Protein 8E83 (pdb70)

CATH classification: 1.10.630.10

Structure (mmCIF, N/CA/C/O backbone):
data_8E83
#
_entry.id   8E83
#
_cell.length_a   50.119
_cell.length_b   73.787
_cell.length_c   148.671
_cell.angle_alpha   90.000
_cell.angle_beta   93.476
_cell.angle_gamma   90.000
#
_symmetry.space_group_name_H-M   'P 1 21 1'
#
loop_
_entity.id
_entity.type
_entity.pdbx_description
1 polymer 'Isoflavone synthase 1'
2 non-polymer 'PROTOPORPHYRIN IX CONTAINING FE'
3 non-polymer 'SULFATE ION'
4 water water
#
loop_
_atom_site.group_PDB
_atom_site.id
_atom_site.type_symbol
_atom_site.label_atom_id
_atom_site.label_alt_id
_atom_site.label_comp_id
_atom_site.label_asym_id
_atom_site.label_entity_id
_atom_site.label_seq_id
_atom_site.pdbx_PDB_ins_code
_atom_site.Cartn_x
_atom_site.Cartn_y
_atom_site.Cartn_z
_atom_site.occupancy
_atom_site.B_iso_or_equiv
_atom_site.auth_seq_id
_atom_site.auth_comp_id
_atom_site.auth_asym_id
_atom_site.auth_atom_id
_atom_site.pdbx_PDB_model_num
ATOM 1 N N . SER A 1 7 ? -4.71600 20.87300 49.42000 1.000 71.04235 30 SER A N 1
ATOM 2 C CA . SER A 1 7 ? -4.60300 20.42600 48.03600 1.000 73.31230 30 SER A CA 1
ATOM 3 C C . SER A 1 7 ? -4.05900 21.53600 47.14400 1.000 74.46099 30 SER A C 1
ATOM 4 O O . SER A 1 7 ? -4.81800 22.34500 46.61000 1.000 77.44560 30 SER A O 1
ATOM 7 N N . LYS A 1 8 ? -2.73500 21.56500 46.98600 1.000 70.11476 31 LYS A N 1
ATOM 8 C CA . LYS A 1 8 ? -2.08300 22.58500 46.17500 1.000 69.90637 31 LYS A CA 1
ATOM 9 C C . LYS A 1 8 ? -2.11500 22.27500 44.68400 1.000 65.87012 31 LYS A C 1
ATOM 10 O O . LYS A 1 8 ? -1.78500 23.15500 43.88100 1.000 71.90821 31 LYS A O 1
ATOM 16 N N . GLY A 1 9 ? -2.50000 21.06100 44.29600 1.000 53.50173 32 GLY A N 1
ATOM 17 C CA . GLY A 1 9 ? -2.59100 20.72000 42.88900 1.000 45.73212 32 GLY A CA 1
ATOM 18 C C . GLY A 1 9 ? -1.27800 20.75000 42.14600 1.000 45.48332 32 GLY A C 1
ATOM 19 O O . GLY A 1 9 ? -1.27200 20.88000 40.91900 1.000 50.75851 32 GLY A O 1
ATOM 20 N N . LYS A 1 10 ? -0.15700 20.63600 42.85300 1.000 36.88329 33 LYS A N 1
ATOM 21 C CA . LYS A 1 10 ? 1.15500 20.68800 42.23000 1.000 32.69913 33 LYS A CA 1
ATOM 22 C C . LYS A 1 10 ? 2.06300 19.64900 42.87000 1.000 36.85311 33 LYS A C 1
ATOM 23 O O . LYS A 1 10 ? 1.82700 19.18600 43.98900 1.000 30.67519 33 LYS A O 1
ATOM 29 N N . LEU A 1 11 ? 3.11100 19.29000 42.13500 1.000 32.03103 34 LEU A N 1
ATOM 30 C CA . LEU A 1 11 ? 4.13200 18.40100 42.65000 1.000 30.56394 34 LEU A CA 1
ATOM 31 C C . LEU A 1 11 ? 4.88700 19.07400 43.79200 1.000 34.45044 34 LEU A C 1
ATOM 32 O O . LEU A 1 11 ? 4.82700 20.29400 43.95600 1.000 32.04765 34 LEU A O 1
ATOM 37 N N . PRO A 1 12 ? 5.58900 18.29300 44.61000 1.000 26.99273 35 PRO A N 1
ATOM 38 C CA . PRO A 1 12 ? 6.50400 18.89300 45.57600 1.000 30.60302 35 PRO A CA 1
ATOM 39 C C . PRO A 1 12 ? 7.53300 19.74500 44.86800 1.000 35.75137 35 PRO A C 1
ATOM 40 O O . PRO A 1 12 ? 7.83700 19.52200 43.68000 1.000 31.74651 35 PRO A O 1
ATOM 44 N N . PRO A 1 13 ? 8.10200 20.74200 45.55400 1.000 34.81528 36 PRO A N 1
ATOM 45 C CA . PRO A 1 13 ? 9.01500 21.67600 44.88200 1.000 37.28544 36 PRO A CA 1
ATOM 46 C C . PRO A 1 13 ? 10.21400 20.95700 44.28300 1.000 33.17258 36 PRO A C 1
ATOM 47 O O . PRO A 1 13 ? 10.65900 19.92400 44.78200 1.000 28.35829 36 PRO A O 1
ATOM 51 N N . SER A 1 14 ? 10.73800 21.52100 43.20200 1.000 29.94789 37 SER A N 1
ATOM 52 C CA . SER A 1 14 ? 11.83800 20.91700 42.47000 1.000 30.37387 37 SER A CA 1
ATOM 53 C C . SER A 1 14 ? 12.97300 21.91400 42.30200 1.000 37.35548 37 SER A C 1
ATOM 54 O O . SER A 1 14 ? 12.74400 23.12800 42.28900 1.000 33.86561 37 SER A O 1
ATOM 57 N N . PRO A 1 15 ? 14.20800 21.43200 42.18400 1.000 38.65654 38 PRO A N 1
ATOM 58 C CA . PRO A 1 15 ? 15.32900 22.33500 41.90800 1.000 40.41693 38 PRO A CA 1
ATOM 59 C C . PRO A 1 15 ? 15.29700 22.83700 40.47300 1.000 42.61523 38 PRO A C 1
ATOM 60 O O . PRO A 1 15 ? 14.49700 22.40900 39.63800 1.000 39.94959 38 PRO A O 1
ATOM 64 N N . LYS A 1 16 ? 16.20000 23.77300 40.19800 1.000 51.55533 39 LYS A N 1
ATOM 65 C CA . LYS A 1 16 ? 16.45100 24.30400 38.87200 1.000 52.91112 39 LYS A CA 1
ATOM 66 C C . LYS A 1 16 ? 17.89700 24.02700 38.47600 1.000 58.93959 39 LYS A C 1
ATOM 67 O O . LYS A 1 16 ? 18.79100 24.05300 39.32800 1.000 62.39510 39 LYS A O 1
ATOM 73 N N . PRO A 1 17 ? 18.16200 23.75500 37.18900 1.000 51.36500 40 PRO A N 1
ATOM 74 C CA . PRO A 1 17 ? 17.15700 23.68400 36.12800 1.000 48.69789 40 PRO A CA 1
ATOM 75 C C . PRO A 1 17 ? 16.70600 22.26000 35.82700 1.000 39.69866 40 PRO A C 1
ATOM 76 O O . PRO A 1 17 ? 17.44600 21.31100 36.08300 1.000 38.66446 40 PRO A O 1
ATOM 80 N N . ARG A 1 18 ? 15.50200 22.11800 35.28500 1.000 39.71398 41 ARG A N 1
ATOM 81 C CA . ARG A 1 18 ? 15.05100 20.84700 34.73600 1.000 37.23921 41 ARG A CA 1
ATOM 82 C C . ARG A 1 18 ? 15.39700 20.82100 33.25100 1.000 39.46931 41 ARG A C 1
ATOM 83 O O . ARG A 1 18 ? 15.01800 21.73000 32.50500 1.000 37.71995 41 ARG A O 1
ATOM 91 N N . LEU A 1 19 ? 16.13300 19.78600 32.82700 1.000 33.62023 42 LEU A N 1
ATOM 92 C CA . LEU A 1 19 ? 16.59800 19.72900 31.45000 1.000 33.10575 42 LEU A CA 1
ATOM 93 C C . LEU A 1 19 ? 15.75900 18.74800 30.63700 1.000 32.20567 42 LEU A C 1
ATOM 94 O O . LEU A 1 19 ? 15.25400 17.76000 31.17900 1.000 27.98193 42 LEU A O 1
ATOM 99 N N . PRO A 1 20 ? 15.60600 19.01000 29.32400 1.000 39.79830 43 PRO A N 1
ATOM 100 C CA . PRO A 1 20 ? 14.66900 18.22900 28.50000 1.000 39.40284 43 PRO A CA 1
ATOM 101 C C . PRO A 1 20 ? 14.73900 16.71700 28.66700 1.000 47.24471 43 PRO A C 1
ATOM 102 O O . PRO A 1 20 ? 13.75400 16.09900 29.08300 1.000 70.78213 43 PRO A O 1
ATOM 106 N N . PHE A 1 21 ? 15.87900 16.10400 28.35900 1.000 31.88713 44 PHE A N 1
ATOM 107 C CA . PHE A 1 21 ? 15.92700 14.64400 28.33600 1.000 25.94115 44 PHE A CA 1
ATOM 108 C C . PHE A 1 21 ? 16.36700 14.04000 29.66200 1.000 28.69162 44 PHE A C 1
ATOM 109 O O . PHE A 1 21 ? 15.87300 12.97600 30.05100 1.000 34.73912 44 PHE A O 1
ATOM 117 N N . ILE A 1 22 ? 17.29600 14.68900 30.36200 1.000 29.95751 45 ILE A N 1
ATOM 118 C CA . ILE A 1 22 ? 17.88000 14.10800 31.56500 1.000 31.96973 45 ILE A CA 1
ATOM 119 C C . ILE A 1 22 ? 17.22400 14.61100 32.84300 1.000 32.47959 45 ILE A C 1
ATOM 120 O O . ILE A 1 22 ? 17.54900 14.10500 33.93000 1.000 32.59207 45 ILE A O 1
ATOM 125 N N . GLY A 1 23 ? 16.30900 15.57300 32.75300 1.000 29.56257 46 GLY A N 1
ATOM 126 C CA . GLY A 1 23 ? 15.64700 16.09800 33.93000 1.000 35.24733 46 GLY A CA 1
ATOM 127 C C . GLY A 1 23 ? 16.61100 16.75600 34.89400 1.000 26.27154 46 GLY A C 1
ATOM 128 O O . GLY A 1 23 ? 17.21200 17.78600 34.57400 1.000 29.40646 46 GLY A O 1
ATOM 129 N N . HIS A 1 24 ? 16.77100 16.16600 36.07900 1.000 26.97140 47 HIS A N 1
ATOM 130 C CA . HIS A 1 24 ? 17.68600 16.67800 37.09100 1.000 23.63079 47 HIS A CA 1
ATOM 131 C C . HIS A 1 24 ? 18.91800 15.80000 37.26700 1.000 30.65624 47 HIS A C 1
ATOM 132 O O . HIS A 1 24 ? 19.68800 16.01800 38.20900 1.000 30.39121 47 HIS A O 1
ATOM 139 N N . LEU A 1 25 ? 19.12600 14.81900 36.38200 1.000 31.13527 48 LEU A N 1
ATOM 140 C CA . LEU A 1 25 ? 20.19400 13.84300 36.58800 1.000 36.06326 48 LEU A CA 1
ATOM 141 C C . LEU A 1 25 ? 21.57100 14.49200 36.59000 1.000 37.75392 48 LEU A C 1
ATOM 142 O O . LEU A 1 25 ? 22.50700 13.95500 37.19500 1.000 32.47115 48 LEU A O 1
ATOM 147 N N . HIS A 1 26 ? 21.71900 15.64100 35.92700 1.000 31.48647 49 HIS A N 1
ATOM 148 C CA . HIS A 1 26 ? 22.99000 16.35500 35.94600 1.000 33.53536 49 HIS A CA 1
ATOM 149 C C . HIS A 1 26 ? 23.34100 16.87700 37.33400 1.000 35.26536 49 HIS A C 1
ATOM 150 O O . HIS A 1 26 ? 24.51000 17.19200 37.58600 1.000 37.34225 49 HIS A O 1
ATOM 157 N N . LEU A 1 27 ? 22.36000 16.97900 38.23700 1.000 33.54837 50 LEU A N 1
ATOM 158 C CA . LEU A 1 27 ? 22.62100 17.45300 39.59200 1.000 38.92921 50 LEU A CA 1
ATOM 159 C C . LEU A 1 27 ? 23.15800 16.36100 40.50500 1.000 34.19813 50 LEU A C 1
ATOM 160 O O . LEU A 1 27 ? 23.69100 16.67400 41.57500 1.000 37.24364 50 LEU A O 1
ATOM 165 N N . LEU A 1 28 ? 23.02000 15.09200 40.11900 1.000 34.04215 51 LEU A N 1
ATOM 166 C CA . LEU A 1 28 ? 23.45200 13.97600 40.96000 1.000 32.48153 51 LEU A CA 1
ATOM 167 C C . LEU A 1 28 ? 24.93700 13.73400 40.70700 1.000 33.96775 51 LEU A C 1
ATOM 168 O O . LEU A 1 28 ? 25.34200 12.83000 39.97500 1.000 34.48318 51 LEU A O 1
ATOM 173 N N . ASP A 1 29 ? 25.76400 14.56900 41.33700 1.000 30.85707 52 ASP A N 1
ATOM 174 C CA . ASP A 1 29 ? 27.20500 14.55400 41.12400 1.000 40.10835 52 ASP A CA 1
ATOM 175 C C . ASP A 1 29 ? 27.95300 13.76900 42.19700 1.000 38.73305 52 ASP A C 1
ATOM 176 O O . ASP A 1 29 ? 29.16600 13.94300 42.34900 1.000 40.73173 52 ASP A O 1
ATOM 181 N N . ASN A 1 30 ? 27.26000 12.91100 42.94100 1.000 29.29577 53 ASN A N 1
ATOM 182 C CA . ASN A 1 30 ? 27.91100 12.15600 44.00400 1.000 33.37316 53 ASN A CA 1
ATOM 183 C C . ASN A 1 30 ? 27.43700 10.70900 43.97900 1.000 32.20095 53 ASN A C 1
ATOM 184 O O . ASN A 1 30 ? 26.23700 10.44300 44.13000 1.000 31.68859 53 ASN A O 1
ATOM 189 N N . PRO A 1 31 ? 28.34600 9.75100 43.78600 1.000 33.29965 54 PRO A N 1
ATOM 190 C CA . PRO A 1 31 ? 27.94700 8.33400 43.82700 1.000 33.86624 54 PRO A CA 1
ATOM 191 C C . PRO A 1 31 ? 27.21800 7.94800 45.10300 1.000 30.21790 54 PRO A C 1
ATOM 192 O O . PRO A 1 31 ? 26.35800 7.05900 45.07200 1.000 26.40741 54 PRO A O 1
ATOM 196 N N . LEU A 1 32 ? 27.53800 8.59000 46.22600 1.000 29.23129 55 LEU A N 1
ATOM 197 C CA . LEU A 1 32 ? 26.79000 8.42300 47.47200 1.000 30.91881 55 LEU A CA 1
ATOM 198 C C . LEU A 1 32 ? 25.59400 9.36200 47.40500 1.000 28.63938 55 LEU A C 1
ATOM 199 O O . LEU A 1 32 ? 25.64000 10.50100 47.87400 1.000 25.37834 55 LEU A O 1
ATOM 204 N N . LEU A 1 33 ? 24.50800 8.86700 46.80200 1.000 27.62249 56 LEU A N 1
ATOM 205 C CA . LEU A 1 33 ? 23.36900 9.71800 46.46800 1.000 28.95840 56 LEU A CA 1
ATOM 206 C C . LEU A 1 33 ? 22.77700 10.38900 47.70000 1.000 21.84744 56 LEU A C 1
ATOM 207 O O . LEU A 1 33 ? 22.35300 11.54900 47.63700 1.000 26.76104 56 LEU A O 1
ATOM 212 N N . HIS A 1 34 ? 22.73900 9.67600 48.83200 1.000 24.58109 57 HIS A N 1
ATOM 213 C CA . HIS A 1 34 ? 22.07500 10.20600 50.01900 1.000 26.02998 57 HIS A CA 1
ATOM 214 C C . HIS A 1 34 ? 22.73200 11.48500 50.52700 1.000 21.62463 57 HIS A C 1
ATOM 215 O O . HIS A 1 34 ? 22.07400 12.29300 51.19100 1.000 24.08541 57 HIS A O 1
ATOM 222 N N . HIS A 1 35 ? 24.01800 11.69200 50.23300 1.000 24.95767 58 HIS A N 1
ATOM 223 C CA . HIS A 1 35 ? 24.64900 12.96200 50.58000 1.000 23.10342 58 HIS A CA 1
ATOM 224 C C . HIS A 1 35 ? 24.10400 14.10200 49.72500 1.000 24.99508 58 HIS A C 1
ATOM 225 O O . HIS A 1 35 ? 23.85900 15.20600 50.22900 1.000 28.64752 58 HIS A O 1
ATOM 232 N N . THR A 1 36 ? 23.90600 13.85500 48.42900 1.000 20.63570 59 THR A N 1
ATOM 233 C CA . THR A 1 36 ? 23.33400 14.88500 47.56700 1.000 24.09644 59 THR A CA 1
ATOM 234 C C . THR A 1 36 ? 21.88400 15.16600 47.93900 1.000 21.23676 59 THR A C 1
ATOM 235 O O . THR A 1 36 ? 21.44400 16.32100 47.91500 1.000 29.50523 59 THR A O 1
ATOM 239 N N . LEU A 1 37 ? 21.12500 14.12300 48.28500 1.000 21.09759 60 LEU A N 1
ATOM 240 C CA . LEU A 1 37 ? 19.72500 14.32200 48.63900 1.000 19.58039 60 LEU A CA 1
ATOM 241 C C . LEU A 1 37 ? 19.58100 15.14900 49.91100 1.000 27.00142 60 LEU A C 1
ATOM 242 O O . LEU A 1 37 ? 18.59500 15.87900 50.06400 1.000 28.49023 60 LEU A O 1
ATOM 247 N N . ILE A 1 38 ? 20.55200 15.06500 50.82300 1.000 28.29501 61 ILE A N 1
ATOM 248 C CA . ILE A 1 38 ? 20.51200 15.89600 52.02400 1.000 27.73291 61 ILE A CA 1
ATOM 249 C C . ILE A 1 38 ? 20.72200 17.36100 51.66600 1.000 28.70940 61 ILE A C 1
ATOM 250 O O . ILE A 1 38 ? 19.96900 18.23700 52.11100 1.000 38.88504 61 ILE A O 1
ATOM 255 N N . LYS A 1 39 ? 21.75100 17.65000 50.86200 1.000 30.03161 62 LYS A N 1
ATOM 256 C CA . LYS A 1 39 ? 22.01700 19.02900 50.45900 1.000 37.47125 62 LYS A CA 1
ATOM 257 C C . LYS A 1 39 ? 20.81000 19.64300 49.76400 1.000 37.33681 62 LYS A C 1
ATOM 258 O O . LYS A 1 39 ? 20.44600 20.79200 50.03800 1.000 32.45930 62 LYS A O 1
ATOM 264 N N . LEU A 1 40 ? 20.17600 18.89100 48.86200 1.000 34.93764 63 LEU A N 1
ATOM 265 C CA . LEU A 1 40 ? 18.98200 19.39200 48.19300 1.000 32.76433 63 LEU A CA 1
ATOM 266 C C . LEU A 1 40 ?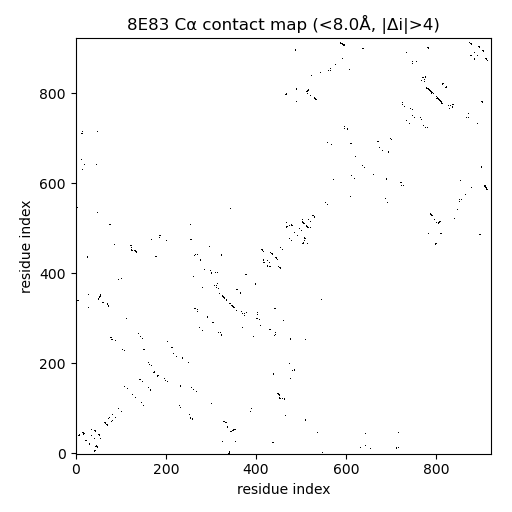 17.83200 19.56800 49.17800 1.000 29.88226 63 LEU A C 1
ATOM 267 O O . LEU A 1 40 ? 17.06800 20.53600 49.08300 1.000 37.46186 63 LEU A O 1
ATOM 272 N N . GLY A 1 41 ? 17.69700 18.64800 50.13300 1.000 28.66251 64 GLY A N 1
ATOM 273 C CA . GLY A 1 41 ? 16.63700 18.76800 51.11900 1.000 36.91977 64 GLY A CA 1
ATOM 274 C C . GLY A 1 41 ? 16.76700 20.00500 51.98700 1.000 43.42816 64 GLY A C 1
ATOM 275 O O . GLY A 1 41 ? 15.75900 20.56700 52.42300 1.000 41.42182 64 GLY A O 1
ATOM 276 N N . LYS A 1 42 ? 18.00100 20.44800 52.24500 1.000 46.42494 65 LYS A N 1
ATOM 277 C CA . LYS A 1 42 ? 18.20300 21.64300 53.05900 1.000 53.26619 65 LYS A CA 1
ATOM 278 C C . LYS A 1 42 ? 17.60100 22.87900 52.40600 1.000 47.37350 65 LYS A C 1
ATOM 279 O O . LYS A 1 42 ? 17.11900 23.77700 53.10400 1.000 44.84462 65 LYS A O 1
ATOM 285 N N . ARG A 1 43 ? 17.61600 22.94700 51.07500 1.000 43.73278 66 ARG A N 1
ATOM 286 C CA . ARG A 1 43 ? 17.07600 24.11000 50.38500 1.000 39.15551 66 ARG A CA 1
ATOM 287 C C . ARG A 1 43 ? 15.59700 23.96200 50.05100 1.000 36.87474 66 ARG A C 1
ATOM 288 O O . ARG A 1 43 ? 14.83000 24.91600 50.21400 1.000 43.23178 66 ARG A O 1
ATOM 296 N N . TYR A 1 44 ? 15.17400 22.78500 49.59400 1.000 36.32428 67 TYR A N 1
ATOM 297 C CA . TYR A 1 44 ? 13.82300 22.60500 49.08100 1.000 32.57404 67 TYR A CA 1
ATOM 298 C C . TYR A 1 44 ? 12.88000 21.93500 50.07100 1.000 36.45643 67 TYR A C 1
ATOM 299 O O . TYR A 1 44 ? 11.69500 21.77600 49.76500 1.000 47.99237 67 TYR A O 1
ATOM 308 N N . GLY A 1 45 ? 13.36400 21.55000 51.24900 1.000 34.81786 68 GLY A N 1
ATOM 309 C CA . GLY A 1 45 ? 12.49700 21.06100 52.29400 1.000 32.98701 68 GLY A CA 1
ATOM 310 C C . GLY A 1 45 ? 12.46900 19.55000 52.39700 1.000 35.41068 68 GLY A C 1
ATOM 311 O O . GLY A 1 45 ? 13.20200 18.83900 51.70200 1.000 34.21021 68 GLY A O 1
ATOM 312 N N . PRO A 1 46 ? 11.60300 19.03000 53.27300 1.000 30.37091 69 PRO A N 1
ATOM 313 C CA . PRO A 1 46 ? 11.58400 17.58300 53.53400 1.000 26.20876 69 PRO A CA 1
ATOM 314 C C . PRO A 1 46 ? 10.92600 16.75600 52.44200 1.000 26.18541 69 PRO A C 1
ATOM 315 O O . PRO A 1 46 ? 11.03900 15.52200 52.47600 1.000 23.31330 69 PRO A O 1
ATOM 319 N N . LEU A 1 47 ? 10.24400 17.38100 51.48400 1.000 28.21895 70 LEU A N 1
ATOM 320 C CA . LEU A 1 47 ? 9.60500 16.66000 50.38700 1.000 30.35234 70 LEU A CA 1
ATOM 321 C C . LEU A 1 47 ? 9.80500 17.47400 49.11900 1.000 30.94045 70 LEU A C 1
ATOM 322 O O . LEU A 1 47 ? 9.29200 18.59200 49.01200 1.000 29.78471 70 LEU A O 1
ATOM 327 N N . TYR A 1 48 ? 10.54900 16.92500 48.16400 1.000 21.71431 71 TYR A N 1
ATOM 328 C CA . TYR A 1 48 ? 10.82300 17.63600 46.92800 1.000 26.86120 71 TYR A CA 1
ATOM 329 C C . TYR A 1 48 ? 10.86300 16.64600 45.77200 1.000 24.68382 71 TYR A C 1
ATOM 330 O O . TYR A 1 48 ? 10.92000 15.42900 45.96500 1.000 24.73826 71 TYR A O 1
ATOM 339 N N . THR A 1 49 ? 10.81700 17.18700 44.55900 1.000 25.90697 72 THR A N 1
ATOM 340 C CA . THR A 1 49 ? 10.71400 16.39700 43.34000 1.000 26.10506 72 THR A CA 1
ATOM 341 C C . THR A 1 49 ? 11.98900 16.53000 42.52100 1.000 24.97250 72 THR A C 1
ATOM 342 O O . THR A 1 49 ? 12.48600 17.64200 42.31100 1.000 27.84259 72 THR A O 1
ATOM 346 N N . LEU A 1 50 ? 12.51600 15.39700 42.07000 1.000 22.45346 73 LEU A N 1
ATOM 347 C CA . LEU A 1 50 ? 13.55900 15.35400 41.05800 1.000 21.10164 73 LEU A CA 1
ATOM 348 C C . LEU A 1 50 ? 13.05900 14.53800 39.87400 1.000 30.04694 73 LEU A C 1
ATOM 349 O O . LEU A 1 50 ? 12.27000 13.60100 40.03500 1.000 26.70656 73 LEU A O 1
ATOM 354 N N . TYR A 1 51 ? 13.52100 14.89500 38.68100 1.000 25.42903 74 TYR A N 1
ATOM 355 C CA . TYR A 1 51 ? 13.20900 14.14000 37.47300 1.000 22.12748 74 TYR A CA 1
ATOM 356 C C . TYR A 1 51 ? 14.41300 13.28100 37.11300 1.000 25.56461 74 TYR A C 1
ATOM 357 O O . TYR A 1 51 ? 15.46900 13.80400 36.74000 1.000 24.81412 74 TYR A O 1
ATOM 366 N N . PHE A 1 52 ? 14.26000 11.96500 37.25900 1.000 22.26021 75 PHE A N 1
ATOM 367 C CA . PHE A 1 52 ? 15.25600 11.00800 36.78500 1.000 23.19748 75 PHE A CA 1
ATOM 368 C C . PHE A 1 52 ? 14.93400 10.77100 35.31600 1.000 25.61529 75 PHE A C 1
ATOM 369 O O . PHE A 1 52 ? 14.12600 9.91000 34.96400 1.000 24.04451 75 PHE A O 1
ATOM 377 N N . GLY A 1 53 ? 15.56500 11.55500 34.44800 1.000 28.02503 76 GLY A N 1
ATOM 378 C CA . GLY A 1 53 ? 15.14200 11.60300 33.06400 1.000 30.05271 76 GLY A CA 1
ATOM 379 C C . GLY A 1 53 ? 13.75900 12.21200 32.96900 1.000 29.87168 76 GLY A C 1
ATOM 380 O O . GLY A 1 53 ? 13.55400 13.36200 33.36900 1.000 28.89578 76 GLY A O 1
ATOM 381 N N . SER A 1 54 ? 12.79500 11.44700 32.46400 1.000 24.32499 77 SER A N 1
ATOM 382 C CA . SER A 1 54 ? 11.41100 11.89200 32.42500 1.000 20.72274 77 SER A CA 1
ATOM 383 C C . SER A 1 54 ? 10.59000 11.38500 33.60400 1.000 23.72847 77 SER A C 1
ATOM 384 O O . SER A 1 54 ? 9.40200 11.71500 33.69700 1.000 29.14522 77 SER A O 1
ATOM 387 N N . MET A 1 55 ? 11.18600 10.60400 34.50800 1.000 31.05428 78 MET A N 1
ATOM 388 C CA . MET A 1 55 ? 10.43700 10.00300 35.60500 1.000 23.69461 78 MET A CA 1
ATOM 389 C C . MET A 1 55 ? 10.42900 10.92800 36.81400 1.000 22.21686 78 MET A C 1
ATOM 390 O O . MET A 1 55 ? 11.50300 11.23500 37.35200 1.000 27.64820 78 MET A O 1
ATOM 395 N N . PRO A 1 56 ? 9.26700 11.36800 37.28800 1.000 20.56689 79 PRO A N 1
ATOM 396 C CA . PRO A 1 56 ? 9.24000 12.17300 38.51100 1.000 21.07689 79 PRO A CA 1
ATOM 397 C C . PRO A 1 56 ? 9.59000 11.31000 39.70900 1.000 26.83681 79 PRO A C 1
ATOM 398 O O . PRO A 1 56 ? 9.10700 10.18400 39.85100 1.000 25.60257 79 PRO A O 1
ATOM 402 N N . THR A 1 57 ? 10.47300 11.83300 40.55400 1.000 21.33413 80 THR A N 1
ATOM 403 C CA . THR A 1 57 ? 10.93800 11.12200 41.73700 1.000 25.06671 80 THR A CA 1
ATOM 404 C C . THR A 1 57 ? 10.80200 12.05500 42.92700 1.000 25.56848 80 THR A C 1
ATOM 405 O O . THR A 1 57 ? 11.36300 13.15600 42.92200 1.000 28.62740 80 THR A O 1
ATOM 409 N N . VAL A 1 58 ? 10.04600 11.62800 43.93300 1.000 26.26089 81 VAL A N 1
ATOM 410 C CA . VAL A 1 58 ? 9.78800 12.43800 45.11500 1.000 25.60575 81 VAL A CA 1
ATOM 411 C C . VAL A 1 58 ? 10.65600 11.91800 46.25300 1.000 25.73004 81 VAL A C 1
ATOM 412 O O . VAL A 1 58 ? 10.71200 10.70600 46.50300 1.000 24.79097 81 VAL A O 1
ATOM 416 N N . VAL A 1 59 ? 11.34700 12.83400 46.92900 1.000 24.21446 82 VAL A N 1
ATOM 417 C CA . VAL A 1 59 ? 12.31100 12.50400 47.97300 1.000 25.24404 82 VAL A CA 1
ATOM 418 C C . VAL A 1 59 ? 11.75800 13.00400 49.30100 1.000 21.46740 82 VAL A C 1
ATOM 419 O O . VAL A 1 59 ? 11.52100 14.20600 49.46900 1.000 23.94421 82 VAL A O 1
ATOM 423 N N . ALA A 1 60 ? 11.56400 12.08600 50.24700 1.000 21.00567 83 ALA A N 1
ATOM 424 C CA . ALA A 1 60 ? 11.03700 12.40900 51.56400 1.000 24.09289 83 ALA A CA 1
ATOM 425 C C . ALA A 1 60 ? 12.09200 12.13000 52.62800 1.000 25.36914 83 ALA A C 1
ATOM 426 O O . ALA A 1 60 ? 12.90700 11.21400 52.48900 1.000 22.65924 83 ALA A O 1
ATOM 428 N N . SER A 1 61 ? 12.08000 12.93000 53.69900 1.000 26.80270 84 SER A N 1
ATOM 429 C CA . SER A 1 61 ? 13.12000 12.79800 54.71400 1.000 27.14617 84 SER A CA 1
ATOM 430 C C . SER A 1 61 ? 12.58500 13.13000 56.10700 1.000 25.23528 84 SER A C 1
ATOM 431 O O . SER A 1 61 ? 13.29200 13.71700 56.93100 1.000 24.67302 84 SER A O 1
ATOM 434 N N . THR A 1 62 ? 11.33700 12.76200 56.38600 1.000 28.30324 85 THR A N 1
ATOM 435 C CA . THR A 1 62 ? 10.84700 12.74100 57.75800 1.000 26.48896 85 THR A CA 1
ATOM 436 C C . THR A 1 62 ? 10.09800 11.44000 58.00100 1.000 25.73918 85 THR A C 1
ATOM 437 O O . THR A 1 62 ? 9.54600 10.85300 57.06300 1.000 26.66801 85 THR A O 1
ATOM 441 N N . PRO A 1 63 ? 10.07600 10.95700 59.24900 1.000 26.19505 86 PRO A N 1
ATOM 442 C CA . PRO A 1 63 ? 9.27300 9.75800 59.54700 1.000 27.61518 86 PRO A CA 1
ATOM 443 C C . PRO A 1 63 ? 7.79600 9.93600 59.24500 1.000 25.08532 86 PRO A C 1
ATOM 444 O O . PRO A 1 63 ? 7.14400 8.98600 58.79500 1.000 32.17930 86 PRO A O 1
ATOM 448 N N . ASP A 1 64 ? 7.24700 11.13100 59.48100 1.000 24.65604 87 ASP A N 1
ATOM 449 C CA . ASP A 1 64 ? 5.83400 11.36500 59.19300 1.000 28.02659 87 ASP A CA 1
ATOM 450 C C . ASP A 1 64 ? 5.54200 11.23900 57.70200 1.000 31.95215 87 ASP A C 1
ATOM 451 O O . ASP A 1 64 ? 4.48400 10.73500 57.31200 1.000 28.05644 87 ASP A O 1
ATOM 456 N N . LEU A 1 65 ? 6.46300 11.70100 56.85300 1.000 29.22643 88 LEU A N 1
ATOM 457 C CA . LEU A 1 65 ? 6.27300 11.54900 55.41400 1.000 23.56555 88 LEU A CA 1
ATOM 458 C C . LEU A 1 65 ? 6.32000 10.08300 55.00800 1.000 22.00721 88 LEU A C 1
ATOM 459 O O . LEU A 1 65 ? 5.54900 9.64900 54.14300 1.000 31.98987 88 LEU A O 1
ATOM 464 N N . PHE A 1 66 ? 7.21100 9.30400 55.62600 1.000 27.31360 89 PHE A N 1
ATOM 465 C CA . PHE A 1 66 ? 7.26800 7.87300 55.34100 1.000 28.90518 89 PHE A CA 1
ATOM 466 C C . PHE A 1 66 ? 5.92800 7.20800 55.63400 1.000 32.29613 89 PHE A C 1
ATOM 467 O O . PHE A 1 66 ? 5.42700 6.40800 54.83500 1.000 30.93552 89 PHE A O 1
ATOM 475 N N . LYS A 1 67 ? 5.32800 7.53900 56.78100 1.000 31.76926 90 LYS A N 1
ATOM 476 C CA . LYS A 1 67 ? 4.05400 6.93500 57.16200 1.000 31.37186 90 LYS A CA 1
ATOM 477 C C . LYS A 1 67 ? 2.94000 7.32300 56.19700 1.000 31.61996 90 LYS A C 1
ATOM 478 O O . LYS A 1 67 ? 2.06100 6.50800 55.89400 1.000 28.14822 90 LYS A O 1
ATOM 484 N N . LEU A 1 68 ? 2.95200 8.56800 55.71300 1.000 27.59649 91 LEU A N 1
ATOM 485 C CA . LEU A 1 68 ? 1.91800 9.00100 54.77800 1.000 27.20313 91 LEU A CA 1
ATOM 486 C C . LEU A 1 68 ? 1.96800 8.19300 53.48700 1.000 30.02565 91 LEU A C 1
ATOM 487 O O . LEU A 1 68 ? 0.92500 7.88100 52.90000 1.000 30.08101 91 LEU A O 1
ATOM 492 N N . PHE A 1 69 ? 3.17200 7.83400 53.03500 1.000 24.70805 92 PHE A N 1
ATOM 493 C CA . PHE A 1 69 ? 3.31400 7.04300 51.82100 1.000 27.86407 92 PHE A CA 1
ATOM 494 C C . PHE A 1 69 ? 2.90900 5.58700 52.00600 1.000 26.39068 92 PHE A C 1
ATOM 495 O O . PHE A 1 69 ? 2.74000 4.88100 51.00600 1.000 28.37613 92 PHE A O 1
ATOM 503 N N . LEU A 1 70 ? 2.74500 5.12100 53.24200 1.000 26.33451 93 LEU A N 1
ATOM 504 C CA . LEU A 1 70 ? 2.38900 3.73400 53.50800 1.000 33.89202 93 LEU A CA 1
ATOM 505 C C . LEU A 1 70 ? 0.90400 3.53600 53.78000 1.000 46.75084 93 LEU A C 1
ATOM 506 O O . LEU A 1 70 ? 0.49400 2.41800 54.10600 1.000 51.89817 93 LEU A O 1
ATOM 511 N N . GLN A 1 71 ? 0.09000 4.57800 53.64700 1.000 47.95535 94 GLN A N 1
ATOM 512 C CA . GLN A 1 71 ? -1.32500 4.48600 53.96500 1.000 55.45841 94 GLN A CA 1
ATOM 513 C C . GLN A 1 71 ? -2.13300 4.00800 52.75900 1.000 64.75418 94 GLN A C 1
ATOM 514 O O . GLN A 1 71 ? -1.64700 3.94700 51.62700 1.000 54.70929 94 GLN A O 1
ATOM 520 N N . THR A 1 72 ? -3.39300 3.67100 53.02200 1.000 73.50089 95 THR A N 1
ATOM 521 C CA . THR A 1 72 ? -4.29200 3.12200 52.01800 1.000 70.39158 95 THR A CA 1
ATOM 522 C C . THR A 1 72 ? -5.12900 4.22800 51.38500 1.000 66.10227 95 THR A C 1
ATOM 523 O O . THR A 1 72 ? -5.49700 5.20700 52.03900 1.000 60.09165 95 THR A O 1
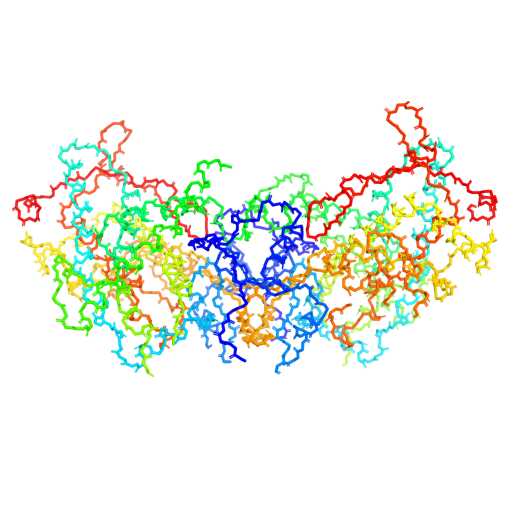ATOM 527 N N . HIS A 1 73 ? -5.42300 4.06300 50.09800 1.000 75.23699 96 HIS A N 1
ATOM 528 C CA . HIS A 1 73 ? -6.28300 5.00100 49.38300 1.000 83.17806 96 HIS A CA 1
ATOM 529 C C . HIS A 1 73 ? -7.66700 4.40200 49.15000 1.000 90.39693 96 HIS A C 1
ATOM 530 O O . HIS A 1 73 ? -7.93100 3.26100 49.52800 1.000 93.32225 96 HIS A O 1
ATOM 532 N N . SER A 1 85 ? -6.32500 0.05600 48.51200 1.000 98.94764 108 SER A N 1
ATOM 533 C CA . SER A 1 85 ? -5.01200 -0.10900 47.90000 1.000 98.33500 108 SER A CA 1
ATOM 534 C C . SER A 1 85 ? -4.02400 0.92700 48.42700 1.000 89.79195 108 SER A C 1
ATOM 535 O O . SER A 1 85 ? -4.33700 2.11600 48.49400 1.000 91.17264 108 SER A O 1
ATOM 538 N N . ALA A 1 86 ? -2.83300 0.46800 48.80300 1.000 76.80966 109 ALA A N 1
ATOM 539 C CA . ALA A 1 86 ? -1.79500 1.37500 49.27200 1.000 61.25829 109 ALA A CA 1
ATOM 540 C C . ALA A 1 86 ? -1.27900 2.23100 48.12200 1.000 49.23745 109 ALA A C 1
ATOM 541 O O . ALA A 1 86 ? -1.17900 1.77300 46.98100 1.000 55.42827 109 ALA A O 1
ATOM 543 N N . ILE A 1 87 ? -0.95100 3.49000 48.43000 1.000 36.82987 110 ILE A N 1
ATOM 544 C CA . ILE A 1 87 ? -0.50900 4.42100 47.39400 1.000 34.41060 110 ILE A CA 1
ATOM 545 C C . ILE A 1 87 ? 0.93600 4.20500 46.97900 1.000 29.64410 110 ILE A C 1
ATOM 546 O O . ILE A 1 87 ? 1.37700 4.80200 45.99000 1.000 31.13231 110 ILE A O 1
ATOM 551 N N . SER A 1 88 ? 1.69000 3.38300 47.70600 1.000 28.53953 111 SER A N 1
ATOM 552 C CA . SER A 1 88 ? 3.05300 3.05000 47.31800 1.000 29.39733 111 SER A CA 1
ATOM 553 C C . SER A 1 88 ? 3.28500 1.56300 47.53700 1.000 29.13068 111 SER A C 1
ATOM 554 O O . SER A 1 88 ? 2.63700 0.93400 48.37800 1.000 33.29820 111 SER A O 1
ATOM 557 N N . ARG A 1 89 ? 4.21700 1.00800 46.76500 1.000 24.00949 112 ARG A N 1
ATOM 558 C CA . ARG A 1 89 ? 4.53200 -0.41100 46.81500 1.000 21.64405 112 ARG A CA 1
ATOM 559 C C . ARG A 1 89 ? 6.04300 -0.59000 46.82500 1.000 25.80416 112 ARG A C 1
ATOM 560 O O . ARG A 1 89 ? 6.79700 0.30200 46.43000 1.000 23.42056 112 ARG A O 1
ATOM 568 N N . LEU A 1 90 ? 6.47500 -1.76200 47.28600 1.000 24.18395 113 LEU A N 1
ATOM 569 C CA . LEU A 1 90 ? 7.86500 -2.16300 47.13100 1.000 26.52523 113 LEU A CA 1
ATOM 570 C C . LEU A 1 90 ? 8.23400 -2.22200 45.65400 1.000 21.03495 113 LEU A C 1
ATOM 571 O O . LEU A 1 90 ? 7.39000 -2.48300 44.79300 1.000 22.80503 113 LEU A O 1
ATOM 576 N N . THR A 1 91 ? 9.50800 -1.98200 45.36200 1.000 20.10592 114 THR A N 1
ATOM 577 C CA . THR A 1 91 ? 10.00600 -2.20600 44.01500 1.000 18.03893 114 THR A CA 1
ATOM 578 C C . THR A 1 91 ? 10.58300 -3.61300 43.90000 1.000 23.88272 114 THR A C 1
ATOM 579 O O . THR A 1 91 ? 10.77700 -4.32100 44.89100 1.000 21.64549 114 THR A O 1
ATOM 583 N N . TYR A 1 92 ? 10.86400 -4.01500 42.66100 1.000 21.00163 115 TYR A N 1
ATOM 584 C CA . TYR A 1 92 ? 11.46800 -5.31100 42.38400 1.000 20.48170 115 TYR A CA 1
ATOM 585 C C . TYR A 1 92 ? 12.99100 -5.26600 42.40000 1.000 20.93359 115 TYR A C 1
ATOM 586 O O . TYR A 1 92 ? 13.63600 -6.05800 41.70200 1.000 22.11658 115 TYR A O 1
ATOM 595 N N . ASP A 1 93 ? 13.58700 -4.36400 43.18600 1.000 22.88449 116 ASP A N 1
ATOM 596 C CA . ASP A 1 93 ? 15.03400 -4.38600 43.37200 1.000 21.80929 116 ASP A CA 1
ATOM 597 C C . ASP A 1 93 ? 15.50000 -5.66300 44.05400 1.000 24.20055 116 ASP A C 1
ATOM 598 O O . ASP A 1 93 ? 16.67700 -6.02100 43.93800 1.000 24.29151 116 ASP A O 1
ATOM 603 N N . ASN A 1 94 ? 14.61200 -6.34400 44.77300 1.000 19.58190 117 ASN A N 1
ATOM 604 C CA . ASN A 1 94 ? 14.90700 -7.65700 45.32500 1.000 24.77142 117 ASN A CA 1
ATOM 605 C C . ASN A 1 94 ? 13.60200 -8.44000 45.41100 1.000 18.54171 117 ASN A C 1
ATOM 606 O O . ASN A 1 94 ? 12.53100 -7.93800 45.06000 1.000 21.84437 117 ASN A O 1
ATOM 611 N N . SER A 1 95 ? 13.69200 -9.66800 45.91500 1.000 19.67845 118 SER A N 1
ATOM 612 C CA . SER A 1 95 ? 12.57700 -10.60500 45.84100 1.000 25.94517 118 SER A CA 1
ATOM 613 C C . SER A 1 95 ? 11.52700 -10.39700 46.92600 1.000 25.12267 118 SER A C 1
ATOM 614 O O . SER A 1 95 ? 10.54000 -11.13800 46.94600 1.000 19.55813 118 SER A O 1
ATOM 617 N N . VAL A 1 96 ? 11.70100 -9.42300 47.82400 1.000 21.18917 119 VAL A N 1
ATOM 618 C CA . VAL A 1 96 ? 10.69400 -9.20000 48.85900 1.000 22.51208 119 VAL A CA 1
ATOM 619 C C . VAL A 1 96 ? 9.37000 -8.77700 48.23600 1.000 21.45177 119 VAL A C 1
ATOM 620 O O . VAL A 1 96 ? 8.29600 -9.10900 48.75300 1.000 19.30807 119 VAL A O 1
ATOM 624 N N . ALA A 1 97 ? 9.42100 -8.06300 47.10800 1.000 21.18602 120 ALA A N 1
ATOM 625 C CA . ALA A 1 97 ? 8.20500 -7.68200 46.39800 1.000 22.55147 120 ALA A CA 1
ATOM 626 C C . ALA A 1 97 ? 7.39400 -8.88700 45.93100 1.000 25.03793 120 ALA A C 1
ATOM 627 O O . ALA A 1 97 ? 6.20000 -8.74200 45.65000 1.000 20.88418 120 ALA A O 1
ATOM 629 N N . MET A 1 98 ? 8.00900 -10.06900 45.83800 1.000 26.15227 121 MET A N 1
ATOM 630 C CA . MET A 1 98 ? 7.25500 -11.25300 45.43800 1.000 23.60240 121 MET A CA 1
ATOM 631 C C . MET A 1 98 ? 6.20000 -11.62100 46.47000 1.000 23.72522 121 MET A C 1
ATOM 632 O O . MET A 1 98 ? 5.19100 -12.24600 46.12600 1.000 26.59952 121 MET A O 1
ATOM 637 N N . VAL A 1 99 ? 6.40600 -11.23700 47.73400 1.000 24.43080 122 VAL A N 1
ATOM 638 C CA . VAL A 1 99 ? 5.47200 -11.63200 48.79000 1.000 27.92726 122 VAL A CA 1
ATOM 639 C C . VAL A 1 99 ? 4.06200 -11.10700 48.53700 1.000 23.92110 122 VAL A C 1
ATOM 640 O O . VAL A 1 99 ? 3.11600 -11.91100 48.55600 1.000 27.15956 122 VAL A O 1
ATOM 644 N N . PRO A 1 100 ? 3.84000 -9.80900 48.29200 1.000 22.59313 123 PRO A N 1
ATOM 645 C CA . PRO A 1 100 ? 2.46900 -9.36800 48.00200 1.000 24.58004 123 PRO A CA 1
ATOM 646 C C . PRO A 1 100 ? 2.02300 -9.61000 46.56900 1.000 25.53816 123 PRO A C 1
ATOM 647 O O . PRO A 1 100 ? 0.81000 -9.64500 46.32500 1.000 31.24998 123 PRO A O 1
ATOM 651 N N . PHE A 1 101 ? 2.94100 -9.80300 45.62000 1.000 23.62624 124 PHE A N 1
ATOM 652 C CA . PHE A 1 101 ? 2.58600 -9.72800 44.20500 1.000 27.84675 124 PHE A CA 1
ATOM 653 C C . PHE A 1 101 ? 2.72500 -11.03100 43.43000 1.000 30.45613 124 PHE A C 1
ATOM 654 O O . PHE A 1 101 ? 2.02600 -11.20300 42.43100 1.000 30.87915 124 PHE A O 1
ATOM 662 N N . ALA A 1 102 ? 3.60000 -11.94700 43.83900 1.000 31.43636 125 ALA A N 1
ATOM 663 C CA . ALA A 1 102 ? 3.80000 -13.15900 43.04300 1.000 27.05388 125 ALA A CA 1
ATOM 664 C C . ALA A 1 102 ? 2.66900 -14.14900 43.29500 1.000 28.76324 125 ALA A C 1
ATOM 665 O O . ALA A 1 102 ? 2.33200 -14.41500 44.45400 1.000 27.29638 125 ALA A O 1
ATOM 667 N N . PRO A 1 103 ? 2.07200 -14.72300 42.24500 1.000 31.73485 126 PRO A N 1
ATOM 668 C CA . PRO A 1 103 ? 0.93900 -15.63400 42.46200 1.000 35.21281 126 PRO A CA 1
ATOM 669 C C . PRO A 1 103 ? 1.31300 -16.92200 43.17200 1.000 34.56194 126 PRO A C 1
ATOM 670 O O . PRO A 1 103 ? 0.49400 -17.44100 43.93900 1.000 28.24266 126 PRO A O 1
ATOM 674 N N . TYR A 1 104 ? 2.51100 -17.46700 42.94800 1.000 23.75031 127 TYR A N 1
ATOM 675 C CA . TYR A 1 104 ? 2.85000 -18.71500 43.62000 1.000 30.43642 127 TYR A CA 1
ATOM 676 C C . TYR A 1 104 ? 3.17800 -18.51500 45.09400 1.000 31.26810 127 TYR A C 1
ATOM 677 O O . TYR A 1 104 ? 3.29000 -19.50300 45.82600 1.000 32.53762 127 TYR A O 1
ATOM 686 N N . TRP A 1 105 ? 3.32300 -17.27000 45.54800 1.000 27.48127 128 TRP A N 1
ATOM 687 C CA . TRP A 1 105 ? 3.42700 -17.01100 46.97700 1.000 26.43307 128 TRP A CA 1
ATOM 688 C C . TRP A 1 105 ? 2.08700 -17.13400 47.69200 1.000 33.87237 128 TRP A C 1
ATOM 689 O O . TRP A 1 105 ? 2.06100 -17.09900 48.92700 1.000 35.20230 128 TRP A O 1
ATOM 700 N N . LYS A 1 106 ? 0.98100 -17.27400 46.95400 1.000 30.48887 129 LYS A N 1
ATOM 701 C CA . LYS A 1 106 ? -0.29400 -17.57400 47.59700 1.000 27.81840 129 LYS A CA 1
ATOM 702 C C . LYS A 1 106 ? -0.24000 -18.90200 48.34000 1.000 26.94437 129 LYS A C 1
ATOM 703 O O . LYS A 1 106 ? -0.96100 -19.09300 49.32600 1.000 28.42224 129 LYS A O 1
ATOM 709 N N . PHE A 1 107 ? 0.60000 -19.83000 47.87500 1.000 25.10144 130 PHE A N 1
ATOM 710 C CA . PHE A 1 107 ? 0.80500 -21.08400 48.59300 1.000 23.79033 130 PHE A CA 1
ATOM 711 C C . PHE A 1 107 ? 1.39000 -20.83400 49.97800 1.000 31.05986 130 PHE A C 1
ATOM 712 O O . PHE A 1 107 ? 0.94300 -21.42900 50.96700 1.000 29.67473 130 PHE A O 1
ATOM 720 N N . ILE A 1 108 ? 2.38900 -19.95200 50.06700 1.000 29.01876 131 ILE A N 1
ATOM 721 C CA . ILE A 1 108 ? 2.98000 -19.60900 51.35800 1.000 31.79483 131 ILE A CA 1
ATOM 722 C C . ILE A 1 108 ? 1.93300 -18.99400 52.27700 1.000 27.61468 131 ILE A C 1
ATOM 723 O O . ILE A 1 108 ? 1.87600 -19.30100 53.47300 1.000 25.63149 131 ILE A O 1
ATOM 728 N N . ARG A 1 109 ? 1.08500 -18.12000 51.73200 1.000 30.37777 132 ARG A N 1
ATOM 729 C CA . ARG A 1 109 ? 0.09600 -17.44100 52.56200 1.000 41.48131 132 ARG A CA 1
ATOM 730 C C . ARG A 1 109 ? -0.91800 -18.42500 53.13300 1.000 38.42685 132 ARG A C 1
ATOM 731 O O . ARG A 1 109 ? -1.36600 -18.26800 54.27500 1.000 37.59531 132 ARG A O 1
ATOM 739 N N . LYS A 1 110 ? -1.28500 -19.45100 52.35800 1.000 33.32037 133 LYS A N 1
ATOM 740 C CA . LYS A 1 110 ? -2.21800 -20.45800 52.85600 1.000 34.13835 133 LYS A CA 1
ATOM 741 C C . LYS A 1 110 ? -1.60000 -21.28400 53.97600 1.000 37.18032 133 LYS A C 1
ATOM 742 O O . LYS A 1 110 ? -2.29000 -21.65000 54.93600 1.000 37.46763 133 LYS A O 1
ATOM 748 N N . LEU A 1 111 ? -0.30600 -21.59900 53.86900 1.000 29.80234 134 LEU A N 1
ATOM 749 C CA . LEU A 1 111 ? 0.36400 -22.31900 54.94700 1.000 30.13450 134 LEU A CA 1
ATOM 750 C C . LEU A 1 111 ? 0.40800 -21.48400 56.21900 1.000 30.90684 134 LEU A C 1
ATOM 751 O O . LEU A 1 111 ? 0.30300 -22.02000 57.32800 1.000 37.51218 134 LEU A O 1
ATOM 756 N N . ILE A 1 112 ? 0.56700 -20.16700 56.07800 1.000 34.30685 135 ILE A N 1
ATOM 757 C CA . ILE A 1 112 ? 0.61200 -19.29000 57.24300 1.000 34.28147 135 ILE A CA 1
ATOM 758 C C . ILE A 1 112 ? -0.76000 -19.21000 57.90400 1.000 40.26748 135 ILE A C 1
ATOM 759 O O . ILE A 1 112 ? -0.88800 -19.36100 59.12500 1.000 32.44422 135 ILE A O 1
ATOM 764 N N . MET A 1 113 ? -1.80800 -18.99000 57.10500 1.000 37.96414 136 MET A N 1
ATOM 765 C CA . MET A 1 113 ? -3.15000 -18.85100 57.66300 1.000 45.42967 136 MET A CA 1
ATOM 766 C C . MET A 1 113 ? -3.64200 -20.14600 58.29600 1.000 41.34353 136 MET A C 1
ATOM 767 O O . MET A 1 113 ? -4.50400 -20.11100 59.18200 1.000 44.34395 136 MET A O 1
ATOM 772 N N . ASN A 1 114 ? -3.11600 -21.29000 57.86500 1.000 39.84879 137 ASN A N 1
ATOM 773 C CA . ASN A 1 114 ? -3.49200 -22.57800 58.42800 1.000 41.06421 137 ASN A CA 1
ATOM 774 C C . ASN A 1 114 ? -2.55800 -23.03300 59.54300 1.000 41.66675 137 ASN A C 1
ATOM 775 O O . ASN A 1 114 ? -2.60400 -24.20500 59.93200 1.000 36.76969 137 ASN A O 1
ATOM 780 N N . ASP A 1 115 ? -1.70900 -22.14000 60.05400 1.000 38.11978 138 ASP A N 1
ATOM 781 C CA . ASP A 1 115 ? -0.78900 -22.43000 61.15400 1.000 42.74944 138 ASP A CA 1
ATOM 782 C C . ASP A 1 115 ? 0.16500 -23.57800 60.83000 1.000 48.38793 138 ASP A C 1
ATOM 783 O O . ASP A 1 115 ? 0.69500 -24.22400 61.73900 1.000 45.68849 138 ASP A O 1
ATOM 788 N N . LEU A 1 116 ? 0.38700 -23.85300 59.54400 1.000 40.53292 139 LEU A N 1
ATOM 789 C CA . LEU A 1 116 ? 1.36000 -24.85500 59.12900 1.000 34.47682 139 LEU A CA 1
ATOM 790 C C . LEU A 1 116 ? 2.75800 -24.27900 58.98200 1.000 36.57120 139 LEU A C 1
ATOM 791 O O . LEU A 1 116 ? 3.73800 -25.03300 59.00700 1.000 34.62140 139 LEU A O 1
ATOM 796 N N . LEU A 1 117 ? 2.86500 -22.96300 58.82200 1.000 35.88852 140 LEU A N 1
ATOM 797 C CA . LEU A 1 117 ? 4.13400 -22.25000 58.78600 1.000 36.12462 140 LEU A CA 1
ATOM 798 C C . LEU A 1 117 ? 4.01600 -21.07200 59.73900 1.000 38.14950 140 LEU A C 1
ATOM 799 O O . LEU A 1 117 ? 3.17900 -20.18800 59.53200 1.000 36.29604 140 LEU A O 1
ATOM 804 N N . ASN A 1 118 ? 4.83600 -21.06700 60.78600 1.000 35.71485 141 ASN A N 1
ATOM 805 C CA . ASN A 1 118 ? 4.69500 -20.09100 61.85600 1.000 27.05198 141 ASN A CA 1
ATOM 806 C C . ASN A 1 118 ? 6.06900 -19.79200 62.44400 1.000 30.87776 141 ASN A C 1
ATOM 807 O O . ASN A 1 118 ? 7.09600 -20.26500 61.94900 1.000 28.33266 141 ASN A O 1
ATOM 812 N N . ALA A 1 119 ? 6.08000 -18.99700 63.51700 1.000 27.44561 142 ALA A N 1
ATOM 813 C CA . ALA A 1 119 ? 7.34100 -18.61900 64.14500 1.000 29.43275 142 ALA A CA 1
ATOM 814 C C . ALA A 1 119 ? 8.08400 -19.83000 64.69400 1.000 27.21448 142 ALA A C 1
ATOM 815 O O . ALA A 1 119 ? 9.31900 -19.82700 64.75100 1.000 30.82843 142 ALA A O 1
ATOM 817 N N . THR A 1 120 ? 7.35400 -20.87100 65.10000 1.000 28.52470 143 THR A N 1
ATOM 818 C CA . THR A 1 120 ? 8.00400 -22.09000 65.57100 1.000 32.98999 143 THR A CA 1
ATOM 819 C C . THR A 1 120 ? 8.87000 -22.71200 64.48100 1.000 34.01709 143 THR A C 1
ATOM 820 O O . THR A 1 120 ? 9.92700 -23.28300 64.77300 1.000 31.75203 143 THR A O 1
ATOM 824 N N . THR A 1 121 ? 8.44100 -22.60600 63.21800 1.000 29.19883 144 THR A N 1
ATOM 825 C CA . THR A 1 121 ? 9.25800 -23.10800 62.11600 1.000 29.16424 144 THR A CA 1
ATOM 826 C C . THR A 1 121 ? 10.63900 -22.46400 62.11600 1.000 24.39810 144 THR A C 1
ATOM 827 O O . THR A 1 121 ? 11.65400 -23.14900 61.93800 1.000 31.49904 144 THR A O 1
ATOM 831 N N . VAL A 1 122 ? 10.69800 -21.14700 62.32100 1.000 25.41261 145 VAL A N 1
ATOM 832 C CA . VAL A 1 122 ? 11.98000 -20.45000 62.32900 1.000 28.20611 145 VAL A CA 1
ATOM 833 C C . VAL A 1 122 ? 12.74900 -20.76000 63.60600 1.000 29.13430 145 VAL A C 1
ATOM 834 O O . VAL A 1 122 ? 13.98100 -20.87300 63.59400 1.000 25.70468 145 VAL A O 1
ATOM 838 N N . ASN A 1 123 ? 12.03900 -20.90800 64.72600 1.000 30.32654 146 ASN A N 1
ATOM 839 C CA . ASN A 1 123 ? 12.70800 -21.18300 65.99400 1.000 31.93873 146 ASN A CA 1
ATOM 840 C C . ASN A 1 123 ? 13.38600 -22.54800 65.98000 1.000 30.93245 146 ASN A C 1
ATOM 841 O O . ASN A 1 123 ? 14.46900 -22.71400 66.55100 1.000 27.61435 146 ASN A O 1
ATOM 846 N N . LYS A 1 124 ? 12.77100 -23.53800 65.32600 1.000 28.28847 147 LYS A N 1
ATOM 847 C CA . LYS A 1 124 ? 13.36300 -24.87100 65.28000 1.000 34.46644 147 LYS A CA 1
ATOM 848 C C . LYS A 1 124 ? 14.62800 -24.93100 64.43500 1.000 30.97123 147 LYS A C 1
ATOM 849 O O . LYS A 1 124 ? 15.34500 -25.93300 64.50600 1.000 25.66130 147 LYS A O 1
ATOM 855 N N . LEU A 1 125 ? 14.91900 -23.89700 63.64600 1.000 29.01153 148 LEU A N 1
ATOM 856 C CA . LEU A 1 125 ? 16.16000 -23.82900 62.88400 1.000 24.91166 148 LEU A CA 1
ATOM 857 C C . LEU A 1 125 ? 17.32200 -23.27300 63.69700 1.000 30.07097 148 LEU A C 1
ATOM 858 O O . LEU A 1 125 ? 18.42600 -23.14400 63.15800 1.000 36.65690 148 LEU A O 1
ATOM 863 N N . ARG A 1 126 ? 17.09900 -22.94500 64.97000 1.000 19.21168 149 ARG A N 1
ATOM 864 C CA . ARG A 1 126 ? 18.15000 -22.32900 65.77700 1.000 28.19293 149 ARG A CA 1
ATOM 865 C C . ARG A 1 126 ? 19.41900 -23.16900 65.89400 1.000 31.35779 149 ARG A C 1
ATOM 866 O O . ARG A 1 126 ? 20.51400 -22.58100 65.83000 1.000 30.30672 149 ARG A O 1
ATOM 874 N N . PRO A 1 127 ? 19.36900 -24.49700 66.08200 1.000 31.73790 150 PRO A N 1
ATOM 875 C CA . PRO A 1 127 ? 20.63000 -25.26300 66.11400 1.000 31.31910 150 PRO A CA 1
ATOM 876 C C . PRO A 1 127 ? 21.46600 -25.11000 64.85500 1.000 34.20544 150 PRO A C 1
ATOM 877 O O . PRO A 1 127 ? 22.69900 -25.05900 64.94000 1.000 30.70255 150 PRO A O 1
ATOM 881 N N . LEU A 1 128 ? 20.82900 -25.04400 63.68300 1.000 31.59675 151 LEU A N 1
ATOM 882 C CA . LEU A 1 128 ? 21.57100 -24.78600 62.45300 1.000 36.35573 151 LEU A CA 1
ATOM 883 C C . LEU A 1 128 ? 22.25600 -23.42600 62.50900 1.000 34.86177 151 LEU A C 1
ATOM 884 O O . LEU A 1 128 ? 23.42900 -23.29100 62.14200 1.000 31.29427 151 LEU A O 1
ATOM 889 N N . ARG A 1 129 ? 21.53100 -22.40200 62.96900 1.000 25.92997 152 ARG A N 1
ATOM 890 C CA . ARG A 1 129 ? 22.11700 -21.07100 63.08600 1.000 23.93316 152 ARG A CA 1
ATOM 891 C C . ARG A 1 129 ? 23.26800 -21.05700 64.08400 1.000 26.56507 152 ARG A C 1
ATOM 892 O O . ARG A 1 129 ? 24.26800 -20.35800 63.87700 1.000 25.88869 152 ARG A O 1
ATOM 900 N N . SER A 1 130 ? 23.14300 -21.82000 65.17500 1.000 21.92984 153 SER A N 1
ATOM 901 C CA . SER A 1 130 ? 24.20300 -21.85400 66.17800 1.000 23.59095 153 SER A CA 1
ATOM 902 C C . SER A 1 130 ? 25.48000 -22.45700 65.61000 1.000 22.85891 153 SER A C 1
ATOM 903 O O . SER A 1 130 ? 26.58100 -21.95900 65.87700 1.000 28.59568 153 SER A O 1
ATOM 906 N N . ARG A 1 131 ? 25.35400 -23.52900 64.82300 1.000 22.75197 154 ARG A N 1
ATOM 907 C CA . ARG A 1 131 ? 26.53800 -24.16400 64.25300 1.000 32.27467 154 ARG A CA 1
ATOM 908 C C . ARG A 1 131 ? 27.23400 -23.26300 63.24100 1.000 23.99583 154 ARG A C 1
ATOM 909 O O . ARG A 1 131 ? 28.46500 -23.29400 63.13600 1.000 25.10441 154 ARG A O 1
ATOM 917 N N . GLU A 1 132 ? 26.47500 -22.45800 62.49300 1.000 24.24610 155 GLU A N 1
ATOM 918 C CA . GLU A 1 132 ? 27.10200 -21.51000 61.57800 1.000 23.45555 155 GLU A CA 1
ATOM 919 C C . GLU A 1 132 ? 27.83600 -20.41200 62.34100 1.000 21.54152 155 GLU A C 1
ATOM 920 O O . GLU A 1 132 ? 28.90800 -19.96500 61.91800 1.000 21.73998 155 GLU A O 1
ATOM 926 N N . ILE A 1 133 ? 27.27600 -19.96900 63.46800 1.000 21.68206 156 ILE A N 1
ATOM 927 C CA . ILE A 1 133 ? 27.97300 -19.00300 64.31500 1.000 22.37699 156 ILE A CA 1
ATOM 928 C C . ILE A 1 133 ? 29.27100 -19.60000 64.84100 1.000 24.66875 156 ILE A C 1
ATOM 929 O O . ILE A 1 133 ? 30.32500 -18.95000 64.83200 1.000 21.99335 156 ILE A O 1
ATOM 934 N N . LEU A 1 134 ? 29.21500 -20.85500 65.30000 1.000 23.81853 157 LEU A N 1
ATOM 935 C CA . LEU A 1 134 ? 30.40100 -21.50100 65.85200 1.000 21.12065 157 LEU A CA 1
ATOM 936 C C . LEU A 1 134 ? 31.50900 -21.61400 64.81300 1.000 26.28501 157 LEU A C 1
ATOM 937 O O . LEU A 1 134 ? 32.69100 -21.45100 65.13600 1.000 24.25518 157 LEU A O 1
ATOM 942 N N . LYS A 1 135 ? 31.14500 -21.89400 63.55700 1.000 22.27609 158 LYS A N 1
ATOM 943 C CA . LYS A 1 135 ? 32.14400 -21.97400 62.49600 1.000 25.82686 158 LYS A CA 1
ATOM 944 C C . LYS A 1 135 ? 32.93500 -20.67600 62.37800 1.000 25.65551 158 LYS A C 1
ATOM 945 O O . LYS A 1 135 ? 34.15800 -20.70100 62.20200 1.000 27.60301 158 LYS A O 1
ATOM 951 N N . VAL A 1 136 ? 32.25500 -19.53300 62.47600 1.000 21.69273 159 VAL A N 1
ATOM 952 C CA . VAL A 1 136 ? 32.93900 -18.24500 62.38800 1.000 21.34221 159 VAL A CA 1
ATOM 953 C C . VAL A 1 136 ? 33.86100 -18.04600 63.58700 1.000 23.74608 159 VAL A C 1
ATOM 954 O O . VAL A 1 136 ? 35.00800 -17.60200 63.44600 1.000 23.90788 159 VAL A O 1
ATOM 958 N N . LEU A 1 137 ? 33.36900 -18.36200 64.78900 1.000 20.15644 160 LEU A N 1
ATOM 959 C CA . LEU A 1 137 ? 34.19200 -18.21100 65.98600 1.000 25.36475 160 LEU A CA 1
ATOM 960 C C . LEU A 1 137 ? 35.44200 -19.07900 65.91200 1.000 25.41761 160 LEU A C 1
ATOM 961 O O . LEU A 1 137 ? 36.51100 -18.68000 66.38900 1.000 22.19930 160 LEU A O 1
ATOM 966 N N . LYS A 1 138 ? 35.33100 -20.26800 65.30800 1.000 22.15232 161 LYS A N 1
ATOM 967 C CA . LYS A 1 138 ? 36.49300 -21.14400 65.18400 1.000 22.03659 161 LYS A CA 1
ATOM 968 C C . LYS A 1 138 ? 37.49200 -20.60800 64.16600 1.000 23.22375 161 LYS A C 1
ATOM 969 O O . LYS A 1 138 ? 38.70600 -20.76900 64.33800 1.000 22.02216 161 LYS A O 1
ATOM 975 N N . VAL A 1 139 ? 37.00500 -19.98000 63.09200 1.000 25.10244 162 VAL A N 1
ATOM 976 C CA . VAL A 1 139 ? 37.90600 -19.30200 62.16400 1.000 26.30884 162 VAL A CA 1
ATOM 977 C C . VAL A 1 139 ? 38.65600 -18.18700 62.88300 1.000 22.86192 162 VAL A C 1
ATOM 978 O O . VAL A 1 139 ? 39.87800 -18.04900 62.75300 1.000 24.55183 162 VAL A O 1
ATOM 982 N N . MET A 1 140 ? 37.93300 -17.37600 63.65800 1.000 21.65294 163 MET A N 1
ATOM 983 C CA . MET A 1 140 ? 38.57900 -16.31500 64.42400 1.000 23.23746 163 MET A CA 1
ATOM 984 C C . MET A 1 140 ? 39.56300 -16.88700 65.43800 1.000 26.62718 163 MET A C 1
ATOM 985 O O . MET A 1 140 ? 40.65700 -16.34200 65.62800 1.000 23.76243 163 MET A O 1
ATOM 990 N N . ALA A 1 141 ? 39.19400 -17.99100 66.09400 1.000 24.14671 164 ALA A N 1
ATOM 991 C CA . ALA A 1 141 ? 40.10400 -18.63000 67.03800 1.000 21.98702 164 ALA A CA 1
ATOM 992 C C . ALA A 1 141 ? 41.40700 -19.03600 66.36100 1.000 24.41105 164 ALA A C 1
ATOM 993 O O . ALA A 1 141 ? 42.49000 -18.88900 66.94100 1.000 23.71804 164 ALA A O 1
ATOM 995 N N . ASN A 1 142 ? 41.32400 -19.54400 65.12900 1.000 23.50794 165 ASN A N 1
ATOM 996 C CA . ASN A 1 142 ? 42.53600 -19.90600 64.40100 1.000 25.39723 165 ASN A CA 1
ATOM 997 C C . ASN A 1 142 ? 43.38800 -18.67900 64.10200 1.000 27.13837 165 ASN A C 1
ATOM 998 O O . ASN A 1 142 ? 44.61600 -18.71800 64.24300 1.000 26.67661 165 ASN A O 1
ATOM 1003 N N . SER A 1 143 ? 42.75400 -17.58200 63.67700 1.000 25.62016 166 SER A N 1
ATOM 1004 C CA . SER A 1 143 ? 43.49700 -16.35400 63.41500 1.000 25.14066 166 SER A CA 1
ATOM 1005 C C . SER A 1 143 ? 44.08600 -15.77500 64.69400 1.000 29.81877 166 SER A C 1
ATOM 1006 O O . SER A 1 143 ? 45.15600 -15.15700 64.65700 1.000 28.36055 166 SER A O 1
ATOM 1009 N N . ALA A 1 144 ? 43.40800 -15.96000 65.82700 1.000 23.24404 167 ALA A N 1
ATOM 1010 C CA . ALA A 1 144 ? 43.98900 -15.55500 67.10400 1.000 25.32464 167 ALA A CA 1
ATOM 1011 C C . ALA A 1 144 ? 45.26500 -16.33300 67.39800 1.000 27.48459 167 ALA A C 1
ATOM 1012 O O . ALA A 1 144 ? 46.24800 -15.76600 67.89000 1.000 28.27043 167 ALA A O 1
ATOM 1014 N N . GLU A 1 145 ? 45.27200 -17.63500 67.09500 1.000 33.87063 168 GLU A N 1
ATOM 1015 C CA . GLU A 1 145 ? 46.44200 -18.46000 67.38100 1.000 32.67357 168 GLU A CA 1
ATOM 1016 C C . GLU A 1 145 ? 47.62000 -18.09200 66.48700 1.000 35.14511 168 GLU A C 1
ATOM 1017 O O . GLU A 1 145 ? 48.77100 -18.07500 66.94100 1.000 33.57446 168 GLU A O 1
ATOM 1023 N N . THR A 1 146 ? 47.36000 -17.81300 65.21100 1.000 28.16105 169 THR A N 1
ATOM 1024 C CA . THR A 1 146 ? 48.41900 -17.38600 64.30600 1.000 32.84732 169 THR A CA 1
ATOM 1025 C C . THR A 1 146 ? 48.74200 -15.90400 64.44100 1.000 35.69185 169 THR A C 1
ATOM 1026 O O . THR A 1 146 ? 49.79600 -15.47400 63.95900 1.000 30.91170 169 THR A O 1
ATOM 1030 N N . GLN A 1 147 ? 47.87100 -15.12800 65.09000 1.000 28.97311 170 GLN A N 1
ATOM 1031 C CA . GLN A 1 147 ? 47.98600 -13.67000 65.14300 1.000 31.04118 170 GLN A CA 1
ATOM 1032 C C . GLN A 1 147 ? 48.15900 -13.08700 63.74000 1.000 30.05479 170 GLN A C 1
ATOM 1033 O O . GLN A 1 147 ? 49.02100 -12.24400 63.48500 1.000 32.32601 170 GLN A O 1
ATOM 1039 N N . GLN A 1 148 ? 47.32300 -13.56200 62.81900 1.000 30.57090 171 GLN A N 1
ATOM 1040 C CA . GLN A 1 148 ? 47.30500 -13.09100 61.44600 1.000 25.83753 171 GLN A CA 1
ATOM 1041 C C . GLN A 1 148 ? 46.03300 -12.29500 61.17800 1.000 24.71054 171 GLN A C 1
ATOM 1042 O O . GLN A 1 148 ? 44.97700 -12.59000 61.74700 1.000 28.17448 171 GLN A O 1
ATOM 1048 N N . PRO A 1 149 ? 46.10600 -11.27100 60.32900 1.000 28.56052 172 PRO A N 1
ATOM 1049 C CA . PRO A 1 149 ? 44.90200 -10.49700 60.01000 1.000 24.51936 172 PRO A CA 1
ATOM 1050 C C . PRO A 1 149 ? 43.83900 -11.37700 59.37100 1.000 27.50382 172 PRO A C 1
ATOM 1051 O O . PRO A 1 149 ? 44.13500 -12.23900 58.54100 1.000 27.18852 172 PRO A O 1
ATOM 1055 N N . LEU A 1 150 ? 42.59400 -11.16000 59.77800 1.000 23.42927 173 LEU A N 1
ATOM 1056 C CA . LEU A 1 150 ? 41.44900 -11.86700 59.22600 1.000 27.61755 173 LEU A CA 1
ATOM 1057 C C . LEU A 1 150 ? 40.56900 -10.87700 58.47500 1.000 28.88446 173 LEU A C 1
ATOM 1058 O O . LEU A 1 150 ? 40.29000 -9.78300 58.97600 1.000 26.28330 173 LEU A O 1
ATOM 1063 N N . ASP A 1 151 ? 40.14700 -11.25600 57.27100 1.000 28.19081 174 ASP A N 1
ATOM 1064 C CA . ASP A 1 151 ? 39.20600 -10.44900 56.49800 1.000 21.61721 174 ASP A CA 1
ATOM 1065 C C . ASP A 1 151 ? 37.81200 -10.75400 57.03100 1.000 21.03768 174 ASP A C 1
ATOM 1066 O O . ASP A 1 151 ? 37.15800 -11.71300 56.61900 1.000 21.33769 174 ASP A O 1
ATOM 1071 N N . VAL A 1 152 ? 37.35700 -9.92300 57.97200 1.000 25.41711 175 VAL A N 1
ATOM 1072 C CA . VAL A 1 152 ? 36.05600 -10.14400 58.59400 1.000 24.22451 175 VAL A CA 1
ATOM 1073 C C . VAL A 1 152 ? 34.93000 -9.89400 57.59900 1.000 22.94944 175 VAL A C 1
ATOM 1074 O O . VAL A 1 152 ? 33.88100 -10.54700 57.66500 1.000 24.23178 175 VAL A O 1
ATOM 1078 N N . THR A 1 153 ? 35.11800 -8.95500 56.66900 1.000 19.90803 176 THR A N 1
ATOM 1079 C CA . THR A 1 153 ? 34.13800 -8.75200 55.60500 1.000 22.27685 176 THR A CA 1
ATOM 1080 C C . THR A 1 153 ? 33.86700 -10.05200 54.85200 1.000 20.36326 176 THR A C 1
ATOM 1081 O O . THR A 1 153 ? 32.71100 -10.45500 54.67200 1.000 18.76935 176 THR A O 1
ATOM 1085 N N . GLU A 1 154 ? 34.93100 -10.72900 54.41500 1.000 22.49353 177 GLU A N 1
ATOM 1086 C CA . GLU A 1 154 ? 34.76700 -11.98700 53.69100 1.000 26.40474 177 GLU A CA 1
ATOM 1087 C C . GLU A 1 154 ? 34.11300 -13.05500 54.56300 1.000 21.54221 177 GLU A C 1
ATOM 1088 O O . GLU A 1 154 ? 33.27600 -13.83100 54.08300 1.000 20.61535 177 GLU A O 1
ATOM 1094 N N . GLU A 1 155 ? 34.47900 -13.11400 55.84700 1.000 18.58666 178 GLU A N 1
ATOM 1095 C CA . GLU A 1 155 ? 33.89100 -14.12600 56.72100 1.000 19.60629 178 GLU A CA 1
ATOM 1096 C C . GLU A 1 155 ? 32.41500 -13.85500 56.98500 1.000 20.57597 178 GLU A C 1
ATOM 1097 O O . GLU A 1 155 ? 31.62600 -14.79900 57.10000 1.000 20.87128 178 GLU A O 1
ATOM 1103 N N . LEU A 1 156 ? 32.02200 -12.58300 57.08300 1.000 19.77046 179 LEU A N 1
ATOM 1104 C CA . LEU A 1 156 ? 30.61100 -12.27200 57.29600 1.000 17.02345 179 LEU A CA 1
ATOM 1105 C C . LEU A 1 156 ? 29.77800 -12.55300 56.05000 1.000 22.18288 179 LEU A C 1
ATOM 1106 O O . LEU A 1 156 ? 28.60500 -12.93000 56.16300 1.000 20.88609 179 LEU A O 1
ATOM 1111 N N . LEU A 1 157 ? 30.35300 -12.36200 54.86000 1.000 23.82379 180 LEU A N 1
ATOM 1112 C CA . LEU A 1 157 ? 29.64000 -12.70800 53.63400 1.000 26.65328 180 LEU A CA 1
ATOM 1113 C C . LEU A 1 157 ? 29.42400 -14.21300 53.53500 1.000 26.70236 180 LEU A C 1
ATOM 1114 O O . LEU A 1 157 ? 28.32700 -14.66800 53.18700 1.000 27.17792 180 LEU A O 1
ATOM 1119 N N . LYS A 1 158 ? 30.45700 -15.00100 53.84500 1.000 22.45834 181 LYS A N 1
ATOM 1120 C CA . LYS A 1 158 ? 30.30700 -16.45200 53.84000 1.000 24.31872 181 LYS A CA 1
ATOM 1121 C C . LYS A 1 158 ? 29.35300 -16.91100 54.93500 1.000 27.04385 181 LYS A C 1
ATOM 1122 O O . LYS A 1 158 ? 28.59500 -17.86800 54.74000 1.000 22.55714 181 LYS A O 1
ATOM 1128 N N . TRP A 1 159 ? 29.37900 -16.24400 56.09300 1.000 22.53844 182 TRP A N 1
ATOM 1129 C CA . TRP A 1 159 ? 28.49500 -16.62600 57.19200 1.000 24.61279 182 TRP A CA 1
ATOM 1130 C C . TRP A 1 159 ? 27.03000 -16.45900 56.80800 1.000 24.13705 182 TRP A C 1
ATOM 1131 O O . TRP A 1 159 ? 26.23200 -17.39400 56.94700 1.000 20.15324 182 TRP A O 1
ATOM 1142 N N . THR A 1 160 ? 26.65400 -15.27100 56.32400 1.000 17.77534 183 THR A N 1
ATOM 1143 C CA . THR A 1 160 ? 25.25700 -15.04000 55.96800 1.000 21.53995 183 THR A CA 1
ATOM 1144 C C . THR A 1 160 ? 24.83200 -15.92500 54.80200 1.000 16.17557 183 THR A C 1
ATOM 1145 O O . THR A 1 160 ? 23.72800 -16.48000 54.81200 1.000 20.73027 183 THR A O 1
ATOM 1149 N N . ASN A 1 161 ? 25.70200 -16.08500 53.80200 1.000 18.06986 184 ASN A N 1
ATOM 1150 C CA . ASN A 1 161 ? 25.35900 -16.91400 52.64800 1.000 22.97706 184 ASN A CA 1
ATOM 1151 C C . ASN A 1 161 ? 25.16500 -18.37100 53.04900 1.000 26.51023 184 ASN A C 1
ATOM 1152 O O . ASN A 1 161 ? 24.22900 -19.03200 52.58200 1.000 22.97324 184 ASN A O 1
ATOM 1157 N N . SER A 1 162 ? 26.03600 -18.89000 53.91600 1.000 24.67547 185 SER A N 1
ATOM 1158 C CA . SER A 1 162 ? 25.91700 -20.28400 54.33300 1.000 27.28297 185 SER A CA 1
ATOM 1159 C C . SER A 1 162 ? 24.71800 -20.49100 55.24900 1.000 24.16561 185 SER A C 1
ATOM 1160 O O . SER A 1 162 ? 24.01000 -21.49700 55.13000 1.000 24.40737 185 SER A O 1
ATOM 1163 N N . THR A 1 163 ? 24.47500 -19.55400 56.17000 1.000 18.64899 186 THR A N 1
ATOM 1164 C CA . THR A 1 163 ? 23.36100 -19.70200 57.10200 1.000 26.30502 186 THR A CA 1
ATOM 1165 C C . THR A 1 163 ? 22.02700 -19.70800 56.36700 1.000 25.06541 186 THR A C 1
ATOM 1166 O O . THR A 1 163 ? 21.13900 -20.50900 56.68300 1.000 25.22036 186 THR A O 1
ATOM 1170 N N . ILE A 1 164 ? 21.86900 -18.81700 55.38600 1.000 20.87615 187 ILE A N 1
ATOM 1171 C CA . ILE A 1 164 ? 20.66300 -18.81400 54.56200 1.000 19.53429 187 ILE A CA 1
ATOM 1172 C C . ILE A 1 164 ? 20.50900 -20.14700 53.83800 1.000 24.90412 187 ILE A C 1
ATOM 1173 O O . ILE A 1 164 ? 19.44100 -20.77000 53.86400 1.000 21.52378 187 ILE A O 1
ATOM 1178 N N . SER A 1 165 ? 21.57800 -20.61000 53.18700 1.000 17.82381 188 SER A N 1
ATOM 1179 C CA . SER A 1 165 ? 21.46900 -21.83400 52.40100 1.000 20.73208 188 SER A CA 1
ATOM 1180 C C . SER A 1 165 ? 21.28300 -23.06500 53.28500 1.000 24.75564 188 SER A C 1
ATOM 1181 O O . SER A 1 165 ? 20.56600 -23.99500 52.89900 1.000 29.56374 188 SER A O 1
ATOM 1184 N N . THR A 1 166 ? 21.88700 -23.09000 54.47700 1.000 24.60060 189 THR A N 1
ATOM 1185 C CA . THR A 1 166 ? 21.73200 -24.26200 55.33600 1.000 28.27826 189 THR A CA 1
ATOM 1186 C C . THR A 1 166 ? 20.36300 -24.29400 56.00700 1.000 20.95071 189 THR A C 1
ATOM 1187 O O . THR A 1 166 ? 19.77200 -25.36900 56.15700 1.000 27.71510 189 THR A O 1
ATOM 1191 N N . MET A 1 167 ? 19.84200 -23.13400 56.41800 1.000 22.88283 190 MET A N 1
ATOM 1192 C CA . MET A 1 167 ? 18.48500 -23.09000 56.95700 1.000 24.09756 190 MET A CA 1
ATOM 1193 C C . MET A 1 167 ? 17.46800 -23.52900 55.91500 1.000 25.30463 190 MET A C 1
ATOM 1194 O O . MET A 1 167 ? 16.49700 -24.22600 56.23200 1.000 27.45102 190 MET A O 1
ATOM 1199 N N . MET A 1 168 ? 17.67600 -23.12300 54.66500 1.000 23.10717 191 MET A N 1
ATOM 1200 C CA . MET A 1 168 ? 16.72400 -23.41700 53.60400 1.000 21.67655 191 MET A CA 1
ATOM 1201 C C . MET A 1 168 ? 16.80700 -24.87100 53.15200 1.000 31.02414 191 MET A C 1
ATOM 1202 O O . MET A 1 168 ? 15.77500 -25.52600 52.97200 1.000 30.79025 191 MET A O 1
ATOM 1207 N N . LEU A 1 169 ? 18.02300 -25.39500 52.97300 1.000 29.01248 192 LEU A N 1
ATOM 1208 C CA . LEU A 1 169 ? 18.22200 -26.65100 52.26600 1.000 31.74243 192 LEU A CA 1
ATOM 1209 C C . LEU A 1 169 ? 18.91400 -27.74500 53.07000 1.000 35.66397 192 LEU A C 1
ATOM 1210 O O . LEU A 1 169 ? 18.78600 -28.91700 52.70300 1.000 41.87624 192 LEU A O 1
ATOM 1215 N N . GLY A 1 170 ? 19.64600 -27.41300 54.12600 1.000 35.69061 193 GLY A N 1
ATOM 1216 C CA . GLY A 1 170 ? 20.23900 -28.41300 54.99100 1.000 33.70955 193 GLY A CA 1
ATOM 1217 C C . GLY A 1 170 ? 21.75700 -28.41900 54.91900 1.000 37.10398 193 GLY A C 1
ATOM 1218 O O . GLY A 1 170 ? 22.38800 -27.61400 54.23100 1.000 32.89017 193 GLY A O 1
ATOM 1219 N N . GLU A 1 171 ? 22.33200 -29.37400 55.65000 1.000 42.77115 194 GLU A N 1
ATOM 1220 C CA . GLU A 1 171 ? 23.77300 -29.49400 55.82800 1.000 48.55746 194 GLU A CA 1
ATOM 1221 C C . GLU A 1 171 ? 24.42800 -30.42800 54.81600 1.000 50.53712 194 GLU A C 1
ATOM 1222 O O . GLU A 1 171 ? 25.62400 -30.71100 54.94200 1.000 50.51473 194 GLU A O 1
ATOM 1228 N N . ALA A 1 172 ? 23.68000 -30.91800 53.82900 1.000 49.81596 195 ALA A N 1
ATOM 1229 C CA . ALA A 1 172 ? 24.25200 -31.82200 52.84100 1.000 49.35309 195 ALA A CA 1
ATOM 1230 C C . ALA A 1 172 ? 25.36700 -31.13200 52.06300 1.000 52.90588 195 ALA A C 1
ATOM 1231 O O . ALA A 1 172 ? 25.40700 -29.90500 51.94500 1.000 51.03878 195 ALA A O 1
ATOM 1233 N N . GLU A 1 173 ? 26.28700 -31.94000 51.53100 1.000 55.24379 196 GLU A N 1
ATOM 1234 C CA . GLU A 1 173 ? 27.40400 -31.37500 50.78200 1.000 59.57030 196 GLU A CA 1
ATOM 1235 C C . GLU A 1 173 ? 26.93900 -30.75200 49.47300 1.000 53.36341 196 GLU A C 1
ATOM 1236 O O . GLU A 1 173 ? 27.57800 -29.82100 48.97000 1.000 47.54991 196 GLU A O 1
ATOM 1242 N N . GLU A 1 174 ? 25.83200 -31.24500 48.91300 1.000 43.42353 197 GLU A N 1
ATOM 1243 C CA . GLU A 1 174 ? 25.25600 -30.61900 47.72900 1.000 49.03571 197 GLU A CA 1
ATOM 1244 C C . GLU A 1 174 ? 24.77200 -29.20500 48.02600 1.000 43.40316 197 GLU A C 1
ATOM 1245 O O . GLU A 1 174 ? 24.72400 -28.36100 47.12300 1.000 37.74682 197 GLU A O 1
ATOM 1251 N N . VAL A 1 175 ? 24.41200 -28.92700 49.28000 1.000 38.22913 198 VAL A N 1
ATOM 1252 C CA . VAL A 1 175 ? 24.02800 -27.57300 49.66200 1.000 33.07410 198 VAL A CA 1
ATOM 1253 C C . VAL A 1 175 ? 25.26200 -26.69500 49.83600 1.000 38.59580 198 VAL A C 1
ATOM 1254 O O . VAL A 1 175 ? 25.23700 -25.50000 49.51900 1.000 36.99225 198 VAL A O 1
ATOM 1258 N N . ARG A 1 176 ? 26.35600 -27.26900 50.34400 1.000 34.04968 199 ARG A N 1
ATOM 1259 C CA . ARG A 1 176 ? 27.62700 -26.55300 50.35400 1.000 33.49073 199 ARG A CA 1
ATOM 1260 C C . ARG A 1 176 ? 28.02800 -26.13700 48.94400 1.000 33.40382 199 ARG A C 1
ATOM 1261 O O . ARG A 1 176 ? 28.55600 -25.03700 48.73900 1.000 34.27583 199 ARG A O 1
ATOM 1269 N N . ASP A 1 177 ? 27.77100 -27.00000 47.95700 1.000 31.64784 200 ASP A N 1
ATOM 1270 C CA . ASP A 1 177 ? 28.08800 -26.66500 46.57100 1.000 38.41512 200 ASP A CA 1
ATOM 1271 C C . ASP A 1 177 ? 27.19100 -25.55300 46.04400 1.000 33.30647 200 ASP A C 1
ATOM 1272 O O . ASP A 1 177 ? 27.65900 -24.65800 45.33000 1.000 29.89898 200 ASP A O 1
ATOM 1277 N N . ILE A 1 178 ? 25.89700 -25.59000 46.37400 1.000 32.33338 201 ILE A N 1
ATOM 1278 C CA . ILE A 1 178 ? 25.00900 -24.54400 45.88000 1.000 33.30968 201 ILE A CA 1
ATOM 1279 C C . ILE A 1 178 ? 25.30100 -23.22300 46.57800 1.000 26.39231 201 ILE A C 1
ATOM 1280 O O . ILE A 1 178 ? 25.13300 -22.15100 45.98500 1.000 25.77461 201 ILE A O 1
ATOM 1285 N N . ALA A 1 179 ? 25.76800 -23.27000 47.82900 1.000 28.24825 202 ALA A N 1
ATOM 1286 C CA . ALA A 1 179 ? 26.10900 -22.04100 48.53700 1.000 27.32003 202 ALA A CA 1
ATOM 1287 C C . ALA A 1 179 ? 27.30400 -21.35400 47.89300 1.000 28.65396 202 ALA A C 1
ATOM 1288 O O . ALA A 1 179 ? 27.30900 -20.12800 47.73300 1.000 30.31280 202 ALA A O 1
ATOM 1290 N N . ARG A 1 180 ? 28.32300 -22.12900 47.51100 1.000 27.12239 203 ARG A N 1
ATOM 1291 C CA . ARG A 1 180 ? 29.47200 -21.54800 46.82600 1.000 36.27175 203 ARG A CA 1
ATOM 1292 C C . ARG A 1 180 ? 29.08100 -21.00200 45.45900 1.000 32.60462 203 ARG A C 1
ATOM 1293 O O . ARG A 1 180 ? 29.61700 -19.97800 45.01800 1.000 36.10286 203 ARG A O 1
ATOM 1301 N N . ASP A 1 181 ? 28.14800 -21.66800 44.77400 1.000 30.48005 204 ASP A N 1
ATOM 1302 C CA . ASP A 1 181 ? 27.70000 -21.18600 43.47100 1.000 30.91581 204 ASP A CA 1
ATOM 1303 C C . ASP A 1 181 ? 26.86800 -19.91500 43.60600 1.000 29.65481 204 ASP A C 1
ATOM 1304 O O . ASP A 1 181 ? 27.04400 -18.96700 42.83100 1.000 28.93138 204 ASP A O 1
ATOM 1309 N N . VAL A 1 182 ? 25.95800 -19.87600 44.58300 1.000 30.16579 205 VAL A N 1
ATOM 1310 C CA . VAL A 1 182 ? 25.14000 -18.68400 44.80100 1.000 25.62840 205 VAL A CA 1
ATOM 1311 C C . VAL A 1 182 ? 26.01900 -17.48600 45.14000 1.000 29.16794 205 VAL A C 1
ATOM 1312 O O . VAL A 1 182 ? 25.77100 -16.36300 44.68000 1.000 27.39774 205 VAL A O 1
ATOM 1316 N N . LEU A 1 183 ? 27.06300 -17.70300 45.94200 1.000 30.37241 206 LEU A N 1
ATOM 1317 C CA . LEU A 1 183 ? 27.96800 -16.60900 46.27800 1.000 34.79017 206 LEU A CA 1
ATOM 1318 C C . LEU A 1 183 ? 28.70400 -16.10600 45.04100 1.000 31.76583 206 LEU A C 1
ATOM 1319 O O . LEU A 1 183 ? 28.94700 -14.90200 44.90200 1.000 30.84144 206 LEU A O 1
ATOM 1324 N N . LYS A 1 184 ? 29.06100 -17.01600 44.12900 1.000 29.93031 207 LYS A N 1
ATOM 1325 C CA . LYS A 1 184 ? 29.69200 -16.60300 42.87900 1.000 28.69218 207 LYS A CA 1
ATOM 1326 C C . LYS A 1 184 ? 28.71700 -15.83900 41.99100 1.000 33.31729 207 LYS A C 1
ATOM 1327 O O . LYS A 1 184 ? 29.09600 -14.84900 41.35500 1.000 36.42976 207 LYS A O 1
ATOM 1333 N N . ILE A 1 185 ? 27.46100 -16.28800 41.92500 1.000 32.28889 208 ILE A N 1
ATOM 1334 C CA . ILE A 1 185 ? 26.44700 -15.54400 41.18200 1.000 31.77014 208 ILE A CA 1
ATOM 1335 C C . ILE A 1 185 ? 26.26500 -14.15700 41.78400 1.000 31.19635 208 ILE A C 1
ATOM 1336 O O . ILE A 1 185 ? 26.18500 -13.15500 41.06100 1.000 32.62619 208 ILE A O 1
ATOM 1341 N N . PHE A 1 186 ? 26.20700 -14.07500 43.11700 1.000 28.32322 209 PHE A N 1
ATOM 1342 C CA . PHE A 1 186 ? 26.13300 -12.77700 43.78200 1.000 27.62260 209 PHE A CA 1
ATOM 1343 C C . PHE A 1 186 ? 27.32600 -11.90200 43.41700 1.000 33.99176 209 PHE A C 1
ATOM 1344 O O . PHE A 1 186 ? 27.18800 -10.68100 43.27600 1.000 32.60742 209 PHE A O 1
ATOM 1352 N N . GLY A 1 187 ? 28.50400 -12.50900 43.25700 1.000 33.72998 210 GLY A N 1
ATOM 1353 C CA . GLY A 1 187 ? 29.66600 -11.74600 42.83200 1.000 33.25496 210 GLY A CA 1
ATOM 1354 C C . GLY A 1 187 ? 29.49700 -11.14200 41.45000 1.000 35.32495 210 GLY A C 1
ATOM 1355 O O . GLY A 1 187 ? 29.85100 -9.98300 41.22200 1.000 38.24350 210 GLY A O 1
ATOM 1356 N N . GLU A 1 188 ? 28.95000 -11.91900 40.51000 1.000 36.03586 211 GLU A N 1
ATOM 1357 C CA . GLU A 1 188 ? 28.69000 -11.39600 39.17300 1.000 39.09023 211 GLU A CA 1
ATOM 1358 C C . GLU A 1 188 ? 27.54100 -10.39700 39.17800 1.000 43.37001 211 GLU A C 1
ATOM 1359 O O . GLU A 1 188 ? 27.47400 -9.52400 38.30600 1.000 48.88565 211 GLU A O 1
ATOM 1365 N N . TYR A 1 189 ? 26.62700 -10.51500 40.14300 1.000 37.54012 212 TYR A N 1
ATOM 1366 C CA . TYR A 1 189 ? 25.52700 -9.56500 40.25700 1.000 33.58707 212 TYR A CA 1
ATOM 1367 C C . TYR A 1 189 ? 26.00100 -8.22400 40.80000 1.000 42.35130 212 TYR A C 1
ATOM 1368 O O . TYR A 1 189 ? 25.40800 -7.18500 40.48800 1.000 40.74387 212 TYR A O 1
ATOM 1377 N N . SER A 1 190 ? 27.06700 -8.22500 41.60200 1.000 46.98647 213 SER A N 1
ATOM 1378 C CA . SER A 1 190 ? 27.57000 -6.99500 42.19800 1.000 53.19937 213 SER A CA 1
ATOM 1379 C C . SER A 1 190 ? 28.49100 -6.21600 41.26800 1.000 57.61576 213 SER A C 1
ATOM 1380 O O . SER A 1 190 ? 28.66400 -5.00800 41.46300 1.000 60.75342 213 SER A O 1
ATOM 1383 N N . VAL A 1 191 ? 29.08600 -6.86900 40.26600 1.000 55.92472 214 VAL A N 1
ATOM 1384 C CA . VAL A 1 191 ? 29.94900 -6.15000 39.33300 1.000 63.12068 214 VAL A CA 1
ATOM 1385 C C . VAL A 1 191 ? 29.15000 -5.41300 38.26600 1.000 69.41067 214 VAL A C 1
ATOM 1386 O O . VAL A 1 191 ? 29.64800 -4.43300 37.69900 1.000 66.90217 214 VAL A O 1
ATOM 1390 N N . THR A 1 192 ? 27.92100 -5.85200 37.97700 1.000 74.63178 215 THR A N 1
ATOM 1391 C CA . THR A 1 192 ? 27.02900 -5.08800 37.11300 1.000 80.53500 215 THR A CA 1
ATOM 1392 C C . THR A 1 192 ? 26.46600 -3.85500 37.80300 1.000 85.57672 215 THR A C 1
ATOM 1393 O O . THR A 1 192 ? 25.75800 -3.07000 37.16100 1.000 84.26842 215 THR A O 1
ATOM 1395 N N . ASN A 1 193 ? 26.76200 -3.67300 39.08700 1.000 87.13581 216 ASN A N 1
ATOM 1396 C CA . ASN A 1 193 ? 26.28400 -2.52400 39.83800 1.000 88.15212 216 ASN A CA 1
ATOM 1397 C C . ASN A 1 193 ? 27.18400 -1.32000 39.59300 1.000 95.99277 216 ASN A C 1
ATOM 1398 O O . ASN A 1 193 ? 28.41200 -1.43900 39.55400 1.000 100.72983 216 ASN A O 1
ATOM 1403 N N . PHE A 1 194 ? 26.56200 -0.15800 39.41200 1.000 95.00890 217 PHE A N 1
ATOM 1404 C CA . PHE A 1 194 ? 27.28500 1.09800 39.40900 1.000 93.20703 217 PHE A CA 1
ATOM 1405 C C . PHE A 1 194 ? 27.05100 1.80400 40.72600 1.000 92.09801 217 PHE A C 1
ATOM 1406 O O . PHE A 1 194 ? 27.92300 1.82300 41.60200 1.000 90.52307 217 PHE A O 1
ATOM 1407 N N . ILE A 1 195 ? 25.86600 2.38600 40.87200 1.000 89.70042 218 ILE A N 1
ATOM 1408 C CA . ILE A 1 195 ? 25.32300 2.77000 42.16700 1.000 85.52295 218 ILE A CA 1
ATOM 1409 C C . ILE A 1 195 ? 24.18000 1.84900 42.56900 1.000 80.30228 218 ILE A C 1
ATOM 1410 O O . ILE A 1 195 ? 24.15900 1.31600 43.67500 1.000 85.64301 218 ILE A O 1
ATOM 1415 N N . TRP A 1 196 ? 23.23600 1.63800 41.67800 1.000 70.15725 219 TRP A N 1
ATOM 1416 C CA . TRP A 1 196 ? 22.19300 0.67400 41.96000 1.000 63.91043 219 TRP A CA 1
ATOM 1417 C C . TRP A 1 196 ? 22.37900 -0.56200 41.08500 1.000 71.60361 219 TRP A C 1
ATOM 1418 O O . TRP A 1 196 ? 22.91700 -0.46400 39.97700 1.000 64.45399 219 TRP A O 1
ATOM 1429 N N . PRO A 1 197 ? 21.96600 -1.73900 41.55500 1.000 78.68045 220 PRO A N 1
ATOM 1430 C CA . PRO A 1 197 ? 22.25900 -2.96700 40.80900 1.000 74.76261 220 PRO A CA 1
ATOM 1431 C C . PRO A 1 197 ? 21.55200 -2.99600 39.46500 1.000 63.99513 220 PRO A C 1
ATOM 1432 O O . PRO A 1 197 ? 20.47700 -2.41900 39.28400 1.000 53.50110 220 PRO A O 1
ATOM 1436 N N . LEU A 1 198 ? 22.18500 -3.68000 38.51400 1.000 67.13347 221 LEU A N 1
ATOM 1437 C CA . LEU A 1 198 ? 21.67600 -3.81100 37.15300 1.000 68.63380 221 LEU A CA 1
ATOM 1438 C C . LEU A 1 198 ? 21.41100 -2.43300 36.54700 1.000 80.42550 221 LEU A C 1
ATOM 1439 O O . LEU A 1 198 ? 20.30100 -2.10400 36.12500 1.000 86.33387 221 LEU A O 1
ATOM 1444 N N . ASN A 1 199 ? 22.45800 -1.61200 36.54600 1.000 80.39564 222 ASN A N 1
ATOM 1445 C CA . ASN A 1 199 ? 22.44800 -0.31400 35.88500 1.000 79.84622 222 ASN A CA 1
ATOM 1446 C C . ASN A 1 199 ? 23.49300 -0.19300 34.79000 1.000 84.71863 222 ASN A C 1
ATOM 1447 O O . ASN A 1 199 ? 23.24000 0.47800 33.78700 1.000 88.42211 222 ASN A O 1
ATOM 1452 N N . LYS A 1 200 ? 24.65700 -0.82000 34.95500 1.000 85.29076 223 LYS A N 1
ATOM 1453 C CA . LYS A 1 200 ? 25.66200 -0.91200 33.90700 1.000 89.20876 223 LYS A CA 1
ATOM 1454 C C . LYS A 1 200 ? 25.60700 -2.25000 33.17900 1.000 91.32852 223 LYS A C 1
ATOM 1455 O O . LYS A 1 200 ? 26.55700 -2.60600 32.47300 1.000 94.63049 223 LYS A O 1
ATOM 1457 N N . PHE A 1 201 ? 24.51700 -2.99600 33.34100 1.000 86.25305 224 PHE A N 1
ATOM 1458 C CA . PHE A 1 201 ? 24.39400 -4.29900 32.70300 1.000 79.58623 224 PHE A CA 1
ATOM 1459 C C . PHE A 1 201 ? 24.34300 -4.15500 31.18800 1.000 76.94724 224 PHE A C 1
ATOM 1460 O O . PHE A 1 201 ? 23.68100 -3.26200 30.65200 1.000 69.06897 224 PHE A O 1
ATOM 1468 N N . LYS A 1 202 ? 25.04700 -5.03900 30.50600 1.000 75.51711 225 LYS A N 1
ATOM 1469 C CA . LYS A 1 202 ? 25.02900 -5.07200 29.05300 1.000 72.20145 225 LYS A CA 1
ATOM 1470 C C . LYS A 1 202 ? 24.79800 -6.48100 28.55600 1.000 71.29533 225 LYS A C 1
ATOM 1471 O O . LYS A 1 202 ? 25.30600 -7.44500 29.12900 1.000 70.73997 225 LYS A O 1
ATOM 1472 N N . PHE A 1 203 ? 24.01400 -6.59200 27.48600 1.000 74.40283 226 PHE A N 1
ATOM 1473 C CA . PHE A 1 203 ? 23.72200 -7.89200 26.89700 1.000 74.47930 226 PHE A CA 1
ATOM 1474 C C . PHE A 1 203 ? 24.96400 -8.44800 26.20900 1.000 77.82438 226 PHE A C 1
ATOM 1475 O O . PHE A 1 203 ? 25.22700 -8.13800 25.04300 1.000 79.55760 226 PHE A O 1
ATOM 1483 N N . GLY A 1 204 ? 25.73500 -9.26300 26.92600 1.000 86.62033 227 GLY A N 1
ATOM 1484 C CA . GLY A 1 204 ? 26.98500 -9.78200 26.40500 1.000 93.20355 227 GLY A CA 1
ATOM 1485 C C . GLY A 1 204 ? 27.07400 -11.29400 26.40800 1.000 98.23544 227 GLY A C 1
ATOM 1486 O O . GLY A 1 204 ? 26.06200 -11.98100 26.57200 1.000 96.71695 227 GLY A O 1
ATOM 1487 N N . ASN A 1 205 ? 28.28300 -11.82500 26.23500 1.000 104.05705 228 ASN A N 1
ATOM 1488 C CA . ASN A 1 205 ? 28.46800 -13.25800 26.12200 1.000 108.11851 228 ASN A CA 1
ATOM 1489 C C . ASN A 1 205 ? 29.16200 -13.90300 27.30500 1.000 108.50088 228 ASN A C 1
ATOM 1490 O O . ASN A 1 205 ? 29.26800 -15.13200 27.36700 1.000 113.72629 228 ASN A O 1
ATOM 1491 N N . TYR A 1 206 ? 29.63800 -13.08800 28.24000 1.000 102.33092 229 TYR A N 1
ATOM 1492 C CA . TYR A 1 206 ? 30.32500 -13.55600 29.45900 1.000 95.23946 229 TYR A CA 1
ATOM 1493 C C . TYR A 1 206 ? 31.56000 -14.35100 29.01800 1.000 89.41450 229 TYR A C 1
ATOM 1494 O O . TYR A 1 206 ? 32.21900 -13.97300 28.03800 1.000 94.36345 229 TYR A O 1
ATOM 1503 N N . ASP A 1 207 ? 31.90000 -15.43700 29.70800 1.000 80.49894 230 ASP A N 1
ATOM 1504 C CA . ASP A 1 207 ? 33.01600 -16.28900 29.32200 1.000 78.98980 230 ASP A CA 1
ATOM 1505 C C . ASP A 1 207 ? 32.76100 -17.69100 29.86300 1.000 73.04978 230 ASP A C 1
ATOM 1506 O O . ASP A 1 207 ? 31.76700 -17.94100 30.55000 1.000 70.23225 230 ASP A O 1
ATOM 1511 N N . LYS A 1 208 ? 33.67700 -18.61100 29.54900 1.000 73.00993 231 LYS A N 1
ATOM 1512 C CA . LYS A 1 208 ? 33.52800 -19.98800 30.00900 1.000 75.69563 231 LYS A CA 1
ATOM 1513 C C . LYS A 1 208 ? 33.58100 -20.08400 31.52700 1.000 78.23960 231 LYS A C 1
ATOM 1514 O O . LYS A 1 208 ? 32.98900 -20.99900 32.11200 1.000 81.31600 231 LYS A O 1
ATOM 1516 N N . ARG A 1 209 ? 34.28200 -19.15700 32.18200 1.000 76.68592 232 ARG A N 1
ATOM 1517 C CA . ARG A 1 209 ? 34.31700 -19.16700 33.63600 1.000 74.48802 232 ARG A CA 1
ATOM 1518 C C . ARG A 1 209 ? 32.97700 -18.80100 34.24600 1.000 69.50657 232 ARG A C 1
ATOM 1519 O O . ARG A 1 209 ? 32.46900 -19.50300 35.12600 1.000 68.29968 232 ARG A O 1
ATOM 1520 N N . THR A 1 210 ? 32.38300 -17.69900 33.78200 1.000 65.12687 233 THR A N 1
ATOM 1521 C CA . THR A 1 210 ? 31.08500 -17.28300 34.30200 1.000 64.53353 233 THR A CA 1
ATOM 1522 C C . THR A 1 210 ? 29.96600 -18.18900 33.80300 1.000 57.81511 233 THR A C 1
ATOM 1523 O O . THR A 1 210 ? 28.95900 -18.36900 34.49800 1.000 57.37241 233 THR A O 1
ATOM 1527 N N . GLU A 1 211 ? 30.12500 -18.76600 32.61000 1.000 48.61508 234 GLU A N 1
ATOM 1528 C CA . GLU A 1 211 ? 29.11200 -19.67600 32.08500 1.000 46.24545 234 GLU A CA 1
ATOM 1529 C C . GLU A 1 211 ? 28.94100 -20.88900 32.99100 1.000 47.07193 234 GLU A C 1
ATOM 1530 O O . GLU A 1 211 ? 27.81200 -21.29000 33.29700 1.000 49.25273 234 GLU A O 1
ATOM 1536 N N . GLU A 1 212 ? 30.05300 -21.48300 33.43500 1.000 43.03222 235 GLU A N 1
ATOM 1537 C CA . GLU A 1 212 ? 29.97300 -22.65200 34.30500 1.000 56.93792 235 GLU A CA 1
ATOM 1538 C C . GLU A 1 212 ? 29.33200 -22.31200 35.64400 1.000 53.85095 235 GLU A C 1
ATOM 1539 O O . GLU A 1 212 ? 28.65100 -23.15700 36.23600 1.000 52.25773 235 GLU A O 1
ATOM 1545 N N . ILE A 1 213 ? 29.53400 -21.08700 36.13300 1.000 49.04507 236 ILE A N 1
ATOM 1546 C CA . ILE A 1 213 ? 28.86500 -20.65300 37.35500 1.000 48.14502 236 ILE A CA 1
ATOM 1547 C C . ILE A 1 213 ? 27.35300 -20.69200 37.17500 1.000 49.46937 236 ILE A C 1
ATOM 1548 O O . ILE A 1 213 ? 26.61900 -21.17000 38.04800 1.000 45.93862 236 ILE A O 1
ATOM 1553 N N . PHE A 1 214 ? 26.86600 -20.20300 36.03300 1.000 45.62769 237 PHE A N 1
ATOM 1554 C CA . PHE A 1 214 ? 25.42500 -20.13000 35.81300 1.000 45.30083 237 PHE A CA 1
ATOM 1555 C C . PHE A 1 214 ? 24.82300 -21.51100 35.58200 1.000 42.05837 237 PHE A C 1
ATOM 1556 O O . PHE A 1 214 ? 23.75100 -21.82100 36.11300 1.000 43.48842 237 PHE A O 1
ATOM 1564 N N . ASN A 1 215 ? 25.49400 -22.35300 34.79300 1.000 38.94729 238 ASN A N 1
ATOM 1565 C CA . ASN A 1 215 ? 24.94800 -23.66200 34.45500 1.000 39.21827 238 ASN A CA 1
ATOM 1566 C C . ASN A 1 215 ? 24.97000 -24.64100 35.62100 1.000 42.14682 238 ASN A C 1
ATOM 1567 O O . ASN A 1 215 ? 24.30100 -25.67600 35.54400 1.000 36.86809 238 ASN A O 1
ATOM 1572 N N . LYS A 1 216 ? 25.71300 -24.34900 36.68900 1.000 45.58442 239 LYS A N 1
ATOM 1573 C CA . LYS A 1 216 ? 25.77800 -25.26200 37.82300 1.000 47.97139 239 LYS A CA 1
ATOM 1574 C C . LYS A 1 216 ? 24.55300 -25.18400 38.72300 1.000 38.33948 239 LYS A C 1
ATOM 1575 O O . LYS A 1 216 ? 24.26800 -26.15000 39.43800 1.000 40.90164 239 LYS A O 1
ATOM 1581 N N . TYR A 1 217 ? 23.81600 -24.07200 38.69700 1.000 36.88312 240 TYR A N 1
ATOM 1582 C CA . TYR A 1 217 ? 22.77400 -23.85200 39.69500 1.000 35.21509 240 TYR A CA 1
ATOM 1583 C C . TYR A 1 217 ? 21.61200 -24.82400 39.52000 1.000 35.09992 240 TYR A C 1
ATOM 1584 O O . TYR A 1 217 ? 21.27100 -25.57500 40.44200 1.000 33.99057 240 TYR A O 1
ATOM 1593 N N . ASP A 1 218 ? 20.98800 -24.82100 38.34100 1.000 35.80705 241 ASP A N 1
ATOM 1594 C CA . ASP A 1 218 ? 19.75700 -25.58800 38.15200 1.000 36.69275 241 ASP A CA 1
ATOM 1595 C C . ASP A 1 218 ? 19.92300 -27.08200 38.40900 1.000 37.06284 241 ASP A C 1
ATOM 1596 O O . ASP A 1 218 ? 19.05800 -27.66200 39.08700 1.000 39.54949 241 ASP A O 1
ATOM 1601 N N . PRO A 1 219 ? 20.95900 -27.76800 37.90900 1.000 41.08450 242 PRO A N 1
ATOM 1602 C CA . PRO A 1 219 ? 21.07900 -29.20000 38.22900 1.000 41.73438 242 PRO A CA 1
ATOM 160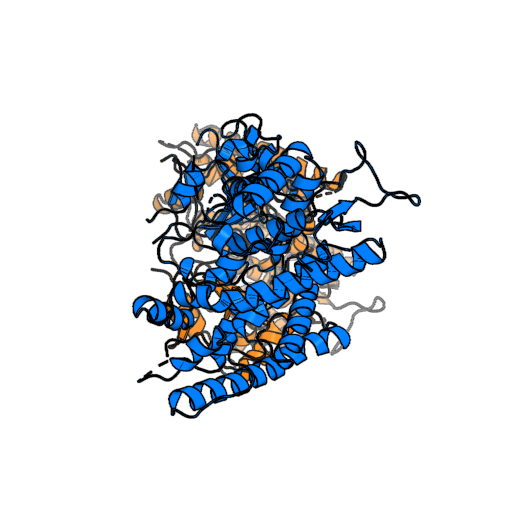3 C C . PRO A 1 219 ? 21.34100 -29.47200 39.70200 1.000 39.97485 242 PRO A C 1
ATOM 1604 O O . PRO A 1 219 ? 20.91000 -30.51400 40.21200 1.000 36.79150 242 PRO A O 1
ATOM 1608 N N . ILE A 1 220 ? 22.02100 -28.56700 40.40800 1.000 35.69566 243 ILE A N 1
ATOM 1609 C CA . ILE A 1 220 ? 22.30100 -28.79600 41.82200 1.000 39.03001 243 ILE A CA 1
ATOM 1610 C C . ILE A 1 220 ? 21.03200 -28.64000 42.65000 1.000 37.29813 243 ILE A C 1
ATOM 1611 O O . ILE A 1 220 ? 20.73600 -29.46700 43.52000 1.000 34.65354 243 ILE A O 1
ATOM 1616 N N . ILE A 1 221 ? 20.26000 -27.58100 42.39400 1.000 37.40977 244 ILE A N 1
ATOM 1617 C CA . ILE A 1 221 ? 19.04400 -27.37400 43.17400 1.000 37.92932 244 ILE A CA 1
ATOM 1618 C C . ILE A 1 221 ? 18.03100 -28.47600 42.89100 1.000 32.39790 244 ILE A C 1
ATOM 1619 O O . ILE A 1 221 ? 17.28900 -28.89200 43.79000 1.000 32.97749 244 ILE A O 1
ATOM 1624 N N . GLU A 1 222 ? 17.99600 -28.98900 41.65900 1.000 30.24650 245 GLU A N 1
ATOM 1625 C CA . GLU A 1 222 ? 17.07300 -30.07400 41.34300 1.000 32.98067 245 GLU A CA 1
ATOM 1626 C C . GLU A 1 222 ? 17.41600 -31.33400 42.12900 1.000 36.20270 245 GLU A C 1
ATOM 1627 O O . GLU A 1 222 ? 16.52000 -32.04300 42.60300 1.000 38.22912 245 GLU A O 1
ATOM 1633 N N . LYS A 1 223 ? 18.70900 -31.62200 42.29400 1.000 31.16283 246 LYS A N 1
ATOM 1634 C CA . LYS A 1 223 ? 19.10600 -32.78400 43.08000 1.000 35.75495 246 LYS A CA 1
ATOM 1635 C C . LYS A 1 223 ? 18.80900 -32.58100 44.56200 1.000 33.53071 246 LYS A C 1
ATOM 1636 O O . LYS A 1 223 ? 18.39200 -33.52100 45.24900 1.000 32.81829 246 LYS A O 1
ATOM 1642 N N . VAL A 1 224 ? 19.01400 -31.36300 45.07200 1.000 31.22324 247 VAL A N 1
ATOM 1643 C CA . VAL A 1 224 ? 18.72200 -31.08600 46.47700 1.000 36.85912 247 VAL A CA 1
ATOM 1644 C C . VAL A 1 224 ? 17.23500 -31.26200 46.75700 1.000 33.59054 247 VAL A C 1
ATOM 1645 O O . VAL A 1 224 ? 16.84600 -31.86300 47.76600 1.000 39.71353 247 VAL A O 1
ATOM 1649 N N . ILE A 1 225 ? 16.38100 -30.74300 45.87100 1.000 29.42681 248 ILE A N 1
ATOM 1650 C CA . ILE A 1 225 ? 14.93800 -30.88900 46.05100 1.000 36.88660 248 ILE A CA 1
ATOM 1651 C C . ILE A 1 225 ? 14.54100 -32.35900 45.99500 1.000 42.38889 248 ILE A C 1
ATOM 1652 O O . ILE A 1 225 ? 13.66700 -32.81100 46.74500 1.000 43.60914 248 ILE A O 1
ATOM 1657 N N . LYS A 1 226 ? 15.17800 -33.12900 45.10900 1.000 38.67184 249 LYS A N 1
ATOM 1658 C CA . LYS A 1 226 ? 14.89700 -34.56000 45.03500 1.000 38.59100 249 LYS A CA 1
ATOM 1659 C C . LYS A 1 226 ? 15.28500 -35.26100 46.32900 1.000 42.22590 249 LYS A C 1
ATOM 1660 O O . LYS A 1 226 ? 14.52600 -36.08000 46.85800 1.000 44.79073 249 LYS A O 1
ATOM 1666 N N . LYS A 1 227 ? 16.47100 -34.94600 46.85600 1.000 42.60491 250 LYS A N 1
ATOM 1667 C CA . LYS A 1 227 ? 16.92700 -35.58600 48.08500 1.000 40.92894 250 LYS A CA 1
ATOM 1668 C C . LYS A 1 227 ? 16.08000 -35.17200 49.28200 1.000 45.14952 250 LYS A C 1
ATOM 1669 O O . LYS A 1 227 ? 15.91000 -35.95600 50.22200 1.000 46.00644 250 LYS A O 1
ATOM 1675 N N . ARG A 1 228 ? 15.53800 -33.95400 49.26600 1.000 36.74057 251 ARG A N 1
ATOM 1676 C CA . ARG A 1 228 ? 14.66500 -33.52600 50.35100 1.000 30.91172 251 ARG A CA 1
ATOM 1677 C C . ARG A 1 228 ? 13.24800 -34.06300 50.18900 1.000 37.64511 251 ARG A C 1
ATOM 1678 O O . ARG A 1 228 ? 12.56700 -34.31100 51.19100 1.000 38.76053 251 ARG A O 1
ATOM 1686 N N . GLN A 1 229 ? 12.79500 -34.26600 48.94900 1.000 30.93234 252 GLN A N 1
ATOM 1687 C CA . GLN A 1 229 ? 11.45200 -34.79600 48.73300 1.000 39.96800 252 GLN A CA 1
ATOM 1688 C C . GLN A 1 229 ? 11.33600 -36.23600 49.21900 1.000 44.64930 252 GLN A C 1
ATOM 1689 O O . GLN A 1 229 ? 10.29100 -36.63500 49.74600 1.000 40.53596 252 GLN A O 1
ATOM 1695 N N . GLU A 1 230 ? 12.39400 -37.03300 49.04800 1.000 47.49575 253 GLU A N 1
ATOM 1696 C CA . GLU A 1 230 ? 12.34400 -38.41300 49.52000 1.000 55.74643 253 GLU A CA 1
ATOM 1697 C C . GLU A 1 230 ? 12.39700 -38.48400 51.04100 1.000 49.84688 253 GLU A C 1
ATOM 1698 O O . GLU A 1 230 ? 11.78800 -39.37800 51.63900 1.000 58.63465 253 GLU A O 1
ATOM 1704 N N . ILE A 1 231 ? 13.11000 -37.55400 51.68000 1.000 42.97748 254 ILE A N 1
ATOM 1705 C CA . ILE A 1 231 ? 13.09000 -37.47400 53.13800 1.000 42.52936 254 ILE A CA 1
ATOM 1706 C C . ILE A 1 231 ? 11.68500 -37.14900 53.62800 1.000 49.45186 254 ILE A C 1
ATOM 1707 O O . ILE A 1 231 ? 11.19500 -37.74200 54.59800 1.000 50.32176 254 ILE A O 1
ATOM 1712 N N . VAL A 1 232 ? 11.01000 -36.21400 52.95500 1.000 50.53762 255 VAL A N 1
ATOM 1713 C CA . VAL A 1 232 ? 9.64300 -35.85800 53.32700 1.000 49.16647 255 VAL A CA 1
ATOM 1714 C C . VAL A 1 232 ? 8.70600 -37.04100 53.12000 1.000 50.50337 255 VAL A C 1
ATOM 1715 O O . VAL A 1 232 ? 7.84800 -37.32700 53.96500 1.000 50.95568 255 VAL A O 1
ATOM 1719 N N . ASN A 1 233 ? 8.85400 -37.74900 51.99700 1.000 46.82430 256 ASN A N 1
ATOM 1720 C CA . ASN A 1 233 ? 7.99800 -38.90100 51.73100 1.000 56.40154 256 ASN A CA 1
ATOM 1721 C C . ASN A 1 233 ? 8.23300 -40.01300 52.74500 1.000 60.21063 256 ASN A C 1
ATOM 1722 O O . ASN A 1 233 ? 7.27800 -40.62700 53.23700 1.000 67.26222 256 ASN A O 1
ATOM 1727 N N . LYS A 1 234 ? 9.49800 -40.28800 53.06900 1.000 54.17555 257 LYS A N 1
ATOM 1728 C CA . LYS A 1 234 ? 9.79700 -41.33000 54.04600 1.000 56.20493 257 LYS A CA 1
ATOM 1729 C C . LYS A 1 234 ? 9.28400 -40.96200 55.43300 1.000 62.33118 257 LYS A C 1
ATOM 1730 O O . LYS A 1 234 ? 8.89000 -41.84800 56.20000 1.000 62.06530 257 LYS A O 1
ATOM 1736 N N . ARG A 1 235 ? 9.26900 -39.67100 55.76900 1.000 63.47142 258 ARG A N 1
ATOM 1737 C CA . ARG A 1 235 ? 8.68900 -39.24800 57.03900 1.000 66.76489 258 ARG A CA 1
ATOM 1738 C C . ARG A 1 235 ? 7.16700 -39.31500 56.99800 1.000 72.84872 258 ARG A C 1
ATOM 1739 O O . ARG A 1 235 ? 6.52700 -39.63900 58.00600 1.000 75.78645 258 ARG A O 1
ATOM 1747 N N . LYS A 1 236 ? 6.56900 -39.01300 55.84300 1.000 75.25741 259 LYS A N 1
ATOM 1748 C CA . LYS A 1 236 ? 5.11400 -39.04000 55.72800 1.000 84.29509 259 LYS A CA 1
ATOM 1749 C C . LYS A 1 236 ? 4.57900 -40.46400 55.80900 1.000 94.67243 259 LYS A C 1
ATOM 1750 O O . LYS A 1 236 ? 3.60600 -40.73300 56.52300 1.000 95.67764 259 LYS A O 1
ATOM 1756 N N . ASN A 1 237 ? 5.20400 -41.39200 55.08300 1.000 100.08670 260 ASN A N 1
ATOM 1757 C CA . ASN A 1 237 ? 4.76900 -42.78400 55.08800 1.000 102.30198 260 ASN A CA 1
ATOM 1758 C C . ASN A 1 237 ? 5.08600 -43.50300 56.39200 1.000 102.49534 260 ASN A C 1
ATOM 1759 O O . ASN A 1 237 ? 4.83400 -44.70900 56.48600 1.000 106.75830 260 ASN A O 1
ATOM 1761 N N . GLY A 1 238 ? 5.62700 -42.80700 57.39200 1.000 95.66863 261 GLY A N 1
ATOM 1762 C CA . GLY A 1 238 ? 5.95000 -43.40800 58.66500 1.000 90.02325 261 GLY A CA 1
ATOM 1763 C C . GLY A 1 238 ? 7.29900 -44.08700 58.73200 1.000 84.28235 261 GLY A C 1
ATOM 1764 O O . GLY A 1 238 ? 7.69500 -44.53400 59.81600 1.000 91.12028 261 GLY A O 1
ATOM 1765 N N . GLU A 1 239 ? 8.01600 -44.18000 57.61500 1.000 74.91681 262 GLU A N 1
ATOM 1766 C CA . GLU A 1 239 ? 9.31300 -44.82600 57.62900 1.000 75.34318 262 GLU A CA 1
ATOM 1767 C C . GLU A 1 239 ? 10.33600 -44.03700 58.42400 1.000 74.37274 262 GLU A C 1
ATOM 1768 O O . GLU A 1 239 ? 10.32700 -42.80700 58.45700 1.000 68.54258 262 GLU A O 1
ATOM 1769 N N . ILE A 1 240 ? 11.23200 -44.76800 59.08200 1.000 86.73652 263 ILE A N 1
ATOM 1770 C CA . ILE A 1 240 ? 12.28200 -44.12900 59.84800 1.000 96.23207 263 ILE A CA 1
ATOM 1771 C C . ILE A 1 240 ? 13.36700 -43.55100 58.95800 1.000 101.35325 263 ILE A C 1
ATOM 1772 O O . ILE A 1 240 ? 13.69500 -44.08800 57.90000 1.000 107.37603 263 ILE A O 1
ATOM 1773 N N . VAL A 1 241 ? 13.92700 -42.42800 59.40100 1.000 95.22668 264 VAL A N 1
ATOM 1774 C CA . VAL A 1 241 ? 14.99500 -41.73900 58.68700 1.000 89.89024 264 VAL A CA 1
ATOM 1775 C C . VAL A 1 241 ? 16.18000 -41.57700 59.62800 1.000 87.37825 264 VAL A C 1
ATOM 1776 O O . VAL A 1 241 ? 16.01100 -41.21700 60.79800 1.000 83.13251 264 VAL A O 1
ATOM 1780 N N . GLU A 1 242 ? 17.37200 -41.84600 59.11600 1.000 91.17251 265 GLU A N 1
ATOM 1781 C CA . GLU A 1 242 ? 18.58100 -41.72800 59.90900 1.000 93.06623 265 GLU A CA 1
ATOM 1782 C C . GLU A 1 242 ? 19.67800 -41.04500 59.12200 1.000 90.83024 265 GLU A C 1
ATOM 1783 O O . GLU A 1 242 ? 19.76100 -41.16400 57.89700 1.000 92.00623 265 GLU A O 1
ATOM 1784 N N . GLY A 1 243 ? 20.52700 -40.32200 59.84700 1.000 89.07674 266 GLY A N 1
ATOM 1785 C CA . GLY A 1 243 ? 21.63000 -39.60800 59.23600 1.000 90.66903 266 GLY A CA 1
ATOM 1786 C C . GLY A 1 243 ? 21.63000 -38.13100 59.56500 1.000 96.46844 266 GLY A C 1
ATOM 1787 O O . GLY A 1 243 ? 22.44800 -37.66300 60.36400 1.000 98.55083 266 GLY A O 1
ATOM 1788 N N . GLU A 1 244 ? 20.71300 -37.38400 58.95400 1.000 97.29972 267 GLU A N 1
ATOM 1789 C CA . GLU A 1 244 ? 20.57300 -35.94700 59.17900 1.000 99.59307 267 GLU A CA 1
ATOM 1790 C C . GLU A 1 244 ? 19.16700 -35.69000 59.71300 1.000 97.49686 267 GLU A C 1
ATOM 1791 O O . GLU A 1 244 ? 18.21000 -35.57200 58.94000 1.000 97.84567 267 GLU A O 1
ATOM 1797 N N . GLN A 1 245 ? 19.04100 -35.60900 61.03600 1.000 94.58872 268 GLN A N 1
ATOM 1798 C CA . GLN A 1 245 ? 17.76700 -35.36400 61.67600 1.000 88.33948 268 GLN A CA 1
ATOM 1799 C C . GLN A 1 245 ? 17.27900 -33.93600 61.63900 1.000 80.03848 268 GLN A C 1
ATOM 1800 O O . GLN A 1 245 ? 16.16000 -33.66300 62.08400 1.000 76.74241 268 GLN A O 1
ATOM 1801 N N . ASN A 1 246 ? 18.08100 -33.01000 61.12100 1.000 75.72423 269 ASN A N 1
ATOM 1802 C CA . ASN A 1 246 ? 17.67100 -31.61400 61.06100 1.000 73.67300 269 ASN A CA 1
ATOM 1803 C C . ASN A 1 246 ? 16.62100 -31.41500 59.97600 1.000 58.97466 269 ASN A C 1
ATOM 1804 O O . ASN A 1 246 ? 16.81300 -31.82500 58.82600 1.000 56.29762 269 ASN A O 1
ATOM 1809 N N . VAL A 1 247 ? 15.50700 -30.79300 60.34700 1.000 50.54822 270 VAL A N 1
ATOM 1810 C CA . VAL A 1 247 ? 14.44000 -30.47400 59.40700 1.000 57.63224 270 VAL A CA 1
ATOM 1811 C C . VAL A 1 247 ? 14.71000 -29.09600 58.81600 1.000 54.61307 270 VAL A C 1
ATOM 1812 O O . VAL A 1 247 ? 14.91300 -28.12000 59.54900 1.000 61.15341 270 VAL A O 1
ATOM 1816 N N . VAL A 1 248 ? 14.71300 -29.01700 57.49200 1.000 38.56075 271 VAL A N 1
ATOM 1817 C CA . VAL A 1 248 ? 15.04500 -27.79600 56.78500 1.000 38.93332 271 VAL A CA 1
ATOM 1818 C C . VAL A 1 248 ? 13.75700 -27.09300 56.38100 1.000 24.44357 271 VAL A C 1
ATOM 1819 O O . VAL A 1 248 ? 12.67000 -27.67700 56.38500 1.000 30.18623 271 VAL A O 1
ATOM 1823 N N . PHE A 1 249 ? 13.87600 -25.81000 56.03100 1.000 27.72262 272 PHE A N 1
ATOM 1824 C CA . PHE A 1 249 ? 12.68600 -25.03300 55.69900 1.000 28.84482 272 PHE A CA 1
ATOM 1825 C C . PHE A 1 249 ? 11.97000 -25.61000 54.48500 1.000 29.83589 272 PHE A C 1
ATOM 1826 O O . PHE A 1 249 ? 10.73500 -25.67200 54.45700 1.000 30.04646 272 PHE A O 1
ATOM 1834 N N . LEU A 1 250 ? 12.72900 -26.04600 53.47600 1.000 31.62987 273 LEU A N 1
ATOM 1835 C CA . LEU A 1 250 ? 12.11900 -26.58400 52.26500 1.000 28.69294 273 LEU A CA 1
ATOM 1836 C C . LEU A 1 250 ? 11.25800 -27.80700 52.56000 1.000 30.75250 273 LEU A C 1
ATOM 1837 O O . LEU A 1 250 ? 10.26700 -28.04700 51.86100 1.000 35.01171 273 LEU A O 1
ATOM 1842 N N . ASP A 1 251 ? 11.61400 -28.58500 53.58900 1.000 34.99899 274 ASP A N 1
ATOM 1843 C CA . ASP A 1 251 ? 10.82800 -29.76700 53.93600 1.000 31.30724 274 ASP A CA 1
ATOM 1844 C C . ASP A 1 251 ? 9.39700 -29.39700 54.30000 1.000 36.29032 274 ASP A C 1
ATOM 1845 O O . ASP A 1 251 ? 8.45800 -30.13300 53.97600 1.000 39.31222 274 ASP A O 1
ATOM 1850 N N . THR A 1 252 ? 9.21100 -28.26700 54.98500 1.000 36.40499 275 THR A N 1
ATOM 1851 C CA . THR A 1 252 ? 7.86300 -27.83000 55.32600 1.000 38.36583 275 THR A CA 1
ATOM 1852 C C . THR A 1 252 ? 7.07000 -27.47800 54.07500 1.000 37.33877 275 THR A C 1
ATOM 1853 O O . THR A 1 252 ? 5.87300 -27.77700 53.98500 1.000 45.72944 275 THR A O 1
ATOM 1857 N N . LEU A 1 253 ? 7.72300 -26.85400 53.09100 1.000 33.26576 276 LEU A N 1
ATOM 1858 C CA . LEU A 1 253 ? 7.04200 -26.53700 51.83900 1.000 35.55418 276 LEU A CA 1
ATOM 1859 C C . LEU A 1 253 ? 6.69900 -27.80300 51.06400 1.000 38.57069 276 LEU A C 1
ATOM 1860 O O . LEU A 1 253 ? 5.58700 -27.93500 50.54100 1.000 46.50719 276 LEU A O 1
ATOM 1865 N N . LEU A 1 254 ? 7.64100 -28.74500 50.98200 1.000 34.56308 277 LEU A N 1
ATOM 1866 C CA . LEU A 1 254 ? 7.39600 -29.97000 50.22800 1.000 37.24517 277 LEU A CA 1
ATOM 1867 C C . LEU A 1 254 ? 6.36600 -30.86100 50.91200 1.000 38.21528 277 LEU A C 1
ATOM 1868 O O . LEU A 1 254 ? 5.65900 -31.61600 50.23600 1.000 40.36683 277 LEU A O 1
ATOM 1873 N N . GLU A 1 255 ? 6.25900 -30.78100 52.24200 1.000 37.37707 278 GLU A N 1
ATOM 1874 C CA . GLU A 1 255 ? 5.32200 -31.63300 52.96900 1.000 40.93286 278 GLU A CA 1
ATOM 1875 C C . GLU A 1 255 ? 3.87400 -31.31900 52.61400 1.000 50.65882 278 GLU A C 1
ATOM 1876 O O . GLU A 1 255 ? 3.01800 -32.20900 52.66600 1.000 50.76307 278 GLU A O 1
ATOM 1882 N N . PHE A 1 256 ? 3.57900 -30.07500 52.24300 1.000 55.25072 279 PHE A N 1
ATOM 1883 C CA . PHE A 1 256 ? 2.22600 -29.67000 51.88400 1.000 50.29167 279 PHE A CA 1
ATOM 1884 C C . PHE A 1 256 ? 2.10900 -29.26500 50.42000 1.000 47.34159 279 PHE A C 1
ATOM 1885 O O . PHE A 1 256 ? 1.07500 -28.72400 50.01600 1.000 50.11193 279 PHE A O 1
ATOM 1893 N N . ALA A 1 257 ? 3.14200 -29.52400 49.61600 1.000 49.97618 280 ALA A N 1
ATOM 1894 C CA . ALA A 1 257 ? 3.11500 -29.12400 48.21400 1.000 52.67500 280 ALA A CA 1
ATOM 1895 C C . ALA A 1 257 ? 2.08100 -29.90700 47.41600 1.000 60.92824 280 ALA A C 1
ATOM 1896 O O . ALA A 1 257 ? 1.54400 -29.39200 46.42900 1.000 62.43043 280 ALA A O 1
ATOM 1898 N N . GLN A 1 258 ? 1.79000 -31.14200 47.81900 1.000 66.20904 281 GLN A N 1
ATOM 1899 C CA . GLN A 1 258 ? 0.86100 -31.97100 47.07700 1.000 77.51325 281 GLN A CA 1
ATOM 1900 C C . GLN A 1 258 ? -0.31100 -32.46600 47.89800 1.000 89.65907 281 GLN A C 1
ATOM 1901 O O . GLN A 1 258 ? -0.77400 -33.59500 47.71000 1.000 100.40442 281 GLN A O 1
ATOM 1902 N N . ASP A 1 259 ? -0.80200 -31.63100 48.81000 1.000 90.92568 282 ASP A N 1
ATOM 1903 C CA . ASP A 1 259 ? -1.93800 -32.00900 49.63500 1.000 96.87390 282 ASP A CA 1
ATOM 1904 C C . ASP A 1 259 ? -3.22300 -32.01600 48.80700 1.000 102.32333 282 ASP A C 1
ATOM 1905 O O . ASP A 1 259 ? -3.28300 -31.49900 47.68800 1.000 106.06360 282 ASP A O 1
ATOM 1910 N N . GLU A 1 260 ? -4.26100 -32.61800 49.37700 1.000 101.68418 283 GLU A N 1
ATOM 1911 C CA . GLU A 1 260 ? -5.55000 -32.70300 48.71700 1.000 101.42164 283 GLU A CA 1
ATOM 1912 C C . GLU A 1 260 ? -6.65000 -31.97600 49.46500 1.000 100.54536 283 GLU A C 1
ATOM 1913 O O . GLU A 1 260 ? -7.54200 -31.38600 48.85600 1.000 102.40512 283 GLU A O 1
ATOM 1914 N N . ILE A 1 266 ? 1.22700 -26.81300 44.17500 1.000 61.73267 289 ILE A N 1
ATOM 1915 C CA . ILE A 1 266 ? 2.35700 -26.04800 43.66600 1.000 51.59976 289 ILE A CA 1
ATOM 1916 C C . ILE A 1 266 ? 3.29900 -26.98000 42.90100 1.000 44.27304 289 ILE A C 1
ATOM 1917 O O . ILE A 1 266 ? 3.52400 -28.12300 43.30400 1.000 37.83802 289 ILE A O 1
ATOM 1922 N N . THR A 1 267 ? 3.83500 -26.49000 41.78700 1.000 40.37231 290 THR A N 1
ATOM 1923 C CA . THR A 1 267 ? 4.65400 -27.29900 40.89800 1.000 43.10618 290 THR A CA 1
ATOM 1924 C C . THR A 1 267 ? 6.12500 -27.24900 41.30800 1.000 43.91978 290 THR A C 1
ATOM 1925 O O . THR A 1 267 ? 6.54900 -26.41400 42.11100 1.000 34.18088 290 THR A O 1
ATOM 1929 N N . LYS A 1 268 ? 6.90800 -28.16900 40.73400 1.000 36.77779 291 LYS A N 1
ATOM 1930 C CA . LYS A 1 268 ? 8.34800 -28.17200 40.97300 1.000 43.66882 291 LYS A CA 1
ATOM 1931 C C . LYS A 1 268 ? 8.98200 -26.86800 40.50900 1.000 40.47311 291 LYS A C 1
ATOM 1932 O O . LYS A 1 268 ? 9.88000 -26.33600 41.17100 1.000 37.26855 291 LYS A O 1
ATOM 1938 N N . GLU A 1 269 ? 8.52900 -26.34300 39.36800 1.000 37.15676 292 GLU A N 1
ATOM 1939 C CA . GLU A 1 269 ? 9.07200 -25.08900 38.85900 1.000 38.43487 292 GLU A CA 1
ATOM 1940 C C . GLU A 1 269 ? 8.79600 -23.94200 39.82200 1.000 33.60317 292 GLU A C 1
ATOM 1941 O O . GLU A 1 269 ? 9.65800 -23.08300 40.04200 1.000 30.44752 292 GLU A O 1
ATOM 1947 N N . GLN A 1 270 ? 7.59900 -23.91500 40.41100 1.000 27.12572 293 GLN A N 1
ATOM 1948 C CA . GLN A 1 270 ? 7.26000 -22.85000 41.34600 1.000 29.30831 293 GLN A CA 1
ATOM 1949 C C . GLN A 1 270 ? 8.01200 -23.00200 42.66300 1.000 26.26921 293 GLN A C 1
ATOM 1950 O O . GLN A 1 270 ? 8.34000 -21.99700 43.30500 1.000 23.47859 293 GLN A O 1
ATOM 1956 N N . ILE A 1 271 ? 8.29800 -24.24000 43.07500 1.000 24.94267 294 ILE A N 1
ATOM 1957 C CA . ILE A 1 271 ? 9.17000 -24.46000 44.22700 1.000 30.32807 294 ILE A CA 1
ATOM 1958 C C . ILE A 1 271 ? 10.54700 -23.86800 43.95900 1.000 28.56337 294 ILE A C 1
ATOM 1959 O O . ILE A 1 271 ? 11.10400 -23.14200 44.79000 1.000 22.03252 294 ILE A O 1
ATOM 1964 N N . LYS A 1 272 ? 11.11500 -24.17200 42.78800 1.000 32.43591 295 LYS A N 1
ATOM 1965 C CA . LYS A 1 272 ? 12.39500 -23.58600 42.40800 1.000 31.96605 295 LYS A CA 1
ATOM 1966 C C . LYS A 1 272 ? 12.32400 -22.06500 42.37500 1.000 25.48240 295 LYS A C 1
ATOM 1967 O O . LYS A 1 272 ? 13.30900 -21.39300 42.69800 1.000 24.63191 295 LYS A O 1
ATOM 1973 N N . GLY A 1 273 ? 11.17000 -21.50800 41.99800 1.000 25.67669 296 GLY A N 1
ATOM 1974 C CA . GLY A 1 273 ? 11.01000 -20.06200 42.03400 1.000 24.79370 296 GLY A CA 1
ATOM 1975 C C . GLY A 1 273 ? 11.02900 -19.50600 43.44700 1.000 26.32662 296 GLY A C 1
ATOM 1976 O O . GLY A 1 273 ? 11.61100 -18.44700 43.69800 1.000 20.50997 296 GLY A O 1
ATOM 1977 N N . LEU A 1 274 ? 10.38600 -20.20600 44.38700 1.000 23.84828 297 LEU A N 1
ATOM 1978 C CA . LEU A 1 274 ? 10.47000 -19.81400 45.79100 1.000 26.55570 297 LEU A CA 1
ATOM 1979 C C . LEU A 1 274 ? 11.91100 -19.83500 46.27900 1.000 23.28035 297 LEU A C 1
ATOM 1980 O O . LEU A 1 274 ? 12.34700 -18.92300 46.99200 1.000 25.16664 297 LEU A O 1
ATOM 1985 N N . VAL A 1 275 ? 12.66900 -20.86600 45.89800 1.000 23.58117 298 VAL A N 1
ATOM 1986 C CA . VAL A 1 275 ? 14.07100 -20.95300 46.29600 1.000 23.80696 298 VAL A CA 1
ATOM 1987 C C . VAL A 1 275 ? 14.85900 -19.77000 45.74500 1.000 26.40574 298 VAL A C 1
ATOM 1988 O O . VAL A 1 275 ? 15.68800 -19.17800 46.44800 1.000 21.84244 298 VAL A O 1
ATOM 1992 N N . VAL A 1 276 ? 14.60700 -19.39400 44.48900 1.000 24.03423 299 VAL A N 1
ATOM 1993 C CA . VAL A 1 276 ? 15.25500 -18.20800 43.93100 1.000 24.48494 299 VAL A CA 1
ATOM 1994 C C . VAL A 1 276 ? 14.92800 -16.98000 44.77200 1.000 21.43587 299 VAL A C 1
ATOM 1995 O O . VAL A 1 276 ? 15.80900 -16.17500 45.10000 1.000 17.36470 299 VAL A O 1
ATOM 1999 N N . ASP A 1 277 ? 13.65200 -16.81800 45.13100 1.000 19.17780 300 ASP A N 1
ATOM 2000 C CA . ASP A 1 277 ? 13.25200 -15.67400 45.94300 1.000 18.19822 300 ASP A CA 1
ATOM 2001 C C . ASP A 1 277 ? 13.92700 -15.70300 47.31000 1.000 16.90805 300 ASP A C 1
ATOM 2002 O O . ASP A 1 277 ? 14.29600 -14.65300 47.85200 1.000 20.25734 300 ASP A O 1
ATOM 2007 N N . PHE A 1 278 ? 14.09800 -16.89800 47.88300 1.000 20.60630 301 PHE A N 1
ATOM 2008 C CA . PHE A 1 278 ? 14.71400 -17.01000 49.20300 1.000 19.51499 301 PHE A CA 1
ATOM 2009 C C . PHE A 1 278 ? 16.18200 -16.59400 49.18500 1.000 22.27795 301 PHE A C 1
ATOM 2010 O O . PHE A 1 278 ? 16.69500 -16.10300 50.19800 1.000 22.37240 301 PHE A O 1
ATOM 2018 N N . PHE A 1 279 ? 16.87400 -16.78800 48.06000 1.000 16.91387 302 PHE A N 1
ATOM 2019 C CA . PHE A 1 279 ? 18.28100 -16.41800 47.94800 1.000 17.17403 302 PHE A CA 1
ATOM 2020 C C . PHE A 1 279 ? 18.50700 -14.95200 47.59000 1.000 20.17348 302 PHE A C 1
ATOM 2021 O O . PHE A 1 279 ? 19.64300 -14.47800 47.69900 1.000 20.68623 302 PHE A O 1
ATOM 2029 N N . SER A 1 280 ? 17.48200 -14.22600 47.15000 1.000 19.22250 303 SER A N 1
ATOM 2030 C CA . SER A 1 280 ? 17.70200 -12.91500 46.54400 1.000 20.18301 303 SER A CA 1
ATOM 2031 C C . SER A 1 280 ? 16.88300 -11.82400 47.22400 1.000 17.05222 303 SER A C 1
ATOM 2032 O O . SER A 1 280 ? 16.46300 -10.86000 46.57700 1.000 25.24760 303 SER A O 1
ATOM 2035 N N . ALA A 1 281 ? 16.67200 -11.94000 48.53400 1.000 16.91500 304 ALA A N 1
ATOM 2036 C CA . ALA A 1 281 ? 15.91000 -10.95500 49.28700 1.000 23.97687 304 ALA A CA 1
ATOM 2037 C C . ALA A 1 281 ? 16.79500 -9.97000 50.04300 1.000 26.93995 304 ALA A C 1
ATOM 2038 O O . ALA A 1 281 ? 16.27700 -9.15200 50.80700 1.000 27.35386 304 ALA A O 1
ATOM 2040 N N . GLY A 1 282 ? 18.11100 -10.02200 49.84300 1.000 21.78520 305 GLY A N 1
ATOM 2041 C CA . GLY A 1 282 ? 19.00500 -9.08400 50.49600 1.000 21.76442 305 GLY A CA 1
ATOM 2042 C C . GLY A 1 282 ? 19.77800 -9.68200 51.65400 1.000 26.10079 305 GLY A C 1
ATOM 2043 O O . GLY A 1 282 ? 19.92900 -9.04900 52.70500 1.000 21.93129 305 GLY A O 1
ATOM 2044 N N . THR A 1 283 ? 20.27200 -10.90800 51.46500 1.000 22.75484 306 THR A N 1
ATOM 2045 C CA . THR A 1 283 ? 21.07800 -11.56500 52.49000 1.000 26.63444 306 THR A CA 1
ATOM 2046 C C . THR A 1 283 ? 22.27200 -10.71000 52.89500 1.000 27.08470 306 THR A C 1
ATOM 2047 O O . THR A 1 283 ? 22.64500 -10.66500 54.07400 1.000 26.37064 306 THR A O 1
ATOM 2051 N N . ASP A 1 284 ? 22.87400 -10.00800 51.93000 1.000 23.83152 307 ASP A N 1
ATOM 2052 C CA . ASP A 1 284 ? 24.08100 -9.23700 52.20000 1.000 22.79073 307 ASP A CA 1
ATOM 2053 C C . ASP A 1 284 ? 23.83600 -8.07100 53.15100 1.000 25.03178 307 ASP A C 1
ATOM 2054 O O . ASP A 1 284 ? 24.79700 -7.57000 53.74300 1.000 24.77814 307 ASP A O 1
ATOM 2059 N N . SER A 1 285 ? 22.58400 -7.63100 53.31300 1.000 19.23059 308 SER A N 1
ATOM 2060 C CA . SER A 1 285 ? 22.29600 -6.54200 54.24300 1.000 20.83749 308 SER A CA 1
ATOM 2061 C C . SER A 1 285 ? 22.72700 -6.89500 55.66000 1.000 24.04442 308 SER A C 1
ATOM 2062 O O . SER A 1 285 ? 23.22900 -6.03800 56.39600 1.000 21.48413 308 SER A O 1
ATOM 2065 N N . THR A 1 286 ? 22.54200 -8.15400 56.06000 1.000 21.53300 309 THR A N 1
ATOM 2066 C CA . THR A 1 286 ? 22.93200 -8.56200 57.40600 1.000 18.16941 309 THR A CA 1
ATOM 2067 C C . THR A 1 286 ? 24.44800 -8.58900 57.56000 1.000 19.06202 309 THR A C 1
ATOM 2068 O O . THR A 1 286 ? 24.97700 -8.18600 58.60300 1.000 21.59087 309 THR A O 1
ATOM 2072 N N . ALA A 1 287 ? 25.16500 -9.05100 56.53300 1.000 15.32623 310 ALA A N 1
ATOM 2073 C CA . ALA A 1 287 ? 26.62400 -9.00100 56.57300 1.000 17.59273 310 ALA A CA 1
ATOM 2074 C C . ALA A 1 287 ? 27.12300 -7.56300 56.63800 1.000 25.65902 310 ALA A C 1
ATOM 2075 O O . ALA A 1 287 ? 28.09800 -7.26600 57.33900 1.000 19.59929 310 ALA A O 1
ATOM 2077 N N . VAL A 1 288 ? 26.45900 -6.65500 55.92000 1.000 23.26008 311 VAL A N 1
ATOM 2078 C CA . VAL A 1 288 ? 26.87400 -5.25600 55.90700 1.000 16.10567 311 VAL A CA 1
ATOM 2079 C C . VAL A 1 288 ? 26.61500 -4.60600 57.26200 1.000 16.62733 311 VAL A C 1
ATOM 2080 O O . VAL A 1 288 ? 27.48100 -3.91300 57.80900 1.000 18.77260 311 VAL A O 1
ATOM 2084 N N . SER A 1 289 ? 25.41700 -4.81400 57.81800 1.000 17.18558 312 SER A N 1
ATOM 2085 C CA . SER A 1 289 ? 25.07800 -4.21000 59.10500 1.000 22.28302 312 SER A CA 1
ATOM 2086 C C . SER A 1 289 ? 25.93400 -4.77200 60.23200 1.000 22.00455 312 SER A C 1
ATOM 2087 O O . SER A 1 289 ? 26.29100 -4.04500 61.16600 1.000 21.98566 312 SER A O 1
ATOM 2090 N N . THR A 1 290 ? 26.25700 -6.06800 60.17500 1.000 18.74467 313 THR A N 1
ATOM 2091 C CA . THR A 1 290 ? 27.13000 -6.65300 61.18800 1.000 19.90857 313 THR A CA 1
ATOM 2092 C C . THR A 1 290 ? 28.50600 -5.99900 61.16800 1.000 22.12232 313 THR A C 1
ATOM 2093 O O . THR A 1 290 ? 29.08200 -5.70600 62.22400 1.000 18.17341 313 THR A O 1
ATOM 2097 N N . GLU A 1 291 ? 29.03600 -5.74100 59.97200 1.000 16.39073 314 GLU A N 1
ATOM 2098 C CA . GLU A 1 291 ? 30.33900 -5.09600 59.86600 1.000 20.70013 314 GLU A CA 1
ATOM 2099 C C . GLU A 1 291 ? 30.28800 -3.64900 60.34700 1.000 21.77292 314 GLU A C 1
ATOM 2100 O O . GLU A 1 291 ? 31.20500 -3.19000 61.03900 1.000 19.96346 314 GLU A O 1
ATOM 2106 N N . TRP A 1 292 ? 29.23700 -2.90600 59.98000 1.000 21.07662 315 TRP A N 1
ATOM 2107 C CA . TRP A 1 292 ? 29.08900 -1.54800 60.50000 1.000 21.57351 315 TRP A CA 1
ATOM 2108 C C . TRP A 1 292 ? 29.04200 -1.54900 62.02500 1.000 22.99116 315 TRP A C 1
ATOM 2109 O O . TRP A 1 292 ? 29.63100 -0.67500 62.67300 1.000 17.60036 315 TRP A O 1
ATOM 2120 N N . THR A 1 293 ? 28.35600 -2.53000 62.61800 1.000 21.07152 316 THR A N 1
ATOM 2121 C CA . THR A 1 293 ? 28.22800 -2.57100 64.07400 1.000 23.02521 316 THR A CA 1
ATOM 2122 C C . THR A 1 293 ? 29.56300 -2.88700 64.73700 1.000 20.63481 316 THR A C 1
ATOM 2123 O O . THR A 1 293 ? 29.95900 -2.22400 65.70300 1.000 20.89103 316 THR A O 1
ATOM 2127 N N . LEU A 1 294 ? 30.26400 -3.91000 64.24100 1.000 20.28175 317 LEU A N 1
ATOM 2128 C CA . LEU A 1 294 ? 31.58400 -4.23300 64.77300 1.000 19.87269 317 LEU A CA 1
ATOM 2129 C C . LEU A 1 294 ? 32.54100 -3.05800 64.62000 1.000 21.98792 317 LEU A C 1
ATOM 2130 O O . LEU A 1 294 ? 33.36000 -2.79400 65.50800 1.000 21.51349 317 LEU A O 1
ATOM 2135 N N . SER A 1 295 ? 32.45200 -2.34100 63.49700 1.000 20.19302 318 SER A N 1
ATOM 2136 C CA . SER A 1 295 ? 33.33700 -1.20300 63.27600 1.000 21.25613 318 SER A CA 1
ATOM 2137 C C . SER A 1 295 ? 33.04700 -0.07800 64.26200 1.000 19.82157 318 SER A C 1
ATOM 2138 O O . SER A 1 295 ? 33.97600 0.56300 64.76800 1.000 22.88262 318 SER A O 1
ATOM 2141 N N . GLU A 1 296 ? 31.76800 0.17500 64.55200 1.000 21.13211 319 GLU A N 1
ATOM 2142 C CA . GLU A 1 296 ? 31.43000 1.18600 65.54800 1.000 25.11923 319 GLU A CA 1
ATOM 2143 C C . GLU A 1 296 ? 31.91300 0.77700 66.93300 1.000 25.61696 319 GLU A C 1
ATOM 2144 O O . GLU A 1 296 ? 32.36700 1.62200 67.71300 1.000 19.34676 319 GLU A O 1
ATOM 2150 N N . LEU A 1 297 ? 31.82800 -0.51600 67.25800 1.000 19.90032 320 LEU A N 1
ATOM 2151 C CA . LEU A 1 297 ? 32.30800 -0.98200 68.55600 1.000 22.91503 320 LEU A CA 1
ATOM 2152 C C . LEU A 1 297 ? 33.81800 -0.81800 68.68000 1.000 21.91751 320 LEU A C 1
ATOM 2153 O O . LEU A 1 297 ? 34.31800 -0.39400 69.73100 1.000 23.32349 320 LEU A O 1
ATOM 2158 N N . ILE A 1 298 ? 34.55900 -1.15100 67.62200 1.000 18.10498 321 ILE A N 1
ATOM 2159 C CA . ILE A 1 298 ? 36.00500 -0.94100 67.62500 1.000 24.26925 321 ILE A CA 1
ATOM 2160 C C . ILE A 1 298 ? 36.33100 0.53100 67.83900 1.000 28.40255 321 ILE A C 1
ATOM 2161 O O . ILE A 1 298 ? 37.24100 0.87800 68.60400 1.000 23.71198 321 ILE A O 1
ATOM 2166 N N . ASN A 1 299 ? 35.58700 1.42100 67.17900 1.000 23.49633 322 ASN A N 1
ATOM 2167 C CA . ASN A 1 299 ? 35.85100 2.85400 67.25100 1.000 24.38717 322 ASN A CA 1
ATOM 2168 C C . ASN A 1 299 ? 35.32600 3.51200 68.52200 1.000 28.44811 322 ASN A C 1
ATOM 2169 O O . ASN A 1 299 ? 35.60200 4.69700 68.73700 1.000 25.53103 322 ASN A O 1
ATOM 2174 N N . ASN A 1 300 ? 34.57500 2.79300 69.35700 1.000 23.07238 323 ASN A N 1
ATOM 2175 C CA . ASN A 1 300 ? 33.97000 3.35200 70.56700 1.000 23.10751 323 ASN A CA 1
ATOM 2176 C C . ASN A 1 300 ? 34.24300 2.42100 71.74400 1.000 22.23356 323 ASN A C 1
ATOM 2177 O O . ASN A 1 300 ? 33.35100 1.69400 72.19600 1.000 19.86703 323 ASN A O 1
ATOM 2182 N N . PRO A 1 301 ? 35.47100 2.43400 72.27300 1.000 21.24661 324 PRO A N 1
ATOM 2183 C CA . PRO A 1 301 ? 35.81900 1.51500 73.37400 1.000 33.97198 324 PRO A CA 1
ATOM 2184 C C . PRO A 1 301 ? 34.90200 1.59800 74.58500 1.000 29.21642 324 PRO A C 1
ATOM 2185 O O . PRO A 1 301 ? 34.72400 0.58600 75.27500 1.000 23.37848 324 PRO A O 1
ATOM 2189 N N . ARG A 1 302 ? 34.32500 2.76600 74.87700 1.000 27.73653 325 ARG A N 1
ATOM 2190 C CA . ARG A 1 302 ? 33.40800 2.87200 76.01000 1.000 28.78720 325 ARG A CA 1
ATOM 2191 C C . ARG A 1 302 ? 32.20900 1.95000 75.82900 1.000 27.85494 325 ARG A C 1
ATOM 2192 O O . ARG A 1 302 ? 31.81600 1.22900 76.75400 1.000 26.02100 325 ARG A O 1
ATOM 2200 N N . VAL A 1 303 ? 31.61700 1.96200 74.63400 1.000 22.45355 326 VAL A N 1
ATOM 2201 C CA . VAL A 1 303 ? 30.44200 1.14100 74.36600 1.000 25.57278 326 VAL A CA 1
ATOM 2202 C C . VAL A 1 303 ? 30.80900 -0.33800 74.36000 1.000 22.45073 326 VAL A C 1
ATOM 2203 O O . VAL A 1 303 ? 30.06300 -1.17800 74.87700 1.000 22.13191 326 VAL A O 1
ATOM 2207 N N . LEU A 1 304 ? 31.96000 -0.67800 73.77400 1.000 22.57967 327 LEU A N 1
ATOM 2208 C CA . LEU A 1 304 ? 32.38300 -2.07300 73.71300 1.000 22.07381 327 LEU A CA 1
ATOM 2209 C C . LEU A 1 304 ? 32.63300 -2.63500 75.10700 1.000 25.25781 327 LEU A C 1
ATOM 2210 O O . LEU A 1 304 ? 32.23700 -3.76700 75.40800 1.000 21.95303 327 LEU A O 1
ATOM 2215 N N . LYS A 1 305 ? 33.29200 -1.85900 75.97000 1.000 23.37802 328 LYS A N 1
ATOM 2216 C CA . LYS A 1 305 ? 33.50200 -2.29900 77.34700 1.000 24.13615 328 LYS A CA 1
ATOM 2217 C C . LYS A 1 305 ? 32.17100 -2.55700 78.03900 1.000 25.85610 328 LYS A C 1
ATOM 2218 O O . LYS A 1 305 ? 31.98100 -3.59400 78.68400 1.000 27.60865 328 LYS A O 1
ATOM 2224 N N . LYS A 1 306 ? 31.22500 -1.62600 77.89400 1.000 27.54491 329 LYS A N 1
ATOM 2225 C CA . LYS A 1 306 ? 29.91300 -1.79300 78.50800 1.000 26.71799 329 LYS A CA 1
ATOM 2226 C C . LYS A 1 306 ? 29.17300 -2.99600 77.93700 1.000 22.65061 329 LYS A C 1
ATOM 2227 O O . LYS A 1 306 ? 28.43400 -3.67100 78.66400 1.000 25.31910 329 LYS A O 1
ATOM 2233 N N . ALA A 1 307 ? 29.35700 -3.28100 76.64400 1.000 18.37271 330 ALA A N 1
ATOM 2234 C CA . ALA A 1 307 ? 28.70200 -4.43900 76.04200 1.000 20.44454 330 ALA A CA 1
ATOM 2235 C C . ALA A 1 307 ? 29.23700 -5.74100 76.62300 1.000 20.51678 330 ALA A C 1
ATOM 2236 O O . ALA A 1 307 ? 28.46100 -6.65300 76.93300 1.000 22.11971 330 ALA A O 1
ATOM 2238 N N . ARG A 1 308 ? 30.56100 -5.84800 76.77100 1.000 21.79339 331 ARG A N 1
ATOM 2239 C CA . ARG A 1 308 ? 31.14600 -7.04200 77.36900 1.000 27.25490 331 ARG A CA 1
ATOM 2240 C C . ARG A 1 308 ? 30.73400 -7.19900 78.82700 1.000 27.82668 331 ARG A C 1
ATOM 2241 O O . ARG A 1 308 ? 30.60000 -8.32800 79.31500 1.000 24.05233 331 ARG A O 1
ATOM 2249 N N . GLU A 1 309 ? 30.53300 -6.08500 79.53600 1.000 26.43413 332 GLU A N 1
ATOM 2250 C CA . GLU A 1 309 ? 30.08500 -6.16600 80.92300 1.000 27.29006 332 GLU A CA 1
ATOM 2251 C C . GLU A 1 309 ? 28.67100 -6.72300 81.01400 1.000 26.64587 332 GLU A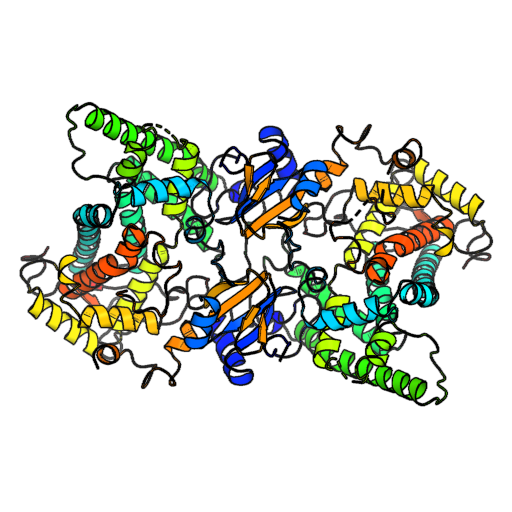 C 1
ATOM 2252 O O . GLU A 1 309 ? 28.36500 -7.50300 81.92300 1.000 26.61897 332 GLU A O 1
ATOM 2258 N N . GLU A 1 310 ? 27.79600 -6.34100 80.08200 1.000 23.67260 333 GLU A N 1
ATOM 2259 C CA . GLU A 1 310 ? 26.45200 -6.91000 80.06400 1.000 29.66806 333 GLU A CA 1
ATOM 2260 C C . GLU A 1 310 ? 26.49400 -8.40700 79.78100 1.000 27.62428 333 GLU A C 1
ATOM 2261 O O . GLU A 1 310 ? 25.81600 -9.19600 80.45000 1.000 26.79779 333 GLU A O 1
ATOM 2267 N N . ILE A 1 311 ? 27.27900 -8.81400 78.78100 1.000 27.00749 334 ILE A N 1
ATOM 2268 C CA . ILE A 1 311 ? 27.37500 -10.23100 78.43200 1.000 24.00141 334 ILE A CA 1
ATOM 2269 C C . ILE A 1 311 ? 27.94800 -11.02900 79.59800 1.000 26.07229 334 ILE A C 1
ATOM 2270 O O . ILE A 1 311 ? 27.41300 -12.07700 79.98000 1.000 25.48603 334 ILE A O 1
ATOM 2275 N N . ASP A 1 312 ? 29.05000 -10.54600 80.17900 1.000 25.52095 335 ASP A N 1
ATOM 2276 C CA . ASP A 1 312 ? 29.63000 -11.21900 81.33700 1.000 27.79734 335 ASP A CA 1
ATOM 2277 C C . ASP A 1 312 ? 28.63700 -11.31500 82.48900 1.000 27.35260 335 ASP A C 1
ATOM 2278 O O . ASP A 1 312 ? 28.67300 -12.27900 83.26000 1.000 38.89110 335 ASP A O 1
ATOM 2283 N N . SER A 1 313 ? 27.73400 -10.34300 82.61000 1.000 32.18990 336 SER A N 1
ATOM 2284 C CA . SER A 1 313 ? 26.77900 -10.34800 83.71100 1.000 41.84845 336 SER A CA 1
ATOM 2285 C C . SER A 1 313 ? 25.56500 -11.21800 83.40100 1.000 39.06081 336 SER A C 1
ATOM 2286 O O . SER A 1 313 ? 25.10800 -11.98200 84.25900 1.000 37.43056 336 SER A O 1
ATOM 2289 N N . VAL A 1 314 ? 25.04000 -11.12400 82.18000 1.000 28.15002 337 VAL A N 1
ATOM 2290 C CA . VAL A 1 314 ? 23.80000 -11.81300 81.83700 1.000 30.68903 337 VAL A CA 1
ATOM 2291 C C . VAL A 1 314 ? 24.06500 -13.26200 81.45100 1.000 28.43322 337 VAL A C 1
ATOM 2292 O O . VAL A 1 314 ? 23.34100 -14.17000 81.87300 1.000 29.92100 337 VAL A O 1
ATOM 2296 N N . VAL A 1 315 ? 25.09400 -13.50300 80.64700 1.000 27.23909 338 VAL A N 1
ATOM 2297 C CA . VAL A 1 315 ? 25.40600 -14.83900 80.15300 1.000 24.98579 338 VAL A CA 1
ATOM 2298 C C . VAL A 1 315 ? 26.51200 -15.49000 80.97000 1.000 29.02666 338 VAL A C 1
ATOM 2299 O O . VAL A 1 315 ? 26.40900 -16.65700 81.34700 1.000 28.31935 338 VAL A O 1
ATOM 2303 N N . GLY A 1 316 ? 27.57200 -14.74700 81.25400 1.000 23.91050 339 GLY A N 1
ATOM 2304 C CA . GLY A 1 316 ? 28.70900 -15.27600 81.97800 1.000 26.53753 339 GLY A CA 1
ATOM 2305 C C . GLY A 1 316 ? 29.86400 -15.59900 81.05400 1.000 23.54475 339 GLY A C 1
ATOM 2306 O O . GLY A 1 316 ? 29.87900 -15.26500 79.86600 1.000 29.69732 339 GLY A O 1
ATOM 2307 N N . LYS A 1 317 ? 30.85500 -16.27400 81.62900 1.000 22.98489 340 LYS A N 1
ATOM 2308 C CA . LYS A 1 317 ? 32.05400 -16.66900 80.90500 1.000 29.50314 340 LYS A CA 1
ATOM 2309 C C . LYS A 1 317 ? 32.16300 -18.18000 80.74500 1.000 32.11421 340 LYS A C 1
ATOM 2310 O O . LYS A 1 317 ? 33.20200 -18.67500 80.29400 1.000 33.43813 340 LYS A O 1
ATOM 2316 N N . ASP A 1 318 ? 31.11300 -18.92300 81.09500 1.000 25.77562 341 ASP A N 1
ATOM 2317 C CA . ASP A 1 318 ? 31.17100 -20.37900 81.10300 1.000 27.73562 341 ASP A CA 1
ATOM 2318 C C . ASP A 1 318 ? 30.46300 -21.02600 79.92000 1.000 24.42023 341 ASP A C 1
ATOM 2319 O O . ASP A 1 318 ? 30.68000 -22.21600 79.66900 1.000 31.10015 341 ASP A O 1
ATOM 2324 N N . ARG A 1 319 ? 29.62500 -20.28700 79.19500 1.000 26.00782 342 ARG A N 1
ATOM 2325 C CA . ARG A 1 319 ? 29.01200 -20.80200 77.97900 1.000 20.65231 342 ARG A CA 1
ATOM 2326 C C . ARG A 1 319 ? 28.88900 -19.67600 76.96500 1.000 23.74820 342 ARG A C 1
ATOM 2327 O O . ARG A 1 319 ? 28.88000 -18.49300 77.31500 1.000 22.73375 342 ARG A O 1
ATOM 2335 N N . LEU A 1 320 ? 28.80600 -20.06100 75.69600 1.000 25.70112 343 LEU A N 1
ATOM 2336 C CA . LEU A 1 320 ? 28.64200 -19.08800 74.62900 1.000 22.56678 343 LEU A CA 1
ATOM 2337 C C . LEU A 1 320 ? 27.26400 -18.44300 74.69300 1.000 24.88720 343 LEU A C 1
ATOM 2338 O O . LEU A 1 320 ? 26.28600 -19.05200 75.13600 1.000 23.32659 343 LEU A O 1
ATOM 2343 N N . VAL A 1 321 ? 27.20000 -17.18500 74.24900 1.000 21.38945 344 VAL A N 1
ATOM 2344 C CA . VAL A 1 321 ? 25.92000 -16.52100 74.04300 1.000 23.38002 344 VAL A CA 1
ATOM 2345 C C . VAL A 1 321 ? 25.03700 -17.37800 73.14400 1.000 25.27322 344 VAL A C 1
ATOM 2346 O O . VAL A 1 321 ? 25.50400 -17.98100 72.17300 1.000 23.58249 344 VAL A O 1
ATOM 2350 N N . ASP A 1 322 ? 23.75400 -17.44800 73.48500 1.000 26.83544 345 ASP A N 1
ATOM 2351 C CA . ASP A 1 322 ? 22.75700 -18.14800 72.69300 1.000 28.77853 345 ASP A CA 1
ATOM 2352 C C . ASP A 1 322 ? 21.73100 -17.14200 72.18700 1.000 22.37307 345 ASP A C 1
ATOM 2353 O O . ASP A 1 322 ? 21.53500 -16.07900 72.78400 1.000 22.76688 345 ASP A O 1
ATOM 2358 N N . GLU A 1 323 ? 21.07900 -17.48200 71.07100 1.000 19.83927 346 GLU A N 1
ATOM 2359 C CA . GLU A 1 323 ? 20.06300 -16.59700 70.51000 1.000 22.35388 346 GLU A CA 1
ATOM 2360 C C . GLU A 1 323 ? 18.96000 -16.29300 71.51700 1.000 20.38294 346 GLU A C 1
ATOM 2361 O O . GLU A 1 323 ? 18.34200 -15.22400 71.45900 1.000 21.82015 346 GLU A O 1
ATOM 2367 N N . SER A 1 324 ? 18.71000 -17.20700 72.45900 1.000 20.61810 347 SER A N 1
ATOM 2368 C CA . SER A 1 324 ? 17.69500 -16.96100 73.47600 1.000 23.37927 347 SER A CA 1
ATOM 2369 C C . SER A 1 324 ? 18.13200 -15.91700 74.49900 1.000 24.08634 347 SER A C 1
ATOM 2370 O O . SER A 1 324 ? 17.28400 -15.40100 75.23600 1.000 23.53791 347 SER A O 1
ATOM 2373 N N . ASP A 1 325 ? 19.42600 -15.59000 74.56200 1.000 24.46312 348 ASP A N 1
ATOM 2374 C CA . ASP A 1 325 ? 19.90800 -14.55500 75.47400 1.000 22.98287 348 ASP A CA 1
ATOM 2375 C C . ASP A 1 325 ? 19.64200 -13.14200 74.96800 1.000 25.06641 348 ASP A C 1
ATOM 2376 O O . ASP A 1 325 ? 19.65800 -12.20200 75.77000 1.000 24.29078 348 ASP A O 1
ATOM 2381 N N . VAL A 1 326 ? 19.42300 -12.97200 73.66100 1.000 25.26823 349 VAL A N 1
ATOM 2382 C CA . VAL A 1 326 ? 19.31200 -11.63300 73.08200 1.000 21.57029 349 VAL A CA 1
ATOM 2383 C C . VAL A 1 326 ? 18.19400 -10.84500 73.75200 1.000 23.09726 349 VAL A C 1
ATOM 2384 O O . VAL A 1 326 ? 18.34400 -9.65200 74.04300 1.000 24.14956 349 VAL A O 1
ATOM 2388 N N . GLN A 1 327 ? 17.06100 -11.50200 74.01500 1.000 26.44970 350 GLN A N 1
ATOM 2389 C CA . GLN A 1 327 ? 15.95600 -10.85600 74.71500 1.000 27.04022 350 GLN A CA 1
ATOM 2390 C C . GLN A 1 327 ? 16.37000 -10.30600 76.07400 1.000 31.33064 350 GLN A C 1
ATOM 2391 O O . GLN A 1 327 ? 15.71900 -9.38500 76.57900 1.000 32.72962 350 GLN A O 1
ATOM 2397 N N . ASN A 1 328 ? 17.42800 -10.84700 76.67800 1.000 27.20316 351 ASN A N 1
ATOM 2398 C CA . ASN A 1 328 ? 17.91900 -10.38600 77.97000 1.000 26.56962 351 ASN A CA 1
ATOM 2399 C C . ASN A 1 328 ? 19.18000 -9.53700 77.85500 1.000 28.63543 351 ASN A C 1
ATOM 2400 O O . ASN A 1 328 ? 19.83800 -9.28500 78.87000 1.000 26.56796 351 ASN A O 1
ATOM 2405 N N . LEU A 1 329 ? 19.53100 -9.08800 76.64900 1.000 22.21731 352 LEU A N 1
ATOM 2406 C CA . LEU A 1 329 ? 20.70500 -8.24800 76.41900 1.000 21.12319 352 LEU A CA 1
ATOM 2407 C C . LEU A 1 329 ? 20.25400 -6.91600 75.82700 1.000 25.77480 352 LEU A C 1
ATOM 2408 O O . LEU A 1 329 ? 20.47300 -6.64700 74.63700 1.000 23.58684 352 LEU A O 1
ATOM 2413 N N . PRO A 1 330 ? 19.62500 -6.05400 76.63300 1.000 33.78926 353 PRO A N 1
ATOM 2414 C CA . PRO A 1 330 ? 19.10600 -4.79300 76.07900 1.000 29.79697 353 PRO A CA 1
ATOM 2415 C C . PRO A 1 330 ? 20.18200 -3.88000 75.52200 1.000 22.04208 353 PRO A C 1
ATOM 2416 O O . PRO A 1 330 ? 19.92100 -3.15700 74.55300 1.000 25.59819 353 PRO A O 1
ATOM 2420 N N . TYR A 1 331 ? 21.38500 -3.88000 76.10000 1.000 25.88383 354 TYR A N 1
ATOM 2421 C CA . TYR A 1 331 ? 22.43000 -3.00700 75.57900 1.000 29.96400 354 TYR A CA 1
ATOM 2422 C C . TYR A 1 331 ? 22.93900 -3.50500 74.23100 1.000 23.98273 354 TYR A C 1
ATOM 2423 O O . TYR A 1 331 ? 23.20400 -2.70100 73.33000 1.000 22.06202 354 TYR A O 1
ATOM 2432 N N . ILE A 1 332 ? 23.07500 -4.82400 74.07200 1.000 24.28870 355 ILE A N 1
ATOM 2433 C CA . ILE A 1 332 ? 23.43500 -5.38000 72.76900 1.000 20.19563 355 ILE A CA 1
ATOM 2434 C C . ILE A 1 332 ? 22.38200 -5.01500 71.73000 1.000 21.66176 355 ILE A C 1
ATOM 2435 O O . ILE A 1 332 ? 22.71000 -4.63400 70.59900 1.000 24.86925 355 ILE A O 1
ATOM 2440 N N . LYS A 1 333 ? 21.10100 -5.12200 72.09600 1.000 22.77891 356 LYS A N 1
ATOM 2441 C CA . LYS A 1 333 ? 20.03800 -4.75400 71.16500 1.000 25.29615 356 LYS A CA 1
ATOM 2442 C C . LYS A 1 333 ? 20.08000 -3.26600 70.84400 1.000 29.45927 356 LYS A C 1
ATOM 2443 O O . LYS A 1 333 ? 19.83500 -2.86500 69.69900 1.000 25.18986 356 LYS A O 1
ATOM 2449 N N . ALA A 1 334 ? 20.38400 -2.43300 71.84300 1.000 16.56301 357 ALA A N 1
ATOM 2450 C CA . ALA A 1 334 ? 20.51500 -1.00100 71.59600 1.000 17.20346 357 ALA A CA 1
ATOM 2451 C C . ALA A 1 334 ? 21.69300 -0.70900 70.67800 1.000 19.79022 357 ALA A C 1
ATOM 2452 O O . ALA A 1 334 ? 21.64100 0.22300 69.86700 1.000 24.10219 357 ALA A O 1
ATOM 2454 N N . ILE A 1 335 ? 22.76500 -1.49700 70.79300 1.000 20.05339 358 ILE A N 1
ATOM 2455 C CA . ILE A 1 335 ? 23.92200 -1.32300 69.91800 1.000 20.75345 358 ILE A CA 1
ATOM 2456 C C . ILE A 1 335 ? 23.54100 -1.59400 68.46600 1.000 22.23465 358 ILE A C 1
ATOM 2457 O O . ILE A 1 335 ? 23.93800 -0.85500 67.55500 1.000 24.14731 358 ILE A O 1
ATOM 2462 N N . VAL A 1 336 ? 22.75100 -2.64400 68.22800 1.000 21.30719 359 VAL A N 1
ATOM 2463 C CA . VAL A 1 336 ? 22.31000 -2.94900 66.86600 1.000 23.11576 359 VAL A CA 1
ATOM 2464 C C . VAL A 1 336 ? 21.41700 -1.83500 66.33100 1.000 19.02709 359 VAL A C 1
ATOM 2465 O O . VAL A 1 336 ? 21.54900 -1.41700 65.17200 1.000 22.75973 359 VAL A O 1
ATOM 2469 N N . LYS A 1 337 ? 20.49200 -1.34100 67.16100 1.000 24.57873 360 LYS A N 1
ATOM 2470 C CA . LYS A 1 337 ? 19.64900 -0.22000 66.75200 1.000 30.92488 360 LYS A CA 1
ATOM 2471 C C . LYS A 1 337 ? 20.48500 1.00700 66.41700 1.000 27.90061 360 LYS A C 1
ATOM 2472 O O . LYS A 1 337 ? 20.18800 1.73100 65.45700 1.000 22.85146 360 LYS A O 1
ATOM 2478 N N . GLU A 1 338 ? 21.53600 1.25800 67.20200 1.000 21.61248 361 GLU A N 1
ATOM 2479 C CA . GLU A 1 338 ? 22.32400 2.47200 67.02100 1.000 24.00554 361 GLU A CA 1
ATOM 2480 C C . GLU A 1 338 ? 23.17600 2.39900 65.75900 1.000 30.68337 361 GLU A C 1
ATOM 2481 O O . GLU A 1 338 ? 23.37800 3.41400 65.08000 1.000 28.54300 361 GLU A O 1
ATOM 2487 N N . ALA A 1 339 ? 23.67800 1.21000 65.42300 1.000 24.11572 362 ALA A N 1
ATOM 2488 C CA . ALA A 1 339 ? 24.39000 1.04900 64.16100 1.000 28.00032 362 ALA A CA 1
ATOM 2489 C C . ALA A 1 339 ? 23.44000 1.12800 62.97300 1.000 23.75585 362 ALA A C 1
ATOM 2490 O O . ALA A 1 339 ? 23.83600 1.57500 61.89200 1.000 25.29877 362 ALA A O 1
ATOM 2492 N N . PHE A 1 340 ? 22.18600 0.70700 63.15700 1.000 21.99163 363 PHE A N 1
ATOM 2493 C CA . PHE A 1 340 ? 21.20100 0.81500 62.08600 1.000 23.20155 363 PHE A CA 1
ATOM 2494 C C . PHE A 1 340 ? 20.78600 2.26600 61.86300 1.000 23.84059 363 PHE A C 1
ATOM 2495 O O . PHE A 1 340 ? 20.52200 2.67600 60.72500 1.000 17.99614 363 PHE A O 1
ATOM 2503 N N . ARG A 1 341 ? 20.72100 3.05500 62.93900 1.000 22.15089 364 ARG A N 1
ATOM 2504 C CA . ARG A 1 341 ? 20.39800 4.47300 62.80900 1.000 24.08980 364 ARG A CA 1
ATOM 2505 C C . ARG A 1 341 ? 21.46000 5.20300 61.99700 1.000 22.13334 364 ARG A C 1
ATOM 2506 O O . ARG A 1 341 ? 21.14300 5.96300 61.07400 1.000 23.93287 364 ARG A O 1
ATOM 2514 N N . LEU A 1 342 ? 22.73200 4.97300 62.32400 1.000 17.31541 365 LEU A N 1
ATOM 2515 C CA . LEU A 1 342 ? 23.82500 5.68600 61.67300 1.000 22.42824 365 LEU A CA 1
ATOM 2516 C C . LEU A 1 342 ? 24.18900 5.10000 60.31700 1.000 21.78507 365 LEU A C 1
ATOM 2517 O O . LEU A 1 342 ? 24.59500 5.84300 59.41700 1.000 26.02414 365 LEU A O 1
ATOM 2522 N N . HIS A 1 343 ? 24.07500 3.78600 60.15100 1.000 20.81638 366 HIS A N 1
ATOM 2523 C CA . HIS A 1 343 ? 24.51100 3.11100 58.93000 1.000 24.22442 366 HIS A CA 1
ATOM 2524 C C . HIS A 1 343 ? 23.44700 2.13000 58.46300 1.000 25.47304 366 HIS A C 1
ATOM 2525 O O . HIS A 1 343 ? 23.66500 0.91500 58.46400 1.000 26.50331 366 HIS A O 1
ATOM 2532 N N . PRO A 1 344 ? 22.27800 2.62000 58.05300 1.000 24.11741 367 PRO A N 1
ATOM 2533 C CA . PRO A 1 344 ? 21.29500 1.73100 57.43700 1.000 25.47330 367 PRO A CA 1
ATOM 2534 C C . PRO A 1 344 ? 21.90300 1.05600 56.22300 1.000 24.94647 367 PRO A C 1
ATOM 2535 O O . PRO A 1 344 ? 22.59100 1.71400 55.42700 1.000 24.04621 367 PRO A O 1
ATOM 2539 N N . PRO A 1 345 ? 21.72200 -0.26000 56.07300 1.000 19.54509 368 PRO A N 1
ATOM 2540 C CA . PRO A 1 345 ? 22.30500 -0.93900 54.90300 1.000 25.81482 368 PRO A CA 1
ATOM 2541 C C . PRO A 1 345 ? 21.84600 -0.33600 53.58900 1.000 20.27605 368 PRO A C 1
ATOM 2542 O O . PRO A 1 345 ? 22.64500 -0.21200 52.65100 1.000 23.34219 368 PRO A O 1
ATOM 2546 N N . LEU A 1 346 ? 20.57600 0.06000 53.50200 1.000 17.19307 369 LEU A N 1
ATOM 2547 C CA . LEU A 1 346 ? 20.06600 0.82800 52.36900 1.000 21.72021 369 LEU A CA 1
ATOM 2548 C C . LEU A 1 346 ? 19.83800 2.26900 52.81300 1.000 17.65681 369 LEU A C 1
ATOM 2549 O O . LEU A 1 346 ? 18.77800 2.58100 53.37700 1.000 18.65724 369 LEU A O 1
ATOM 2554 N N . PRO A 1 347 ? 20.79500 3.17700 52.60200 1.000 18.55497 370 PRO A N 1
ATOM 2555 C CA . PRO A 1 347 ? 20.58700 4.57100 53.03300 1.000 23.46308 370 PRO A CA 1
ATOM 2556 C C . PRO A 1 347 ? 19.39200 5.22800 52.37100 1.000 27.53435 370 PRO A C 1
ATOM 2557 O O . PRO A 1 347 ? 18.76000 6.10800 52.97100 1.000 21.80531 370 PRO A O 1
ATOM 2561 N N . VAL A 1 348 ? 19.07000 4.83400 51.14500 1.000 21.20807 371 VAL A N 1
ATOM 2562 C CA . VAL A 1 348 ? 17.90900 5.34000 50.42600 1.000 19.94739 371 VAL A CA 1
ATOM 2563 C C . VAL A 1 348 ? 17.01900 4.14900 50.11200 1.000 22.79510 371 VAL A C 1
ATOM 2564 O O . VAL A 1 348 ? 17.44400 3.21700 49.42000 1.000 20.42572 371 VAL A O 1
ATOM 2568 N N . VAL A 1 349 ? 15.79600 4.17000 50.63300 1.000 18.77157 372 VAL A N 1
ATOM 2569 C CA . VAL A 1 349 ? 14.82500 3.10800 50.39900 1.000 21.79410 372 VAL A CA 1
ATOM 2570 C C . VAL A 1 349 ? 13.90300 3.54200 49.26800 1.000 25.92559 372 VAL A C 1
ATOM 2571 O O . VAL A 1 349 ? 13.38800 4.66800 49.27300 1.000 25.20928 372 VAL A O 1
ATOM 2575 N N . LYS A 1 350 ? 13.70200 2.65600 48.29900 1.000 21.83998 373 LYS A N 1
ATOM 2576 C CA . LYS A 1 350 ? 12.94800 2.96100 47.09300 1.000 24.01937 373 LYS A CA 1
ATOM 2577 C C . LYS A 1 350 ? 11.55200 2.35600 47.15900 1.000 25.03044 373 LYS A C 1
ATOM 2578 O O . LYS A 1 350 ? 11.37500 1.21800 47.60600 1.000 20.36149 373 LYS A O 1
ATOM 2584 N N . ARG A 1 351 ? 10.56500 3.13300 46.72000 1.000 15.83632 374 ARG A N 1
ATOM 2585 C CA . ARG A 1 351 ? 9.20200 2.65900 46.53400 1.000 20.69147 374 ARG A CA 1
ATOM 2586 C C . ARG A 1 351 ? 8.65400 3.26100 45.24700 1.000 23.99714 374 ARG A C 1
ATOM 2587 O O . ARG A 1 351 ? 9.23500 4.18500 44.67100 1.000 21.68194 374 ARG A O 1
ATOM 2595 N N . LYS A 1 352 ? 7.52800 2.72300 44.78600 1.000 23.43067 375 LYS A N 1
ATOM 2596 C CA . LYS A 1 352 ? 6.85700 3.21500 43.59000 1.000 21.80440 375 LYS A CA 1
ATOM 2597 C C . LYS A 1 352 ? 5.43900 3.64100 43.93700 1.000 23.08397 375 LYS A C 1
ATOM 2598 O O . LYS A 1 352 ? 4.72100 2.92900 44.64500 1.000 21.12477 375 LYS A O 1
ATOM 2604 N N . CYS A 1 353 ? 5.03800 4.80100 43.42900 1.000 22.82358 376 CYS A N 1
ATOM 2605 C CA . CYS A 1 353 ? 3.67100 5.26400 43.60900 1.000 25.85812 376 CYS A CA 1
ATOM 2606 C C . CYS A 1 353 ? 2.72400 4.44600 42.73600 1.000 25.11963 376 CYS A C 1
ATOM 2607 O O . CYS A 1 353 ? 2.95400 4.29100 41.53400 1.000 25.59885 376 CYS A O 1
ATOM 2610 N N . THR A 1 354 ? 1.65600 3.92300 43.34000 1.000 24.27292 377 THR A N 1
ATOM 2611 C CA . THR A 1 354 ? 0.74500 3.02700 42.63800 1.000 28.40031 377 THR A CA 1
ATOM 2612 C C . THR A 1 354 ? -0.43400 3.74600 42.00000 1.000 27.89426 377 THR A C 1
ATOM 2613 O O . THR A 1 354 ? -1.05700 3.19700 41.08500 1.000 26.81106 377 THR A O 1
ATOM 2617 N N . GLN A 1 355 ? -0.75600 4.94700 42.46700 1.000 23.84068 378 GLN A N 1
ATOM 2618 C CA . GLN A 1 355 ? -1.87400 5.71800 41.94600 1.000 32.08489 378 GLN A CA 1
ATOM 2619 C C . GLN A 1 355 ? -1.69100 7.16100 42.38400 1.000 37.74396 378 GLN A C 1
ATOM 2620 O O . GLN A 1 355 ? -1.03700 7.43100 43.39300 1.000 32.99169 378 GLN A O 1
ATOM 2626 N N . GLU A 1 356 ? -2.26800 8.08200 41.61400 1.000 35.85922 379 GLU A N 1
ATOM 2627 C CA . GLU A 1 356 ? -2.21000 9.49000 41.98200 1.000 35.47326 379 GLU A CA 1
ATOM 2628 C C . GLU A 1 356 ? -2.70800 9.68000 43.40800 1.000 35.15420 379 GLU A C 1
ATOM 2629 O O . GLU A 1 356 ? -3.76600 9.16900 43.78400 1.000 34.69923 379 GLU A O 1
ATOM 2635 N N . CYS A 1 357 ? -1.92800 10.40300 44.20600 1.000 29.78798 380 CYS A N 1
ATOM 2636 C CA . CYS A 1 357 ? -2.26200 10.60900 45.60500 1.000 33.03631 380 CYS A CA 1
ATOM 2637 C C . CYS A 1 357 ? -1.81200 12.00000 46.02100 1.000 34.31629 380 CYS A C 1
ATOM 2638 O O . CYS A 1 357 ? -1.15300 12.71900 45.26500 1.000 31.24704 380 CYS A O 1
ATOM 2641 N N . GLU A 1 358 ? -2.18100 12.37500 47.24200 1.000 32.90530 381 GLU A N 1
ATOM 2642 C CA . GLU A 1 358 ? -1.84400 13.67500 47.80300 1.000 36.89014 381 GLU A CA 1
ATOM 2643 C C . GLU A 1 358 ? -1.07100 13.46100 49.09500 1.000 36.97121 381 GLU A C 1
ATOM 2644 O O . GLU A 1 358 ? -1.56100 12.78900 50.00900 1.000 36.01944 381 GLU A O 1
ATOM 2650 N N . ILE A 1 359 ? 0.12900 14.03000 49.16700 1.000 34.32789 382 ILE A N 1
ATOM 2651 C CA . ILE A 1 359 ? 1.01500 13.89300 50.31900 1.000 28.40807 382 ILE A CA 1
ATOM 2652 C C . ILE A 1 359 ? 1.33100 15.29200 50.82400 1.000 34.88604 382 ILE A C 1
ATOM 2653 O O . ILE A 1 359 ? 1.99300 16.07500 50.12800 1.000 33.30233 382 ILE A O 1
ATOM 2658 N N . ASP A 1 360 ? 0.86200 15.60600 52.03300 1.000 36.99652 383 ASP A N 1
ATOM 2659 C CA . ASP A 1 360 ? 1.10400 16.90400 52.66300 1.000 39.11698 383 ASP A CA 1
ATOM 2660 C C . ASP A 1 360 ? 0.72700 18.05000 51.72600 1.000 38.59407 383 ASP A C 1
ATOM 2661 O O . ASP A 1 360 ? 1.44600 19.04400 51.59800 1.000 37.24617 383 ASP A O 1
ATOM 2666 N N . GLY A 1 361 ? -0.41300 17.90200 51.05100 1.000 32.93757 384 GLY A N 1
ATOM 2667 C CA . GLY A 1 361 ? -0.91900 18.91300 50.15200 1.000 37.74147 384 GLY A CA 1
ATOM 2668 C C . GLY A 1 361 ? -0.41500 18.82400 48.72600 1.000 41.02565 384 GLY A C 1
ATOM 2669 O O . GLY A 1 361 ? -1.03200 19.41000 47.83000 1.000 45.33158 384 GLY A O 1
ATOM 2670 N N . TYR A 1 362 ? 0.68300 18.11200 48.48700 1.000 32.63609 385 TYR A N 1
ATOM 2671 C CA . TYR A 1 362 ? 1.26100 18.01200 47.15500 1.000 29.41337 385 TYR A CA 1
ATOM 2672 C C . TYR A 1 362 ? 0.72700 16.78900 46.42100 1.000 30.97523 385 TYR A C 1
ATOM 2673 O O . TYR A 1 362 ? 0.35900 15.78300 47.03100 1.000 33.05328 385 TYR A O 1
ATOM 2682 N N . VAL A 1 363 ? 0.69500 16.88100 45.09700 1.000 33.18050 386 VAL A N 1
ATOM 2683 C CA . VAL A 1 363 ? 0.27200 15.76900 44.25400 1.000 31.18598 386 VAL A CA 1
ATOM 2684 C C . VAL A 1 363 ? 1.48300 14.90300 43.94000 1.000 30.20664 386 VAL A C 1
ATOM 2685 O O . VAL A 1 363 ? 2.53000 15.41000 43.52000 1.000 31.17190 386 VAL A O 1
ATOM 2689 N N . VAL A 1 364 ? 1.34600 13.60000 44.15100 1.000 24.13670 387 VAL A N 1
ATOM 2690 C CA . VAL A 1 364 ? 2.34000 12.61300 43.74300 1.000 24.97543 387 VAL A CA 1
ATOM 2691 C C . VAL A 1 364 ? 1.74300 11.81300 42.59100 1.000 26.85386 387 VAL A C 1
ATOM 2692 O O . VAL A 1 364 ? 0.65700 11.23800 42.74500 1.000 31.69395 387 VAL A O 1
ATOM 2696 N N . PRO A 1 365 ? 2.39800 11.75000 41.43500 1.000 30.70509 388 PRO A N 1
ATOM 2697 C CA . PRO A 1 365 ? 1.78700 11.10100 40.27300 1.000 29.17855 388 PRO A CA 1
ATOM 2698 C C . PRO A 1 365 ? 1.97000 9.59200 40.27900 1.000 27.32979 388 PRO A C 1
ATOM 2699 O O . PRO A 1 365 ? 2.94900 9.05600 40.80500 1.000 26.81848 388 PRO A O 1
ATOM 2703 N N . GLU A 1 366 ? 0.99800 8.90900 39.67600 1.000 30.31939 389 GLU A N 1
ATOM 2704 C CA . GLU A 1 366 ? 1.09900 7.47000 39.47900 1.000 30.28761 389 GLU A CA 1
ATOM 2705 C C . GLU A 1 366 ? 2.40400 7.12600 38.77300 1.000 33.36656 389 GLU A C 1
ATOM 2706 O O . GLU A 1 366 ? 2.81300 7.79900 37.82400 1.000 26.38706 389 GLU A O 1
ATOM 2712 N N . GLY A 1 367 ? 3.07200 6.08200 39.26100 1.000 25.63557 390 GLY A N 1
ATOM 2713 C CA . GLY A 1 367 ? 4.31600 5.62600 38.68000 1.000 28.35499 390 GLY A CA 1
ATOM 2714 C C . GLY A 1 367 ? 5.56400 6.30600 39.20000 1.000 20.11796 390 GLY A C 1
ATOM 2715 O O . GLY A 1 367 ? 6.67300 5.85300 38.88400 1.000 23.89760 390 GLY A O 1
ATOM 2716 N N . ALA A 1 368 ? 5.42600 7.37100 39.98600 1.000 21.49325 391 ALA A N 1
ATOM 2717 C CA . ALA A 1 368 ? 6.59500 8.09000 40.47100 1.000 26.28605 391 ALA A CA 1
ATOM 2718 C C . ALA A 1 368 ? 7.46100 7.19100 41.34600 1.000 24.63297 391 ALA A C 1
ATOM 2719 O O . ALA A 1 368 ? 6.95800 6.40000 42.14600 1.000 20.27836 391 ALA A O 1
ATOM 2721 N N . LEU A 1 369 ? 8.77300 7.30300 41.16800 1.000 23.71615 392 LEU A N 1
ATOM 2722 C CA . LEU A 1 369 ? 9.70600 6.69400 42.10300 1.000 21.58968 392 LEU A CA 1
ATOM 2723 C C . LEU A 1 369 ? 9.71400 7.50000 43.39600 1.000 24.92887 392 LEU A C 1
ATOM 2724 O O . LEU A 1 369 ? 9.76200 8.73200 43.36800 1.000 24.89078 392 LEU A O 1
ATOM 2729 N N . ILE A 1 370 ? 9.64200 6.81000 44.53000 1.000 19.78904 393 ILE A N 1
ATOM 2730 C CA . ILE A 1 370 ? 9.64500 7.44600 45.84300 1.000 21.88297 393 ILE A CA 1
ATOM 2731 C C . ILE A 1 370 ? 10.91500 7.03100 46.56800 1.000 19.17577 393 ILE A C 1
ATOM 2732 O O . ILE A 1 370 ? 11.23400 5.83900 46.63800 1.000 24.78544 393 ILE A O 1
ATOM 2737 N N . LEU A 1 371 ? 11.63500 8.01100 47.10700 1.000 24.20337 394 LEU A N 1
ATOM 2738 C CA . LEU A 1 371 ? 12.89400 7.76800 47.79800 1.000 21.37398 394 LEU A CA 1
ATOM 2739 C C . LEU A 1 371 ? 12.75400 8.19700 49.24900 1.000 23.95131 394 LEU A C 1
ATOM 2740 O O . LEU A 1 371 ? 12.52000 9.37700 49.53200 1.000 21.57290 394 LEU A O 1
ATOM 2745 N N . PHE A 1 372 ? 12.88100 7.23600 50.16100 1.000 19.57561 395 PHE A N 1
ATOM 2746 C CA . PHE A 1 372 ? 12.98300 7.51800 51.58600 1.000 22.58689 395 PHE A CA 1
ATOM 2747 C C . PHE A 1 372 ? 14.45600 7.68600 51.93300 1.000 23.87816 395 PHE A C 1
ATOM 2748 O O . PHE A 1 372 ? 15.23700 6.73900 51.80100 1.000 26.19934 395 PHE A O 1
ATOM 2756 N N . ASN A 1 373 ? 14.84100 8.88300 52.37700 1.000 23.25569 396 ASN A N 1
ATOM 2757 C CA . ASN A 1 373 ? 16.21900 9.11100 52.81100 1.000 25.26135 396 ASN A CA 1
ATOM 2758 C C . ASN A 1 373 ? 16.31200 8.75200 54.29300 1.000 25.45730 396 ASN A C 1
ATOM 2759 O O . ASN A 1 373 ? 16.34500 9.60800 55.17900 1.000 20.68129 396 ASN A O 1
ATOM 2764 N N . VAL A 1 374 ? 16.35000 7.44400 54.56000 1.000 20.35183 397 VAL A N 1
ATOM 2765 C CA . VAL A 1 374 ? 16.41400 6.98300 55.94300 1.000 24.23482 397 VAL A CA 1
ATOM 2766 C C . VAL A 1 374 ? 17.75900 7.33400 56.56600 1.000 18.60522 397 VAL A C 1
ATOM 2767 O O . VAL A 1 374 ? 17.85300 7.53800 57.78200 1.000 21.94310 397 VAL A O 1
ATOM 2771 N N . TRP A 1 375 ? 18.81400 7.41900 55.75200 1.000 22.17643 398 TRP A N 1
ATOM 2772 C CA . TRP A 1 375 ? 20.11800 7.83300 56.25800 1.000 20.54905 398 TRP A CA 1
ATOM 2773 C C . TRP A 1 375 ? 20.06700 9.25600 56.80200 1.000 24.41495 398 TRP A C 1
ATOM 2774 O O . TRP A 1 375 ? 20.65800 9.55400 57.84700 1.000 23.56391 398 TRP A O 1
ATOM 2785 N N . ALA A 1 376 ? 19.35300 10.14700 56.10600 1.000 20.45807 399 ALA A N 1
ATOM 2786 C CA . ALA A 1 376 ? 19.21300 11.52000 56.57800 1.000 20.46295 399 ALA A CA 1
ATOM 2787 C C . ALA A 1 376 ? 18.43200 11.58200 57.88300 1.000 23.38051 399 ALA A C 1
ATOM 2788 O O . ALA A 1 376 ? 18.78700 12.34200 58.79000 1.000 20.80486 399 ALA A O 1
ATOM 2790 N N . VAL A 1 377 ? 17.35300 10.80300 57.98800 1.000 23.67907 400 VAL A N 1
ATOM 2791 C CA . VAL A 1 377 ? 16.56100 10.79800 59.21600 1.000 30.79070 400 VAL A CA 1
ATOM 2792 C C . VAL A 1 377 ? 17.40200 10.30800 60.38800 1.000 27.45943 400 VAL A C 1
ATOM 2793 O O . VAL A 1 377 ? 17.31200 10.83900 61.50300 1.000 24.19394 400 VAL A O 1
ATOM 2797 N N . GLY A 1 378 ? 18.24600 9.30100 60.15000 1.000 24.06957 401 GLY A N 1
ATOM 2798 C CA . GLY A 1 378 ? 19.10700 8.78500 61.20000 1.000 24.13921 401 GLY A CA 1
ATOM 2799 C C . GLY A 1 378 ? 20.09700 9.79400 61.74600 1.000 30.02928 401 GLY A C 1
ATOM 2800 O O . GLY A 1 378 ? 20.55700 9.64200 62.88300 1.000 31.80383 401 GLY A O 1
ATOM 2801 N N . ARG A 1 379 ? 20.42900 10.82700 60.97200 1.000 22.86630 402 ARG A N 1
ATOM 2802 C CA . ARG A 1 379 ? 21.41900 11.81800 61.37500 1.000 33.64331 402 ARG A CA 1
ATOM 2803 C C . ARG A 1 379 ? 20.80600 13.18300 61.65400 1.000 23.73101 402 ARG A C 1
ATOM 2804 O O . ARG A 1 379 ? 21.54100 14.15500 61.84900 1.000 30.09977 402 ARG A O 1
ATOM 2812 N N . ASP A 1 380 ? 19.48600 13.27500 61.68200 1.000 26.47756 403 ASP A N 1
ATOM 2813 C CA . ASP A 1 380 ? 18.81500 14.56000 61.80800 1.000 26.02402 403 ASP A CA 1
ATOM 2814 C C . ASP A 1 380 ? 18.76800 14.98400 63.27200 1.000 20.69578 403 ASP A C 1
ATOM 2815 O O . ASP A 1 380 ? 18.17700 14.27200 64.09100 1.000 23.68082 403 ASP A O 1
ATOM 2820 N N . PRO A 1 381 ? 19.35100 16.12900 63.64100 1.000 22.53019 404 PRO A N 1
ATOM 2821 C CA . PRO A 1 381 ? 19.28100 16.57100 65.04500 1.000 23.33604 404 PRO A CA 1
ATOM 2822 C C . PRO A 1 381 ? 17.86800 16.89000 65.51700 1.000 23.58326 404 PRO A C 1
ATOM 2823 O O . PRO A 1 381 ? 17.66400 17.06300 66.72400 1.000 25.12938 404 PRO A O 1
ATOM 2827 N N . LYS A 1 382 ? 16.89100 16.97400 64.61200 1.000 22.79551 405 LYS A N 1
ATOM 2828 C CA . LYS A 1 382 ? 15.50900 17.17200 65.03000 1.000 29.18099 405 LYS A CA 1
ATOM 2829 C C . LYS A 1 382 ? 14.93500 15.94400 65.72500 1.000 27.09410 405 LYS A C 1
ATOM 2830 O O . LYS A 1 382 ? 14.00900 16.07900 66.53100 1.000 29.66575 405 LYS A O 1
ATOM 2836 N N . TYR A 1 383 ? 15.46700 14.75300 65.44400 1.000 21.45831 406 TYR A N 1
ATOM 2837 C CA . TYR A 1 383 ? 14.98300 13.53400 66.07400 1.000 21.02736 406 TYR A CA 1
ATOM 2838 C C . TYR A 1 383 ? 15.96200 12.92600 67.06400 1.000 29.03851 406 TYR A C 1
ATOM 2839 O O . TYR A 1 383 ? 15.53600 12.14900 67.92400 1.000 26.93135 406 TYR A O 1
ATOM 2848 N N . TRP A 1 384 ? 17.24600 13.26700 66.98000 1.000 24.64595 407 TRP A N 1
ATOM 2849 C CA . TRP A 1 384 ? 18.27900 12.62500 67.77900 1.000 26.30515 407 TRP A CA 1
ATOM 2850 C C . TRP A 1 384 ? 19.14200 13.67300 68.46500 1.000 24.39994 407 TRP A C 1
ATOM 2851 O O . TRP A 1 384 ? 19.59600 14.62500 67.82300 1.000 29.99498 407 TRP A O 1
ATOM 2862 N N . VAL A 1 385 ? 19.36800 13.49300 69.76300 1.000 28.92475 408 VAL A N 1
ATOM 2863 C CA . VAL A 1 385 ? 20.28000 14.35100 70.51200 1.000 33.13411 408 VAL A CA 1
ATOM 2864 C C . VAL A 1 385 ? 21.70800 13.96300 70.14900 1.000 37.95783 408 VAL A C 1
ATOM 2865 O O . VAL A 1 385 ? 22.10800 12.80900 70.33500 1.000 32.14279 408 VAL A O 1
ATOM 2869 N N . LYS A 1 386 ? 22.47700 14.93000 69.63400 1.000 22.37185 409 LYS A N 1
ATOM 2870 C CA . LYS A 1 386 ? 23.84200 14.70800 69.16200 1.000 28.49070 409 LYS A CA 1
ATOM 2871 C C . LYS A 1 386 ? 23.88600 13.48900 68.24400 1.000 30.67684 409 LYS A C 1
ATOM 2872 O O . LYS A 1 386 ? 24.41000 12.43300 68.62500 1.000 27.72499 409 LYS A O 1
ATOM 2878 N N . PRO A 1 387 ? 23.35100 13.60200 67.02500 1.000 29.40451 410 PRO A N 1
ATOM 2879 C CA . PRO A 1 387 ? 23.15900 12.40500 66.19000 1.000 24.04067 410 PRO A CA 1
ATOM 2880 C C . PRO A 1 387 ? 24.44700 11.76200 65.70400 1.000 22.74525 410 PRO A C 1
ATOM 2881 O O . PRO A 1 387 ? 24.41300 10.59100 65.31100 1.000 27.31742 410 PRO A O 1
ATOM 2885 N N . LEU A 1 388 ? 25.57300 12.47200 65.70900 1.000 22.63100 411 LEU A N 1
ATOM 2886 C CA . LEU A 1 388 ? 26.81200 11.87700 65.22400 1.000 27.26610 411 LEU A CA 1
ATOM 2887 C C . LEU A 1 388 ? 27.48600 10.97400 66.25300 1.000 32.92114 411 LEU A C 1
ATOM 2888 O O . LEU A 1 388 ? 28.45500 10.28700 65.91100 1.000 29.40770 411 LEU A O 1
ATOM 2893 N N . GLU A 1 389 ? 27.00200 10.94800 67.49100 1.000 31.88973 412 GLU A N 1
ATOM 2894 C CA . GLU A 1 389 ? 27.57900 10.09900 68.52400 1.000 28.35060 412 GLU A CA 1
ATOM 2895 C C . GLU A 1 389 ? 26.98000 8.70100 68.45000 1.000 26.42078 412 GLU A C 1
ATOM 2896 O O . GLU A 1 389 ? 25.75700 8.54400 68.38900 1.000 24.17870 412 GLU A O 1
ATOM 2902 N N . PHE A 1 390 ? 27.84500 7.69100 68.46200 1.000 28.81853 413 PHE A N 1
ATOM 2903 C CA . PHE A 1 390 ? 27.40300 6.30900 68.62800 1.000 31.67589 413 PHE A CA 1
ATOM 2904 C C . PHE A 1 390 ? 27.10300 6.11300 70.10800 1.000 27.54591 413 PHE A C 1
ATOM 2905 O O . PHE A 1 390 ? 28.00500 5.88000 70.91700 1.000 24.95323 413 PHE A O 1
ATOM 2913 N N . ARG A 1 391 ? 25.84200 6.22100 70.48400 1.000 25.74872 414 ARG A N 1
ATOM 2914 C CA . ARG A 1 391 ? 25.41400 6.27300 71.88200 1.000 27.16738 414 ARG A CA 1
ATOM 2915 C C . ARG A 1 391 ? 24.20200 5.37600 72.06100 1.000 24.43888 414 ARG A C 1
ATOM 2916 O O . ARG A 1 391 ? 23.05800 5.84400 72.05800 1.000 22.54681 414 ARG A O 1
ATOM 2924 N N . PRO A 1 392 ? 24.40400 4.07600 72.21900 1.000 23.59203 415 PRO A N 1
ATOM 2925 C CA . PRO A 1 392 ? 23.26300 3.15400 72.36300 1.000 22.56835 415 PRO A CA 1
ATOM 2926 C C . PRO A 1 392 ? 22.34000 3.49900 73.51700 1.000 25.20152 415 PRO A C 1
ATOM 2927 O O . PRO A 1 392 ? 21.17200 3.08800 73.49700 1.000 22.00909 415 PRO A O 1
ATOM 2931 N N . GLU A 1 393 ? 22.82100 4.25200 74.51100 1.000 28.22409 416 GLU A N 1
ATOM 2932 C CA . GLU A 1 393 ? 21.98300 4.65600 75.63400 1.000 29.60234 416 GLU A CA 1
ATOM 2933 C C . GLU A 1 393 ? 20.75500 5.44500 75.19900 1.000 26.53659 416 GLU A C 1
ATOM 2934 O O . GLU A 1 393 ? 19.77400 5.49900 75.94900 1.000 32.33437 416 GLU A O 1
ATOM 2940 N N . ARG A 1 394 ? 20.78200 6.06300 74.01400 1.000 32.09140 417 ARG A N 1
ATOM 2941 C CA . ARG A 1 394 ? 19.61900 6.81200 73.55300 1.000 29.27437 417 ARG A CA 1
ATOM 2942 C C . ARG A 1 394 ? 18.40200 5.91700 73.36500 1.000 31.10557 417 ARG A C 1
ATOM 2943 O O . ARG A 1 394 ? 17.27100 6.41300 73.39700 1.000 38.26712 417 ARG A O 1
ATOM 2951 N N . PHE A 1 395 ? 18.60400 4.61400 73.17900 1.000 29.73965 418 PHE A N 1
ATOM 2952 C CA . PHE A 1 395 ? 17.51200 3.65400 73.08700 1.000 28.66499 418 PHE A CA 1
ATOM 2953 C C . PHE A 1 395 ? 17.21400 2.97800 74.41800 1.000 41.06368 418 PHE A C 1
ATOM 2954 O O . PHE A 1 395 ? 16.41500 2.03500 74.46000 1.000 49.26365 418 PHE A O 1
ATOM 2962 N N . ILE A 1 396 ? 17.83700 3.43700 75.50500 1.000 32.87609 419 ILE A N 1
ATOM 2963 C CA . ILE A 1 396 ? 17.65000 2.86800 76.83400 1.000 48.13864 419 ILE A CA 1
ATOM 2964 C C . ILE A 1 396 ? 17.20300 3.92600 77.83500 1.000 64.51677 419 ILE A C 1
ATOM 2965 O O . ILE A 1 396 ? 16.24900 3.71700 78.59300 1.000 70.35422 419 ILE A O 1
ATOM 2970 N N . GLU A 1 397 ? 17.89600 5.07500 77.85900 1.000 74.94683 420 GLU A N 1
ATOM 2971 C CA . GLU A 1 397 ? 17.59700 6.10700 78.84700 1.000 86.59577 420 GLU A CA 1
ATOM 2972 C C . GLU A 1 397 ? 16.18800 6.66100 78.68300 1.000 100.30480 420 GLU A C 1
ATOM 2973 O O . GLU A 1 397 ? 15.59500 7.13900 79.65700 1.000 102.76916 420 GLU A O 1
ATOM 2979 N N . ASN A 1 398 ? 15.62800 6.60800 77.46800 1.000 107.71430 421 ASN A N 1
ATOM 2980 C CA . ASN A 1 398 ? 14.27500 7.09300 77.22000 1.000 112.47382 421 ASN A CA 1
ATOM 2981 C C . ASN A 1 398 ? 13.23900 6.08100 77.69900 1.000 114.74664 421 ASN A C 1
ATOM 2982 O O . ASN A 1 398 ? 12.36500 5.66600 76.93900 1.000 115.13987 421 ASN A O 1
ATOM 2984 N N . ASP A 1 408 ? 11.99400 -6.96600 65.83700 1.000 99.31721 431 ASP A N 1
ATOM 2985 C CA . ASP A 1 408 ? 12.50000 -5.74200 65.22800 1.000 100.70010 431 ASP A CA 1
ATOM 2986 C C . ASP A 1 408 ? 13.46900 -5.02700 66.16600 1.000 98.17748 431 ASP A C 1
ATOM 2987 O O . ASP A 1 408 ? 13.20700 -3.90300 66.59600 1.000 95.45094 431 ASP A O 1
ATOM 2992 N N . LEU A 1 409 ? 14.58800 -5.67800 66.48600 1.000 95.88004 432 LEU A N 1
ATOM 2993 C CA . LEU A 1 409 ? 15.63800 -5.03600 67.26600 1.000 93.18289 432 LEU A CA 1
ATOM 2994 C C . LEU A 1 409 ? 16.55100 -4.16000 66.41400 1.000 97.55693 432 LEU A C 1
ATOM 2995 O O . LEU A 1 409 ? 17.66800 -3.84400 66.84100 1.000 102.52469 432 LEU A O 1
ATOM 3000 N N . ARG A 1 410 ? 16.10000 -3.77300 65.22000 1.000 93.41143 433 ARG A N 1
ATOM 3001 C CA . ARG A 1 410 ? 16.80200 -2.80400 64.39200 1.000 88.68326 433 ARG A CA 1
ATOM 3002 C C . ARG A 1 410 ? 16.24500 -1.39400 64.52600 1.000 92.63214 433 ARG A C 1
ATOM 3003 O O . ARG A 1 410 ? 16.97300 -0.43000 64.26700 1.000 93.29112 433 ARG A O 1
ATOM 3011 N N . GLY A 1 411 ? 14.98300 -1.25200 64.91900 1.000 97.07517 434 GLY A N 1
ATOM 3012 C CA . GLY A 1 411 ? 14.37600 0.05400 65.10200 1.000 102.34692 434 GLY A CA 1
ATOM 3013 C C . GLY A 1 411 ? 14.23300 0.85500 63.82200 1.000 103.56463 434 GLY A C 1
ATOM 3014 O O . GLY A 1 411 ? 13.69800 0.36800 62.82700 1.000 104.32277 434 GLY A O 1
ATOM 3015 N N . THR A 1 415 ? 10.31300 -1.29300 59.71300 1.000 62.57613 438 THR A N 1
ATOM 3016 C CA . THR A 1 415 ? 9.80400 -2.02300 58.55700 1.000 62.22499 438 THR A CA 1
ATOM 3017 C C . THR A 1 415 ? 8.64900 -1.27300 57.90600 1.000 50.84554 438 THR A C 1
ATOM 3018 O O . THR A 1 415 ? 7.90800 -0.55400 58.57600 1.000 48.27330 438 THR A O 1
ATOM 3022 N N . LEU A 1 416 ? 8.50000 -1.44900 56.59200 1.000 47.50411 439 LEU A N 1
ATOM 3023 C CA . LEU A 1 416 ? 7.45200 -0.78000 55.83600 1.000 53.16255 439 LEU A CA 1
ATOM 3024 C C . LEU A 1 416 ? 6.30600 -1.70300 55.44400 1.000 56.06587 439 LEU A C 1
ATOM 3025 O O . LEU A 1 416 ? 5.24300 -1.20900 55.05500 1.000 59.59763 439 LEU A O 1
ATOM 3027 N N . LEU A 1 417 ? 6.49000 -3.02100 55.53700 1.000 58.41310 440 LEU A N 1
ATOM 3028 C CA . LEU A 1 417 ? 5.43800 -3.94600 55.14900 1.000 54.85913 440 LEU A CA 1
ATOM 3029 C C . LEU A 1 417 ? 4.37600 -4.04900 56.24300 1.000 44.97293 440 LEU A C 1
ATOM 3030 O O . LEU A 1 417 ? 4.69100 -3.98500 57.43400 1.000 43.89346 440 LEU A O 1
ATOM 3035 N N . PRO A 1 418 ? 3.11200 -4.20300 55.85900 1.000 43.60335 441 PRO A N 1
ATOM 3036 C CA . PRO A 1 418 ? 2.03300 -4.22100 56.85200 1.000 41.38704 441 PRO A CA 1
ATOM 3037 C C . PRO A 1 418 ? 2.13900 -5.42100 57.77900 1.000 38.71556 441 PRO A C 1
ATOM 3038 O O . PRO A 1 418 ? 2.78300 -6.42700 57.47400 1.000 33.24243 441 PRO A O 1
ATOM 3042 N N . PHE A 1 419 ? 1.49300 -5.29100 58.93600 1.000 36.68209 442 PHE A N 1
ATOM 3043 C CA . PHE A 1 419 ? 1.34600 -6.42100 59.84000 1.000 35.69029 442 PHE A CA 1
ATOM 3044 C C . PHE A 1 419 ? 0.71500 -7.59200 59.10000 1.000 34.71485 442 PHE A C 1
ATOM 3045 O O . PHE A 1 419 ? -0.19200 -7.41400 58.28200 1.000 34.41407 442 PHE A O 1
ATOM 3053 N N . GLY A 1 420 ? 1.21400 -8.79100 59.37800 1.000 28.40663 443 GLY A N 1
ATOM 3054 C CA . GLY A 1 420 ? 0.71500 -9.98500 58.73400 1.000 28.47995 443 GLY A CA 1
ATOM 3055 C C . GLY A 1 420 ? 1.33500 -10.31000 57.39500 1.000 37.23495 443 GLY A C 1
ATOM 3056 O O . GLY A 1 420 ? 0.80600 -11.17000 56.68200 1.000 43.48567 443 GLY A O 1
ATOM 3057 N N . SER A 1 421 ? 2.43900 -9.65500 57.02700 1.000 33.60985 444 SER A N 1
ATOM 3058 C CA . SER A 1 421 ? 3.09300 -9.94400 55.75800 1.000 38.35363 444 SER A CA 1
ATOM 3059 C C . SER A 1 421 ? 3.95000 -11.20200 55.81100 1.000 35.49826 444 SER A C 1
ATOM 3060 O O . SER A 1 421 ? 4.32000 -11.72500 54.75500 1.000 31.24233 444 SER A O 1
ATOM 3063 N N . GLY A 1 422 ? 4.27100 -11.69300 57.00400 1.000 33.21568 445 GLY A N 1
ATOM 3064 C CA . GLY A 1 422 ? 5.03100 -12.91300 57.16200 1.000 30.46240 445 GLY A CA 1
ATOM 3065 C C . GLY A 1 422 ? 6.41500 -12.75800 57.75800 1.000 27.41809 445 GLY A C 1
ATOM 3066 O O . GLY A 1 422 ? 7.21200 -13.70000 57.67000 1.000 29.85270 445 GLY A O 1
ATOM 3067 N N . ARG A 1 423 ? 6.72400 -11.60800 58.36500 1.000 21.51998 446 ARG A N 1
ATOM 3068 C CA . ARG A 1 423 ? 8.04500 -11.39300 58.94700 1.000 27.75793 446 ARG A CA 1
ATOM 3069 C C . ARG A 1 423 ? 8.37800 -12.45000 59.99400 1.000 21.33411 446 ARG A C 1
ATOM 3070 O O . ARG A 1 423 ? 9.52300 -12.91000 60.07800 1.000 21.39444 446 ARG A O 1
ATOM 3078 N N . ARG A 1 424 ? 7.38800 -12.84800 60.79800 1.000 23.74622 447 ARG A N 1
ATOM 3079 C CA . ARG A 1 424 ? 7.60800 -13.80600 61.87700 1.000 26.05158 447 ARG A CA 1
ATOM 3080 C C . ARG A 1 424 ? 7.95300 -15.20300 61.37700 1.000 30.93194 447 ARG A C 1
ATOM 3081 O O . ARG A 1 424 ? 8.47600 -16.01000 62.15300 1.000 25.16180 447 ARG A O 1
ATOM 3089 N N . MET A 1 425 ? 7.65100 -15.51900 60.11800 1.000 18.43014 448 MET A N 1
ATOM 3090 C CA . MET A 1 425 ? 7.89700 -16.84200 59.56100 1.000 22.03659 448 MET A CA 1
ATOM 3091 C C . MET A 1 425 ? 9.12700 -16.87500 58.66900 1.000 23.26256 448 MET A C 1
ATOM 3092 O O . MET A 1 425 ? 9.40000 -17.90100 58.03900 1.000 26.41655 448 MET A O 1
ATOM 3097 N N . CYS A 1 426 ? 9.88000 -15.78300 58.61100 1.000 17.90258 449 CYS A N 1
ATOM 3098 C CA . CYS A 1 426 ? 10.94800 -15.65700 57.63800 1.000 20.37929 449 CYS A CA 1
ATOM 3099 C C . CYS A 1 426 ? 12.29500 -15.89200 58.29900 1.000 25.04490 449 CYS A C 1
ATOM 3100 O O . CYS A 1 426 ? 12.67900 -15.11700 59.19000 1.000 25.69762 449 CYS A O 1
ATOM 3103 N N . PRO A 1 427 ? 13.04600 -16.92100 57.89500 1.000 25.47779 450 PRO A N 1
ATOM 3104 C CA . PRO A 1 427 ? 14.38900 -17.11400 58.46700 1.000 22.79884 450 PRO A CA 1
ATOM 3105 C C . PRO A 1 427 ? 15.33900 -15.97100 58.16400 1.000 24.98674 450 PRO A C 1
ATOM 3106 O O . PRO A 1 427 ? 16.28100 -15.74400 58.93300 1.000 21.55618 450 PRO A O 1
ATOM 3110 N N . GLY A 1 428 ? 15.12100 -15.24300 57.06700 1.000 23.06347 451 GLY A N 1
ATOM 3111 C CA . GLY A 1 428 ? 15.99100 -14.12200 56.74600 1.000 21.32202 451 GLY A CA 1
ATOM 3112 C C . GLY A 1 428 ? 15.81300 -12.94700 57.68900 1.000 22.58566 451 GLY A C 1
ATOM 3113 O O . GLY A 1 428 ? 16.79100 -12.31600 58.09800 1.000 24.67532 451 GLY A O 1
ATOM 3114 N N . VAL A 1 429 ? 14.56400 -12.63200 58.04300 1.000 21.17919 452 VAL A N 1
ATOM 3115 C CA . VAL A 1 429 ? 14.31200 -11.59300 59.04100 1.000 18.95214 452 VAL A CA 1
ATOM 3116 C C . VAL A 1 429 ? 14.90000 -11.99200 60.39100 1.000 24.17618 452 VAL A C 1
ATOM 3117 O O . VAL A 1 429 ? 15.42300 -11.15000 61.13300 1.000 21.56876 452 VAL A O 1
ATOM 3121 N N . ASN A 1 430 ? 14.82700 -13.28000 60.73300 1.000 18.95646 453 ASN A N 1
ATOM 3122 C CA . ASN A 1 430 ? 15.42700 -13.73600 61.98300 1.000 19.24861 453 ASN A CA 1
ATOM 3123 C C . ASN A 1 430 ? 16.93700 -13.53100 61.97200 1.000 22.86675 453 ASN A C 1
ATOM 3124 O O . ASN A 1 430 ? 17.51300 -13.00800 62.93400 1.000 24.02612 453 ASN A O 1
ATOM 3129 N N . LEU A 1 431 ? 17.59800 -13.94500 60.88800 1.000 21.91953 454 LEU A N 1
ATOM 3130 C CA . LEU A 1 431 ? 19.04100 -13.75000 60.78000 1.000 22.04890 454 LEU A CA 1
ATOM 3131 C C . LEU A 1 431 ? 19.40900 -12.27400 60.85600 1.000 27.00390 454 LEU A C 1
ATOM 3132 O O . LEU A 1 431 ? 20.42300 -11.90900 61.46200 1.000 24.67649 454 LEU A O 1
ATOM 3137 N N . ALA A 1 432 ? 18.59200 -11.40700 60.25200 1.000 22.35955 455 ALA A N 1
ATOM 3138 C CA . ALA A 1 432 ? 18.88600 -9.97900 60.24100 1.000 20.51659 455 ALA A CA 1
ATOM 3139 C C . ALA A 1 432 ? 18.65200 -9.30900 61.58800 1.000 20.41850 455 ALA A C 1
ATOM 3140 O O . ALA A 1 432 ? 19.02000 -8.14000 61.74600 1.000 27.25854 455 ALA A O 1
ATOM 3142 N N . THR A 1 433 ? 18.05400 -10.00400 62.55400 1.000 20.71768 456 THR A N 1
ATOM 3143 C CA . THR A 1 433 ? 17.73800 -9.38600 63.83300 1.000 24.02812 456 THR A CA 1
ATOM 3144 C C . THR A 1 433 ? 18.38100 -10.15700 64.98000 1.000 19.55429 456 THR A C 1
ATOM 3145 O O . THR A 1 433 ? 19.47600 -9.80200 65.42800 1.000 23.64887 456 THR A O 1
ATOM 3149 N N . ALA A 1 434 ? 17.71600 -11.21300 65.45700 1.000 20.57307 457 ALA A N 1
ATOM 3150 C CA . ALA A 1 434 ? 18.28700 -12.01700 66.53400 1.000 24.58360 457 ALA A CA 1
ATOM 3151 C C . ALA A 1 434 ? 19.59400 -12.67100 66.10200 1.000 25.53659 457 ALA A C 1
ATOM 3152 O O . ALA A 1 434 ? 20.53600 -12.77600 66.89600 1.000 23.41686 457 ALA A O 1
ATOM 3154 N N . GLY A 1 435 ? 19.67500 -13.10000 64.84100 1.000 23.53411 458 GLY A N 1
ATOM 3155 C CA . GLY A 1 435 ? 20.86500 -13.79700 64.38200 1.000 24.07350 458 GLY A CA 1
ATOM 3156 C C . GLY A 1 435 ? 22.10400 -12.92300 64.37300 1.000 23.87214 458 GLY A C 1
ATOM 3157 O O . GLY A 1 435 ? 23.17800 -13.35100 64.80400 1.000 27.85505 458 GLY A O 1
ATOM 3158 N N . MET A 1 436 ? 21.98000 -11.68900 63.87800 1.000 21.33596 459 MET A N 1
ATOM 3159 C CA . MET A 1 436 ? 23.13400 -10.79700 63.87000 1.000 21.16725 459 MET A CA 1
ATOM 3160 C C . MET A 1 436 ? 23.49400 -10.35100 65.28300 1.000 15.04000 459 MET A C 1
ATOM 3161 O O . MET A 1 436 ? 24.67600 -10.16900 65.59800 1.000 23.21425 459 MET A O 1
ATOM 3166 N N . ALA A 1 437 ? 22.49300 -10.17300 66.15000 1.000 15.11147 460 ALA A N 1
ATOM 3167 C CA . ALA A 1 437 ? 22.78000 -9.79700 67.53000 1.000 24.42810 460 ALA A CA 1
ATOM 3168 C C . ALA A 1 437 ? 23.53900 -10.90500 68.24700 1.000 20.69047 460 ALA A C 1
ATOM 3169 O O . ALA A 1 437 ? 24.46600 -10.63400 69.01900 1.000 20.54664 460 ALA A O 1
ATOM 3171 N N . THR A 1 438 ? 23.17200 -12.16200 67.98500 1.000 19.83801 461 THR A N 1
ATOM 3172 C CA . THR A 1 438 ? 23.87700 -13.28500 68.59200 1.000 18.67562 461 THR A CA 1
ATOM 3173 C C . THR A 1 438 ? 25.31000 -13.37600 68.08000 1.000 23.06072 461 THR A C 1
ATOM 3174 O O . THR A 1 438 ? 26.23400 -13.64700 68.85400 1.000 20.97616 461 THR A O 1
ATOM 3178 N N . MET A 1 439 ? 25.51400 -13.15100 66.78000 1.000 19.65756 462 MET A N 1
ATOM 3179 C CA . MET A 1 439 ? 26.86300 -13.20400 66.22300 1.000 22.02917 462 MET A CA 1
ATOM 3180 C C . MET A 1 439 ? 27.74900 -12.12000 66.82300 1.000 18.93219 462 MET A C 1
ATOM 3181 O O . MET A 1 439 ? 28.89400 -12.38000 67.20900 1.000 24.27528 462 MET A O 1
ATOM 3186 N N . ILE A 1 440 ? 27.23700 -10.88900 66.89100 1.000 17.78147 463 ILE A N 1
ATOM 3187 C CA . ILE A 1 440 ? 28.02100 -9.77600 67.42200 1.000 16.01680 463 ILE A CA 1
ATOM 3188 C C . ILE A 1 440 ? 28.37300 -10.02300 68.88400 1.000 18.98342 463 ILE A C 1
ATOM 3189 O O . ILE A 1 440 ? 29.52300 -9.84700 69.30200 1.000 17.04432 463 ILE A O 1
ATOM 3194 N N . ALA A 1 441 ? 27.38500 -10.44400 69.68000 1.000 17.20357 464 ALA A N 1
ATOM 3195 C CA . ALA A 1 441 ? 27.63700 -10.71900 71.09200 1.000 20.62986 464 ALA A CA 1
ATOM 3196 C C . ALA A 1 441 ? 28.62600 -11.86400 71.26500 1.000 23.02947 464 ALA A C 1
ATOM 3197 O O . ALA A 1 441 ? 29.49300 -11.81800 72.14700 1.000 21.20395 464 ALA A O 1
ATOM 3199 N N . SER A 1 442 ? 28.51200 -12.90300 70.43200 1.000 18.78680 465 SER A N 1
ATOM 3200 C CA . SER A 1 442 ? 29.43400 -14.03100 70.52500 1.000 22.92279 465 SER A CA 1
ATOM 3201 C C . SER A 1 442 ? 30.86300 -13.60000 70.21600 1.000 22.12322 465 SER A C 1
ATOM 3202 O O . SER A 1 442 ? 31.81100 -14.05300 70.86800 1.000 21.06959 465 SER A O 1
ATOM 3205 N N . ILE A 1 443 ? 31.03400 -12.72500 69.22200 1.000 21.01391 466 ILE A N 1
ATOM 3206 C CA . ILE A 1 443 ? 32.37000 -12.27000 68.84200 1.000 23.08851 466 ILE A CA 1
ATOM 3207 C C . ILE A 1 443 ? 33.03200 -11.52000 69.99400 1.000 20.80445 466 ILE A C 1
ATOM 3208 O O . ILE A 1 443 ? 34.17600 -11.80200 70.36600 1.000 24.37721 466 ILE A O 1
ATOM 3213 N N . ILE A 1 444 ? 32.32900 -10.54200 70.56800 1.000 17.37395 467 ILE A N 1
ATOM 3214 C CA . ILE A 1 444 ? 32.95300 -9.72700 71.60500 1.000 18.56796 467 ILE A CA 1
ATOM 3215 C C . ILE A 1 444 ? 33.03700 -10.46900 72.93100 1.000 22.69257 467 ILE A C 1
ATOM 3216 O O . ILE A 1 444 ? 33.85600 -10.10400 73.78300 1.000 22.46571 467 ILE A O 1
ATOM 3221 N N . GLN A 1 445 ? 32.21600 -11.50300 73.12900 1.000 22.10193 468 GLN A N 1
ATOM 3222 C CA . GLN A 1 445 ? 32.37800 -12.35100 74.30300 1.000 22.59185 468 GLN A CA 1
ATOM 3223 C C . GLN A 1 445 ? 33.69500 -13.11100 74.24300 1.000 29.35542 468 GLN A C 1
ATOM 3224 O O . GLN A 1 445 ? 34.34000 -13.33400 75.27300 1.000 26.38158 468 GLN A O 1
ATOM 3230 N N . CYS A 1 446 ? 34.11800 -13.50300 73.04100 1.000 18.73839 469 CYS A N 1
ATOM 3231 C CA . CYS A 1 446 ? 35.27900 -14.36600 72.88400 1.000 26.80884 469 CYS A CA 1
ATOM 3232 C C . CYS A 1 446 ? 36.55300 -13.63200 72.49400 1.000 26.74586 469 CYS A C 1
ATOM 3233 O O . CYS A 1 446 ? 37.64500 -14.10300 72.83000 1.000 25.14211 469 CYS A O 1
ATOM 3236 N N . PHE A 1 447 ? 36.45900 -12.50500 71.79200 1.000 23.90779 470 PHE A N 1
ATOM 3237 C CA . PHE A 1 447 ? 37.64700 -11.92300 71.18600 1.000 26.42752 470 PHE A CA 1
ATOM 3238 C C . PHE A 1 447 ? 37.70800 -10.41900 71.38700 1.000 29.62669 470 PHE A C 1
ATOM 3239 O O . PHE A 1 447 ? 36.68400 -9.73100 71.36300 1.000 25.07571 470 PHE A O 1
ATOM 3247 N N . ASP A 1 448 ? 38.92600 -9.92100 71.58400 1.000 29.86142 471 ASP A N 1
ATOM 3248 C CA . ASP A 1 448 ? 39.24500 -8.53000 71.30600 1.000 30.17633 471 ASP A CA 1
ATOM 3249 C C . ASP A 1 448 ? 39.64000 -8.41800 69.84100 1.000 28.93488 471 ASP A C 1
ATOM 3250 O O . ASP A 1 448 ? 40.26600 -9.32500 69.28500 1.000 28.25018 471 ASP A O 1
ATOM 3255 N N . LEU A 1 449 ? 39.26500 -7.31000 69.21400 1.000 33.68209 472 LEU A N 1
ATOM 3256 C CA . LEU A 1 449 ? 39.49900 -7.10100 67.78800 1.000 29.61188 472 LEU A CA 1
ATOM 3257 C C . LEU A 1 449 ? 40.63600 -6.09700 67.63000 1.000 34.53117 472 LEU A C 1
ATOM 3258 O O . LEU A 1 449 ? 40.42600 -4.88500 67.73100 1.000 37.75024 472 LEU A O 1
ATOM 3263 N N . GLN A 1 450 ? 41.83900 -6.60700 67.38700 1.000 30.26994 473 GLN A N 1
ATOM 3264 C CA . GLN A 1 450 ? 42.98800 -5.75300 67.12200 1.000 28.50150 473 GLN A CA 1
ATOM 3265 C C . GLN A 1 450 ? 42.95900 -5.28100 65.67500 1.000 30.46957 473 GLN A C 1
ATOM 3266 O O . GLN A 1 450 ? 42.55700 -6.02300 64.77500 1.000 25.63908 473 GLN A O 1
ATOM 3272 N N . VAL A 1 451 ? 43.38400 -4.04300 65.45500 1.000 29.92752 474 VAL A N 1
ATOM 3273 C CA . VAL A 1 451 ? 43.41400 -3.44000 64.12500 1.000 29.20612 474 VAL A CA 1
ATOM 3274 C C . VAL A 1 451 ? 44.85900 -3.44300 63.63600 1.000 29.19778 474 VAL A C 1
ATOM 3275 O O . VAL A 1 451 ? 45.71400 -2.81200 64.27400 1.000 27.13500 474 VAL A O 1
ATOM 3279 N N . PRO A 1 452 ? 45.17400 -4.12400 62.53700 1.000 28.59148 475 PRO A N 1
ATOM 3280 C CA . PRO A 1 452 ? 46.55600 -4.14300 62.05100 1.000 30.62734 475 PRO A CA 1
ATOM 3281 C C . PRO A 1 452 ? 46.93700 -2.83600 61.37300 1.000 36.93538 475 PRO A C 1
ATOM 3282 O O . PRO A 1 452 ? 46.10700 -2.14900 60.77300 1.000 41.52962 475 PRO A O 1
ATOM 3286 N N . GLY A 1 453 ? 48.22300 -2.49900 61.47900 1.000 44.39827 476 GLY A N 1
ATOM 3287 C CA . GLY A 1 453 ? 48.75800 -1.27100 60.93800 1.000 51.41257 476 GLY A CA 1
ATOM 3288 C C . GLY A 1 453 ? 49.59800 -1.50200 59.68900 1.000 51.97383 476 GLY A C 1
ATOM 3289 O O . GLY A 1 453 ? 49.95100 -2.62500 59.33400 1.000 42.82155 476 GLY A O 1
ATOM 3290 N N . GLN A 1 454 ? 49.93800 -0.38900 59.03700 1.000 55.78592 477 GLN A N 1
ATOM 3291 C CA . GLN A 1 454 ? 50.54800 -0.40400 57.71500 1.000 62.21707 477 GLN A CA 1
ATOM 3292 C C . GLN A 1 454 ? 52.07400 -0.43100 57.74600 1.000 64.85966 477 GLN A C 1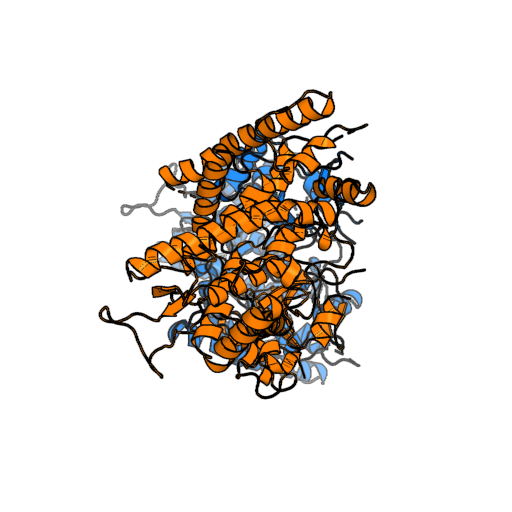
ATOM 3293 O O . GLN A 1 454 ? 52.70600 -0.09200 56.73900 1.000 77.00778 477 GLN A O 1
ATOM 3299 N N . HIS A 1 455 ? 52.68100 -0.82900 58.86300 1.000 60.22543 478 HIS A N 1
ATOM 3300 C CA . HIS A 1 455 ? 54.12500 -1.04200 58.88200 1.000 65.01303 478 HIS A CA 1
ATOM 3301 C C . HIS A 1 455 ? 54.52700 -1.99700 59.99900 1.000 66.22371 478 HIS A C 1
ATOM 3302 O O . HIS A 1 455 ? 55.31700 -1.63900 60.87900 1.000 67.75218 478 HIS A O 1
ATOM 3309 N N . GLY A 1 456 ? 53.99200 -3.21300 59.96400 1.000 63.97875 479 GLY A N 1
ATOM 3310 C CA . GLY A 1 456 ? 54.36200 -4.24100 60.92200 1.000 65.24851 479 GLY A CA 1
ATOM 3311 C C . GLY A 1 456 ? 54.01000 -3.92800 62.36000 1.000 65.16784 479 GLY A C 1
ATOM 3312 O O . GLY A 1 456 ? 54.82300 -4.17700 63.26000 1.000 79.62390 479 GLY A O 1
ATOM 3313 N N . GLU A 1 457 ? 52.82500 -3.39000 62.60200 1.000 51.35406 480 GLU A N 1
ATOM 3314 C CA . GLU A 1 457 ? 52.41000 -3.06500 63.95500 1.000 48.90208 480 GLU A CA 1
ATOM 3315 C C . GLU A 1 457 ? 50.91100 -3.16600 64.10400 1.000 39.83434 480 GLU A C 1
ATOM 3316 O O . GLU A 1 457 ? 50.16100 -3.02600 63.13300 1.000 35.68137 480 GLU A O 1
ATOM 3317 N N . ILE A 1 458 ? 50.47400 -3.42200 65.33200 1.000 35.95081 481 ILE A N 1
ATOM 3318 C CA . ILE A 1 458 ? 49.06000 -3.42100 65.68400 1.000 42.06374 481 ILE A CA 1
ATOM 3319 C C . ILE A 1 458 ? 48.72000 -2.05800 66.26800 1.000 46.75667 481 ILE A C 1
ATOM 3320 O O . ILE A 1 458 ? 49.39100 -1.58700 67.19500 1.000 47.73326 481 ILE A O 1
ATOM 3325 N N . LEU A 1 459 ? 47.68900 -1.42000 65.72400 1.000 48.49873 482 LEU A N 1
ATOM 3326 C CA . LEU A 1 459 ? 47.28600 -0.10800 66.20600 1.000 56.43384 482 LEU A CA 1
ATOM 3327 C C . LEU A 1 459 ? 46.71700 -0.20700 67.61700 1.000 66.34470 482 LEU A C 1
ATOM 3328 O O . LEU A 1 459 ? 46.10000 -1.20700 67.99600 1.000 59.83179 482 LEU A O 1
ATOM 3333 N N . ASN A 1 460 ? 46.93500 0.84600 68.40100 1.000 77.98163 483 ASN A N 1
ATOM 3334 C CA . ASN A 1 460 ? 46.44300 0.88700 69.76400 1.000 88.33987 483 ASN A CA 1
ATOM 3335 C C . ASN A 1 460 ? 47.07500 1.98400 70.59600 1.000 95.47940 483 ASN A C 1
ATOM 3336 O O . ASN A 1 460 ? 48.29900 2.14000 70.59500 1.000 101.62691 483 ASN A O 1
ATOM 3337 N N . GLY A 1 461 ? 46.25600 2.74900 71.31400 1.000 92.74018 484 GLY A N 1
ATOM 3338 C CA . GLY A 1 461 ? 44.81600 2.55900 71.31400 1.000 87.54730 484 GLY A CA 1
ATOM 3339 C C . GLY A 1 461 ? 44.07100 3.72200 70.69000 1.000 81.13088 484 GLY A C 1
ATOM 3340 O O . GLY A 1 461 ? 42.92500 3.58100 70.26300 1.000 75.97520 484 GLY A O 1
ATOM 3341 N N . ASP A 1 462 ? 44.72500 4.88500 70.65000 1.000 79.44629 485 ASP A N 1
ATOM 3342 C CA . ASP A 1 462 ? 44.14700 6.02500 69.96100 1.000 79.77635 485 ASP A CA 1
ATOM 3343 C C . ASP A 1 462 ? 44.12000 5.84800 68.45800 1.000 79.33565 485 ASP A C 1
ATOM 3344 O O . ASP A 1 462 ? 43.20500 6.33600 67.78800 1.000 70.82123 485 ASP A O 1
ATOM 3345 N N . TYR A 1 463 ? 45.11800 5.15500 67.90700 1.000 82.75929 486 TYR A N 1
ATOM 3346 C CA . TYR A 1 463 ? 45.12300 4.80600 66.49400 1.000 79.57633 486 TYR A CA 1
ATOM 3347 C C . TYR A 1 463 ? 44.33400 3.53800 66.20100 1.000 71.62515 486 TYR A C 1
ATOM 3348 O O . TYR A 1 463 ? 44.10700 3.22700 65.02600 1.000 76.68493 486 TYR A O 1
ATOM 3350 N N . ALA A 1 464 ? 43.91000 2.80600 67.23200 1.000 52.73124 487 ALA A N 1
ATOM 3351 C CA . ALA A 1 464 ? 43.13800 1.58400 67.04300 1.000 48.18484 487 ALA A CA 1
ATOM 3352 C C . ALA A 1 464 ? 41.73200 1.90000 66.54800 1.000 40.11167 487 ALA A C 1
ATOM 3353 O O . ALA A 1 464 ? 40.74900 1.69000 67.26900 1.000 37.64918 487 ALA A O 1
ATOM 3355 N N . LYS A 1 465 ? 41.62600 2.40500 65.32200 1.000 34.41952 488 LYS A N 1
ATOM 3356 C CA . LYS A 1 465 ? 40.34000 2.74600 64.73600 1.000 35.46696 488 LYS A CA 1
ATOM 3357 C C . LYS A 1 465 ? 40.32000 2.29800 63.28300 1.000 32.33102 488 LYS A C 1
ATOM 3358 O O . LYS A 1 465 ? 41.36300 2.12100 62.65000 1.000 31.41620 488 LYS A O 1
ATOM 3364 N N . VAL A 1 466 ? 39.11300 2.10500 62.76400 1.000 21.01903 489 VAL A N 1
ATOM 3365 C CA . VAL A 1 466 ? 38.91800 1.69800 61.38000 1.000 24.24255 489 VAL A CA 1
ATOM 3366 C C . VAL A 1 466 ? 38.16900 2.80300 60.65300 1.000 29.82141 489 VAL A C 1
ATOM 3367 O O . VAL A 1 466 ? 37.39000 3.55200 61.25100 1.000 23.67939 489 VAL A O 1
ATOM 3371 N N . SER A 1 467 ? 38.42300 2.90900 59.35200 1.000 27.74400 490 SER A N 1
ATOM 3372 C CA . SER A 1 467 ? 37.76900 3.92900 58.54400 1.000 28.76461 490 SER A CA 1
ATOM 3373 C C . SER A 1 467 ? 36.27900 3.64300 58.41600 1.000 25.71554 490 SER A C 1
ATOM 3374 O O . SER A 1 467 ? 35.85700 2.49100 58.28400 1.000 28.68809 490 SER A O 1
ATOM 3377 N N . MET A 1 468 ? 35.47800 4.70700 58.45300 1.000 20.00018 491 MET A N 1
ATOM 3378 C CA . MET A 1 468 ? 34.03800 4.60400 58.25400 1.000 24.44943 491 MET A CA 1
ATOM 3379 C C . MET A 1 468 ? 33.60800 5.15400 56.89700 1.000 25.99600 491 MET A C 1
ATOM 3380 O O . MET A 1 468 ? 32.42900 5.46400 56.69800 1.000 24.22746 491 MET A O 1
ATOM 3385 N N . GLU A 1 469 ? 34.54600 5.27400 55.95900 1.000 26.95352 492 GLU A N 1
ATOM 3386 C CA . GLU A 1 469 ? 34.21400 5.71400 54.61100 1.000 26.90154 492 GLU A CA 1
ATOM 3387 C C . GLU A 1 469 ? 33.26000 4.72900 53.94400 1.000 26.10650 492 GLU A C 1
ATOM 3388 O O . GLU A 1 469 ? 33.38800 3.51200 54.10000 1.000 26.08463 492 GLU A O 1
ATOM 3394 N N . GLU A 1 470 ? 32.30100 5.26400 53.19400 1.000 26.64953 493 GLU A N 1
ATOM 3395 C CA . GLU A 1 470 ? 31.25700 4.47000 52.56300 1.000 27.68828 493 GLU A CA 1
ATOM 3396 C C . GLU A 1 470 ? 31.62500 4.11600 51.12800 1.000 28.53425 493 GLU A C 1
ATOM 3397 O O . GLU A 1 470 ? 32.33800 4.85500 50.44500 1.000 31.07272 493 GLU A O 1
ATOM 3403 N N . ARG A 1 471 ? 31.11000 2.97800 50.67500 1.000 25.66840 494 ARG A N 1
ATOM 3404 C CA . ARG A 1 471 ? 31.22000 2.52700 49.29700 1.000 27.32674 494 ARG A CA 1
ATOM 3405 C C . ARG A 1 471 ? 29.88400 2.71300 48.59900 1.000 25.70072 494 ARG A C 1
ATOM 3406 O O . ARG A 1 471 ? 28.85300 2.30100 49.14600 1.000 27.39322 494 ARG A O 1
ATOM 3414 N N . PRO A 1 472 ? 29.84800 3.31800 47.41000 1.000 28.00992 495 PRO A N 1
ATOM 3415 C CA . PRO A 1 472 ? 28.56000 3.55600 46.74600 1.000 27.38921 495 PRO A CA 1
ATOM 3416 C C . PRO A 1 472 ? 27.85100 2.25100 46.41500 1.000 29.47407 495 PRO A C 1
ATOM 3417 O O . PRO A 1 472 ? 28.47900 1.23200 46.12900 1.000 30.28220 495 PRO A O 1
ATOM 3421 N N . GLY A 1 473 ? 26.52600 2.29800 46.46100 1.000 23.43824 496 GLY A N 1
ATOM 3422 C CA . GLY A 1 473 ? 25.71500 1.13300 46.17400 1.000 18.85278 496 GLY A CA 1
ATOM 3423 C C . GLY A 1 473 ? 24.28200 1.38200 46.58200 1.000 22.49938 496 GLY A C 1
ATOM 3424 O O . GLY A 1 473 ? 23.96100 2.37200 47.24000 1.000 24.57061 496 GLY A O 1
ATOM 3425 N N . LEU A 1 474 ? 23.40300 0.47900 46.14300 1.000 26.62668 497 LEU A N 1
ATOM 3426 C CA . LEU A 1 474 ? 22.07700 0.42200 46.75000 1.000 30.37529 497 LEU A CA 1
ATOM 3427 C C . LEU A 1 474 ? 22.19000 -0.00700 48.20500 1.000 28.24018 497 LEU A C 1
ATOM 3428 O O . LEU A 1 474 ? 21.65500 0.64800 49.10600 1.000 27.11872 497 LEU A O 1
ATOM 3433 N N . THR A 1 475 ? 22.88100 -1.11600 48.44500 1.000 22.60866 498 THR A N 1
ATOM 3434 C CA . THR A 1 475 ? 23.40500 -1.44000 49.76200 1.000 21.28427 498 THR A CA 1
ATOM 3435 C C . THR A 1 475 ? 24.75700 -0.75700 49.89900 1.000 22.64209 498 THR A C 1
ATOM 3436 O O . THR A 1 475 ? 25.61200 -0.88500 49.01700 1.000 28.11554 498 THR A O 1
ATOM 3440 N N . VAL A 1 476 ? 24.94100 -0.01300 50.98500 1.000 20.35742 499 VAL A N 1
ATOM 3441 C CA . VAL A 1 476 ? 26.14800 0.79400 51.14600 1.000 19.35313 499 VAL A CA 1
ATOM 3442 C C . VAL A 1 476 ? 27.00400 0.22500 52.27200 1.000 26.40478 499 VAL A C 1
ATOM 3443 O O . VAL A 1 476 ? 26.68900 0.41300 53.45600 1.000 23.54140 499 VAL A O 1
ATOM 3447 N N . PRO A 1 477 ? 28.08200 -0.48700 51.94800 1.000 26.75553 500 PRO A N 1
ATOM 3448 C CA . PRO A 1 477 ? 28.95700 -1.02300 52.99400 1.000 25.52866 500 PRO A CA 1
ATOM 3449 C C . PRO A 1 477 ? 30.13500 -0.10500 53.27100 1.000 29.52344 500 PRO A C 1
ATOM 3450 O O . PRO A 1 477 ? 30.27100 0.95000 52.64100 1.000 26.44304 500 PRO A O 1
ATOM 3454 N N . ARG A 1 478 ? 30.99000 -0.48900 54.21400 1.000 22.87763 501 ARG A N 1
ATOM 3455 C CA . ARG A 1 478 ? 32.24700 0.22200 54.39800 1.000 27.94646 501 ARG A CA 1
ATOM 3456 C C . ARG A 1 478 ? 33.12800 0.03200 53.17100 1.000 25.19424 501 ARG A C 1
ATOM 3457 O O . ARG A 1 478 ? 33.22200 -1.06800 52.62000 1.000 20.71842 501 ARG A O 1
ATOM 3465 N N . ALA A 1 479 ? 33.77500 1.11700 52.74000 1.000 26.88224 502 ALA A N 1
ATOM 3466 C CA . ALA A 1 479 ? 34.61300 1.05000 51.54800 1.000 25.92183 502 ALA A CA 1
ATOM 3467 C C . ALA A 1 479 ? 35.83400 0.16600 51.76300 1.000 31.29357 502 ALA A C 1
ATOM 3468 O O . ALA A 1 479 ? 36.29900 -0.48600 50.82100 1.000 29.52521 502 ALA A O 1
ATOM 3470 N N . HIS A 1 480 ? 36.36800 0.13200 52.98000 1.000 32.33016 503 HIS A N 1
ATOM 3471 C CA . HIS A 1 480 ? 37.52200 -0.69400 53.30700 1.000 37.59869 503 HIS A CA 1
ATOM 3472 C C . HIS A 1 480 ? 37.05700 -1.96100 54.01100 1.000 35.16300 503 HIS A C 1
ATOM 3473 O O . HIS A 1 480 ? 36.26100 -1.89400 54.95400 1.000 35.77983 503 HIS A O 1
ATOM 3480 N N . ASN A 1 481 ? 37.54900 -3.11000 53.55000 1.000 21.84568 504 ASN A N 1
ATOM 3481 C CA . ASN A 1 481 ? 37.22500 -4.36800 54.20700 1.000 27.79349 504 ASN A CA 1
ATOM 3482 C C . ASN A 1 481 ? 37.72500 -4.35600 55.64600 1.000 24.17737 504 ASN A C 1
ATOM 3483 O O . ASN A 1 481 ? 38.79500 -3.82200 55.95000 1.000 27.37124 504 ASN A O 1
ATOM 3488 N N . LEU A 1 482 ? 36.93000 -4.93700 56.53800 1.000 19.74225 505 LEU A N 1
ATOM 3489 C CA . LEU A 1 482 ? 37.25000 -4.96700 57.96400 1.000 22.01593 505 LEU A CA 1
ATOM 3490 C C . LEU A 1 482 ? 38.30500 -6.04000 58.20500 1.000 25.50457 505 LEU A C 1
ATOM 3491 O O . LEU A 1 482 ? 38.00500 -7.23600 58.19900 1.000 25.90390 505 LEU A O 1
ATOM 3496 N N . MET A 1 483 ? 39.54900 -5.61300 58.40300 1.000 25.94897 506 MET A N 1
ATOM 3497 C CA . MET A 1 483 ? 40.64800 -6.50800 58.73600 1.000 22.10133 506 MET A CA 1
ATOM 3498 C C . MET A 1 483 ? 40.88900 -6.45300 60.23800 1.000 29.78329 506 MET A C 1
ATOM 3499 O O . MET A 1 483 ? 41.05400 -5.36800 60.80500 1.000 29.89163 506 MET A O 1
ATOM 3504 N N . CYS A 1 484 ? 40.90500 -7.61800 60.87900 1.000 22.24984 507 CYS A N 1
ATOM 3505 C CA . CYS A 1 484 ? 41.10700 -7.69200 62.31700 1.000 26.47793 507 CYS A CA 1
ATOM 3506 C C . CYS A 1 484 ? 42.04200 -8.84300 62.65000 1.000 28.95572 507 CYS A C 1
ATOM 3507 O O . CYS A 1 484 ? 42.04100 -9.88000 61.98300 1.000 27.44215 507 CYS A O 1
ATOM 3510 N N . VAL A 1 485 ? 42.84500 -8.64400 63.69000 1.000 24.10214 508 VAL A N 1
ATOM 3511 C CA . VAL A 1 485 ? 43.61500 -9.73100 64.28100 1.000 25.78823 508 VAL A CA 1
ATOM 3512 C C . VAL A 1 485 ? 42.92700 -10.09700 65.58900 1.000 29.60342 508 VAL A C 1
ATOM 3513 O O . VAL A 1 485 ? 43.07900 -9.37800 66.58700 1.000 30.97942 508 VAL A O 1
ATOM 3517 N N . PRO A 1 486 ? 42.14800 -11.17600 65.62700 1.000 24.74530 509 PRO A N 1
ATOM 3518 C CA . PRO A 1 486 ? 41.46200 -11.53500 66.87100 1.000 27.94583 509 PRO A CA 1
ATOM 3519 C C . PRO A 1 486 ? 42.46100 -11.87500 67.96300 1.000 23.91760 509 PRO A C 1
ATOM 3520 O O . PRO A 1 486 ? 43.55900 -12.37600 67.70500 1.000 24.23741 509 PRO A O 1
ATOM 3524 N N . LEU A 1 487 ? 42.07400 -11.56800 69.19500 1.000 27.69898 510 LEU A N 1
ATOM 3525 C CA . LEU A 1 487 ? 42.83500 -11.94000 70.37900 1.000 24.16983 510 LEU A CA 1
ATOM 3526 C C . LEU A 1 487 ? 41.86300 -12.59800 71.34300 1.000 27.08357 510 LEU A C 1
ATOM 3527 O O . LEU A 1 487 ? 40.89800 -11.96200 71.78000 1.000 25.84087 510 LEU A O 1
ATOM 3532 N N . ALA A 1 488 ? 42.08900 -13.87600 71.64200 1.000 28.62527 511 ALA A N 1
ATOM 3533 C CA . ALA A 1 488 ? 41.18800 -14.59700 72.52900 1.000 28.50244 511 ALA A CA 1
ATOM 3534 C C . ALA A 1 488 ? 41.21700 -13.98100 73.92100 1.000 27.22743 511 ALA A C 1
ATOM 3535 O O . ALA A 1 488 ? 42.28700 -13.74700 74.49000 1.000 26.21004 511 ALA A O 1
ATOM 3537 N N . ARG A 1 489 ? 40.03600 -13.69200 74.45900 1.000 26.11338 512 ARG A N 1
ATOM 3538 C CA . ARG A 1 489 ? 39.95200 -13.14000 75.80000 1.000 26.34578 512 ARG A CA 1
ATOM 3539 C C . ARG A 1 489 ? 40.30500 -14.20500 76.83200 1.000 29.97859 512 ARG A C 1
ATOM 3540 O O . ARG A 1 489 ? 40.16500 -15.40700 76.58900 1.000 31.89940 512 ARG A O 1
ATOM 3548 N N . ALA A 1 490 ? 40.78200 -13.74900 77.99000 1.000 35.23082 513 ALA A N 1
ATOM 3549 C CA . ALA A 1 490 ? 41.18500 -14.66400 79.05100 1.000 46.91067 513 ALA A CA 1
ATOM 3550 C C . ALA A 1 490 ? 40.02100 -15.55500 79.46300 1.000 46.09231 513 ALA A C 1
ATOM 3551 O O . ALA A 1 490 ? 38.92000 -15.07200 79.74300 1.000 50.28975 513 ALA A O 1
ATOM 3553 N N . GLY A 1 491 ? 40.26500 -16.86000 79.49200 1.000 54.92694 514 GLY A N 1
ATOM 3554 C CA . GLY A 1 491 ? 39.21800 -17.80100 79.83700 1.000 65.07596 514 GLY A CA 1
ATOM 3555 C C . GLY A 1 491 ? 38.20200 -18.02100 78.74000 1.000 71.14404 514 GLY A C 1
ATOM 3556 O O . GLY A 1 491 ? 36.99800 -18.09300 79.01800 1.000 83.63277 514 GLY A O 1
ATOM 3557 N N . VAL A 1 492 ? 38.65500 -18.12100 77.48800 1.000 62.38186 515 VAL A N 1
ATOM 3558 C CA . VAL A 1 492 ? 37.78200 -18.36000 76.34900 1.000 48.43939 515 VAL A CA 1
ATOM 3559 C C . VAL A 1 492 ? 38.18000 -19.61700 75.58700 1.000 38.09487 515 VAL A C 1
ATOM 3560 O O . VAL A 1 492 ? 37.31900 -20.42600 75.22400 1.000 49.85198 515 VAL A O 1
ATOM 3564 N N . ALA A 1 493 ? 39.47900 -19.80200 75.33800 1.000 39.06224 516 ALA A N 1
ATOM 3565 C CA . ALA A 1 493 ? 39.94200 -20.97800 74.60700 1.000 50.40165 516 ALA A CA 1
ATOM 3566 C C . ALA A 1 493 ? 39.51400 -22.26500 75.30200 1.000 57.00742 516 ALA A C 1
ATOM 3567 O O . ALA A 1 493 ? 38.96400 -23.17300 74.66900 1.000 54.23685 516 ALA A O 1
ATOM 3569 N N . ASP A 1 494 ? 39.74900 -22.35500 76.61300 1.000 72.08980 517 ASP A N 1
ATOM 3570 C CA . ASP A 1 494 ? 39.41700 -23.57000 77.33400 1.000 81.62565 517 ASP A CA 1
ATOM 3571 C C . ASP A 1 494 ? 37.98100 -23.63900 77.80500 1.000 80.79563 517 ASP A C 1
ATOM 3572 O O . ASP A 1 494 ? 37.42100 -24.73300 77.92300 1.000 90.37136 517 ASP A O 1
ATOM 3573 N N . LYS A 1 495 ? 37.36300 -22.49000 78.07300 1.000 62.78243 518 LYS A N 1
ATOM 3574 C CA . LYS A 1 495 ? 36.01400 -22.46900 78.62300 1.000 57.33059 518 LYS A CA 1
ATOM 3575 C C . LYS A 1 495 ? 34.93300 -22.37600 77.55400 1.000 60.77116 518 LYS A C 1
ATOM 3576 O O . LYS A 1 495 ? 33.80500 -22.82500 77.78800 1.000 62.17691 518 LYS A O 1
ATOM 3582 N N . LEU A 1 496 ? 35.24600 -21.81600 76.38700 1.000 50.29291 519 LEU A N 1
ATOM 3583 C CA . LEU A 1 496 ? 34.23800 -21.56200 75.36400 1.000 46.95115 519 LEU A CA 1
ATOM 3584 C C . LEU A 1 496 ? 34.52700 -22.23600 74.03200 1.000 44.54336 519 LEU A C 1
ATOM 3585 O O . LEU A 1 496 ? 33.60500 -22.76500 73.40600 1.000 41.88796 519 LEU A O 1
ATOM 3590 N N . LEU A 1 497 ? 35.77400 -22.22600 73.57300 1.000 46.35256 520 LEU A N 1
ATOM 3591 C CA . LEU A 1 497 ? 36.10100 -22.78700 72.26600 1.000 54.39196 520 LEU A CA 1
ATOM 3592 C C . LEU A 1 497 ? 37.09900 -23.93600 72.37800 1.000 62.65920 520 LEU A C 1
ATOM 3593 O O . LEU A 1 497 ? 36.96300 -24.80900 73.23500 1.000 69.58036 520 LEU A O 1
ATOM 3598 N N . LYS B 1 8 ? -5.33100 -20.29100 34.42600 1.000 90.59230 31 LYS B N 1
ATOM 3599 C CA . LYS B 1 8 ? -4.46900 -21.28700 35.05200 1.000 87.88870 31 LYS B CA 1
ATOM 3600 C C . LYS B 1 8 ? -4.12000 -20.90200 36.48600 1.000 83.20415 31 LYS B C 1
ATOM 3601 O O . LYS B 1 8 ? -4.04300 -21.75800 37.36800 1.000 89.79760 31 LYS B O 1
ATOM 3607 N N . GLY B 1 9 ? -3.91000 -19.60900 36.71500 1.000 69.58313 32 GLY B N 1
ATOM 3608 C CA . GLY B 1 9 ? -3.47100 -19.12600 38.00600 1.000 53.53028 32 GLY B CA 1
ATOM 3609 C C . GLY B 1 9 ? -1.97400 -18.99700 38.15800 1.000 44.03442 32 GLY B C 1
ATOM 3610 O O . GLY B 1 9 ? -1.50000 -18.74300 39.27100 1.000 52.16567 32 GLY B O 1
ATOM 3611 N N . LYS B 1 10 ? -1.20500 -19.16300 37.07700 1.000 35.98661 33 LYS B N 1
ATOM 3612 C CA . LYS B 1 10 ? 0.24500 -19.06800 37.08800 1.000 37.22918 33 LYS B CA 1
ATOM 3613 C C . LYS B 1 10 ? 0.68400 -17.97700 36.11800 1.000 36.02811 33 LYS B C 1
ATOM 3614 O O . LYS B 1 10 ? -0.05900 -17.58300 35.21300 1.000 34.16019 33 LYS B O 1
ATOM 3620 N N . LEU B 1 11 ? 1.88700 -17.47300 36.33300 1.000 30.93436 34 LEU B N 1
ATOM 3621 C CA . LEU B 1 11 ? 2.49900 -16.55600 35.38800 1.000 28.73635 34 LEU B CA 1
ATOM 3622 C C . LEU B 1 11 ? 2.62200 -17.22400 34.01900 1.000 31.53806 34 LEU B C 1
ATOM 3623 O O . LEU B 1 11 ? 2.57800 -18.45200 33.91400 1.000 30.37521 34 LEU B O 1
ATOM 3628 N N . PRO B 1 12 ? 2.76800 -16.43900 32.95500 1.000 29.82275 35 PRO B N 1
ATOM 3629 C CA . PRO B 1 12 ? 3.06800 -17.02100 31.64100 1.000 26.84981 35 PRO B CA 1
ATOM 3630 C C . PRO B 1 12 ? 4.31200 -17.88700 31.71900 1.000 32.00349 35 PRO B C 1
ATOM 3631 O O . PRO B 1 12 ? 5.17800 -17.65500 32.57700 1.000 33.63188 35 PRO B O 1
ATOM 3635 N N . PRO B 1 13 ? 4.43400 -18.89600 30.85300 1.000 35.83853 36 PRO B N 1
ATOM 3636 C CA . PRO B 1 13 ? 5.54500 -19.84700 30.97900 1.000 38.82367 36 PRO B CA 1
ATOM 3637 C C . PRO B 1 13 ? 6.89500 -19.15100 30.88000 1.000 40.61553 36 PRO B C 1
ATOM 3638 O O . PRO B 1 13 ? 7.03100 -18.07000 30.30600 1.000 39.39355 36 PRO B O 1
ATOM 3642 N N . SER B 1 14 ? 7.90500 -19.79300 31.45700 1.000 32.49068 37 SER B N 1
ATOM 3643 C CA . SER B 1 14 ? 9.20900 -19.17800 31.59100 1.000 32.07481 37 SER B CA 1
ATOM 3644 C C . SER B 1 14 ? 10.30300 -20.13700 31.14600 1.000 37.67112 37 SER B C 1
ATOM 3645 O O . SER B 1 14 ? 10.19400 -21.35000 31.36200 1.000 38.65609 37 SER B O 1
ATOM 3648 N N . PRO B 1 15 ? 11.36700 -19.63000 30.52200 1.000 41.18010 38 PRO B N 1
ATOM 3649 C CA . PRO B 1 15 ? 12.50800 -20.49600 30.20000 1.000 43.43218 38 PRO B CA 1
ATOM 3650 C C . PRO B 1 15 ? 13.29000 -20.90800 31.43400 1.000 49.95136 38 PRO B C 1
ATOM 3651 O O . PRO B 1 15 ? 12.92900 -20.56200 32.56500 1.000 47.00153 38 PRO B O 1
ATOM 3655 N N . LYS B 1 16 ? 14.37000 -21.65000 31.22100 1.000 48.09670 39 LYS B N 1
ATOM 3656 C CA . LYS B 1 16 ? 15.24000 -22.11400 32.28600 1.000 51.29456 39 LYS B CA 1
ATOM 3657 C C . LYS B 1 16 ? 16.68400 -21.89600 31.86400 1.000 54.04867 39 LYS B C 1
ATOM 3658 O O . LYS B 1 16 ? 16.99000 -21.90300 30.66500 1.000 57.58056 39 LYS B O 1
ATOM 3664 N N . PRO B 1 17 ? 17.59600 -21.68500 32.82500 1.000 47.73844 40 PRO B N 1
ATOM 3665 C CA . PRO B 1 17 ? 17.29700 -21.61500 34.25800 1.000 44.60555 40 PRO B CA 1
ATOM 3666 C C . PRO B 1 17 ? 17.00800 -20.19900 34.74200 1.000 34.11478 40 PRO B C 1
ATOM 3667 O O . PRO B 1 17 ? 17.51100 -19.23500 34.16400 1.000 36.87397 40 PRO B O 1
ATOM 3671 N N . ARG B 1 18 ? 16.19500 -20.08000 35.78900 1.000 29.34128 41 ARG B N 1
ATOM 3672 C CA . ARG B 1 18 ? 16.05400 -18.82500 36.51500 1.000 29.66523 41 ARG B CA 1
ATOM 3673 C C . ARG B 1 18 ? 17.07500 -18.81200 37.64700 1.000 32.89856 41 ARG B C 1
ATOM 3674 O O . ARG B 1 18 ? 17.09700 -19.72600 38.48000 1.000 29.81784 41 ARG B O 1
ATOM 3682 N N . LEU B 1 19 ? 17.92900 -17.78700 37.66600 1.000 27.43011 42 LEU B N 1
ATOM 3683 C CA . LEU B 1 19 ? 19.00900 -17.72000 38.63500 1.000 27.07994 42 LEU B CA 1
ATOM 3684 C C . LEU B 1 19 ? 18.66900 -16.73700 39.75100 1.000 24.94082 42 LEU B C 1
ATOM 3685 O O . LEU B 1 19 ? 17.93500 -15.77000 39.52700 1.000 27.68385 42 LEU B O 1
ATOM 3690 N N . PRO B 1 20 ? 19.20300 -16.97700 40.96500 1.000 32.29805 43 PRO B N 1
ATOM 3691 C CA . PRO B 1 20 ? 18.82400 -16.16900 42.13800 1.000 36.03000 43 PRO B CA 1
ATOM 3692 C C . PRO B 1 20 ? 18.73700 -14.66400 41.92000 1.000 49.10857 43 PRO B C 1
ATOM 3693 O O . PRO B 1 20 ? 17.64000 -14.09700 41.95400 1.000 72.46140 43 PRO B O 1
ATOM 3697 N N . PHE B 1 21 ? 19.87000 -14.00300 41.69600 1.000 29.08774 44 PHE B N 1
ATOM 3698 C CA . PHE B 1 21 ? 19.89000 -12.54300 41.68300 1.000 21.82667 44 PHE B CA 1
ATOM 3699 C C . PHE B 1 21 ? 19.60500 -11.94600 40.31300 1.000 24.69041 44 PHE B C 1
ATOM 3700 O O . PHE B 1 21 ? 18.98400 -10.88000 40.22200 1.000 26.78314 44 PHE B O 1
ATOM 3708 N N . ILE B 1 22 ? 20.04800 -12.60800 39.24700 1.000 26.80418 45 ILE B N 1
ATOM 3709 C CA . ILE B 1 22 ? 19.95400 -12.04800 37.90600 1.000 33.51367 45 ILE B CA 1
ATOM 3710 C C . ILE B 1 22 ? 18.76300 -12.58400 37.12400 1.000 29.85214 45 ILE B C 1
ATOM 3711 O O . ILE B 1 22 ? 18.49000 -12.08600 36.02100 1.000 28.48450 45 ILE B O 1
ATOM 3716 N N . GLY B 1 23 ? 18.04000 -13.56700 37.65800 1.000 24.23943 46 GLY B N 1
ATOM 3717 C CA . GLY B 1 23 ? 16.88600 -14.11300 36.97300 1.000 26.04789 46 GLY B CA 1
ATOM 3718 C C . GLY B 1 23 ? 17.24700 -14.77300 35.65900 1.000 25.31602 46 GLY B C 1
ATOM 3719 O O . GLY B 1 23 ? 17.93500 -15.79700 35.64100 1.000 27.60600 46 GLY B O 1
ATOM 3720 N N . HIS B 1 24 ? 16.79700 -14.18600 34.55100 1.000 26.83178 47 HIS B N 1
ATOM 3721 C CA . HIS B 1 24 ? 17.08800 -14.69400 33.21700 1.000 24.58878 47 HIS B CA 1
ATOM 3722 C C . HIS B 1 24 ? 18.04100 -13.79900 32.43700 1.000 28.11320 47 HIS B C 1
ATOM 3723 O O . HIS B 1 24 ? 18.21500 -14.00500 31.23200 1.000 30.34944 47 HIS B O 1
ATOM 3730 N N . LEU B 1 25 ? 18.66600 -12.81500 33.08900 1.000 27.04350 48 LEU B N 1
ATOM 3731 C CA . LEU B 1 25 ? 19.46800 -11.83700 32.35700 1.000 33.49005 48 LEU B CA 1
ATOM 3732 C C . LEU B 1 25 ? 20.65200 -12.48200 31.64600 1.000 35.98017 48 LEU B C 1
ATOM 3733 O O . LEU B 1 25 ? 21.12800 -11.95200 30.63500 1.000 33.49064 48 LEU B O 1
ATOM 3738 N N . HIS B 1 26 ? 21.14000 -13.61700 32.15100 1.000 34.28114 49 HIS B N 1
ATOM 3739 C CA . HIS B 1 26 ? 22.22100 -14.32700 31.47400 1.000 37.73963 49 HIS B CA 1
ATOM 3740 C C . HIS B 1 26 ? 21.78900 -14.88500 30.12400 1.000 35.96090 49 HIS B C 1
ATOM 3741 O O . HIS B 1 26 ? 22.64700 -15.16100 29.27900 1.000 37.28335 49 HIS B O 1
ATOM 3748 N N . LEU B 1 27 ? 20.48300 -15.05900 29.90500 1.000 36.96794 50 LEU B N 1
ATOM 3749 C CA . LEU B 1 27 ? 19.97200 -15.54900 28.63000 1.000 41.81547 50 LEU B CA 1
ATOM 3750 C C . LEU B 1 27 ? 19.97600 -14.48500 27.54000 1.000 42.68053 50 LEU B C 1
ATOM 3751 O O . LEU B 1 27 ? 19.88900 -14.82900 26.35500 1.000 41.25384 50 LEU B O 1
ATOM 3756 N N . LEU B 1 28 ? 20.07400 -13.20800 27.90800 1.000 37.31212 51 LEU B N 1
ATOM 3757 C CA . LEU B 1 28 ? 19.94900 -12.11200 26.94800 1.000 44.95166 51 LEU B CA 1
ATOM 3758 C C . LEU B 1 28 ? 21.34300 -11.71400 26.47100 1.000 46.57753 51 LEU B C 1
ATOM 3759 O O . LEU B 1 28 ? 21.97000 -10.77900 26.97400 1.000 43.99533 51 LEU B O 1
ATOM 3764 N N . ASP B 1 29 ? 21.83100 -12.44600 25.46700 1.000 41.92444 52 ASP B N 1
ATOM 3765 C CA . ASP B 1 29 ? 23.19200 -12.29200 24.97100 1.000 46.85557 52 ASP B CA 1
ATOM 3766 C C . ASP B 1 29 ? 23.26600 -11.47700 23.68300 1.000 40.22791 52 ASP B C 1
ATOM 3767 O O . ASP B 1 29 ? 24.25500 -11.57700 22.94900 1.000 41.40235 52 ASP B O 1
ATOM 3772 N N . ASN B 1 30 ? 22.24600 -10.67500 23.39200 1.000 35.50385 53 ASN B N 1
ATOM 3773 C CA . ASN B 1 30 ? 22.24800 -9.86900 22.17800 1.000 33.67992 53 ASN B CA 1
ATOM 3774 C C . ASN B 1 30 ? 21.78500 -8.45500 22.50400 1.000 29.95094 53 ASN B C 1
ATOM 3775 O O . ASN B 1 30 ? 20.66800 -8.26900 23.00500 1.000 34.65140 53 ASN B O 1
ATOM 3780 N N . PRO B 1 31 ? 22.61200 -7.43700 22.24900 1.000 38.11347 54 PRO B N 1
ATOM 3781 C CA . PRO B 1 31 ? 22.15300 -6.05600 22.47300 1.000 43.34219 54 PRO B CA 1
ATOM 3782 C C . PRO B 1 31 ? 20.91800 -5.70000 21.66300 1.000 37.56300 54 PRO B C 1
ATOM 3783 O O . PRO B 1 31 ? 20.15400 -4.81500 22.06700 1.000 33.82438 54 PRO B O 1
ATOM 3787 N N . LEU B 1 32 ? 20.69900 -6.36400 20.52800 1.000 44.60561 55 LEU B N 1
ATOM 3788 C CA . LEU B 1 32 ? 19.43300 -6.27300 19.80100 1.000 40.65817 55 LEU B CA 1
ATOM 3789 C C . LEU B 1 32 ? 18.46200 -7.24000 20.47100 1.000 37.09094 55 LEU B C 1
ATOM 3790 O O . LEU B 1 32 ? 18.29500 -8.39300 20.06400 1.000 35.53862 55 LEU B O 1
ATOM 3795 N N . LEU B 1 33 ? 17.82100 -6.74600 21.53700 1.000 35.46823 56 LEU B N 1
ATOM 3796 C CA . LEU B 1 33 ? 17.01900 -7.60400 22.40500 1.000 36.83216 56 LEU B CA 1
ATOM 3797 C C . LEU B 1 33 ? 15.89400 -8.29200 21.64100 1.000 35.78782 56 LEU B C 1
ATOM 3798 O O . LEU B 1 33 ? 15.58400 -9.46100 21.90400 1.000 33.87103 56 LEU B O 1
ATOM 3803 N N . HIS B 1 34 ? 15.27800 -7.59000 20.68400 1.000 31.27282 57 HIS B N 1
ATOM 3804 C CA . HIS B 1 34 ? 14.14600 -8.17000 19.96600 1.000 35.66443 57 HIS B CA 1
ATOM 3805 C C . HIS B 1 34 ? 14.54000 -9.42900 19.20200 1.000 31.39920 57 HIS B C 1
ATOM 3806 O O . HIS B 1 34 ? 13.69800 -10.30900 18.99400 1.000 32.84273 57 HIS B O 1
ATOM 3813 N N . HIS B 1 35 ? 15.80700 -9.54400 18.79100 1.000 34.52216 58 HIS B N 1
ATOM 3814 C CA . HIS B 1 35 ? 16.26600 -10.78100 18.16300 1.000 35.37145 58 HIS B CA 1
ATOM 3815 C C . HIS B 1 35 ? 16.26300 -11.93600 19.15500 1.000 34.98234 58 HIS B C 1
ATOM 3816 O O . HIS B 1 35 ? 15.90800 -13.06600 18.80300 1.000 34.87382 58 HIS B O 1
ATOM 3823 N N . THR B 1 36 ? 16.66900 -11.67800 20.39800 1.000 30.75617 59 THR B N 1
ATOM 3824 C CA . THR B 1 36 ? 16.63700 -12.73300 21.40300 1.000 37.91533 59 THR B CA 1
ATOM 3825 C C . THR B 1 36 ? 15.20300 -13.09300 21.77200 1.000 35.91218 59 THR B C 1
ATOM 3826 O O . THR B 1 36 ? 14.88200 -14.27200 21.95800 1.000 33.06246 59 THR B O 1
ATOM 3830 N N . LEU B 1 37 ? 14.32200 -12.09300 21.85400 1.000 31.14996 60 LEU B N 1
ATOM 3831 C CA . LEU B 1 37 ? 12.95600 -12.35400 22.29400 1.000 30.91046 60 LEU B CA 1
ATOM 3832 C C . LEU B 1 37 ? 12.18500 -13.21400 21.29600 1.000 35.67364 60 LEU B C 1
ATOM 3833 O O . LEU B 1 37 ? 11.30500 -13.98100 21.70300 1.000 34.18554 60 LEU B O 1
ATOM 3838 N N . ILE B 1 38 ? 12.49100 -13.11500 19.99700 1.000 36.17770 61 ILE B N 1
ATOM 3839 C CA . ILE B 1 38 ? 11.79400 -13.96500 19.03200 1.000 42.68414 61 ILE B CA 1
ATOM 3840 C C . ILE B 1 38 ? 12.25800 -15.41100 19.16100 1.000 41.36993 61 ILE B C 1
ATOM 3841 O O . ILE B 1 38 ? 11.46100 -16.34400 19.00600 1.000 47.26005 61 ILE B O 1
ATOM 3846 N N . LYS B 1 39 ? 13.54600 -15.62400 19.45300 1.000 38.57610 62 LYS B N 1
ATOM 3847 C CA . LYS B 1 39 ? 14.04300 -16.98200 19.65600 1.000 47.71335 62 LYS B CA 1
ATOM 3848 C C . LYS B 1 39 ? 13.33800 -17.65300 20.82800 1.000 49.88152 62 LYS B C 1
ATOM 3849 O O . LYS B 1 39 ? 12.97900 -18.83400 20.75500 1.000 41.76188 62 LYS B O 1
ATOM 3855 N N . LEU B 1 40 ? 13.12800 -16.91000 21.91700 1.000 38.35184 63 LEU B N 1
ATOM 3856 C CA . LEU B 1 40 ? 12.43200 -17.46500 23.07300 1.000 36.98556 63 LEU B CA 1
ATOM 3857 C C . LEU B 1 40 ? 10.95200 -17.67900 22.77800 1.000 36.34209 63 LEU B C 1
ATOM 3858 O O . LEU B 1 40 ? 10.36400 -18.67300 23.22100 1.000 44.20354 63 LEU B O 1
ATOM 3863 N N . GLY B 1 41 ? 10.33400 -16.76200 22.03000 1.000 33.47430 64 GLY B N 1
ATOM 3864 C CA . GLY B 1 41 ? 8.90800 -16.87300 21.76400 1.000 36.91474 64 GLY B CA 1
ATOM 3865 C C . GLY B 1 41 ? 8.55200 -18.09700 20.94100 1.000 51.01176 64 GLY B C 1
ATOM 3866 O O . GLY B 1 41 ? 7.51200 -18.72200 21.16100 1.000 52.85258 64 GLY B O 1
ATOM 3867 N N . LYS B 1 42 ? 9.40600 -18.45400 19.97900 1.000 54.82335 65 LYS B N 1
ATOM 3868 C CA . LYS B 1 42 ? 9.15600 -19.65700 19.18900 1.000 64.15221 65 LYS B CA 1
ATOM 3869 C C . LYS B 1 42 ? 9.19800 -20.90700 20.05600 1.000 57.08785 65 LYS B C 1
ATOM 3870 O O . LYS B 1 42 ? 8.55200 -21.91100 19.73300 1.000 54.31234 65 LYS B O 1
ATOM 3876 N N . ARG B 1 43 ? 9.93800 -20.86200 21.16100 1.000 55.02045 66 ARG B N 1
ATOM 3877 C CA . ARG B 1 43 ? 10.06400 -21.99700 22.06400 1.000 55.68727 66 ARG B CA 1
ATOM 3878 C C . ARG B 1 43 ? 8.96100 -22.02200 23.11700 1.000 51.30778 66 ARG B C 1
ATOM 3879 O O . ARG B 1 43 ? 8.39300 -23.08400 23.39300 1.000 51.78896 66 ARG B O 1
ATOM 3887 N N . TYR B 1 44 ? 8.63900 -20.87200 23.70900 1.000 43.47659 67 TYR B N 1
ATOM 3888 C CA . TYR B 1 44 ? 7.72300 -20.81600 24.84000 1.000 42.18536 67 TYR B CA 1
ATOM 3889 C C . TYR B 1 44 ? 6.38600 -20.16600 24.51300 1.000 45.51533 67 TYR B C 1
ATOM 3890 O O . TYR B 1 44 ? 5.55100 -20.01900 25.41200 1.000 49.48580 67 TYR B O 1
ATOM 3899 N N . GLY B 1 45 ? 6.15300 -19.77900 23.26200 1.000 44.99598 68 GLY B N 1
ATOM 3900 C CA . GLY B 1 45 ? 4.85200 -19.31000 22.85200 1.000 36.54024 68 GLY B CA 1
ATOM 3901 C C . GLY B 1 45 ? 4.74600 -17.80200 22.78000 1.000 39.43078 68 GLY B C 1
ATOM 3902 O O . GLY B 1 45 ? 5.71700 -17.07000 22.99900 1.000 39.09204 68 GLY B O 1
ATOM 3903 N N . PRO B 1 46 ? 3.54000 -17.30800 22.48300 1.000 36.51934 69 PRO B N 1
ATOM 3904 C CA . PRO B 1 46 ? 3.36100 -15.87000 22.24300 1.000 33.30184 69 PRO B CA 1
ATOM 3905 C C . PRO B 1 46 ? 3.32400 -15.02300 23.50300 1.000 35.94851 69 PRO B C 1
ATOM 3906 O O . PRO B 1 46 ? 3.32700 -13.78900 23.39300 1.000 28.71507 69 PRO B O 1
ATOM 3910 N N . LEU B 1 47 ? 3.28400 -15.63500 24.68600 1.000 31.11504 70 LEU B N 1
ATOM 3911 C CA . LEU B 1 47 ? 3.28100 -14.90400 25.95000 1.000 32.54129 70 LEU B CA 1
ATOM 3912 C C . LEU B 1 47 ? 4.12000 -15.69200 26.94200 1.000 29.92397 70 LEU B C 1
ATOM 3913 O O . LEU B 1 47 ? 3.74300 -16.80600 27.32200 1.000 30.92820 70 LEU B O 1
ATOM 3918 N N . TYR B 1 48 ? 5.25000 -15.12500 27.36300 1.000 29.99456 71 TYR B N 1
ATOM 3919 C CA . TYR B 1 48 ? 6.12800 -15.80800 28.29900 1.000 29.38183 71 TYR B CA 1
ATOM 3920 C C . TYR B 1 48 ? 6.73600 -14.80200 29.26600 1.000 34.96731 71 TYR B C 1
ATOM 3921 O O . TYR B 1 48 ? 6.72100 -13.59100 29.03000 1.000 30.40532 71 TYR B O 1
ATOM 3930 N N . THR B 1 49 ? 7.26600 -15.32600 30.36800 1.000 30.04475 72 THR B N 1
ATOM 3931 C CA . THR B 1 49 ? 7.78000 -14.51500 31.46400 1.000 30.55560 72 THR B CA 1
ATOM 3932 C C . THR B 1 49 ? 9.29800 -14.61100 31.51900 1.000 28.91033 72 THR B C 1
ATOM 3933 O O . THR B 1 49 ? 9.86200 -15.70700 31.43300 1.000 30.58923 72 THR B O 1
ATOM 3937 N N . LEU B 1 50 ? 9.95000 -13.46200 31.65800 1.000 27.19757 73 LEU B N 1
ATOM 3938 C CA . LEU B 1 50 ? 11.36800 -13.38300 31.96300 1.000 27.45773 73 LEU B CA 1
ATOM 3939 C C . LEU B 1 50 ? 11.54700 -12.59500 33.25000 1.000 29.07644 73 LEU B C 1
ATOM 3940 O O . LEU B 1 50 ? 10.76200 -11.69300 33.55700 1.000 27.13087 73 LEU B O 1
ATOM 3945 N N . TYR B 1 51 ? 12.58100 -12.93900 34.00700 1.000 25.81897 74 TYR B N 1
ATOM 3946 C CA . TYR B 1 51 ? 12.93400 -12.19700 35.21100 1.000 25.91289 74 TYR B CA 1
ATOM 3947 C C . TYR B 1 51 ? 14.15400 -11.33900 34.90200 1.000 24.28227 74 TYR B C 1
ATOM 3948 O O . TYR B 1 51 ? 15.25300 -11.86000 34.68700 1.000 26.72857 74 TYR B O 1
ATOM 3957 N N . PHE B 1 52 ? 13.94400 -10.02500 34.84200 1.000 20.49542 75 PHE B N 1
ATOM 3958 C CA . PHE B 1 52 ? 15.03400 -9.06100 34.72100 1.000 23.52144 75 PHE B CA 1
ATOM 3959 C C . PHE B 1 52 ? 15.52500 -8.81900 36.14000 1.000 24.02691 75 PHE B C 1
ATOM 3960 O O . PHE B 1 52 ? 15.03700 -7.93700 36.84700 1.000 21.64616 75 PHE B O 1
ATOM 3968 N N . GLY B 1 53 ? 16.49600 -9.61800 36.56900 1.000 31.79999 76 GLY B N 1
ATOM 3969 C CA . GLY B 1 53 ? 16.81800 -9.67300 37.97800 1.000 27.30807 76 GLY B CA 1
ATOM 3970 C C . GLY B 1 53 ? 15.64800 -10.26800 38.73200 1.000 24.77500 76 GLY B C 1
ATOM 3971 O O . GLY B 1 53 ? 15.23600 -11.39600 38.45100 1.000 25.88320 76 GLY B O 1
ATOM 3972 N N . SER B 1 54 ? 15.08400 -9.51300 39.66900 1.000 21.65001 77 SER B N 1
ATOM 3973 C CA . SER B 1 54 ? 13.92400 -9.96200 40.42400 1.000 16.65489 77 SER B CA 1
ATOM 3974 C C . SER B 1 54 ? 12.60800 -9.44300 39.86200 1.000 20.87224 77 SER B C 1
ATOM 3975 O O . SER B 1 54 ? 11.54800 -9.79500 40.38700 1.000 28.17416 77 SER B O 1
ATOM 3978 N N . MET B 1 55 ? 12.64100 -8.62700 38.80600 1.000 25.44939 78 MET B N 1
ATOM 3979 C CA . MET B 1 55 ? 11.42200 -8.04000 38.26900 1.000 19.57093 78 MET B CA 1
ATOM 3980 C C . MET B 1 55 ? 10.80500 -8.96000 37.22500 1.000 26.29248 78 MET B C 1
ATOM 3981 O O . MET B 1 55 ? 11.45700 -9.25600 36.21300 1.000 23.55472 78 MET B O 1
ATOM 3986 N N . PRO B 1 56 ? 9.56800 -9.41900 37.41200 1.000 24.04089 79 PRO B N 1
ATOM 3987 C CA . PRO B 1 56 ? 8.92400 -10.22400 36.37100 1.000 22.76073 79 PRO B CA 1
ATOM 3988 C C . PRO B 1 56 ? 8.68300 -9.38000 35.13300 1.000 27.94533 79 PRO B C 1
ATOM 3989 O O . PRO B 1 56 ? 8.25600 -8.22600 35.22000 1.000 29.50757 79 PRO B O 1
ATOM 3993 N N . THR B 1 57 ? 8.97600 -9.96300 33.97600 1.000 20.76312 80 THR B N 1
ATOM 3994 C CA . THR B 1 57 ? 8.84600 -9.27600 32.70000 1.000 26.18932 80 THR B CA 1
ATOM 3995 C C . THR B 1 57 ? 8.12300 -10.20600 31.74000 1.000 24.83289 80 THR B C 1
ATOM 3996 O O . THR B 1 57 ? 8.61100 -11.30200 31.45100 1.000 29.83064 80 THR B O 1
ATOM 4000 N N . VAL B 1 58 ? 6.95700 -9.77900 31.27100 1.000 25.32762 81 VAL B N 1
ATOM 4001 C CA . VAL B 1 58 ? 6.11000 -10.58400 30.40100 1.000 26.56034 81 VAL B CA 1
ATOM 4002 C C . VAL B 1 58 ? 6.23800 -10.05700 28.98000 1.000 25.06892 81 VAL B C 1
ATOM 4003 O O . VAL B 1 58 ? 6.10600 -8.84900 28.74400 1.000 25.46812 81 VAL B O 1
ATOM 4007 N N . VAL B 1 59 ? 6.49700 -10.96100 28.03700 1.000 25.90154 82 VAL B N 1
ATOM 4008 C CA . VAL B 1 59 ? 6.76700 -10.62200 26.64200 1.000 29.64710 82 VAL B CA 1
ATOM 4009 C C . VAL B 1 59 ? 5.62100 -11.15100 25.78800 1.000 25.18875 82 VAL B C 1
ATOM 4010 O O . VAL B 1 59 ? 5.31700 -12.34900 25.81800 1.000 34.52543 82 VAL B O 1
ATOM 4014 N N . ALA B 1 60 ? 4.98900 -10.26100 25.02400 1.000 27.78580 83 ALA B N 1
ATOM 4015 C CA . ALA B 1 60 ? 3.87400 -10.60400 24.15300 1.000 31.26071 83 ALA B CA 1
ATOM 4016 C C . ALA B 1 60 ? 4.24600 -10.31900 22.70400 1.000 33.67615 83 ALA B C 1
ATOM 4017 O O . ALA B 1 60 ? 4.95700 -9.34900 22.41400 1.000 30.42967 83 ALA B O 1
ATOM 4019 N N . SER B 1 61 ? 3.76400 -11.16200 21.79000 1.000 34.03630 84 SER B N 1
ATOM 4020 C CA . SER B 1 61 ? 4.14000 -11.03200 20.38600 1.000 33.28322 84 SER B CA 1
ATOM 4021 C C . SER B 1 61 ? 2.97600 -11.37100 19.46000 1.000 33.07660 84 SER B C 1
ATOM 4022 O O . SER B 1 61 ? 3.17000 -11.94100 18.38200 1.000 39.62552 84 SER B O 1
ATOM 4025 N N . THR B 1 62 ? 1.75400 -11.02300 19.85800 1.000 34.35924 85 THR B N 1
ATOM 4026 C CA . THR B 1 62 ? 0.61800 -11.03100 18.94800 1.000 37.64462 85 THR B CA 1
ATOM 4027 C C . THR B 1 62 ? -0.18700 -9.75600 19.13700 1.000 35.34801 85 THR B C 1
ATOM 4028 O O . THR B 1 62 ? -0.22100 -9.19700 20.23800 1.000 33.45400 85 THR B O 1
ATOM 4032 N N . PRO B 1 63 ? -0.83800 -9.26700 18.07700 1.000 39.09583 86 PRO B N 1
ATOM 4033 C CA . PRO B 1 63 ? -1.70300 -8.08800 18.23600 1.000 39.55364 86 PRO B CA 1
ATOM 4034 C C . PRO B 1 63 ? -2.86000 -8.31600 19.19100 1.000 35.53887 86 PRO B C 1
ATOM 4035 O O . PRO B 1 63 ? -3.27200 -7.37500 19.88100 1.000 38.00033 86 PRO B O 1
ATOM 4039 N N . ASP B 1 64 ? -3.40100 -9.53600 19.24900 1.000 31.51906 87 ASP B N 1
ATOM 4040 C CA . ASP B 1 64 ? -4.47600 -9.82500 20.19400 1.000 38.87055 87 ASP B CA 1
ATOM 4041 C C . ASP B 1 64 ? -4.00400 -9.66000 21.63400 1.000 34.75365 87 ASP B C 1
ATOM 4042 O O . ASP B 1 64 ? -4.74700 -9.16100 22.48600 1.000 34.02583 87 ASP B O 1
ATOM 4047 N N . LEU B 1 65 ? -2.77000 -10.07600 21.92600 1.000 32.83280 88 LEU B N 1
ATOM 4048 C CA . LEU B 1 65 ? -2.23300 -9.89700 23.27100 1.000 34.16625 88 LEU B CA 1
ATOM 4049 C C . LEU B 1 65 ? -1.98900 -8.42400 23.57100 1.000 35.05544 88 LEU B C 1
ATOM 4050 O O . LEU B 1 65 ? -2.21700 -7.97100 24.69900 1.000 34.96061 88 LEU B O 1
ATOM 4055 N N . PHE B 1 66 ? -1.53200 -7.66300 22.57300 1.000 33.68585 89 PHE B N 1
ATOM 4056 C CA . PHE B 1 66 ? -1.34600 -6.22600 22.75100 1.000 38.80081 89 PHE B CA 1
ATOM 4057 C C . PHE B 1 66 ? -2.64500 -5.55800 23.18200 1.000 41.38694 89 PHE B C 1
ATOM 4058 O O . PHE B 1 66 ? -2.66600 -4.77000 24.13500 1.000 41.51065 89 PHE B O 1
ATOM 4066 N N . LYS B 1 67 ? -3.74400 -5.86700 22.48900 1.000 36.06192 90 LYS B N 1
ATOM 4067 C CA . LYS B 1 67 ? -5.02600 -5.24600 22.80700 1.000 39.28410 90 LYS B CA 1
ATOM 4068 C C . LYS B 1 67 ? -5.49200 -5.61400 24.21100 1.000 36.62051 90 LYS B C 1
ATOM 4069 O O . LYS B 1 67 ? -6.09100 -4.78700 24.90900 1.000 37.22964 90 LYS B O 1
ATOM 4075 N N . LEU B 1 68 ? -5.22800 -6.85100 24.64400 1.000 38.28705 91 LEU B N 1
ATOM 4076 C CA . LEU B 1 68 ? -5.63500 -7.26600 25.98300 1.000 40.00676 91 LEU B CA 1
ATOM 4077 C C . LEU B 1 68 ? -4.95500 -6.42400 27.05500 1.000 34.05863 91 LEU B C 1
ATOM 4078 O O . LEU B 1 68 ? -5.58600 -6.04800 28.05000 1.000 39.25767 91 LEU B O 1
ATOM 4083 N N . PHE B 1 69 ? -3.67000 -6.11100 26.86900 1.000 34.94286 92 PHE B N 1
ATOM 4084 C CA . PHE B 1 69 ? -2.96800 -5.26400 27.82700 1.000 36.56046 92 PHE B CA 1
ATOM 4085 C C . PHE B 1 69 ? -3.44200 -3.81800 27.78100 1.000 37.64220 92 PHE B C 1
ATOM 4086 O O . PHE B 1 69 ? -3.22800 -3.07900 28.74800 1.000 31.36466 92 PHE B O 1
ATOM 4094 N N . LEU B 1 70 ? -4.07600 -3.39700 26.68700 1.000 37.38806 93 LEU B N 1
ATOM 4095 C CA . LEU B 1 70 ? -4.48100 -2.01000 26.50600 1.000 32.94196 93 LEU B CA 1
ATOM 4096 C C . LEU B 1 70 ? -5.97700 -1.78900 26.68800 1.000 43.67313 93 LEU B C 1
ATOM 4097 O O . LEU B 1 70 ? -6.44500 -0.66200 26.50200 1.000 52.19872 93 LEU B O 1
ATOM 4102 N N . GLN B 1 71 ? -6.73400 -2.82400 27.04500 1.000 48.67183 94 GLN B N 1
ATOM 4103 C CA . GLN B 1 71 ? -8.18100 -2.69500 27.21300 1.000 62.17312 94 GLN B CA 1
ATOM 4104 C C . GLN B 1 71 ? -8.54100 -1.70400 28.31700 1.000 67.82998 94 GLN B C 1
ATOM 4105 O O . GLN B 1 71 ? -7.73200 -1.42100 29.19900 1.000 71.12425 94 GLN B O 1
ATOM 4111 N N . SER B 1 85 ? -9.57400 0.42000 35.75000 1.000 97.23246 108 SER B N 1
ATOM 4112 C CA . SER B 1 85 ? -9.96600 0.76900 34.39000 1.000 93.80950 108 SER B CA 1
ATOM 4113 C C . SER B 1 85 ? -8.89700 0.34600 33.38800 1.000 86.17015 108 SER B C 1
ATOM 4114 O O . SER B 1 85 ? -9.20900 -0.12000 32.29200 1.000 92.70618 108 SER B O 1
ATOM 4117 N N . ALA B 1 86 ? -7.63400 0.51300 33.77200 1.000 69.72630 109 ALA B N 1
ATOM 4118 C CA . ALA B 1 86 ? -6.50000 0.15000 32.93300 1.000 55.66074 109 ALA B CA 1
ATOM 4119 C C . ALA B 1 86 ? -5.56600 -0.75200 33.72400 1.000 48.02661 109 ALA B C 1
ATOM 4120 O O . ALA B 1 86 ? -5.22400 -0.44500 34.87000 1.000 56.18869 109 ALA B O 1
ATOM 4122 N N . ILE B 1 87 ? -5.15800 -1.86600 33.11200 1.000 38.53203 110 ILE B N 1
ATOM 4123 C CA . ILE B 1 87 ? -4.24600 -2.80500 33.75800 1.000 39.84315 110 ILE B CA 1
ATOM 4124 C C . ILE B 1 87 ? -2.79700 -2.59000 33.34800 1.000 33.05848 110 ILE B C 1
ATOM 4125 O O . ILE B 1 87 ? -1.90400 -3.25000 33.90400 1.000 26.08501 110 ILE B O 1
ATOM 4130 N N . SER B 1 88 ? -2.53100 -1.70500 32.39000 1.000 31.59719 111 SER B N 1
ATOM 4131 C CA . SER B 1 88 ? -1.17000 -1.37700 31.99700 1.000 34.60361 111 SER B CA 1
ATOM 4132 C C . SER B 1 88 ? -1.08200 0.11900 31.73700 1.000 33.81733 111 SER B C 1
ATOM 4133 O O . SER B 1 88 ? -2.08200 0.78100 31.45300 1.000 36.93596 111 SER B O 1
ATOM 4136 N N . ARG B 1 89 ? 0.13500 0.64600 31.83900 1.000 25.49208 112 ARG B N 1
ATOM 4137 C CA . ARG B 1 89 ? 0.37900 2.06600 31.64900 1.000 24.82980 112 ARG B CA 1
ATOM 4138 C C . ARG B 1 89 ? 1.67000 2.25200 30.87000 1.000 27.41567 112 ARG B C 1
ATOM 4139 O O . ARG B 1 89 ? 2.52100 1.36200 30.81400 1.000 23.18302 112 ARG B O 1
ATOM 4147 N N . LEU B 1 90 ? 1.80000 3.42900 30.26800 1.000 30.24757 113 LEU B N 1
ATOM 4148 C CA . LEU B 1 90 ? 3.05400 3.82700 29.65100 1.000 30.76806 113 LEU B CA 1
ATOM 4149 C C . LEU B 1 90 ? 4.12300 4.01000 30.72200 1.000 26.72281 113 LEU B C 1
ATOM 4150 O O . LEU B 1 90 ? 3.82600 4.31400 31.88000 1.000 27.93835 113 LEU B O 1
ATOM 4155 N N . THR B 1 91 ? 5.37800 3.82000 30.33000 1.000 28.67540 114 THR B N 1
ATOM 4156 C CA . THR B 1 91 ? 6.48300 4.07400 31.23900 1.000 29.18347 114 THR B CA 1
ATOM 4157 C C . THR B 1 91 ? 6.99100 5.50300 31.07000 1.000 29.96901 114 THR B C 1
ATOM 4158 O O . THR B 1 91 ? 6.65900 6.20400 30.11200 1.000 24.15901 114 THR B O 1
ATOM 4162 N N . TYR B 1 92 ? 7.81600 5.93400 32.02500 1.000 26.92155 115 TYR B N 1
ATOM 4163 C CA . TYR B 1 92 ? 8.43500 7.25400 31.99000 1.000 23.60501 115 TYR B CA 1
ATOM 4164 C C . TYR B 1 92 ? 9.72900 7.28000 31.17600 1.000 26.00938 115 TYR B C 1
ATOM 4165 O O . TYR B 1 92 ? 10.59900 8.12000 31.43600 1.000 25.51354 115 TYR B O 1
ATOM 4174 N N . ASP B 1 93 ? 9.87400 6.38600 30.19000 1.000 25.84235 116 ASP B N 1
ATOM 4175 C CA . ASP B 1 93 ? 11.03100 6.44400 29.30300 1.000 24.29276 116 ASP B CA 1
ATOM 4176 C C . ASP B 1 93 ? 11.05200 7.73000 28.48400 1.000 27.32064 116 ASP B C 1
ATOM 4177 O O . ASP B 1 93 ? 12.12200 8.16800 28.04500 1.000 28.23689 116 ASP B O 1
ATOM 4182 N N . ASN B 1 94 ? 9.89100 8.33400 28.24600 1.000 26.62727 117 ASN B N 1
ATOM 4183 C CA . ASN B 1 94 ? 9.82100 9.65700 27.64000 1.000 28.78811 117 ASN B CA 1
ATOM 4184 C C . ASN B 1 94 ? 8.64000 10.39600 28.25500 1.000 28.94005 117 ASN B C 1
ATOM 4185 O O . ASN B 1 94 ? 7.91300 9.85600 29.09300 1.000 28.96209 117 ASN B O 1
ATOM 4190 N N . SER B 1 95 ? 8.43800 11.63500 27.81100 1.000 27.24998 118 SER B N 1
ATOM 4191 C CA . SER B 1 95 ? 7.48700 12.53700 28.44600 1.000 26.69335 118 SER B CA 1
ATOM 4192 C C . SER B 1 95 ? 6.04500 12.33700 27.99000 1.000 30.31123 118 SER B C 1
ATOM 4193 O O . SER B 1 95 ? 5.17400 13.09400 28.42900 1.000 29.08725 118 SER B O 1
ATOM 4196 N N . VAL B 1 96 ? 5.75800 11.35900 27.12500 1.000 30.38812 119 VAL B N 1
ATOM 4197 C CA . VAL B 1 96 ? 4.36500 11.14000 26.73900 1.000 25.54420 119 VAL B CA 1
ATOM 4198 C C . VAL B 1 96 ? 3.54200 10.70600 27.94500 1.000 29.34369 119 VAL B C 1
ATOM 4199 O O . VAL B 1 96 ? 2.36000 11.05300 28.05900 1.000 24.57606 119 VAL B O 1
ATOM 4203 N N . ALA B 1 97 ? 4.15500 9.96700 28.87500 1.000 29.76345 120 ALA B N 1
ATOM 4204 C CA . ALA B 1 97 ? 3.45400 9.54000 30.08100 1.000 29.63067 120 ALA B CA 1
ATOM 4205 C C . ALA B 1 97 ? 3.04500 10.71200 30.96700 1.000 34.31481 120 ALA B C 1
ATOM 4206 O O . ALA B 1 97 ? 2.20800 10.53600 31.85800 1.000 27.58628 120 ALA B O 1
ATOM 4208 N N . MET B 1 98 ? 3.61300 11.90100 30.74600 1.000 28.86475 121 MET B N 1
ATOM 4209 C CA . MET B 1 98 ? 3.22100 13.06000 31.54200 1.000 28.82340 121 MET B CA 1
ATOM 4210 C C . MET B 1 98 ? 1.77700 13.46500 31.27900 1.000 31.55069 121 MET B C 1
ATOM 4211 O O . MET B 1 98 ? 1.12900 14.04400 32.15700 1.000 31.40741 121 MET B O 1
ATOM 4216 N N . VAL B 1 99 ? 1.25400 13.16900 30.08500 1.000 27.34982 122 VAL B N 1
ATOM 4217 C CA . VAL B 1 99 ? -0.09500 13.62100 29.73400 1.000 34.71639 122 VAL B CA 1
ATOM 4218 C C . VAL B 1 99 ? -1.15400 13.07400 30.68700 1.000 33.10034 122 VAL B C 1
ATOM 4219 O O . VAL B 1 99 ? -1.93800 13.87200 31.22500 1.000 31.96686 122 VAL B O 1
ATOM 4223 N N . PRO B 1 100 ? -1.24000 11.76300 30.94600 1.000 29.32424 123 PRO B N 1
ATOM 4224 C CA . PRO B 1 100 ? -2.24900 11.29300 31.90900 1.000 32.34189 123 PRO B CA 1
ATOM 4225 C C . PRO B 1 100 ? -1.88400 11.53900 33.36600 1.000 30.43549 123 PRO B C 1
ATOM 4226 O O . PRO B 1 100 ? -2.79400 11.62200 34.20000 1.000 34.17059 123 PRO B O 1
ATOM 4230 N N . PHE B 1 101 ? -0.60100 11.68200 33.70300 1.000 25.46075 124 PHE B N 1
ATOM 4231 C CA . PHE B 1 101 ? -0.17400 11.59400 35.09600 1.000 29.67421 124 PHE B CA 1
ATOM 4232 C C . PHE B 1 101 ? 0.33600 12.89600 35.70000 1.000 32.67856 124 PHE B C 1
ATOM 4233 O O . PHE B 1 101 ? 0.21300 13.07700 36.91300 1.000 35.22707 124 PHE B O 1
ATOM 4241 N N . ALA B 1 102 ? 0.91300 13.79700 34.91000 1.000 33.23464 125 ALA B N 1
ATOM 4242 C CA . ALA B 1 102 ? 1.47800 15.01200 35.48700 1.000 30.15000 125 ALA B CA 1
ATOM 4243 C C . ALA B 1 102 ? 0.36600 15.97200 35.90600 1.000 32.10619 125 ALA B C 1
ATOM 4244 O O . ALA B 1 102 ? -0.59000 16.18400 35.15400 1.000 38.75236 125 ALA B O 1
ATOM 4246 N N . PRO B 1 103 ? 0.46600 16.57500 37.09500 1.000 34.48182 126 PRO B N 1
ATOM 4247 C CA . PRO B 1 103 ? -0.60100 17.49100 37.53200 1.000 35.83326 126 PRO B CA 1
ATOM 4248 C C . PRO B 1 103 ? -0.71400 18.73900 36.67400 1.000 34.45447 126 PRO B C 1
ATOM 4249 O O . PRO B 1 103 ? -1.83200 19.19500 36.40000 1.000 35.62410 126 PRO B O 1
ATOM 4253 N N . TYR B 1 104 ? 0.40700 19.31100 36.24000 1.000 34.95182 127 TYR B N 1
ATOM 4254 C CA . TYR B 1 104 ? 0.34900 20.55100 35.47700 1.000 37.03077 127 TYR B CA 1
ATOM 4255 C C . TYR B 1 104 ? -0.11500 20.34900 34.03900 1.000 41.48929 127 TYR B C 1
ATOM 4256 O O . TYR B 1 104 ? -0.28900 21.34000 33.32200 1.000 45.82217 127 TYR B O 1
ATOM 4265 N N . TRP B 1 105 ? -0.32700 19.10600 33.59900 1.000 32.98423 128 TRP B N 1
ATOM 4266 C CA . TRP B 1 105 ? -0.93400 18.87000 32.29400 1.000 36.51984 128 TRP B CA 1
ATOM 4267 C C . TRP B 1 105 ? -2.45200 18.99000 32.31900 1.000 42.39349 128 TRP B C 1
ATOM 4268 O O . TRP B 1 105 ? -3.07500 18.95400 31.25200 1.000 47.44236 128 TRP B O 1
ATOM 4279 N N . LYS B 1 106 ? -3.06200 19.12600 33.49900 1.000 49.64094 129 LYS B N 1
ATOM 4280 C CA . LYS B 1 106 ? -4.49100 19.40900 33.56100 1.000 55.47173 129 LYS B CA 1
ATOM 4281 C C . LYS B 1 106 ? -4.82600 20.76600 32.96000 1.000 46.68355 129 LYS B C 1
ATOM 4282 O O . LYS B 1 106 ? -5.95700 20.97000 32.50700 1.000 45.75988 129 LYS B O 1
ATOM 4288 N N . PHE B 1 107 ? -3.86300 21.69100 32.94500 1.000 40.21451 130 PHE B N 1
ATOM 4289 C CA . PHE B 1 107 ? -4.05100 22.95900 32.25200 1.000 42.44625 130 PHE B CA 1
ATOM 4290 C C . PHE B 1 107 ? -4.29900 22.73900 30.76600 1.000 49.38578 130 PHE B C 1
ATOM 4291 O O . PHE B 1 107 ? -5.09000 23.46000 30.14700 1.000 46.32536 130 PHE B O 1
ATOM 4299 N N . ILE B 1 108 ? -3.63300 21.74200 30.17800 1.000 50.20925 131 ILE B N 1
ATOM 4300 C CA . ILE B 1 108 ? -3.83300 21.43700 28.76500 1.000 41.55384 131 ILE B CA 1
ATOM 4301 C C . ILE B 1 108 ? -5.24100 20.90700 28.52600 1.000 51.63747 131 ILE B C 1
ATOM 4302 O O . ILE B 1 108 ? -5.90000 21.27500 27.54500 1.000 53.50023 131 ILE B O 1
ATOM 4307 N N . ARG B 1 109 ? -5.72600 20.03700 29.41700 1.000 53.28119 132 ARG B N 1
ATOM 4308 C CA . ARG B 1 109 ? -7.07900 19.51000 29.27100 1.000 56.34895 132 ARG B CA 1
ATOM 4309 C C . ARG B 1 109 ? -8.12800 20.60000 29.44100 1.000 63.31124 132 ARG B C 1
ATOM 4310 O O . ARG B 1 109 ? -9.19700 20.53300 28.82300 1.000 62.65041 132 ARG B O 1
ATOM 4318 N N . LYS B 1 110 ? -7.84700 21.61000 30.26800 1.000 65.90108 133 LYS B N 1
ATOM 4319 C CA . LYS B 1 110 ? -8.76600 22.73200 30.40600 1.000 60.82594 133 LYS B CA 1
ATOM 4320 C C . LYS B 1 110 ? -8.85500 23.55900 29.13000 1.000 61.71563 133 LYS B C 1
ATOM 4321 O O . LYS B 1 110 ? -9.87000 24.23000 28.91000 1.000 67.56227 133 LYS B O 1
ATOM 4323 N N . LEU B 1 111 ? -7.82600 23.52300 28.28500 1.000 57.29413 134 LEU B N 1
ATOM 4324 C CA . LEU B 1 111 ? -7.84400 24.28600 27.04500 1.000 65.97656 134 LEU B CA 1
ATOM 4325 C C . LEU B 1 111 ? -8.50500 23.52400 25.90100 1.000 75.36530 134 LEU B C 1
ATOM 4326 O O . LEU B 1 111 ? -9.18900 24.13500 25.07200 1.000 82.61460 134 LEU B O 1
ATOM 4331 N N . ILE B 1 112 ? -8.31800 22.20200 25.82900 1.000 77.66488 135 ILE B N 1
ATOM 4332 C CA . ILE B 1 112 ? -8.97500 21.43100 24.77600 1.000 80.45283 135 ILE B CA 1
ATOM 4333 C C . ILE B 1 112 ? -10.48100 21.39400 25.00500 1.000 83.98455 135 ILE B C 1
ATOM 4334 O O . ILE B 1 112 ? -11.26800 21.40900 24.05100 1.000 85.81773 135 ILE B O 1
ATOM 4339 N N . MET B 1 113 ? -10.90800 21.35100 26.27100 1.000 82.48613 136 MET B N 1
ATOM 4340 C CA . MET B 1 113 ? -12.33600 21.34100 26.56700 1.000 78.23771 136 MET B CA 1
ATOM 4341 C C . MET B 1 113 ? -12.98200 22.68600 26.26000 1.000 71.00439 136 MET B C 1
ATOM 4342 O O . MET B 1 113 ? -14.15200 22.73400 25.86300 1.000 71.06388 136 MET B O 1
ATOM 4344 N N . ASN B 1 114 ? -12.24400 23.78000 26.43000 1.000 62.59137 137 ASN B N 1
ATOM 4345 C CA . ASN B 1 114 ? -12.73300 25.11400 26.11500 1.000 65.57502 137 ASN B CA 1
ATOM 4346 C C . ASN B 1 114 ? -12.53000 25.48400 24.65100 1.000 71.37395 137 ASN B C 1
ATOM 4347 O O . ASN B 1 114 ? -12.79500 26.63100 24.27300 1.000 67.83274 137 ASN B O 1
ATOM 4349 N N . ASP B 1 115 ? -12.06800 24.54100 23.82500 1.000 76.28446 138 ASP B N 1
ATOM 4350 C CA . ASP B 1 115 ? -11.80200 24.77800 22.40500 1.000 83.49110 138 ASP B CA 1
ATOM 4351 C C . ASP B 1 115 ? -10.78600 25.90100 22.20300 1.000 75.97169 138 ASP B C 1
ATOM 4352 O O . ASP B 1 115 ? -10.85200 26.64600 21.22200 1.000 74.97327 138 ASP B O 1
ATOM 4357 N N . LEU B 1 116 ? -9.84000 26.03300 23.13500 1.000 63.43023 139 LEU B N 1
ATOM 4358 C CA . LEU B 1 116 ? -8.79200 27.04000 23.02200 1.000 60.83808 139 LEU B CA 1
ATOM 4359 C C . LEU B 1 116 ? -7.59500 26.55600 22.21700 1.000 61.37792 139 LEU B C 1
ATOM 4360 O O . LEU B 1 116 ? -6.81200 27.38300 21.73800 1.000 63.46547 139 LEU B O 1
ATOM 4365 N N . LEU B 1 117 ? -7.43000 25.24400 22.07200 1.000 61.49685 140 LEU B N 1
ATOM 4366 C CA . LEU B 1 117 ? -6.52100 24.68500 21.08400 1.000 69.51891 140 LEU B CA 1
ATOM 4367 C C . LEU B 1 117 ? -7.12000 23.37400 20.60000 1.000 65.89878 140 LEU B C 1
ATOM 4368 O O . LEU B 1 117 ? -7.65800 22.59600 21.39300 1.000 63.67740 140 LEU B O 1
ATOM 4373 N N . ASN B 1 118 ? -7.05000 23.15400 19.29400 1.000 66.87198 141 ASN B N 1
ATOM 4374 C CA . ASN B 1 118 ? -7.67700 21.99700 18.67400 1.000 64.45693 141 ASN B CA 1
ATOM 4375 C C . ASN B 1 118 ? -6.84400 21.61500 17.45600 1.000 59.24746 141 ASN B C 1
ATOM 4376 O O . ASN B 1 118 ? -5.68100 22.01600 17.33700 1.000 58.04154 141 ASN B O 1
ATOM 4381 N N . ALA B 1 119 ? -7.43700 20.83600 16.54800 1.000 55.97015 142 ALA B N 1
ATOM 4382 C CA . ALA B 1 119 ? -6.71500 20.42500 15.35000 1.000 56.21405 142 ALA B CA 1
ATOM 4383 C C . ALA B 1 119 ? -6.31100 21.62000 14.49600 1.000 58.33605 142 ALA B C 1
ATOM 4384 O O . ALA B 1 119 ? -5.29500 21.56400 13.79300 1.000 60.14701 142 ALA B O 1
ATOM 4386 N N . THR B 1 120 ? -7.08300 22.71100 14.54600 1.000 57.50139 143 THR B N 1
ATOM 4387 C CA . THR B 1 120 ? -6.74800 23.88200 13.74000 1.000 60.41849 143 THR B CA 1
ATOM 4388 C C . THR B 1 120 ? -5.45400 24.53600 14.20700 1.000 57.21604 143 THR B C 1
ATOM 4389 O O . THR B 1 120 ? -4.70600 25.07500 13.38300 1.000 56.66547 143 THR B O 1
ATOM 4393 N N . THR B 1 121 ? -5.17400 24.50400 15.51500 1.000 50.98236 144 THR B N 1
ATOM 4394 C CA . THR B 1 121 ? -3.90500 25.02900 16.01200 1.000 47.94923 144 THR B CA 1
ATOM 4395 C C . THR B 1 121 ? -2.72800 24.28900 15.39000 1.000 46.95732 144 THR B C 1
ATOM 4396 O O . THR B 1 121 ? -1.71400 24.90100 15.03200 1.000 45.65568 144 THR B O 1
ATOM 4400 N N . VAL B 1 122 ? -2.84900 22.96800 15.24700 1.000 48.36402 145 VAL B N 1
ATOM 4401 C CA . VAL B 1 122 ? -1.79900 22.18500 14.60700 1.000 48.43080 145 VAL B CA 1
ATOM 4402 C C . VAL B 1 122 ? -1.77500 22.45000 13.10700 1.000 52.17874 145 VAL B C 1
ATOM 4403 O O . VAL B 1 122 ? -0.70500 22.50900 12.48900 1.000 51.86429 145 VAL B O 1
ATOM 4407 N N . ASN B 1 123 ? -2.95100 22.61900 12.49800 1.000 54.84685 146 ASN B N 1
ATOM 4408 C CA . ASN B 1 123 ? -3.00700 22.87800 11.06300 1.000 53.82217 146 ASN B CA 1
ATOM 4409 C C . ASN B 1 123 ? -2.40600 24.23100 10.70700 1.000 47.41533 146 ASN B C 1
ATOM 4410 O O . ASN B 1 123 ? -1.83000 24.38300 9.62500 1.000 46.26383 146 ASN B O 1
ATOM 4415 N N . LYS B 1 124 ? -2.51600 25.21900 11.59800 1.000 44.16430 147 LYS B N 1
ATOM 4416 C CA . LYS B 1 124 ? -1.97100 26.54000 11.31000 1.000 47.50382 147 LYS B CA 1
ATOM 4417 C C . LYS B 1 124 ? -0.44800 26.57900 11.37200 1.000 51.09211 147 LYS B C 1
ATOM 4418 O O . LYS B 1 124 ? 0.14500 27.57300 10.94100 1.000 46.62880 147 LYS B O 1
ATOM 4424 N N . LEU B 1 125 ? 0.19500 25.53500 11.89400 1.000 46.58190 148 LEU B N 1
ATOM 4425 C CA . LEU B 1 125 ? 1.65000 25.44900 11.89200 1.000 41.70791 148 LEU B CA 1
ATOM 4426 C C . LEU B 1 125 ? 2.20500 24.87900 10.59200 1.000 41.87786 148 LEU B C 1
ATOM 4427 O O . LEU B 1 125 ? 3.42900 24.74700 10.46800 1.000 43.96664 148 LEU B O 1
ATOM 4432 N N . ARG B 1 126 ? 1.34100 24.53900 9.63100 1.000 42.13355 149 ARG B N 1
ATOM 4433 C CA . ARG B 1 126 ? 1.78200 24.00300 8.34200 1.000 46.52954 149 ARG B CA 1
ATOM 4434 C C . ARG B 1 126 ? 2.83700 24.85600 7.64400 1.000 54.07432 149 ARG B C 1
ATOM 4435 O O . ARG B 1 126 ? 3.83600 24.28700 7.17700 1.000 50.90025 149 ARG B O 1
ATOM 4443 N N . PRO B 1 127 ? 2.69000 26.18500 7.52100 1.000 47.98270 150 PRO B N 1
ATOM 44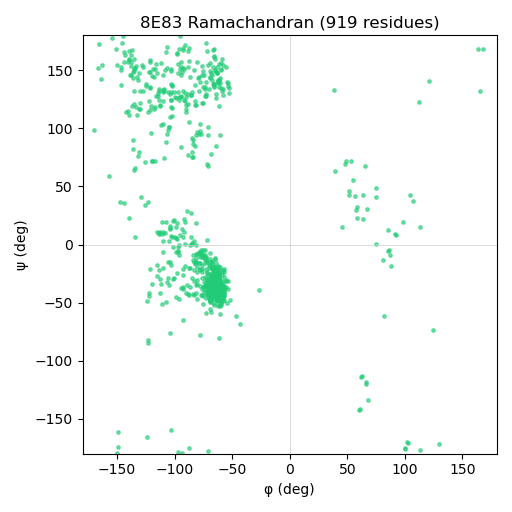44 C CA . PRO B 1 127 ? 3.74200 26.96300 6.84300 1.000 45.55008 150 PRO B CA 1
ATOM 4445 C C . PRO B 1 127 ? 5.11000 26.81600 7.48100 1.000 47.20745 150 PRO B C 1
ATOM 4446 O O . PRO B 1 127 ? 6.12200 26.85700 6.77000 1.000 51.38323 150 PRO B O 1
ATOM 4450 N N . LEU B 1 128 ? 5.17300 26.64200 8.80200 1.000 48.54622 151 LEU B N 1
ATOM 4451 C CA . LEU B 1 128 ? 6.45900 26.42700 9.45700 1.000 56.06003 151 LEU B CA 1
ATOM 4452 C C . LEU B 1 128 ? 7.05800 25.08100 9.06600 1.000 48.59555 151 LEU B C 1
ATOM 4453 O O . LEU B 1 128 ? 8.25700 24.98800 8.77600 1.000 42.84888 151 LEU B O 1
ATOM 4458 N N . ARG B 1 129 ? 6.23900 24.02700 9.05400 1.000 43.18346 152 ARG B N 1
ATOM 4459 C CA . ARG B 1 129 ? 6.72900 22.71800 8.63100 1.000 44.81373 152 ARG B CA 1
ATOM 4460 C C . ARG B 1 129 ? 7.22300 22.75300 7.19400 1.000 41.21393 152 ARG B C 1
ATOM 4461 O O . ARG B 1 129 ? 8.24900 22.14500 6.86700 1.000 46.23124 152 ARG B O 1
ATOM 4469 N N . SER B 1 130 ? 6.50200 23.46000 6.31900 1.000 40.49750 153 SER B N 1
ATOM 4470 C CA . SER B 1 130 ? 6.90600 23.53200 4.92000 1.000 44.35209 153 SER B CA 1
ATOM 4471 C C . SER B 1 130 ? 8.24000 24.25000 4.77100 1.000 46.89804 153 SER B C 1
ATOM 4472 O O . SER B 1 130 ? 9.10200 23.81100 4.00000 1.000 43.18216 153 SER B O 1
ATOM 4475 N N . ARG B 1 131 ? 8.43400 25.34600 5.51000 1.000 44.49981 154 ARG B N 1
ATOM 4476 C CA . ARG B 1 131 ? 9.70700 26.05700 5.45800 1.000 48.21276 154 ARG B CA 1
ATOM 4477 C C . ARG B 1 131 ? 10.85400 25.16400 5.90700 1.000 45.74277 154 ARG B C 1
ATOM 4478 O O . ARG B 1 131 ? 11.94100 25.19200 5.31600 1.000 49.92462 154 ARG B O 1
ATOM 4486 N N . GLU B 1 132 ? 10.63100 24.36100 6.95200 1.000 40.84668 155 GLU B N 1
ATOM 4487 C CA . GLU B 1 132 ? 11.66400 23.43500 7.40300 1.000 39.01990 155 GLU B CA 1
ATOM 4488 C C . GLU B 1 132 ? 11.95600 22.37800 6.34600 1.000 41.76670 155 GLU B C 1
ATOM 4489 O O . GLU B 1 132 ? 13.10500 21.94600 6.19200 1.000 40.60042 155 GLU B O 1
ATOM 4495 N N . ILE B 1 133 ? 10.92900 21.94900 5.60700 1.000 41.80053 156 ILE B N 1
ATOM 4496 C CA . ILE B 1 133 ? 11.13900 20.99000 4.52700 1.000 45.82959 156 ILE B CA 1
ATOM 4497 C C . ILE B 1 133 ? 11.97100 21.61100 3.41200 1.000 49.27070 156 ILE B C 1
ATOM 4498 O O . ILE B 1 133 ? 12.87100 20.96600 2.85800 1.000 47.27022 156 ILE B O 1
ATOM 4503 N N . LEU B 1 134 ? 11.68800 22.87200 3.06700 1.000 42.86091 157 LEU B N 1
ATOM 4504 C CA . LEU B 1 134 ? 12.41900 23.52400 1.98500 1.000 43.33340 157 LEU B CA 1
ATOM 4505 C C . LEU B 1 134 ? 13.90700 23.60700 2.29500 1.000 44.41234 157 LEU B C 1
ATOM 4506 O O . LEU B 1 134 ? 14.74400 23.41700 1.40500 1.000 44.28180 157 LEU B O 1
ATOM 4511 N N . LYS B 1 135 ? 14.25500 23.88800 3.55500 1.000 44.04997 158 LYS B N 1
ATOM 4512 C CA . LYS B 1 135 ? 15.66400 23.98400 3.92400 1.000 51.78854 158 LYS B CA 1
ATOM 4513 C C . LYS B 1 135 ? 16.38100 22.65700 3.71200 1.000 52.20054 158 LYS B C 1
ATOM 4514 O O . LYS B 1 135 ? 17.55300 22.63500 3.32000 1.000 54.86047 158 LYS B O 1
ATOM 4520 N N . VAL B 1 136 ? 15.69400 21.54100 3.96300 1.000 48.31711 159 VAL B N 1
ATOM 4521 C CA . VAL B 1 136 ? 16.28200 20.23600 3.68500 1.000 46.79808 159 VAL B CA 1
ATOM 4522 C C . VAL B 1 136 ? 16.46100 20.04000 2.18300 1.000 45.51551 159 VAL B C 1
ATOM 4523 O O . VAL B 1 136 ? 17.50200 19.55400 1.72500 1.000 48.38327 159 VAL B O 1
ATOM 4527 N N . LEU B 1 137 ? 15.45600 20.41700 1.39100 1.000 46.54546 160 LEU B N 1
ATOM 4528 C CA . LEU B 1 137 ? 15.57300 20.27500 -0.05700 1.000 50.52846 160 LEU B CA 1
ATOM 4529 C C . LEU B 1 137 ? 16.66400 21.17400 -0.62200 1.000 50.50047 160 LEU B C 1
ATOM 4530 O O . LEU B 1 137 ? 17.30800 20.81500 -1.61500 1.000 51.39109 160 LEU B O 1
ATOM 4535 N N . LYS B 1 138 ? 16.89300 22.33600 -0.00400 1.000 45.53955 161 LYS B N 1
ATOM 4536 C CA . LYS B 1 138 ? 17.92700 23.24200 -0.49400 1.000 51.80625 161 LYS B CA 1
ATOM 4537 C C . LYS B 1 138 ? 19.32500 22.69900 -0.21800 1.000 47.07911 161 LYS B C 1
ATOM 4538 O O . LYS B 1 138 ? 20.20600 22.78500 -1.08100 1.000 48.09045 161 LYS B O 1
ATOM 4544 N N . VAL B 1 139 ? 19.55500 22.14300 0.97600 1.000 49.04283 162 VAL B N 1
ATOM 4545 C CA . VAL B 1 139 ? 20.87900 21.59500 1.26200 1.000 52.46464 162 VAL B CA 1
ATOM 4546 C C . VAL B 1 139 ? 21.14400 20.36300 0.40500 1.000 54.96019 162 VAL B C 1
ATOM 4547 O O . VAL B 1 139 ? 22.29900 20.06900 0.07200 1.000 56.25275 162 VAL B O 1
ATOM 4551 N N . MET B 1 140 ? 20.09300 19.63300 0.02000 1.000 53.87263 163 MET B N 1
ATOM 4552 C CA . MET B 1 140 ? 20.26700 18.54900 -0.94100 1.000 55.85392 163 MET B CA 1
ATOM 4553 C C . MET B 1 140 ? 20.54000 19.08400 -2.34000 1.000 53.06761 163 MET B C 1
ATOM 4554 O O . MET B 1 140 ? 21.30300 18.47500 -3.09900 1.000 48.38234 163 MET B O 1
ATOM 4559 N N . ALA B 1 141 ? 19.92600 20.21300 -2.70100 1.000 53.02645 164 ALA B N 1
ATOM 4560 C CA . ALA B 1 141 ? 20.20700 20.82300 -3.99600 1.000 61.03003 164 ALA B CA 1
ATOM 4561 C C . ALA B 1 141 ? 21.64900 21.30500 -4.07300 1.000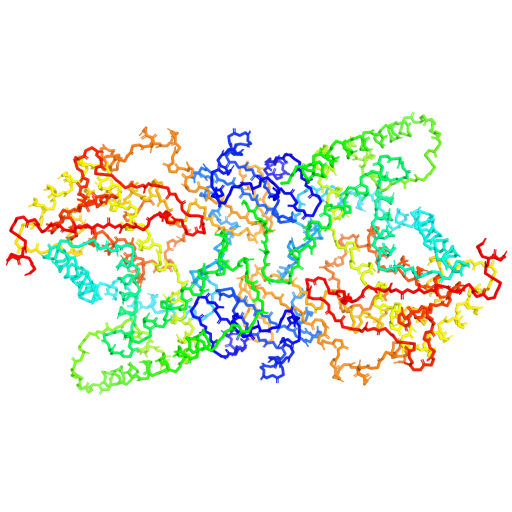 60.04927 164 ALA B C 1
ATOM 4562 O O . ALA B 1 141 ? 22.30200 21.16400 -5.11400 1.000 56.23766 164 ALA B O 1
ATOM 4564 N N . ASN B 1 142 ? 22.16400 21.87200 -2.97900 1.000 59.94578 165 ASN B N 1
ATOM 4565 C CA . ASN B 1 142 ? 23.56100 22.29300 -2.95200 1.000 63.66952 165 ASN B CA 1
ATOM 4566 C C . ASN B 1 142 ? 24.49500 21.10000 -3.09100 1.000 60.39295 165 ASN B C 1
ATOM 4567 O O . ASN B 1 142 ? 25.49500 21.16400 -3.81500 1.000 69.15142 165 ASN B O 1
ATOM 4572 N N . SER B 1 143 ? 24.18300 19.99700 -2.40600 1.000 54.51182 166 SER B N 1
ATOM 4573 C CA . SER B 1 143 ? 24.98100 18.78700 -2.54700 1.000 56.40754 166 SER B CA 1
ATOM 4574 C C . SER B 1 143 ? 24.76600 18.11300 -3.89400 1.000 58.93313 166 SER B C 1
ATOM 4575 O O . SER B 1 143 ? 25.64800 17.37900 -4.35300 1.000 61.80498 166 SER B O 1
ATOM 4578 N N . ALA B 1 144 ? 23.61800 18.34300 -4.53500 1.000 60.93484 167 ALA B N 1
ATOM 4579 C CA . ALA B 1 144 ? 23.38600 17.77700 -5.85900 1.000 66.62613 167 ALA B CA 1
ATOM 4580 C C . ALA B 1 144 ? 24.31400 18.39800 -6.89400 1.000 72.86361 167 ALA B C 1
ATOM 4581 O O . ALA B 1 144 ? 24.89400 17.68700 -7.72300 1.000 75.86622 167 ALA B O 1
ATOM 4583 N N . GLU B 1 145 ? 24.47200 19.72400 -6.85900 1.000 75.83310 168 GLU B N 1
ATOM 4584 C CA . GLU B 1 145 ? 25.34000 20.39000 -7.82400 1.000 82.87861 168 GLU B CA 1
ATOM 4585 C C . GLU B 1 145 ? 26.80800 20.09000 -7.55000 1.000 83.22889 168 GLU B C 1
ATOM 4586 O O . GLU B 1 145 ? 27.59000 19.88000 -8.48600 1.000 88.85042 168 GLU B O 1
ATOM 4588 N N . THR B 1 146 ? 27.20400 20.06400 -6.27600 1.000 76.16397 169 THR B N 1
ATOM 4589 C CA . THR B 1 146 ? 28.59100 19.78400 -5.92800 1.000 78.03790 169 THR B CA 1
ATOM 4590 C C . THR B 1 146 ? 28.93300 18.30300 -6.01600 1.000 80.38995 169 THR B C 1
ATOM 4591 O O . THR B 1 146 ? 30.12000 17.95800 -6.03300 1.000 79.28635 169 THR B O 1
ATOM 4595 N N . GLN B 1 147 ? 27.92500 17.42800 -6.06800 1.000 81.40507 170 GLN B N 1
ATOM 4596 C CA . GLN B 1 147 ? 28.12200 15.97900 -6.13400 1.000 77.68021 170 GLN B CA 1
ATOM 4597 C C . GLN B 1 147 ? 28.93600 15.45800 -4.95200 1.000 77.19387 170 GLN B C 1
ATOM 4598 O O . GLN B 1 147 ? 29.65300 14.46000 -5.06900 1.000 77.59577 170 GLN B O 1
ATOM 4604 N N . GLN B 1 148 ? 28.83000 16.12800 -3.79900 1.000 77.32332 171 GLN B N 1
ATOM 4605 C CA . GLN B 1 148 ? 29.52800 15.68500 -2.60500 1.000 80.60319 171 GLN B CA 1
ATOM 4606 C C . GLN B 1 148 ? 28.60500 14.85600 -1.72000 1.000 73.10101 171 GLN B C 1
ATOM 4607 O O . GLN B 1 148 ? 27.39300 15.08900 -1.68700 1.000 68.51920 171 GLN B O 1
ATOM 4613 N N . PRO B 1 149 ? 29.15400 13.87500 -1.00500 1.000 70.13825 172 PRO B N 1
ATOM 4614 C CA . PRO B 1 149 ? 28.31800 13.04800 -0.12400 1.000 62.58241 172 PRO B CA 1
ATOM 4615 C C . PRO B 1 149 ? 27.65800 13.88700 0.96100 1.000 57.33465 172 PRO B C 1
ATOM 4616 O O . PRO B 1 149 ? 28.29400 14.73800 1.58700 1.000 63.27997 172 PRO B O 1
ATOM 4620 N N . LEU B 1 150 ? 26.37000 13.64000 1.17700 1.000 58.49869 173 LEU B N 1
ATOM 4621 C CA . LEU B 1 150 ? 25.58900 14.33800 2.18900 1.000 59.11221 173 LEU B CA 1
ATOM 4622 C C . LEU B 1 150 ? 25.15500 13.35400 3.26700 1.000 55.15624 173 LEU B C 1
ATOM 4623 O O . LEU B 1 150 ? 24.57500 12.30600 2.96000 1.000 55.82904 173 LEU B O 1
ATOM 4628 N N . ASP B 1 151 ? 25.43600 13.69300 4.52300 1.000 55.27157 174 ASP B N 1
ATOM 4629 C CA . ASP B 1 151 ? 25.00900 12.88300 5.66200 1.000 54.36567 174 ASP B CA 1
ATOM 4630 C C . ASP B 1 151 ? 23.52900 13.15700 5.90200 1.000 52.83171 174 ASP B C 1
ATOM 4631 O O . ASP B 1 151 ? 23.14900 14.11400 6.58000 1.000 50.55573 174 ASP B O 1
ATOM 4636 N N . VAL B 1 152 ? 22.68100 12.29900 5.33100 1.000 49.05842 175 VAL B N 1
ATOM 4637 C CA . VAL B 1 152 ? 21.23900 12.47100 5.47300 1.000 45.42800 175 VAL B CA 1
ATOM 4638 C C . VAL B 1 152 ? 20.80800 12.25200 6.91800 1.000 41.52101 175 VAL B C 1
ATOM 4639 O O . VAL B 1 152 ? 19.84700 12.87600 7.38800 1.000 43.79837 175 VAL B O 1
ATOM 4643 N N . THR B 1 153 ? 21.50700 11.37800 7.64700 1.000 37.55131 176 THR B N 1
ATOM 4644 C CA . THR B 1 153 ? 21.17500 11.14100 9.04900 1.000 39.79130 176 THR B CA 1
ATOM 4645 C C . THR B 1 153 ? 21.26900 12.42800 9.85800 1.000 40.45812 176 THR B C 1
ATOM 4646 O O . THR B 1 153 ? 20.37800 12.74000 10.65700 1.000 38.52395 176 THR B O 1
ATOM 4650 N N . GLU B 1 154 ? 22.34200 13.19700 9.65500 1.000 43.74034 177 GLU B N 1
ATOM 4651 C CA . GLU B 1 154 ? 22.49500 14.45500 10.37900 1.000 48.53169 177 GLU B CA 1
ATOM 4652 C C . GLU B 1 154 ? 21.45900 15.48600 9.94500 1.000 44.42536 177 GLU B C 1
ATOM 4653 O O . GLU B 1 154 ? 20.99900 16.28500 10.77000 1.000 46.98223 177 GLU B O 1
ATOM 4659 N N . GLU B 1 155 ? 21.07100 15.48300 8.66700 1.000 47.14914 178 GLU B N 1
ATOM 4660 C CA . GLU B 1 155 ? 20.06600 16.43500 8.20400 1.000 43.84032 178 GLU B CA 1
ATOM 4661 C C . GLU B 1 155 ? 18.69000 16.11000 8.77300 1.000 40.57482 178 GLU B C 1
ATOM 4662 O O . GLU B 1 155 ? 17.94100 17.01700 9.15500 1.000 41.33645 178 GLU B O 1
ATOM 4668 N N . LEU B 1 156 ? 18.33900 14.82300 8.83800 1.000 41.25512 179 LEU B N 1
ATOM 4669 C CA . LEU B 1 156 ? 17.05300 14.43700 9.41200 1.000 38.00803 179 LEU B CA 1
ATOM 4670 C C . LEU B 1 156 ? 17.00100 14.74100 10.90300 1.000 40.63504 179 LEU B C 1
ATOM 4671 O O . LEU B 1 156 ? 15.94500 15.11000 11.43100 1.000 41.32183 179 LEU B O 1
ATOM 4676 N N . LEU B 1 157 ? 18.12900 14.58100 11.60000 1.000 40.23090 180 LEU B N 1
ATOM 4677 C CA . LEU B 1 157 ? 18.18800 14.93700 13.01400 1.000 36.98321 180 LEU B CA 1
ATOM 4678 C C . LEU B 1 157 ? 17.96800 16.43200 13.20700 1.000 36.47028 180 LEU B C 1
ATOM 4679 O O . LEU B 1 157 ? 17.19600 16.85300 14.07600 1.000 40.09543 180 LEU B O 1
ATOM 4684 N N . LYS B 1 158 ? 18.63400 17.25300 12.39000 1.000 34.75886 181 LYS B N 1
ATOM 4685 C CA . LYS B 1 158 ? 18.46600 18.69700 12.50000 1.000 40.34872 181 LYS B CA 1
ATOM 4686 C C . LYS B 1 158 ? 17.08500 19.14300 12.03800 1.000 44.05779 181 LYS B C 1
ATOM 4687 O O . LYS B 1 158 ? 16.52600 20.09200 12.59800 1.000 43.28429 181 LYS B O 1
ATOM 4693 N N . TRP B 1 159 ? 16.51600 18.47300 11.03200 1.000 45.57913 182 TRP B N 1
ATOM 4694 C CA . TRP B 1 159 ? 15.18900 18.84600 10.55100 1.000 43.81123 182 TRP B CA 1
ATOM 4695 C C . TRP B 1 159 ? 14.13100 18.62800 11.62600 1.000 39.99057 182 TRP B C 1
ATOM 4696 O O . TRP B 1 159 ? 13.29800 19.50600 11.88100 1.000 39.61986 182 TRP B O 1
ATOM 4707 N N . THR B 1 160 ? 14.14100 17.45500 12.26400 1.000 33.41948 183 THR B N 1
ATOM 4708 C CA . THR B 1 160 ? 13.15600 17.18000 13.30500 1.000 38.93587 183 THR B CA 1
ATOM 4709 C C . THR B 1 160 ? 13.36300 18.08600 14.51300 1.000 42.21962 183 THR B C 1
ATOM 4710 O O . THR B 1 160 ? 12.39700 18.63400 15.05700 1.000 36.37355 183 THR B O 1
ATOM 4714 N N . ASN B 1 161 ? 14.61600 18.26000 14.93900 1.000 42.49871 184 ASN B N 1
ATOM 4715 C CA . ASN B 1 161 ? 14.89600 19.10400 16.09700 1.000 44.05495 184 ASN B CA 1
ATOM 4716 C C . ASN B 1 161 ? 14.49200 20.55100 15.84100 1.000 42.79839 184 ASN B C 1
ATOM 4717 O O . ASN B 1 161 ? 13.92700 21.21100 16.72200 1.000 34.37243 184 ASN B O 1
ATOM 4722 N N . SER B 1 162 ? 14.76300 21.06000 14.63600 1.000 39.58885 185 SER B N 1
ATOM 4723 C CA . SER B 1 162 ? 14.43300 22.45000 14.33100 1.000 43.51038 185 SER B CA 1
ATOM 4724 C C . SER B 1 162 ? 12.93300 22.64100 14.15100 1.000 39.89901 185 SER B C 1
ATOM 4725 O O . SER B 1 162 ? 12.37900 23.66000 14.57800 1.000 38.00967 185 SER B O 1
ATOM 4728 N N . THR B 1 163 ? 12.25800 21.67800 13.51800 1.000 38.00223 186 THR B N 1
ATOM 4729 C CA . THR B 1 163 ? 10.81800 21.80100 13.31600 1.000 40.15020 186 THR B CA 1
ATOM 4730 C C . THR B 1 163 ? 10.07400 21.79100 14.64500 1.000 36.93259 186 THR B C 1
ATOM 4731 O O . THR B 1 163 ? 9.15600 22.59200 14.85800 1.000 33.60174 186 THR B O 1
ATOM 4735 N N . ILE B 1 164 ? 10.45800 20.88800 15.55100 1.000 32.23266 187 ILE B N 1
ATOM 4736 C CA . ILE B 1 164 ? 9.83700 20.83600 16.87200 1.000 38.22024 187 ILE B CA 1
ATOM 4737 C C . ILE B 1 164 ? 10.02200 22.16300 17.59900 1.000 40.28756 187 ILE B C 1
ATOM 4738 O O . ILE B 1 164 ? 9.06200 22.75300 18.10900 1.000 31.97321 187 ILE B O 1
ATOM 4743 N N . SER B 1 165 ? 11.25900 22.66100 17.64200 1.000 32.17308 188 SER B N 1
ATOM 4744 C CA . SER B 1 165 ? 11.53000 23.88600 18.38700 1.000 43.40958 188 SER B CA 1
ATOM 4745 C C . SER B 1 165 ? 10.90200 25.10600 17.72200 1.000 43.79062 188 SER B C 1
ATOM 4746 O O . SER B 1 165 ? 10.47300 26.03300 18.41900 1.000 39.86344 188 SER B O 1
ATOM 4749 N N . THR B 1 166 ? 10.83000 25.12500 16.38900 1.000 41.81856 189 THR B N 1
ATOM 4750 C CA . THR B 1 166 ? 10.20700 26.25200 15.69900 1.000 44.26592 189 THR B CA 1
ATOM 4751 C C . THR B 1 166 ? 8.70100 26.27600 15.93300 1.000 42.52751 189 THR B C 1
ATOM 4752 O O . THR B 1 166 ? 8.13100 27.32300 16.26300 1.000 42.97198 189 THR B O 1
ATOM 4756 N N . MET B 1 167 ? 8.03700 25.12900 15.75800 1.000 43.53627 190 MET B N 1
ATOM 4757 C CA . MET B 1 167 ? 6.60200 25.05300 16.01800 1.000 42.86127 190 MET B CA 1
ATOM 4758 C C . MET B 1 167 ? 6.27800 25.47400 17.44300 1.000 41.92277 190 MET B C 1
ATOM 4759 O O . MET B 1 167 ? 5.27200 26.15100 17.68800 1.000 41.05166 190 MET B O 1
ATOM 4764 N N . MET B 1 168 ? 7.12500 25.08300 18.39400 1.000 37.97947 191 MET B N 1
ATOM 4765 C CA . MET B 1 168 ? 6.86200 25.33800 19.80300 1.000 43.08230 191 MET B CA 1
ATOM 4766 C C . MET B 1 168 ? 7.11800 26.79700 20.16600 1.000 45.58889 191 MET B C 1
ATOM 4767 O O . MET B 1 168 ? 6.25700 27.45700 20.75700 1.000 42.14188 191 MET B O 1
ATOM 4772 N N . LEU B 1 169 ? 8.29200 27.31600 19.80800 1.000 43.47950 192 LEU B N 1
ATOM 4773 C CA . LEU B 1 169 ? 8.76800 28.59200 20.32400 1.000 44.50325 192 LEU B CA 1
ATOM 4774 C C . LEU B 1 169 ? 8.83100 29.70300 19.28600 1.000 51.36892 192 LEU B C 1
ATOM 4775 O O . LEU B 1 169 ? 8.60000 30.86100 19.63700 1.000 57.61541 192 LEU B O 1
ATOM 4780 N N . GLY B 1 170 ? 9.14300 29.39200 18.02900 1.000 53.10602 193 GLY B N 1
ATOM 4781 C CA . GLY B 1 170 ? 9.15400 30.37700 16.97000 1.000 55.32180 193 GLY B CA 1
ATOM 4782 C C . GLY B 1 170 ? 10.44100 30.32900 16.18100 1.000 55.90460 193 GLY B C 1
ATOM 4783 O O . GLY B 1 170 ? 11.27200 29.43000 16.34400 1.000 51.66733 193 GLY B O 1
ATOM 4784 N N . GLU B 1 171 ? 10.61100 31.32000 15.30500 1.000 59.83279 194 GLU B N 1
ATOM 4785 C CA . GLU B 1 171 ? 11.77800 31.42000 14.44000 1.000 61.37312 194 GLU B CA 1
ATOM 4786 C C . GLU B 1 171 ? 12.76400 32.48200 14.91100 1.000 64.54758 194 GLU B C 1
ATOM 4787 O O . GLU B 1 171 ? 13.64200 32.88900 14.14200 1.000 70.34782 194 GLU B O 1
ATOM 4793 N N . ALA B 1 172 ? 12.64000 32.93200 16.15700 1.000 60.47563 195 ALA B N 1
ATOM 4794 C CA . ALA B 1 172 ? 13.53100 33.95000 16.68900 1.000 65.05275 195 ALA B CA 1
ATOM 4795 C C . ALA B 1 172 ? 14.95700 33.41300 16.80500 1.000 70.27797 195 ALA B C 1
ATOM 4796 O O . ALA B 1 172 ? 15.21600 32.21100 16.69500 1.000 71.88559 195 ALA B O 1
ATOM 4798 N N . GLU B 1 173 ? 15.89600 34.33500 17.03200 1.000 70.89602 196 GLU B N 1
ATOM 4799 C CA . GLU B 1 173 ? 17.29300 33.94400 17.18000 1.000 75.27712 196 GLU B CA 1
ATOM 4800 C C . GLU B 1 173 ? 17.50400 33.11500 18.44100 1.000 70.69987 196 GLU B C 1
ATOM 4801 O O . GLU B 1 173 ? 18.30200 32.17100 18.44400 1.000 74.53199 196 GLU B O 1
ATOM 4807 N N . GLU B 1 174 ? 16.79200 33.44800 19.52000 1.000 65.61343 197 GLU B N 1
ATOM 4808 C CA . GLU B 1 174 ? 16.92600 32.70100 20.76400 1.000 63.53725 197 GLU B CA 1
ATOM 4809 C C . GLU B 1 174 ? 16.39800 31.27800 20.64900 1.000 52.00829 197 GLU B C 1
ATOM 4810 O O . GLU B 1 174 ? 16.78400 30.42100 21.45200 1.000 52.86036 197 GLU B O 1
ATOM 4816 N N . VAL B 1 175 ? 15.52500 31.00600 19.67800 1.000 46.74385 198 VAL B N 1
ATOM 4817 C CA . VAL B 1 175 ? 15.01500 29.65000 19.50700 1.000 46.80553 198 VAL B CA 1
ATOM 4818 C C . VAL B 1 175 ? 16.00900 28.79600 18.72900 1.000 49.32998 198 VAL B C 1
ATOM 4819 O O . VAL B 1 175 ? 16.14600 27.59500 18.98600 1.000 50.02014 198 VAL B O 1
ATOM 4823 N N . ARG B 1 176 ? 16.71500 29.39400 17.76800 1.000 51.86432 199 ARG B N 1
ATOM 4824 C CA . ARG B 1 176 ? 17.80300 28.67500 17.11500 1.000 53.17301 199 ARG B CA 1
ATOM 4825 C C . ARG B 1 176 ? 18.91400 28.34800 18.10300 1.000 54.05297 199 ARG B C 1
ATOM 4826 O O . ARG B 1 176 ? 19.58800 27.32100 17.96200 1.000 56.31921 199 ARG B O 1
ATOM 4834 N N . ASP B 1 177 ? 19.11100 29.20000 19.11100 1.000 53.11557 200 ASP B N 1
ATOM 4835 C CA . ASP B 1 177 ? 20.09100 28.90200 20.15100 1.000 55.34922 200 ASP B CA 1
ATOM 4836 C C . ASP B 1 177 ? 19.61700 27.75700 21.03800 1.000 47.99909 200 ASP B C 1
ATOM 4837 O O . ASP B 1 177 ? 20.38700 26.83900 21.34500 1.000 50.37546 200 ASP B O 1
ATOM 4842 N N . ILE B 1 178 ? 18.35100 27.79300 21.46300 1.000 42.20763 201 ILE B N 1
ATOM 4843 C CA . ILE B 1 178 ? 17.84200 26.73000 22.32300 1.000 45.38266 201 ILE B CA 1
ATOM 4844 C C . ILE B 1 178 ? 17.75900 25.41600 21.55700 1.000 39.89177 201 ILE B C 1
ATOM 4845 O O . ILE B 1 178 ? 17.90500 24.33800 22.14500 1.000 38.79180 201 ILE B O 1
ATOM 4850 N N . ALA B 1 179 ? 17.55100 25.47600 20.23800 1.000 42.89154 202 ALA B N 1
ATOM 4851 C CA . ALA B 1 179 ? 17.52500 24.25500 19.44000 1.000 44.85534 202 ALA B CA 1
ATOM 4852 C C . ALA B 1 179 ? 18.91000 23.63100 19.35200 1.000 44.22456 202 ALA B C 1
ATOM 4853 O O . ALA B 1 179 ? 19.05600 22.40900 19.48200 1.000 42.60859 202 ALA B O 1
ATOM 4855 N N . ARG B 1 180 ? 19.93700 24.45500 19.13300 1.000 41.73386 203 ARG B N 1
ATOM 4856 C CA . ARG B 1 180 ? 21.30700 23.95500 19.13200 1.000 50.76429 203 ARG B CA 1
ATOM 4857 C C . ARG B 1 180 ? 21.68500 23.37100 20.48600 1.000 42.82347 203 ARG B C 1
ATOM 4858 O O . ARG B 1 180 ? 22.44400 22.39800 20.55500 1.000 47.04259 203 ARG B O 1
ATOM 4866 N N . ASP B 1 181 ? 21.15400 23.94000 21.57000 1.000 41.10757 204 ASP B N 1
ATOM 4867 C CA . ASP B 1 181 ? 21.46600 23.44200 22.90300 1.000 47.22809 204 ASP B CA 1
ATOM 4868 C C . ASP B 1 181 ? 20.70700 22.15800 23.21500 1.000 46.87216 204 ASP B C 1
ATOM 4869 O O . ASP B 1 181 ? 21.28200 21.21600 23.77400 1.000 43.12282 204 ASP B O 1
ATOM 4874 N N . VAL B 1 182 ? 19.41800 22.10400 22.86900 1.000 47.53929 205 VAL B N 1
ATOM 4875 C CA . VAL B 1 182 ? 18.64400 20.88000 23.06000 1.000 39.99858 205 VAL B CA 1
ATOM 4876 C C . VAL B 1 182 ? 19.28200 19.72600 22.29900 1.000 41.09213 205 VAL B C 1
ATOM 4877 O O . VAL B 1 182 ? 19.35400 18.59600 22.79800 1.000 42.62379 205 VAL B O 1
ATOM 4881 N N . LEU B 1 183 ? 19.77300 19.99500 21.08600 1.000 41.13150 206 LEU B N 1
ATOM 4882 C CA . LEU B 1 183 ? 20.43000 18.95300 20.30500 1.000 39.90548 206 LEU B CA 1
ATOM 4883 C C . LEU B 1 183 ? 21.66900 18.42700 21.02000 1.000 43.14969 206 LEU B C 1
ATOM 4884 O O . LEU B 1 183 ? 21.93900 17.22000 21.00300 1.000 40.80590 206 LEU B O 1
ATOM 4889 N N . LYS B 1 184 ? 22.43100 19.31700 21.66300 1.000 43.22326 207 LYS B N 1
ATOM 4890 C CA . LYS B 1 184 ? 23.61800 18.87900 22.39000 1.000 44.76337 207 LYS B CA 1
ATOM 4891 C C . LYS B 1 184 ? 23.24300 18.06400 23.62100 1.000 45.52293 207 LYS B C 1
ATOM 4892 O O . LYS B 1 184 ? 23.90100 17.06400 23.93200 1.000 47.51363 207 LYS B O 1
ATOM 4898 N N . ILE B 1 185 ? 22.19300 18.47600 24.33500 1.000 41.26080 208 ILE B N 1
ATOM 4899 C CA . ILE B 1 185 ? 21.70100 17.68300 25.45700 1.000 38.22259 208 ILE B CA 1
ATOM 4900 C C . ILE B 1 185 ? 21.25700 16.30900 24.97400 1.000 43.52398 208 ILE B C 1
ATOM 4901 O O . ILE B 1 185 ? 21.49400 15.29200 25.63700 1.000 39.98777 208 ILE B O 1
ATOM 4906 N N . PHE B 1 186 ? 20.61700 16.25800 23.80200 1.000 42.02126 209 PHE B N 1
ATOM 4907 C CA . PHE B 1 186 ? 20.20300 14.98000 23.23400 1.000 45.80105 209 PHE B CA 1
ATOM 4908 C C . PHE B 1 186 ? 21.40300 14.09700 22.92200 1.000 45.70190 209 PHE B C 1
ATOM 4909 O O . PHE B 1 186 ? 21.33800 12.87200 23.07900 1.000 40.23260 209 PHE B O 1
ATOM 4917 N N . GLY B 1 187 ? 22.50800 14.70000 22.47800 1.000 47.23260 210 GLY B N 1
ATOM 4918 C CA . GLY B 1 187 ? 23.70300 13.91900 22.20000 1.000 48.93002 210 GLY B CA 1
ATOM 4919 C C . GLY B 1 187 ? 24.26800 13.24900 23.43900 1.000 50.35666 210 GLY B C 1
ATOM 4920 O O . GLY B 1 187 ? 24.74000 12.11100 23.38100 1.000 46.57475 210 GLY B O 1
ATOM 4921 N N . GLU B 1 188 ? 24.22000 13.94400 24.58000 1.000 50.29292 211 GLU B N 1
ATOM 4922 C CA . GLU B 1 188 ? 24.69800 13.35500 25.82700 1.000 51.01587 211 GLU B CA 1
ATOM 4923 C C . GLU B 1 188 ? 23.74200 12.29000 26.34800 1.000 52.44001 211 GLU B C 1
ATOM 4924 O O . GLU B 1 188 ? 24.18000 11.30800 26.95800 1.000 57.08084 211 GLU B O 1
ATOM 4930 N N . TYR B 1 189 ? 22.44000 12.46400 26.11400 1.000 52.17912 212 TYR B N 1
ATOM 4931 C CA . TYR B 1 189 ? 21.45800 11.50200 26.60100 1.000 45.92623 212 TYR B CA 1
ATOM 4932 C C . TYR B 1 189 ? 21.46800 10.22400 25.77000 1.000 52.57631 212 TYR B C 1
ATOM 4933 O O . TYR B 1 189 ? 21.38200 9.11900 26.31900 1.000 48.12008 212 TYR B O 1
ATOM 4942 N N . SER B 1 190 ? 21.58500 10.35500 24.44500 1.000 49.65115 213 SER B N 1
ATOM 4943 C CA . SER B 1 190 ? 21.49800 9.20900 23.54700 1.000 51.31903 213 SER B CA 1
ATOM 4944 C C . SER B 1 190 ? 22.68100 8.25800 23.66700 1.000 58.84478 213 SER B C 1
ATOM 4945 O O . SER B 1 190 ? 22.64900 7.18400 23.05500 1.000 61.28770 213 SER B O 1
ATOM 4948 N N . VAL B 1 191 ? 23.71500 8.62300 24.42700 1.000 67.43074 214 VAL B N 1
ATOM 4949 C CA . VAL B 1 191 ? 24.86900 7.74200 24.59900 1.000 77.65137 214 VAL B CA 1
ATOM 4950 C C . VAL B 1 191 ? 24.43700 6.42300 25.22900 1.000 83.69605 214 VAL B C 1
ATOM 4951 O O . VAL B 1 191 ? 24.61500 5.34500 24.64900 1.000 86.19477 214 VAL B O 1
ATOM 4955 N N . THR B 1 192 ? 23.85700 6.49100 26.42300 1.000 82.86519 215 THR B N 1
ATOM 4956 C CA . THR B 1 192 ? 23.38600 5.31200 27.14100 1.000 84.30187 215 THR B CA 1
ATOM 4957 C C . THR B 1 192 ? 21.86000 5.30300 27.14200 1.000 84.79740 215 THR B C 1
ATOM 4958 O O . THR B 1 192 ? 21.21000 5.58100 28.15300 1.000 92.84013 215 THR B O 1
ATOM 4962 N N . ASN B 1 193 ? 21.28500 4.97900 25.98300 1.000 73.52891 216 ASN B N 1
ATOM 4963 C CA . ASN B 1 193 ? 19.83600 4.93300 25.80200 1.000 64.45580 216 ASN B CA 1
ATOM 4964 C C . ASN B 1 193 ? 19.45900 3.55500 25.25200 1.000 53.62803 216 ASN B C 1
ATOM 4965 O O . ASN B 1 193 ? 19.06900 3.41100 24.09200 1.000 49.68793 216 ASN B O 1
ATOM 4970 N N . PHE B 1 194 ? 19.57800 2.53700 26.09900 1.000 51.68070 217 PHE B N 1
ATOM 4971 C CA . PHE B 1 194 ? 19.25200 1.16600 25.73700 1.000 50.28111 217 PHE B CA 1
ATOM 4972 C C . PHE B 1 194 ? 17.85200 0.80100 26.21700 1.000 48.01836 217 PHE B C 1
ATOM 4973 O O . PHE B 1 194 ? 17.25500 1.48800 27.04900 1.000 47.07557 217 PHE B O 1
ATOM 4981 N N . ILE B 1 195 ? 17.33700 -0.30500 25.67500 1.000 46.50554 218 ILE B N 1
ATOM 4982 C CA . ILE B 1 195 ? 16.02000 -0.79700 26.07100 1.000 44.60939 218 ILE B CA 1
ATOM 4983 C C . ILE B 1 195 ? 15.97700 -1.06800 27.57100 1.000 49.65304 218 ILE B C 1
ATOM 4984 O O . ILE B 1 195 ? 14.98100 -0.77800 28.24300 1.000 54.25456 218 ILE B O 1
ATOM 4989 N N . TRP B 1 196 ? 17.06200 -1.61600 28.12100 1.000 58.93543 219 TRP B N 1
ATOM 4990 C CA . TRP B 1 196 ? 17.14300 -1.95900 29.53300 1.000 59.44830 219 TRP B CA 1
ATOM 4991 C C . TRP B 1 196 ? 18.60900 -2.16600 29.86300 1.000 59.55437 219 TRP B C 1
ATOM 4992 O O . TRP B 1 196 ? 19.34200 -2.70600 29.02400 1.000 53.97719 219 TRP B O 1
ATOM 5003 N N . PRO B 1 197 ? 19.07800 -1.75200 31.04500 1.000 63.88569 220 PRO B N 1
ATOM 5004 C CA . PRO B 1 197 ? 18.29100 -1.08900 32.08800 1.000 64.29549 220 PRO B CA 1
ATOM 5005 C C . PRO B 1 197 ? 18.34700 0.42700 32.01800 1.000 70.80659 220 PRO B C 1
ATOM 5006 O O . PRO B 1 197 ? 19.00100 0.98300 31.13500 1.000 56.69280 220 PRO B O 1
ATOM 5010 N N . LEU B 1 198 ? 17.65900 1.08200 32.95000 1.000 88.53172 221 LEU B N 1
ATOM 5011 C CA . LEU B 1 198 ? 17.79100 2.51400 33.10900 1.000 104.55626 221 LEU B CA 1
ATOM 5012 C C . LEU B 1 198 ? 19.22200 2.87700 33.44000 1.000 117.55627 221 LEU B C 1
ATOM 5013 O O . LEU B 1 198 ? 19.62200 2.85500 34.60800 1.000 119.73050 221 LEU B O 1
ATOM 5014 N N . ASN B 1 199 ? 20.00700 3.20600 32.42000 1.000 124.20089 222 ASN B N 1
ATOM 5015 C CA . ASN B 1 199 ? 21.43200 3.46300 32.59700 1.000 126.93327 222 ASN B CA 1
ATOM 5016 C C . ASN B 1 199 ? 21.70500 4.59100 33.58100 1.000 127.66298 222 ASN B C 1
ATOM 5017 O O . ASN B 1 199 ? 22.79900 4.64100 34.15600 1.000 130.43547 222 ASN B O 1
ATOM 5022 N N . LYS B 1 200 ? 20.74300 5.47900 33.77100 1.000 123.77759 223 LYS B N 1
ATOM 5023 C CA . LYS B 1 200 ? 20.84500 6.58700 34.73500 1.000 116.69662 223 LYS B CA 1
ATOM 5024 C C . LYS B 1 200 ? 22.03800 7.45100 34.31300 1.000 113.97777 223 LYS B C 1
ATOM 5025 O O . LYS B 1 200 ? 22.25900 7.65200 33.10900 1.000 118.82845 223 LYS B O 1
ATOM 5031 N N . PHE B 1 201 ? 22.82200 7.96500 35.25800 1.000 104.90534 224 PHE B N 1
ATOM 5032 C CA . PHE B 1 201 ? 23.96200 8.81000 34.94300 1.000 100.10736 224 PHE B CA 1
ATOM 5033 C C . PHE B 1 201 ? 25.13200 8.41300 35.83000 1.000 101.43450 224 PHE B C 1
ATOM 5034 O O . PHE B 1 201 ? 24.96500 7.73500 36.84600 1.000 96.15316 224 PHE B O 1
ATOM 5035 N N . LYS B 1 202 ? 26.32600 8.83700 35.42500 1.000 112.36238 225 LYS B N 1
ATOM 5036 C CA . LYS B 1 202 ? 27.50800 8.64100 36.23900 1.000 117.78769 225 LYS B CA 1
ATOM 5037 C C . LYS B 1 202 ? 27.61200 9.68700 37.32800 1.000 116.98802 225 LYS B C 1
ATOM 5038 O O . LYS B 1 202 ? 28.08900 10.80000 37.08600 1.000 126.54683 225 LYS B O 1
ATOM 5039 N N . PHE B 1 203 ? 27.16200 9.34400 38.53000 1.000 99.78717 226 PHE B N 1
ATOM 5040 C CA . PHE B 1 203 ? 27.14600 10.28600 39.64100 1.000 77.41398 226 PHE B CA 1
ATOM 5041 C C . PHE B 1 203 ? 28.55800 10.63300 40.10000 1.000 75.43081 226 PHE B C 1
ATOM 5042 O O . PHE B 1 203 ? 29.48600 9.84400 39.93300 1.000 76.93175 226 PHE B O 1
ATOM 5044 N N . ASP B 1 207 ? 32.85500 17.56400 33.40700 1.000 82.12833 230 ASP B N 1
ATOM 5045 C CA . ASP B 1 207 ? 32.93900 18.29700 32.15700 1.000 87.84522 230 ASP B CA 1
ATOM 5046 C C . ASP B 1 207 ? 32.67300 19.78200 32.31100 1.000 92.41226 230 ASP B C 1
ATOM 5047 O O . ASP B 1 207 ? 31.61200 20.18400 32.78800 1.000 90.59010 230 ASP B O 1
ATOM 5048 N N . LYS B 1 208 ? 33.64100 20.59900 31.90400 1.000 96.38633 231 LYS B N 1
ATOM 5049 C CA . LYS B 1 208 ? 33.51200 22.03900 32.00900 1.000 99.98299 231 LYS B CA 1
ATOM 5050 C C . LYS B 1 208 ? 32.54400 22.62600 31.00300 1.000 104.00863 231 LYS B C 1
ATOM 5051 O O . LYS B 1 208 ? 31.55600 23.26300 31.38100 1.000 111.38940 231 LYS B O 1
ATOM 5052 N N . ARG B 1 209 ? 32.82000 22.42000 29.71400 1.000 98.48019 232 ARG B N 1
ATOM 5053 C CA . ARG B 1 209 ? 31.92400 22.91800 28.68500 1.000 95.43524 232 ARG B CA 1
ATOM 5054 C C . ARG B 1 209 ? 30.57400 22.23200 28.68600 1.000 92.64473 232 ARG B C 1
ATOM 5055 O O . ARG B 1 209 ? 29.58200 22.80800 28.22900 1.000 91.19861 232 ARG B O 1
ATOM 5056 N N . THR B 1 210 ? 30.51300 20.99600 29.19300 1.000 88.97052 233 THR B N 1
ATOM 5057 C CA . THR B 1 210 ? 29.23400 20.30300 29.30000 1.000 83.06566 233 THR B CA 1
ATOM 5058 C C . THR B 1 210 ? 28.29900 21.01400 30.26900 1.000 82.99901 233 THR B C 1
ATOM 5059 O O . THR B 1 210 ? 27.07900 21.02400 30.06200 1.000 86.15937 233 THR B O 1
ATOM 5063 N N . GLU B 1 211 ? 28.84700 21.61500 31.32700 1.000 78.87772 234 GLU B N 1
ATOM 5064 C CA . GLU B 1 211 ? 28.03000 22.45900 32.19300 1.000 82.78940 234 GLU B CA 1
ATOM 5065 C C . GLU B 1 211 ? 27.49100 23.65800 31.42600 1.000 80.37569 234 GLU B C 1
ATOM 5066 O O . GLU B 1 211 ? 26.35600 24.09100 31.65500 1.000 87.48846 234 GLU B O 1
ATOM 5072 N N . GLU B 1 212 ? 28.29100 24.20500 30.50800 1.000 71.82627 235 GLU B N 1
ATOM 5073 C CA . GLU B 1 212 ? 27.79800 25.27500 29.65800 1.000 65.39212 235 GLU B CA 1
ATOM 5074 C C . GLU B 1 212 ? 26.60400 24.84800 28.82700 1.000 64.38469 235 GLU B C 1
ATOM 5075 O O . GLU B 1 212 ? 25.67200 25.62700 28.61800 1.000 60.66429 235 GLU B O 1
ATOM 5076 N N . ILE B 1 213 ? 26.61300 23.60100 28.34900 1.000 64.85154 236 ILE B N 1
ATOM 5077 C CA . ILE B 1 213 ? 25.45000 23.05900 27.65000 1.000 71.09300 236 ILE B CA 1
ATOM 5078 C C . ILE B 1 213 ? 24.23800 23.04500 28.57200 1.000 67.30351 236 ILE B C 1
ATOM 5079 O O . ILE B 1 213 ? 23.12000 23.37700 28.16200 1.000 71.16460 236 ILE B O 1
ATOM 5084 N N . PHE B 1 214 ? 24.44200 22.67100 29.83400 1.000 54.20561 237 PHE B N 1
ATOM 5085 C CA . PHE B 1 214 ? 23.32500 22.56600 30.76400 1.000 49.32147 237 PHE B CA 1
ATOM 5086 C C . PHE B 1 214 ? 22.94300 23.92400 31.34300 1.000 52.04127 237 PHE B C 1
ATOM 5087 O O . PHE B 1 214 ? 21.75300 24.23500 31.46900 1.000 53.64805 237 PHE B O 1
ATOM 5095 N N . ASN B 1 215 ? 23.93400 24.74600 31.69400 1.000 55.04508 238 ASN B N 1
ATOM 5096 C CA . ASN B 1 215 ? 23.65600 26.02100 32.34500 1.000 63.27756 238 ASN B CA 1
ATOM 5097 C C . ASN B 1 215 ? 23.11600 27.07800 31.39300 1.000 61.01292 238 ASN B C 1
ATOM 5098 O O . ASN B 1 215 ? 22.69400 28.14000 31.86100 1.000 66.16991 238 ASN B O 1
ATOM 5103 N N . LYS B 1 216 ? 23.12000 26.83000 30.08300 1.000 51.66287 239 LYS B N 1
ATOM 5104 C CA . LYS B 1 216 ? 22.59600 27.79900 29.13200 1.000 56.97099 239 LYS B CA 1
ATOM 5105 C C . LYS B 1 216 ? 21.15600 27.51900 28.72600 1.000 55.95614 239 LYS B C 1
ATOM 5106 O O . LYS B 1 216 ? 20.54200 28.36600 28.07000 1.000 57.12366 239 LYS B O 1
ATOM 5112 N N . TYR B 1 217 ? 20.59900 26.36600 29.10100 1.000 52.48555 240 TYR B N 1
ATOM 5113 C CA . TYR B 1 217 ? 19.22800 26.05500 28.71000 1.000 51.29478 240 TYR B CA 1
ATOM 5114 C C . TYR B 1 217 ? 18.23300 26.95200 29.43700 1.000 50.04820 240 TYR B C 1
ATOM 5115 O O . TYR B 1 217 ? 17.40500 27.62100 28.80800 1.000 51.04010 240 TYR B O 1
ATOM 5124 N N . ASP B 1 218 ? 18.29200 26.96200 30.76700 1.000 42.35694 241 ASP B N 1
ATOM 5125 C CA . ASP B 1 218 ? 17.31200 27.71400 31.54500 1.000 44.90168 241 ASP B CA 1
ATOM 5126 C C . ASP B 1 218 ? 17.33600 29.21400 31.26500 1.000 48.03582 241 ASP B C 1
ATOM 5127 O O . ASP B 1 218 ? 16.24900 29.81100 31.19200 1.000 47.11513 241 ASP B O 1
ATOM 5132 N N . PRO B 1 219 ? 18.48900 29.88000 31.11500 1.000 55.76049 242 PRO B N 1
ATOM 5133 C CA . PRO B 1 219 ? 18.44000 31.30700 30.74500 1.000 57.01236 242 PRO B CA 1
ATOM 5134 C C . PRO B 1 219 ? 17.78000 31.55500 29.39900 1.000 57.81406 242 PRO B C 1
ATOM 5135 O O . PRO B 1 219 ? 16.93600 32.45300 29.28200 1.000 61.22688 242 PRO B O 1
ATOM 5139 N N . ILE B 1 220 ? 18.13700 30.77500 28.37700 1.000 50.56515 243 ILE B N 1
ATOM 5140 C CA . ILE B 1 220 ? 17.59300 31.00400 27.04100 1.000 56.48634 243 ILE B CA 1
ATOM 5141 C C . ILE B 1 220 ? 16.08700 30.77900 27.02800 1.000 51.52887 243 ILE B C 1
ATOM 5142 O O . ILE B 1 220 ? 15.33400 31.56600 26.44200 1.000 48.64183 243 ILE B O 1
ATOM 5147 N N . ILE B 1 221 ? 15.62000 29.71200 27.68000 1.000 48.43963 244 ILE B N 1
ATOM 5148 C CA . ILE B 1 221 ? 14.19100 29.41800 27.65000 1.000 43.29103 244 ILE B CA 1
ATOM 5149 C C . ILE B 1 221 ? 13.40300 30.48900 28.39700 1.000 44.63365 244 ILE B C 1
ATOM 5150 O O . ILE B 1 221 ? 12.26400 30.80100 28.02500 1.000 39.23402 244 ILE B O 1
ATOM 5155 N N . GLU B 1 222 ? 13.99200 31.09000 29.43600 1.000 45.65851 245 GLU B N 1
ATOM 5156 C CA . GLU B 1 222 ? 13.29700 32.15000 30.15800 1.000 46.81233 245 GLU B CA 1
ATOM 5157 C C . GLU B 1 222 ? 13.13000 33.39200 29.29100 1.000 48.22653 245 GLU B C 1
ATOM 5158 O O . GLU B 1 222 ? 12.08500 34.05200 29.33800 1.000 46.69556 245 GLU B O 1
ATOM 5164 N N . LYS B 1 223 ? 14.14400 33.72200 28.48500 1.000 52.69037 246 LYS B N 1
ATOM 5165 C CA . LYS B 1 223 ? 14.03200 34.88000 27.60500 1.000 60.03316 246 LYS B CA 1
ATOM 5166 C C . LYS B 1 223 ? 13.03700 34.63300 26.47800 1.000 53.50926 246 LYS B C 1
ATOM 5167 O O . LYS B 1 223 ? 12.37400 35.57200 26.02300 1.000 53.93623 246 LYS B O 1
ATOM 5173 N N . VAL B 1 224 ? 12.92200 33.38700 26.01500 1.000 49.90451 247 VAL B N 1
ATOM 5174 C CA . VAL B 1 224 ? 11.95200 33.06700 24.97200 1.000 50.79643 247 VAL B CA 1
ATOM 5175 C C . VAL B 1 224 ? 10.53300 33.18400 25.51500 1.000 50.52251 247 VAL B C 1
ATOM 5176 O O . VAL B 1 224 ? 9.65500 33.78200 24.88200 1.000 53.98421 247 VAL B O 1
ATOM 5180 N N . ILE B 1 225 ? 10.29200 32.61900 26.70100 1.000 44.61862 248 ILE B N 1
ATOM 5181 C CA . ILE B 1 225 ? 8.96000 32.66100 27.29800 1.000 46.96192 248 ILE B CA 1
ATOM 5182 C C . ILE B 1 225 ? 8.53900 34.10000 27.57100 1.000 53.90791 248 ILE B C 1
ATOM 5183 O O . ILE B 1 225 ? 7.38700 34.48200 27.32800 1.000 51.54559 248 ILE B O 1
ATOM 5188 N N . LYS B 1 226 ? 9.46200 34.92100 28.07700 1.000 51.33374 249 LYS B N 1
ATOM 5189 C CA . LYS B 1 226 ? 9.12800 36.31400 28.35700 1.000 55.38542 249 LYS B CA 1
ATOM 5190 C C . LYS B 1 226 ? 8.86000 37.08500 27.07000 1.000 62.97165 249 LYS B C 1
ATOM 5191 O O . LYS B 1 226 ? 7.91400 37.87800 27.00100 1.000 59.26536 249 LYS B O 1
ATOM 5197 N N . LYS B 1 227 ? 9.67700 36.85900 26.03900 1.000 67.60113 250 LYS B N 1
ATOM 5198 C CA . LYS B 1 227 ? 9.46400 37.53600 24.76400 1.000 72.69927 250 LYS B CA 1
ATOM 5199 C C . LYS B 1 227 ? 8.11600 37.15600 24.16300 1.000 73.31347 250 LYS B C 1
ATOM 5200 O O . LYS B 1 227 ? 7.34600 38.02400 23.74000 1.000 78.28294 250 LYS B O 1
ATOM 5206 N N . ARG B 1 228 ? 7.80700 35.85600 24.13000 1.000 66.86462 251 ARG B N 1
ATOM 5207 C CA . ARG B 1 228 ? 6.50400 35.42800 23.63200 1.000 61.62483 251 ARG B CA 1
ATOM 5208 C C . ARG B 1 228 ? 5.37400 35.94400 24.51300 1.000 57.32845 251 ARG B C 1
ATOM 5209 O O . ARG B 1 228 ? 4.27600 36.21700 24.01400 1.000 58.96327 251 ARG B O 1
ATOM 5217 N N . GLN B 1 229 ? 5.61900 36.08300 25.81800 1.000 53.50067 252 GLN B N 1
ATOM 5218 C CA . GLN B 1 229 ? 4.59400 36.62400 26.70700 1.000 60.72149 252 GLN B CA 1
ATOM 5219 C C . GLN B 1 229 ? 4.28500 38.07800 26.37100 1.000 61.54173 252 GLN B C 1
ATOM 5220 O O . GLN B 1 229 ? 3.12400 38.50100 26.42900 1.000 58.36750 252 GLN B O 1
ATOM 5226 N N . GLU B 1 230 ? 5.31200 38.85900 26.02200 1.000 68.57456 253 GLU B N 1
ATOM 5227 C CA . GLU B 1 230 ? 5.08600 40.24700 25.63000 1.000 74.58433 253 GLU B CA 1
ATOM 5228 C C . GLU B 1 230 ? 4.29000 40.33200 24.33500 1.000 69.35874 253 GLU B C 1
ATOM 5229 O O . GLU B 1 230 ? 3.45800 41.23100 24.16900 1.000 73.50579 253 GLU B O 1
ATOM 5235 N N . ILE B 1 231 ? 4.53400 39.40600 23.40600 1.000 63.98890 254 ILE B N 1
ATOM 5236 C CA . ILE B 1 231 ? 3.75600 39.36500 22.17100 1.000 64.39382 254 ILE B CA 1
ATOM 5237 C C . ILE B 1 231 ? 2.29500 39.05300 22.47900 1.000 65.03360 254 ILE B C 1
ATOM 5238 O O . ILE B 1 231 ? 1.38000 39.61600 21.86400 1.000 62.85028 254 ILE B O 1
ATOM 5243 N N . VAL B 1 232 ? 2.05500 38.17200 23.45200 1.000 59.42349 255 VAL B N 1
ATOM 5244 C CA . VAL B 1 232 ? 0.68800 37.81200 23.81700 1.000 61.49454 255 VAL B CA 1
ATOM 5245 C C . VAL B 1 232 ? -0.00700 38.97300 24.52100 1.000 68.44274 255 VAL B C 1
ATOM 5246 O O . VAL B 1 232 ? -1.20500 39.21000 24.32000 1.000 69.38108 255 VAL B O 1
ATOM 5250 N N . ASN B 1 233 ? 0.72800 39.71600 25.35200 1.000 71.03376 256 ASN B N 1
ATOM 5251 C CA . ASN B 1 233 ? 0.12100 40.82500 26.08300 1.000 77.76402 256 ASN B CA 1
ATOM 5252 C C . ASN B 1 233 ? -0.27700 41.96000 25.14700 1.000 80.39174 256 ASN B C 1
ATOM 5253 O O . ASN B 1 233 ? -1.32100 42.59400 25.34200 1.000 86.09814 256 ASN B O 1
ATOM 5258 N N . LYS B 1 234 ? 0.54200 42.23400 24.13000 1.000 75.56634 257 LYS B N 1
ATOM 5259 C CA . LYS B 1 234 ? 0.21800 43.29800 23.18500 1.000 77.17490 257 LYS B CA 1
ATOM 5260 C C . LYS B 1 234 ? -1.01800 42.94600 22.36500 1.000 79.36014 257 LYS B C 1
ATOM 5261 O O . LYS B 1 234 ? -1.95400 43.74700 22.26000 1.000 79.88109 257 LYS B O 1
ATOM 5267 N N . ARG B 1 235 ? -1.04400 41.74500 21.78100 1.000 78.69210 258 ARG B N 1
ATOM 5268 C CA . ARG B 1 235 ? -2.20000 41.32800 20.99800 1.000 79.63118 258 ARG B CA 1
ATOM 5269 C C . ARG B 1 235 ? -3.45200 41.14900 21.85300 1.000 81.96599 258 ARG B C 1
ATOM 5270 O O . ARG B 1 235 ? -4.56100 41.20600 21.31600 1.000 88.87036 258 ARG B O 1
ATOM 5278 N N . LYS B 1 236 ? -3.30000 40.93500 23.16200 1.000 79.80737 259 LYS B N 1
ATOM 5279 C CA . LYS B 1 236 ? -4.46500 40.81900 24.02400 1.000 85.32372 259 LYS B CA 1
ATOM 5280 C C . LYS B 1 236 ? -5.12000 42.15700 24.30700 1.000 92.81694 259 LYS B C 1
ATOM 5281 O O . LYS B 1 236 ? -6.34900 42.25400 24.38200 1.000 97.61952 259 LYS B O 1
ATOM 5282 N N . ASN B 1 237 ? -4.31400 43.20500 24.45000 1.000 91.58725 260 ASN B N 1
ATOM 5283 C CA . ASN B 1 237 ? -4.83700 44.52800 24.71900 1.000 91.58478 260 ASN B CA 1
ATOM 5284 C C . ASN B 1 237 ? -5.09500 45.32900 23.46100 1.000 92.02281 260 ASN B C 1
ATOM 5285 O O . ASN B 1 237 ? -5.14000 46.56200 23.50100 1.000 92.21739 260 ASN B O 1
ATOM 5286 N N . GLY B 1 238 ? -5.26400 44.63800 22.33400 1.000 91.93772 261 GLY B N 1
ATOM 5287 C CA . GLY B 1 238 ? -5.54100 45.28400 21.06900 1.000 91.58416 261 GLY B CA 1
ATOM 5288 C C . GLY B 1 238 ? -4.36100 45.96800 20.41500 1.000 91.52588 261 GLY B C 1
ATOM 5289 O O . GLY B 1 238 ? -4.52900 46.54900 19.33500 1.000 92.76456 261 GLY B O 1
ATOM 5290 N N . GLU B 1 239 ? -3.17800 45.91900 21.02200 1.000 90.00891 262 GLU B N 1
ATOM 5291 C CA . GLU B 1 239 ? -2.01700 46.58000 20.44400 1.000 91.93101 262 GLU B CA 1
ATOM 5292 C C . GLU B 1 239 ? -1.52200 45.81900 19.21900 1.000 96.48479 262 GLU B C 1
ATOM 5293 O O . GLU B 1 239 ? -1.49900 44.58600 19.19900 1.000 95.85772 262 GLU B O 1
ATOM 5299 N N . ILE B 1 240 ? -1.12800 46.56700 18.19100 1.000 102.44246 263 ILE B N 1
ATOM 5300 C CA . ILE B 1 240 ? -0.59300 45.95100 16.99400 1.000 103.73991 263 ILE B CA 1
ATOM 5301 C C . ILE B 1 240 ? 0.83600 45.47900 17.18400 1.000 102.26403 263 ILE B C 1
ATOM 5302 O O . ILE B 1 240 ? 1.63300 46.08700 17.89800 1.000 104.70047 263 ILE B O 1
ATOM 5303 N N . VAL B 1 241 ? 1.16000 44.36600 16.52900 1.000 98.80308 264 VAL B N 1
ATOM 5304 C CA . VAL B 1 241 ? 2.47900 43.75400 16.61000 1.000 94.86010 264 VAL B CA 1
ATOM 5305 C C . VAL B 1 241 ? 3.03400 43.60300 15.20100 1.000 100.54858 264 VAL B C 1
ATOM 5306 O O . VAL B 1 241 ? 2.30800 43.22700 14.27400 1.000 97.25140 264 VAL B O 1
ATOM 5310 N N . GLU B 1 242 ? 4.31900 43.90500 15.04400 1.000 108.60868 265 GLU B N 1
ATOM 5311 C CA . GLU B 1 242 ? 5.00800 43.80900 13.76800 1.000 115.35109 265 GLU B CA 1
ATOM 5312 C C . GLU B 1 242 ? 5.93900 42.60400 13.76700 1.000 114.23225 265 GLU B C 1
ATOM 5313 O O . GLU B 1 242 ? 6.42800 42.17600 14.81600 1.000 111.67743 265 GLU B O 1
ATOM 5319 N N . GLY B 1 243 ? 6.18000 42.05900 12.57800 1.000 116.84986 266 GLY B N 1
ATOM 5320 C CA . GLY B 1 243 ? 7.10300 40.95100 12.43200 1.000 116.74772 266 GLY B CA 1
ATOM 5321 C C . GLY B 1 243 ? 6.50600 39.60000 12.76700 1.000 116.82695 266 GLY B C 1
ATOM 5322 O O . GLY B 1 243 ? 6.44200 38.71500 11.90800 1.000 118.32971 266 GLY B O 1
ATOM 5323 N N . GLU B 1 244 ? 6.07200 39.42400 14.01600 1.000 115.13367 267 GLU B N 1
ATOM 5324 C CA . GLU B 1 244 ? 5.50500 38.15400 14.45600 1.000 112.49142 267 GLU B CA 1
ATOM 5325 C C . GLU B 1 244 ? 4.22300 37.83200 13.70100 1.000 110.63760 267 GLU B C 1
ATOM 5326 O O . GLU B 1 244 ? 3.12200 38.12900 14.17500 1.000 113.09904 267 GLU B O 1
ATOM 5332 N N . GLN B 1 245 ? 4.35800 37.22400 12.52500 1.000 107.07407 268 GLN B N 1
ATOM 5333 C CA . GLN B 1 245 ? 3.20600 36.85300 11.72900 1.000 101.46282 268 GLN B CA 1
ATOM 5334 C C . GLN B 1 245 ? 2.74100 35.43700 11.99600 1.000 94.52445 268 GLN B C 1
ATOM 5335 O O . GLN B 1 245 ? 1.53700 35.16500 12.02600 1.000 93.17036 268 GLN B O 1
ATOM 5336 N N . ASN B 1 246 ? 3.69100 34.52400 12.19300 1.000 90.41120 269 ASN B N 1
ATOM 5337 C CA . ASN B 1 246 ? 3.36600 33.13900 12.47700 1.000 84.67566 269 ASN B CA 1
ATOM 5338 C C . ASN B 1 246 ? 3.14100 32.92400 13.96000 1.000 79.69038 269 ASN B C 1
ATOM 5339 O O . ASN B 1 246 ? 3.97000 33.31400 14.78700 1.000 75.40096 269 ASN B O 1
ATOM 5340 N N . VAL B 1 247 ? 2.01100 32.30500 14.29200 1.000 81.20960 270 VAL B N 1
ATOM 5341 C CA . VAL B 1 247 ? 1.68300 32.01800 15.67500 1.000 79.30999 270 VAL B CA 1
ATOM 5342 C C . VAL B 1 247 ? 2.34900 30.75700 16.18400 1.000 73.41376 270 VAL B C 1
ATOM 5343 O O . VAL B 1 247 ? 2.17800 29.68000 15.60600 1.000 70.79347 270 VAL B O 1
ATOM 5344 N N . VAL B 1 248 ? 3.11300 30.87800 17.26500 1.000 66.11946 271 VAL B N 1
ATOM 5345 C CA . VAL B 1 248 ? 3.83200 29.74500 17.82400 1.000 60.49766 271 VAL B CA 1
ATOM 5346 C C . VAL B 1 248 ? 2.92500 29.01100 18.80400 1.000 49.47109 271 VAL B C 1
ATOM 5347 O O . VAL B 1 248 ? 1.95600 29.56500 19.33100 1.000 48.83765 271 VAL B O 1
ATOM 5351 N N . PHE B 1 249 ? 3.23600 27.75300 19.03900 1.000 39.63975 272 PHE B N 1
ATOM 5352 C CA . PHE B 1 249 ? 2.38400 26.93000 19.89000 1.000 41.42327 272 PHE B CA 1
ATOM 5353 C C . PHE B 1 249 ? 2.37000 27.44300 21.32400 1.000 43.44280 272 PHE B C 1
ATOM 5354 O O . PHE B 1 249 ? 1.33200 27.40200 21.99500 1.000 48.89287 272 PHE B O 1
ATOM 5362 N N . LEU B 1 250 ? 3.52200 27.92100 21.81700 1.000 39.63089 273 LEU B N 1
ATOM 5363 C CA . LEU B 1 250 ? 3.59300 28.41100 23.19100 1.000 39.61141 273 LEU B CA 1
ATOM 5364 C C . LEU B 1 250 ? 2.67200 29.60600 23.41500 1.000 50.03151 273 LEU B C 1
ATOM 5365 O O . LEU B 1 250 ? 2.19300 29.81800 24.53500 1.000 50.61250 273 LEU B O 1
ATOM 5370 N N . ASP B 1 251 ? 2.40400 30.38800 22.36400 1.000 57.19456 274 ASP B N 1
ATOM 5371 C CA . ASP B 1 251 ? 1.54000 31.55600 22.50800 1.000 57.69637 274 ASP B CA 1
ATOM 5372 C C . ASP B 1 251 ? 0.13100 31.16000 22.92900 1.000 59.12177 274 ASP B C 1
ATOM 5373 O O . ASP B 1 251 ? -0.51500 31.87600 23.70300 1.000 63.38748 274 ASP B O 1
ATOM 5378 N N . THR B 1 252 ? -0.36300 30.02300 22.43200 1.000 60.08766 275 THR B N 1
ATOM 5379 C CA . THR B 1 252 ? -1.68900 29.56100 22.82900 1.000 66.37173 275 THR B CA 1
ATOM 5380 C C . THR B 1 252 ? -1.74100 29.23200 24.31600 1.000 74.42266 275 THR B C 1
ATOM 5381 O O . THR B 1 252 ? -2.77400 29.43900 24.96300 1.000 82.05724 275 THR B O 1
ATOM 5385 N N . LEU B 1 253 ? -0.63700 28.73600 24.87700 1.000 70.12766 276 LEU B N 1
ATOM 5386 C CA . LEU B 1 253 ? -0.60200 28.43600 26.30400 1.000 65.32312 276 LEU B CA 1
ATOM 5387 C C . LEU B 1 253 ? -0.45700 29.70300 27.13800 1.000 62.19129 276 LEU B C 1
ATOM 5388 O O . LEU B 1 253 ? -1.14200 29.86200 28.15500 1.000 69.00441 276 LEU B O 1
ATOM 5393 N N . LEU B 1 254 ? 0.42600 30.61400 26.72200 1.000 53.80894 277 LEU B N 1
ATOM 5394 C CA . LEU B 1 254 ? 0.63500 31.85200 27.46400 1.000 60.21930 277 LEU B CA 1
ATOM 5395 C C . LEU B 1 254 ? -0.58100 32.76700 27.42900 1.000 71.01747 277 LEU B C 1
ATOM 5396 O O . LEU B 1 254 ? -0.70100 33.64800 28.28700 1.000 76.99155 277 LEU B O 1
ATOM 5401 N N . GLU B 1 255 ? -1.48300 32.58000 26.46300 1.000 78.67759 278 GLU B N 1
ATOM 5402 C CA . GLU B 1 255 ? -2.65100 33.44900 26.36000 1.000 87.01730 278 GLU B CA 1
ATOM 5403 C C . GLU B 1 255 ? -3.61900 33.21100 27.51300 1.000 94.77429 278 GLU B C 1
ATOM 5404 O O . GLU B 1 255 ? -4.10900 34.16300 28.13200 1.000 100.25323 278 GLU B O 1
ATOM 5406 N N . PHE B 1 256 ? -3.90600 31.94500 27.81800 1.000 91.94276 279 PHE B N 1
ATOM 5407 C CA . PHE B 1 256 ? -4.83100 31.58600 28.88300 1.000 86.56886 279 PHE B CA 1
ATOM 5408 C C . PHE B 1 256 ? -4.11500 31.18000 30.16700 1.000 83.93805 279 PHE B C 1
ATOM 5409 O O . PHE B 1 256 ? -4.70700 30.49800 31.01000 1.000 81.31476 279 PHE B O 1
ATOM 5411 N N . ALA B 1 257 ? -2.85500 31.58300 30.33200 1.000 84.31195 280 ALA B N 1
ATOM 5412 C CA . ALA B 1 257 ? -2.10800 31.23900 31.52900 1.000 85.55394 280 ALA B CA 1
ATOM 5413 C C . ALA B 1 257 ? -2.50100 32.02100 32.76400 1.000 95.01963 280 ALA B C 1
ATOM 5414 O O . ALA B 1 257 ? -2.07100 31.65900 33.86500 1.000 94.69715 280 ALA B O 1
ATOM 5415 N N . GLN B 1 258 ? -3.29600 33.07600 32.61100 1.000 103.81517 281 GLN B N 1
ATOM 5416 C CA . GLN B 1 258 ? -3.74900 33.86000 33.74100 1.000 110.85035 281 GLN B CA 1
ATOM 5417 C C . GLN B 1 258 ? -5.19700 34.27900 33.60300 1.000 117.17235 281 GLN B C 1
ATOM 5418 O O . GLN B 1 258 ? -5.63200 35.26000 34.21500 1.000 119.47816 281 GLN B O 1
ATOM 5419 N N . ASP B 1 259 ? -5.95300 33.53600 32.80000 1.000 121.75195 282 ASP B N 1
ATOM 5420 C CA . ASP B 1 259 ? -7.34600 33.86600 32.54800 1.000 126.51599 282 ASP B CA 1
ATOM 5421 C C . ASP B 1 259 ? -8.19100 33.62900 33.79700 1.000 125.71246 282 ASP B C 1
ATOM 5422 O O . ASP B 1 259 ? -7.83700 32.84600 34.68400 1.000 127.22538 282 ASP B O 1
ATOM 5427 N N . GLU B 1 260 ? -9.32300 34.32200 33.85900 1.000 121.16110 283 GLU B N 1
ATOM 5428 C CA . GLU B 1 260 ? -10.22600 34.20800 34.98900 1.000 114.19339 283 GLU B CA 1
ATOM 5429 C C . GLU B 1 260 ? -11.18500 33.03900 34.87600 1.000 108.50479 283 GLU B C 1
ATOM 5430 O O . GLU B 1 260 ? -11.63900 32.49700 35.88400 1.000 106.45521 283 GLU B O 1
ATOM 5431 N N . LYS B 1 265 ? -4.74000 29.09200 36.76500 1.000 87.93664 288 LYS B N 1
ATOM 5432 C CA . LYS B 1 265 ? -3.50600 29.84700 36.87600 1.000 88.53983 288 LYS B CA 1
ATOM 5433 C C . LYS B 1 265 ? -2.27300 28.97500 37.01100 1.000 87.26722 288 LYS B C 1
ATOM 5434 O O . LYS B 1 265 ? -1.95500 28.49800 38.10100 1.000 89.52079 288 LYS B O 1
ATOM 5435 N N . ILE B 1 266 ? -1.57600 28.76700 35.89800 1.000 77.90708 289 ILE B N 1
ATOM 5436 C CA . ILE B 1 266 ? -0.36500 27.95600 35.86900 1.000 70.29442 289 ILE B CA 1
ATOM 5437 C C . ILE B 1 266 ? 0.84100 28.87000 36.05200 1.000 62.07272 289 ILE B C 1
ATOM 5438 O O . ILE B 1 266 ? 0.83200 30.03700 35.64500 1.000 61.69855 289 ILE B O 1
ATOM 5443 N N . THR B 1 267 ? 1.88600 28.34300 36.68600 1.000 50.61299 290 THR B N 1
ATOM 5444 C CA . THR B 1 267 ? 3.05000 29.14100 37.04200 1.000 51.00083 290 THR B CA 1
ATOM 5445 C C . THR B 1 267 ? 4.09900 29.11700 35.93200 1.000 49.66315 290 THR B C 1
ATOM 5446 O O . THR B 1 267 ? 4.00800 28.36100 34.96300 1.000 59.44614 290 THR B O 1
ATOM 5450 N N . LYS B 1 268 ? 5.11900 29.96500 36.09700 1.000 47.80956 291 LYS B N 1
ATOM 5451 C CA . LYS B 1 268 ? 6.19400 30.04400 35.11300 1.000 47.36420 291 LYS B CA 1
ATOM 5452 C C . LYS B 1 268 ? 6.98500 28.74300 35.04900 1.000 42.16108 291 LYS B C 1
ATOM 5453 O O . LYS B 1 268 ? 7.30500 28.25700 33.95900 1.000 38.72267 291 LYS B O 1
ATOM 5459 N N . GLU B 1 269 ? 7.32000 28.17200 36.20900 1.000 43.61457 292 GLU B N 1
ATOM 5460 C CA . GLU B 1 269 ? 8.08700 26.93100 36.22300 1.000 38.75590 292 GLU B CA 1
ATOM 5461 C C . GLU B 1 269 ? 7.29300 25.76900 35.64200 1.000 39.61925 292 GLU B C 1
ATOM 5462 O O . GLU B 1 269 ? 7.87900 24.84500 35.06800 1.000 37.74760 292 GLU B O 1
ATOM 5468 N N . GLN B 1 270 ? 5.96700 25.79500 35.77900 1.000 33.63541 293 GLN B N 1
ATOM 5469 C CA . GLN B 1 270 ? 5.14400 24.74500 35.19600 1.000 39.43569 293 GLN B CA 1
ATOM 5470 C C . GLN B 1 270 ? 4.98800 24.91800 33.69100 1.000 36.56852 293 GLN B C 1
ATOM 5471 O O . GLN B 1 270 ? 4.81600 23.92600 32.97500 1.000 32.71380 293 GLN B O 1
ATOM 5477 N N . ILE B 1 271 ? 5.04700 26.15800 33.19600 1.000 39.41569 294 ILE B N 1
ATOM 5478 C CA . ILE B 1 271 ? 5.15600 26.37500 31.75700 1.000 41.92671 294 ILE B CA 1
ATOM 5479 C C . ILE B 1 271 ? 6.47600 25.81700 31.24400 1.000 39.87603 294 ILE B C 1
ATOM 5480 O O . ILE B 1 271 ? 6.53300 25.18900 30.17900 1.000 34.65706 294 ILE B O 1
ATOM 5485 N N . LYS B 1 272 ? 7.55600 26.02700 32.00100 1.000 37.18230 295 LYS B N 1
ATOM 5486 C CA . LYS B 1 272 ? 8.85100 25.47600 31.61600 1.000 37.99590 295 LYS B CA 1
ATOM 5487 C C . LYS B 1 272 ? 8.84200 23.95300 31.64900 1.000 36.00661 295 LYS B C 1
ATOM 5488 O O . LYS B 1 272 ? 9.50900 23.31300 30.82900 1.000 32.58039 295 LYS B O 1
ATOM 5494 N N . GLY B 1 273 ? 8.10300 23.35800 32.58800 1.000 33.91677 296 GLY B N 1
ATOM 5495 C CA . GLY B 1 273 ? 7.97100 21.90900 32.60100 1.000 28.40171 296 GLY B CA 1
ATOM 5496 C C . GLY B 1 273 ? 7.27600 21.38600 31.35900 1.000 28.50377 296 GLY B C 1
ATOM 5497 O O . GLY B 1 273 ? 7.61200 20.31300 30.85200 1.000 27.77950 296 GLY B O 1
ATOM 5498 N N . LEU B 1 274 ? 6.30300 22.14300 30.84800 1.000 30.65210 297 LEU B N 1
ATOM 5499 C CA . LEU B 1 274 ? 5.62400 21.75300 29.61700 1.000 33.24659 297 LEU B CA 1
ATOM 5500 C C . LEU B 1 274 ? 6.59200 21.72100 28.44100 1.000 30.59297 297 LEU B C 1
ATOM 5501 O O . LEU B 1 274 ? 6.61600 20.75200 27.67300 1.000 31.39302 297 LEU B O 1
ATOM 5506 N N . VAL B 1 275 ? 7.40500 22.77000 28.28000 1.000 33.67384 298 VAL B N 1
ATOM 5507 C CA . VAL B 1 275 ? 8.29900 22.79100 27.12500 1.000 41.46574 298 VAL B CA 1
ATOM 5508 C C . VAL B 1 275 ? 9.37700 21.72000 27.26100 1.000 35.74348 298 VAL B C 1
ATOM 5509 O O . VAL B 1 275 ? 9.84300 21.17400 26.25300 1.000 32.62049 298 VAL B O 1
ATOM 5513 N N . VAL B 1 276 ? 9.77500 21.37900 28.49100 1.000 33.01834 299 VAL B N 1
ATOM 5514 C CA . VAL B 1 276 ? 10.63700 20.21500 28.69200 1.000 28.77070 299 VAL B CA 1
ATOM 5515 C C . VAL B 1 276 ? 9.94100 18.96000 28.18700 1.000 27.87205 299 VAL B C 1
ATOM 5516 O O . VAL B 1 276 ? 10.53400 18.13900 27.47600 1.000 25.87501 299 VAL B O 1
ATOM 5520 N N . ASP B 1 277 ? 8.66600 18.79400 28.54800 1.000 29.05128 300 ASP B N 1
ATOM 5521 C CA . ASP B 1 277 ? 7.90500 17.64800 28.06600 1.000 25.01789 300 ASP B CA 1
ATOM 5522 C C . ASP B 1 277 ? 7.77000 17.67700 26.55000 1.000 29.58802 300 ASP B C 1
ATOM 5523 O O . ASP B 1 277 ? 7.79300 16.62700 25.89500 1.000 28.32742 300 ASP B O 1
ATOM 5528 N N . PHE B 1 278 ? 7.62100 18.87300 25.97500 1.000 28.94359 301 PHE B N 1
ATOM 5529 C CA . PHE B 1 278 ? 7.49700 18.98700 24.52600 1.000 27.05209 301 PHE B CA 1
ATOM 5530 C C . PHE B 1 278 ? 8.78100 18.57100 23.81800 1.000 34.37757 301 PHE B C 1
ATOM 5531 O O . PHE B 1 278 ? 8.72600 18.02700 22.71000 1.000 31.59271 301 PHE B O 1
ATOM 5539 N N . PHE B 1 279 ? 9.93900 18.80400 24.44100 1.000 28.45256 302 PHE B N 1
ATOM 5540 C CA . PHE B 1 279 ? 11.21500 18.48400 23.81200 1.000 29.09107 302 PHE B CA 1
ATOM 5541 C C . PHE B 1 279 ? 11.61200 17.01800 23.94100 1.000 26.75264 302 PHE B C 1
ATOM 5542 O O . PHE B 1 279 ? 12.51500 16.57600 23.22200 1.000 35.56338 302 PHE B O 1
ATOM 5550 N N . SER B 1 280 ? 10.98100 16.25400 24.82900 1.000 25.29175 303 SER B N 1
ATOM 5551 C CA . SER B 1 280 ? 11.48400 14.92500 25.16800 1.000 30.96605 303 SER B CA 1
ATOM 5552 C C . SER B 1 280 ? 10.39500 13.86500 25.06400 1.000 29.25614 303 SER B C 1
ATOM 5553 O O . SER B 1 280 ? 10.31100 12.95000 25.89200 1.000 31.18746 303 SER B O 1
ATOM 5556 N N . ALA B 1 281 ? 9.56100 13.94500 24.02700 1.000 26.97697 304 ALA B N 1
ATOM 5557 C CA . ALA B 1 281 ? 8.51100 12.96000 23.80900 1.000 32.70619 304 ALA B CA 1
ATOM 5558 C C . ALA B 1 281 ? 8.85000 11.96200 22.70900 1.000 36.80500 304 ALA B C 1
ATOM 5559 O O . ALA B 1 281 ? 7.99600 11.15100 22.33900 1.000 34.12822 304 ALA B O 1
ATOM 5561 N N . GLY B 1 282 ? 10.07200 11.99500 22.18400 1.000 33.64862 305 GLY B N 1
ATOM 5562 C CA . GLY B 1 282 ? 10.47200 11.03600 21.17200 1.000 27.98405 305 GLY B CA 1
ATOM 5563 C C . GLY B 1 282 ? 10.58800 11.62700 19.78200 1.000 28.84596 305 GLY B C 1
ATOM 5564 O O . GLY B 1 282 ? 10.24100 10.97400 18.79100 1.000 28.59018 305 GLY B O 1
ATOM 5565 N N . THR B 1 283 ? 11.07600 12.87000 19.70400 1.000 27.91902 306 THR B N 1
ATOM 5566 C CA . THR B 1 283 ? 11.27900 13.52400 18.41300 1.000 27.48770 306 THR B CA 1
ATOM 5567 C C . THR B 1 283 ? 12.12400 12.66600 17.47700 1.000 38.88218 306 THR B C 1
ATOM 5568 O O . THR B 1 283 ? 11.85800 12.59900 16.27000 1.000 38.32162 306 THR B O 1
ATOM 5572 N N . ASP B 1 284 ? 13.13300 11.98200 18.02300 1.000 38.42131 307 ASP B N 1
ATOM 5573 C CA . ASP B 1 284 ? 14.07100 11.22300 17.20300 1.000 39.22580 307 ASP B CA 1
ATOM 5574 C C . ASP B 1 284 ? 13.41700 10.04600 16.48700 1.000 33.86400 307 ASP B C 1
ATOM 5575 O O . ASP B 1 284 ? 13.97400 9.56200 15.49500 1.000 34.62119 307 ASP B O 1
ATOM 5580 N N . SER B 1 285 ? 12.26200 9.57100 16.96200 1.000 30.13578 308 SER B N 1
ATOM 5581 C CA . SER B 1 285 ? 11.57700 8.48400 16.26900 1.000 28.96019 308 SER B CA 1
ATOM 5582 C C . SER B 1 285 ? 11.25500 8.86700 14.83000 1.000 29.01655 308 SER B C 1
ATOM 5583 O O . SER B 1 285 ? 11.33500 8.03000 13.92200 1.000 34.62533 308 SER B O 1
ATOM 5586 N N . THR B 1 286 ? 10.89900 10.13200 14.60000 1.000 31.48156 309 THR B N 1
ATOM 5587 C CA . THR B 1 286 ? 10.56400 10.56600 13.24800 1.000 33.92985 309 THR B CA 1
ATOM 5588 C C . THR B 1 286 ? 11.80300 10.63200 12.36300 1.000 33.36756 309 THR B C 1
ATOM 5589 O O . THR B 1 286 ? 11.75500 10.23300 11.19300 1.000 32.85965 309 THR B O 1
ATOM 5593 N N . ALA B 1 287 ? 12.92100 11.12700 12.90100 1.000 30.51414 310 ALA B N 1
ATOM 5594 C CA . ALA B 1 287 ? 14.16400 11.12300 12.13700 1.000 31.16849 310 ALA B CA 1
ATOM 5595 C C . ALA B 1 287 ? 14.61300 9.70000 11.83100 1.000 35.74763 310 ALA B C 1
ATOM 5596 O O . ALA B 1 287 ? 15.12200 9.42100 10.73800 1.000 39.36564 310 ALA B O 1
ATOM 5598 N N . VAL B 1 288 ? 14.41800 8.78400 12.78100 1.000 33.68174 311 VAL B N 1
ATOM 5599 C CA . VAL B 1 288 ? 14.82400 7.39700 12.58100 1.000 34.88442 311 VAL B CA 1
ATOM 5600 C C . VAL B 1 288 ? 13.93900 6.72400 11.53800 1.000 33.19822 311 VAL B C 1
ATOM 5601 O O . VAL B 1 288 ? 14.43000 6.05000 10.62600 1.000 36.18297 311 VAL B O 1
ATOM 5605 N N . SER B 1 289 ? 12.62000 6.89800 11.65500 1.000 33.56840 312 SER B N 1
ATOM 5606 C CA . SER B 1 289 ? 11.70700 6.22900 10.73500 1.000 35.27855 312 SER B CA 1
ATOM 5607 C C . SER B 1 289 ? 11.83800 6.78200 9.32200 1.000 43.52814 312 SER B C 1
ATOM 5608 O O . SER B 1 289 ? 11.72200 6.03200 8.34500 1.000 36.88169 312 SER B O 1
ATOM 5611 N N . THR B 1 290 ? 12.08500 8.08900 9.18900 1.000 31.79941 313 THR B N 1
ATOM 5612 C CA . THR B 1 290 ? 12.28300 8.66200 7.86200 1.000 32.92517 313 THR B CA 1
ATOM 5613 C C . THR B 1 290 ? 13.50400 8.05300 7.18300 1.000 38.23597 313 THR B C 1
ATOM 5614 O O . THR B 1 290 ? 13.47500 7.75800 5.98200 1.000 34.42978 313 THR B O 1
ATOM 5618 N N . GLU B 1 291 ? 14.58200 7.83800 7.94200 1.000 37.81027 314 GLU B N 1
ATOM 5619 C CA . GLU B 1 291 ? 15.78000 7.23600 7.36500 1.000 40.68561 314 GLU B CA 1
ATOM 5620 C C . GLU B 1 291 ? 15.53900 5.78400 6.96800 1.000 38.43928 314 GLU B C 1
ATOM 5621 O O . GLU B 1 291 ? 16.01500 5.33700 5.91800 1.000 35.45322 314 GLU B O 1
ATOM 5627 N N . TRP B 1 292 ? 14.80700 5.02700 7.79200 1.000 34.21344 315 TRP B N 1
ATOM 5628 C CA . TRP B 1 292 ? 14.46100 3.66000 7.41000 1.000 39.11889 315 TRP B CA 1
ATOM 5629 C C . TRP B 1 292 ? 13.63500 3.63900 6.12900 1.000 40.41389 315 TRP B C 1
ATOM 5630 O O . TRP B 1 292 ? 13.81400 2.75800 5.27800 1.000 34.85806 315 TRP B O 1
ATOM 5641 N N . THR B 1 293 ? 12.72700 4.60500 5.97100 1.000 33.98584 316 THR B N 1
ATOM 5642 C CA . THR B 1 293 ? 11.87000 4.63300 4.79000 1.000 34.85219 316 THR B CA 1
ATOM 5643 C C . THR B 1 293 ? 12.66800 4.98300 3.54000 1.000 42.22007 316 THR B C 1
ATOM 5644 O O . THR B 1 293 ? 12.51400 4.34400 2.49300 1.000 41.10388 316 THR B O 1
ATOM 5648 N N . LEU B 1 294 ? 13.52000 6.00900 3.62800 1.000 37.76430 317 LEU B N 1
ATOM 5649 C CA . LEU B 1 294 ? 14.36600 6.37100 2.49700 1.000 38.06229 317 LEU B CA 1
ATOM 5650 C C . LEU B 1 294 ? 15.29400 5.22500 2.11400 1.000 37.85392 317 LEU B C 1
ATOM 5651 O O . LEU B 1 294 ? 15.51200 4.96300 0.92500 1.000 41.38756 317 LEU B O 1
ATOM 5656 N N . SER B 1 295 ? 15.84100 4.52400 3.11200 1.000 41.50748 318 SER B N 1
ATOM 5657 C CA . SER B 1 295 ? 16.76200 3.42700 2.83200 1.000 42.04437 318 SER B CA 1
ATOM 5658 C C . SER B 1 295 ? 16.05700 2.27800 2.12400 1.000 42.37741 318 SER B C 1
ATOM 5659 O O . SER B 1 295 ? 16.62400 1.66500 1.21100 1.000 39.73258 318 SER B O 1
ATOM 5662 N N . GLU B 1 296 ? 14.82100 1.97100 2.52600 1.000 40.85498 319 GLU B N 1
ATOM 5663 C CA . GLU B 1 296 ? 14.06800 0.92900 1.83800 1.000 37.80739 319 GLU B CA 1
ATOM 5664 C C . GLU B 1 296 ? 13.75800 1.33000 0.40200 1.000 47.55177 319 GLU B C 1
ATOM 5665 O O . GLU B 1 296 ? 13.80600 0.49200 -0.50500 1.000 39.98632 319 GLU B O 1
ATOM 5671 N N . LEU B 1 297 ? 13.44300 2.60900 0.17600 1.000 42.14099 320 LEU B N 1
ATOM 5672 C CA . LEU B 1 297 ? 13.18900 3.08000 -1.18200 1.000 46.61431 320 LEU B CA 1
ATOM 5673 C C . LEU B 1 297 ? 14.44300 3.01400 -2.04400 1.000 41.51122 320 LEU B C 1
ATOM 5674 O O . LEU B 1 297 ? 14.35100 2.76000 -3.25000 1.000 45.91165 320 LEU B O 1
ATOM 5679 N N . ILE B 1 298 ? 15.61600 3.24100 -1.45000 1.000 42.63978 321 ILE B N 1
ATOM 5680 C CA . ILE B 1 298 ? 16.86500 3.08000 -2.18700 1.000 46.06044 321 ILE B CA 1
ATOM 5681 C C . ILE B 1 298 ? 17.08400 1.61700 -2.55200 1.000 51.27972 321 ILE B C 1
ATOM 5682 O O . ILE B 1 298 ? 17.48100 1.29500 -3.67800 1.000 53.41754 321 ILE B O 1
ATOM 5687 N N . ASN B 1 299 ? 16.81900 0.70900 -1.61300 1.000 41.85339 322 ASN B N 1
ATOM 5688 C CA . ASN B 1 299 ? 17.03300 -0.71500 -1.83700 1.000 52.65214 322 ASN B CA 1
ATOM 5689 C C . ASN B 1 299 ? 15.94200 -1.36700 -2.67600 1.000 49.00507 322 ASN B C 1
ATOM 5690 O O . ASN B 1 299 ? 16.09500 -2.53100 -3.05900 1.000 50.73591 322 ASN B O 1
ATOM 5695 N N . ASN B 1 300 ? 14.85200 -0.66000 -2.96800 1.000 46.27997 323 ASN B N 1
ATOM 5696 C CA . ASN B 1 300 ? 13.72800 -1.21000 -3.72700 1.000 45.46707 323 ASN B CA 1
ATOM 5697 C C . ASN B 1 300 ? 13.36800 -0.23600 -4.84000 1.000 46.35681 323 ASN B C 1
ATOM 5698 O O . ASN B 1 300 ? 12.39800 0.52700 -4.72600 1.000 47.51169 323 ASN B O 1
ATOM 5703 N N . PRO B 1 301 ? 14.12500 -0.24200 -5.94100 1.000 49.24518 324 PRO B N 1
ATOM 5704 C CA . PRO B 1 301 ? 13.85300 0.71600 -7.02600 1.000 52.60753 324 PRO B CA 1
ATOM 5705 C C . PRO B 1 301 ? 12.48000 0.56200 -7.65500 1.000 51.45805 324 PRO B C 1
ATOM 5706 O O . PRO B 1 301 ? 11.96600 1.53700 -8.21600 1.000 51.66002 324 PRO B O 1
ATOM 5710 N N . ARG B 1 302 ? 11.87000 -0.62400 -7.58900 1.000 49.74438 325 ARG B N 1
ATOM 5711 C CA . ARG B 1 302 ? 10.52400 -0.78900 -8.12900 1.000 56.11633 325 ARG B CA 1
ATOM 5712 C C . ARG B 1 302 ? 9.52500 0.08300 -7.37800 1.000 52.74702 325 ARG B C 1
ATOM 5713 O O . ARG B 1 302 ? 8.69900 0.77300 -7.98700 1.000 50.14174 325 ARG B O 1
ATOM 5721 N N . VAL B 1 303 ? 9.59100 0.06200 -6.04500 1.000 44.86916 326 VAL B N 1
ATOM 5722 C CA . VAL B 1 303 ? 8.68400 0.86900 -5.23400 1.000 49.05565 326 VAL B CA 1
ATOM 5723 C C . VAL B 1 303 ? 8.97000 2.35300 -5.42200 1.000 47.65878 326 VAL B C 1
ATOM 5724 O O . VAL B 1 303 ? 8.04500 3.16800 -5.52300 1.000 43.95228 326 VAL B O 1
ATOM 5728 N N . LEU B 1 304 ? 10.25200 2.72900 -5.46100 1.000 44.13465 327 LEU B N 1
ATOM 5729 C CA . LEU B 1 304 ? 10.60900 4.13300 -5.63900 1.000 47.95380 327 LEU B CA 1
ATOM 5730 C C . LEU B 1 304 ? 10.13100 4.65600 -6.98700 1.000 45.65397 327 LEU B C 1
ATOM 5731 O O . LEU B 1 304 ? 9.64500 5.78900 -7.08400 1.000 45.71169 327 LEU B O 1
ATOM 5736 N N . LYS B 1 305 ? 10.25900 3.84500 -8.03900 1.000 46.78366 328 LYS B N 1
ATOM 5737 C CA . LYS B 1 305 ? 9.72200 4.22900 -9.34000 1.000 48.08803 328 LYS B CA 1
ATOM 5738 C C . LYS B 1 305 ? 8.21400 4.43600 -9.26300 1.000 55.22209 328 LYS B C 1
ATOM 5739 O O . LYS B 1 305 ? 7.68800 5.45100 -9.73500 1.000 48.26798 328 LYS B O 1
ATOM 5745 N N . LYS B 1 306 ? 7.50300 3.48400 -8.65500 1.000 47.12712 329 LYS B N 1
ATOM 5746 C CA . LYS B 1 306 ? 6.05500 3.60300 -8.53000 1.000 50.64697 329 LYS B CA 1
ATOM 5747 C C . LYS B 1 306 ? 5.66100 4.77800 -7.64300 1.000 49.66246 329 LYS B C 1
ATOM 5748 O O . LYS B 1 306 ? 4.60400 5.38700 -7.85300 1.000 47.68502 329 LYS B O 1
ATOM 5754 N N . ALA B 1 307 ? 6.49700 5.11900 -6.65800 1.000 44.99789 330 ALA B N 1
ATOM 5755 C CA . ALA B 1 307 ? 6.18500 6.24200 -5.77900 1.000 44.15354 330 ALA B CA 1
ATOM 5756 C C . ALA B 1 307 ? 6.25300 7.56700 -6.52700 1.000 44.98486 330 ALA B C 1
ATOM 5757 O O . ALA B 1 307 ? 5.40800 8.44700 -6.32200 1.000 47.18026 330 ALA B O 1
ATOM 5759 N N . ARG B 1 308 ? 7.25000 7.72900 -7.40100 1.000 45.92139 331 ARG B N 1
ATOM 5760 C CA . ARG B 1 308 ? 7.36800 8.96700 -8.16300 1.000 47.50730 331 ARG B CA 1
ATOM 5761 C C . ARG B 1 308 ? 6.24000 9.11500 -9.17500 1.000 47.82766 331 ARG B C 1
ATOM 5762 O O . ARG B 1 308 ? 5.82500 10.24000 -9.47800 1.000 48.27571 331 ARG B O 1
ATOM 5770 N N . GLU B 1 309 ? 5.73000 8.00000 -9.70300 1.000 50.64907 332 GLU B N 1
ATOM 5771 C CA . GLU B 1 309 ? 4.63700 8.07500 -10.66700 1.000 52.67253 332 GLU B CA 1
ATOM 5772 C C . GLU B 1 309 ? 3.35500 8.56800 -10.01100 1.000 49.68055 332 GLU B C 1
ATOM 5773 O O . GLU B 1 309 ? 2.56900 9.28800 -10.63900 1.000 49.38505 332 GLU B O 1
ATOM 5779 N N . GLU B 1 310 ? 3.11900 8.18700 -8.75300 1.000 47.31330 333 GLU B N 1
ATOM 5780 C CA . GLU B 1 310 ? 1.95000 8.69500 -8.04400 1.000 46.74533 333 GLU B CA 1
ATOM 5781 C C . GLU B 1 310 ? 2.06800 10.19500 -7.80600 1.000 51.40686 333 GLU B C 1
ATOM 5782 O O . GLU B 1 310 ? 1.11100 10.94700 -8.02600 1.000 47.12811 333 GLU B O 1
ATOM 5788 N N . ILE B 1 311 ? 3.24100 10.64700 -7.35500 1.000 46.23540 334 ILE B N 1
ATOM 5789 C CA . ILE B 1 311 ? 3.44300 12.06800 -7.08700 1.000 46.83716 334 ILE B CA 1
ATOM 5790 C C . ILE B 1 311 ? 3.35200 12.87800 -8.37500 1.000 47.66804 334 ILE B C 1
ATOM 5791 O O . ILE B 1 311 ? 2.76400 13.96600 -8.39900 1.000 47.98532 334 ILE B O 1
ATOM 5796 N N . ASP B 1 312 ? 3.92700 12.36400 -9.46500 1.000 48.62624 335 ASP B N 1
ATOM 5797 C CA . ASP B 1 312 ? 3.86400 13.08200 -10.73600 1.000 50.44139 335 ASP B CA 1
ATOM 5798 C C . ASP B 1 312 ? 2.44900 13.11400 -11.29600 1.000 50.70973 335 ASP B C 1
ATOM 5799 O O . ASP B 1 312 ? 2.10500 14.02700 -12.05300 1.000 57.85438 335 ASP B O 1
ATOM 5804 N N . SER B 1 313 ? 1.61700 12.13800 -10.93600 1.000 51.44099 336 SER B N 1
ATOM 5805 C CA . SER B 1 313 ? 0.23700 12.10000 -11.40000 1.000 59.40413 336 SER B CA 1
ATOM 5806 C C . SER B 1 313 ? -0.70600 12.87600 -10.48700 1.000 57.20649 336 SER B C 1
ATOM 5807 O O . SER B 1 313 ? -1.57400 13.61100 -10.97200 1.000 53.43839 336 SER B O 1
ATOM 5810 N N . VAL B 1 314 ? -0.54700 12.73300 -9.17200 1.000 48.81746 337 VAL B N 1
ATOM 5811 C CA . VAL B 1 314 ? -1.45700 13.38200 -8.23300 1.000 57.04891 337 VAL B CA 1
ATOM 5812 C C . VAL B 1 314 ? -1.07900 14.84300 -8.03100 1.000 54.80720 337 VAL B C 1
ATOM 5813 O O . VAL B 1 314 ? -1.93600 15.73300 -8.07400 1.000 55.91008 337 VAL B O 1
ATOM 5817 N N . VAL B 1 315 ? 0.20200 15.11600 -7.80700 1.000 53.87560 338 VAL B N 1
ATOM 5818 C CA . VAL B 1 315 ? 0.67900 16.47000 -7.53900 1.000 48.09166 338 VAL B CA 1
ATOM 5819 C C . VAL B 1 315 ? 1.20800 17.13900 -8.80200 1.000 49.45536 338 VAL B C 1
ATOM 5820 O O . VAL B 1 315 ? 0.88100 18.29100 -9.08300 1.000 50.17397 338 VAL B O 1
ATOM 5824 N N . GLY B 1 316 ? 2.02600 16.43300 -9.57100 1.000 49.89760 339 GLY B N 1
ATOM 5825 C CA . GLY B 1 316 ? 2.61600 16.98200 -10.77700 1.000 51.24484 339 GLY B CA 1
ATOM 5826 C C . GLY B 1 316 ? 4.06700 17.37200 -10.57700 1.000 51.14487 339 GLY B C 1
ATOM 5827 O O . GLY B 1 316 ? 4.70200 17.07100 -9.56200 1.000 51.56082 339 GLY B O 1
ATOM 5828 N N . LYS B 1 317 ? 4.59800 18.06200 -11.58500 1.000 52.42885 340 LYS B N 1
ATOM 5829 C CA . LYS B 1 317 ? 5.98000 18.52200 -11.57600 1.000 53.93377 340 LYS B CA 1
ATOM 5830 C C . LYS B 1 317 ? 6.08900 20.03900 -11.50300 1.000 55.73254 340 LYS B C 1
ATOM 5831 O O . LYS B 1 317 ? 7.18400 20.58300 -11.68200 1.000 60.17751 340 LYS B O 1
ATOM 5837 N N . ASP B 1 318 ? 4.98400 20.73600 -11.23800 1.000 53.16732 341 ASP B N 1
ATOM 5838 C CA . ASP B 1 318 ? 4.97100 22.19100 -11.26500 1.000 56.73696 341 ASP B CA 1
ATOM 5839 C C . ASP B 1 318 ? 5.00100 22.82800 -9.88200 1.000 52.80682 341 ASP B C 1
ATOM 5840 O O . ASP B 1 318 ? 5.31400 24.01800 -9.77700 1.000 53.34315 341 ASP B O 1
ATOM 5845 N N . ARG B 1 319 ? 4.68500 22.07800 -8.82900 1.000 51.39600 342 ARG B N 1
ATOM 5846 C CA . ARG B 1 319 ? 4.77000 22.60300 -7.47400 1.000 50.36859 342 ARG B CA 1
ATOM 5847 C C . ARG B 1 319 ? 5.17900 21.48300 -6.53100 1.000 48.93426 342 ARG B C 1
ATOM 5848 O O . ARG B 1 319 ? 4.91400 20.30600 -6.78700 1.000 48.62140 342 ARG B O 1
ATOM 5856 N N . LEU B 1 320 ? 5.83100 21.86500 -5.43700 1.000 48.12844 343 LEU B N 1
ATOM 5857 C CA . LEU B 1 320 ? 6.24200 20.89400 -4.43500 1.000 53.07476 343 LEU B CA 1
ATOM 5858 C C . LEU B 1 320 ? 5.02500 20.24700 -3.78600 1.000 45.86100 343 LEU B C 1
ATOM 5859 O O . LEU B 1 320 ? 3.95900 20.85700 -3.66300 1.000 47.55255 343 LEU B O 1
ATOM 5864 N N . VAL B 1 321 ? 5.19000 18.98700 -3.37800 1.000 47.90892 344 VAL B N 1
ATOM 5865 C CA . VAL B 1 321 ? 4.12300 18.30000 -2.66500 1.000 51.20632 344 VAL B CA 1
ATOM 5866 C C . VAL B 1 321 ? 3.83800 19.03300 -1.36100 1.000 45.95638 344 VAL B C 1
ATOM 5867 O O . VAL B 1 321 ? 4.75100 19.52600 -0.68600 1.000 42.88646 344 VAL B O 1
ATOM 5871 N N . ASP B 1 322 ? 2.55800 19.13900 -1.02200 1.000 43.75898 345 ASP B N 1
ATOM 5872 C CA . ASP B 1 322 ? 2.10100 19.81100 0.18200 1.000 42.53974 345 ASP B CA 1
ATOM 5873 C C . ASP B 1 322 ? 1.52100 18.78800 1.14900 1.000 43.43026 345 ASP B C 1
ATOM 5874 O O . ASP B 1 322 ? 1.09500 17.70000 0.75200 1.000 41.33890 345 ASP B O 1
ATOM 5879 N N . GLU B 1 323 ? 1.51800 19.14700 2.43700 1.000 40.58554 346 GLU B N 1
ATOM 5880 C CA . GLU B 1 323 ? 0.95300 18.26300 3.45100 1.000 39.55033 346 GLU B CA 1
ATOM 5881 C C . GLU B 1 323 ? -0.49000 17.89300 3.13100 1.000 47.67692 346 GLU B C 1
ATOM 5882 O O . GLU B 1 323 ? -0.93300 16.78200 3.44500 1.000 39.38053 346 GLU B O 1
ATOM 5888 N N . SER B 1 324 ? -1.23000 18.79800 2.48500 1.000 40.97189 347 SER B N 1
ATOM 5889 C CA . SER B 1 324 ? -2.60500 18.51600 2.09700 1.000 41.51212 347 SER B CA 1
ATOM 5890 C C . SER B 1 324 ? -2.71000 17.45700 1.00600 1.000 41.92676 347 SER B C 1
ATOM 5891 O O . SER B 1 324 ? -3.80600 16.92800 0.79000 1.000 42.22920 347 SER B O 1
ATOM 5894 N N . ASP B 1 325 ? -1.61000 17.13400 0.32000 1.000 47.24426 348 ASP B N 1
ATOM 5895 C CA . ASP B 1 325 ? -1.63300 16.10800 -0.71700 1.000 42.48342 348 ASP B CA 1
ATOM 5896 C C . ASP B 1 325 ? -1.50400 14.69700 -0.16100 1.000 41.55335 348 ASP B C 1
ATOM 5897 O O . ASP B 1 325 ? -1.78600 13.73500 -0.88600 1.000 46.19825 348 ASP B O 1
ATOM 5902 N N . VAL B 1 326 ? -1.08000 14.55000 1.09700 1.000 40.41581 349 VAL B N 1
ATOM 5903 C CA . VAL B 1 326 ? -0.81100 13.22000 1.64300 1.000 39.54581 349 VAL B CA 1
ATOM 5904 C C . VAL B 1 326 ? -2.07200 12.36500 1.62700 1.000 40.77073 349 VAL B C 1
ATOM 5905 O O . VAL B 1 326 ? -2.02500 11.16900 1.31400 1.000 40.01210 349 VAL B O 1
ATOM 5909 N N . GLN B 1 327 ? -3.22100 12.96600 1.95000 1.000 39.92596 350 GLN B N 1
ATOM 5910 C CA . GLN B 1 327 ? -4.48300 12.23400 1.93500 1.000 47.29369 350 GLN B CA 1
ATOM 5911 C C . GLN B 1 327 ? -4.81900 11.68200 0.55600 1.000 47.43172 350 GLN B C 1
ATOM 5912 O O . GLN B 1 327 ? -5.60000 10.72900 0.45500 1.000 52.01558 350 GLN B O 1
ATOM 5918 N N . ASN B 1 328 ? -4.25200 12.25100 -0.50600 1.000 45.38934 351 ASN B N 1
ATOM 5919 C CA . ASN B 1 328 ? -4.47400 11.77000 -1.86100 1.000 43.04845 351 ASN B CA 1
ATOM 5920 C C . ASN B 1 328 ? -3.28800 10.98300 -2.40300 1.000 42.96592 351 ASN B C 1
ATOM 5921 O O . ASN B 1 328 ? -3.22100 10.73600 -3.61100 1.000 43.92883 351 ASN B O 1
ATOM 5926 N N . LEU B 1 329 ? -2.35400 10.57900 -1.54100 1.000 49.23951 352 LEU B N 1
ATOM 5927 C CA . LEU B 1 329 ? -1.18200 9.80100 -1.93700 1.000 43.72564 352 LEU B CA 1
ATOM 5928 C C . LEU B 1 329 ? -1.20200 8.46200 -1.20400 1.000 41.00945 352 LEU B C 1
ATOM 5929 O O . LEU B 1 329 ? -0.39600 8.22700 -0.29300 1.000 40.03127 352 LEU B O 1
ATOM 5934 N N . PRO B 1 330 ? -2.11000 7.55800 -1.58300 1.000 43.38352 353 PRO B N 1
ATOM 5935 C CA . PRO B 1 330 ? -2.21700 6.28600 -0.84900 1.000 45.97176 353 PRO B CA 1
ATOM 5936 C C . PRO B 1 330 ? -0.98200 5.40800 -0.95100 1.000 40.50523 353 PRO B C 1
ATOM 5937 O O . PRO B 1 330 ? -0.66700 4.69500 0.00900 1.000 40.19166 353 PRO B O 1
ATOM 5941 N N . TYR B 1 331 ? -0.27000 5.42800 -2.08000 1.000 44.17197 354 TYR B N 1
ATOM 5942 C CA . TYR B 1 331 ? 0.91800 4.58800 -2.20000 1.000 44.71264 354 TYR B CA 1
ATOM 5943 C C . TYR B 1 331 ? 2.04600 5.10100 -1.31400 1.000 41.66193 354 TYR B C 1
ATOM 5944 O O . TYR B 1 331 ? 2.74200 4.30900 -0.66600 1.000 39.53998 354 TYR B O 1
ATOM 5953 N N . ILE B 1 332 ? 2.24000 6.42100 -1.26900 1.000 41.03838 355 ILE B N 1
ATOM 5954 C CA . ILE B 1 332 ? 3.22400 6.99600 -0.35600 1.000 39.57553 355 ILE B CA 1
ATOM 5955 C C . ILE B 1 332 ? 2.87300 6.64300 1.08300 1.000 38.13922 355 ILE B C 1
ATOM 5956 O O . ILE B 1 332 ? 3.75000 6.29600 1.88600 1.000 37.33663 355 ILE B O 1
ATOM 5961 N N . LYS B 1 333 ? 1.58200 6.69300 1.42500 1.000 38.06138 356 LYS B N 1
ATOM 5962 C CA . LYS B 1 333 ? 1.16600 6.32700 2.77500 1.000 37.02247 356 LYS B CA 1
ATOM 5963 C C . LYS B 1 333 ? 1.41500 4.85000 3.04700 1.000 37.96495 356 LYS B C 1
ATOM 5964 O O . LYS B 1 333 ? 1.76200 4.46800 4.17200 1.000 35.70512 356 LYS B O 1
ATOM 5970 N N . ALA B 1 334 ? 1.23900 4.00300 2.02900 1.000 37.50520 357 ALA B N 1
ATOM 5971 C CA . ALA B 1 334 ? 1.54700 2.58600 2.18800 1.000 37.33044 357 ALA B CA 1
ATOM 5972 C C . ALA B 1 334 ? 3.04300 2.35600 2.36100 1.000 39.24570 357 ALA B C 1
ATOM 5973 O O . ALA B 1 334 ? 3.44800 1.41700 3.05700 1.000 37.03281 357 ALA B O 1
ATOM 5975 N N . ILE B 1 335 ? 3.87200 3.20000 1.74200 1.000 41.12554 358 ILE B N 1
ATOM 5976 C CA . ILE B 1 335 ? 5.31800 3.08200 1.90700 1.000 42.09255 358 ILE B CA 1
ATOM 5977 C C . ILE B 1 335 ? 5.71700 3.38300 3.34700 1.000 41.76710 358 ILE B C 1
ATOM 5978 O O . ILE B 1 335 ? 6.59100 2.71700 3.91700 1.000 39.53582 358 ILE B O 1
ATOM 5983 N N . VAL B 1 336 ? 5.07900 4.38000 3.96400 1.000 35.59374 359 VAL B N 1
ATOM 5984 C CA . VAL B 1 336 ? 5.36100 4.66200 5.36800 1.000 34.27498 359 VAL B CA 1
ATOM 5985 C C . VAL B 1 336 ? 4.89300 3.50700 6.24500 1.000 33.60549 359 VAL B C 1
ATOM 5986 O O . VAL B 1 336 ? 5.60100 3.08700 7.16900 1.000 32.82440 359 VAL B O 1
ATOM 5990 N N . LYS B 1 337 ? 3.69700 2.97300 5.97100 1.000 35.04776 360 LYS B N 1
ATOM 5991 C CA . LYS B 1 337 ? 3.19700 1.83900 6.74400 1.000 38.18956 360 LYS B CA 1
ATOM 5992 C C . LYS B 1 337 ? 4.12700 0.64200 6.62400 1.000 37.87283 360 LYS B C 1
ATOM 5993 O O . LYS B 1 337 ? 4.42900 -0.02300 7.62200 1.000 32.72774 360 LYS B O 1
ATOM 5999 N N . GLU B 1 338 ? 4.59200 0.35600 5.40800 1.000 41.79189 361 GLU B N 1
ATOM 6000 C CA . GLU B 1 338 ? 5.47100 -0.78700 5.19800 1.000 39.49415 361 GLU B CA 1
ATOM 6001 C C . GLU B 1 338 ? 6.82200 -0.58700 5.87200 1.000 40.12742 361 GLU B C 1
ATOM 6002 O O . GLU B 1 338 ? 7.42000 -1.55500 6.35600 1.000 39.95102 361 GLU B O 1
ATOM 6008 N N . ALA B 1 339 ? 7.31300 0.65300 5.92200 1.000 35.93625 362 ALA B N 1
ATOM 6009 C CA . ALA B 1 339 ? 8.55900 0.92100 6.63300 1.000 36.54541 362 ALA B CA 1
ATOM 6010 C C . ALA B 1 339 ? 8.39000 0.72800 8.13500 1.000 37.07916 362 ALA B C 1
ATOM 6011 O O . ALA B 1 339 ? 9.28600 0.19800 8.80300 1.000 36.68179 362 ALA B O 1
ATOM 6013 N N . PHE B 1 340 ? 7.24600 1.14700 8.68300 1.000 37.57053 363 PHE B N 1
ATOM 6014 C CA . PHE B 1 340 ? 7.00300 0.96800 10.11100 1.000 31.81465 363 PHE B CA 1
ATOM 6015 C C . PHE B 1 340 ? 6.79400 -0.49700 10.47200 1.000 31.94898 363 PHE B C 1
ATOM 6016 O O . PHE B 1 340 ? 7.15500 -0.91600 11.57700 1.000 32.64362 363 PHE B O 1
ATOM 6024 N N . ARG B 1 341 ? 6.20800 -1.28300 9.56800 1.000 38.43292 364 ARG B N 1
ATOM 6025 C CA . ARG B 1 341 ? 6.04400 -2.71000 9.83000 1.000 36.12179 364 ARG B CA 1
ATOM 6026 C C . ARG B 1 341 ? 7.39600 -3.38900 10.00000 1.000 34.96103 364 ARG B C 1
ATOM 6027 O O . ARG B 1 341 ? 7.61400 -4.13800 10.95900 1.000 34.41293 364 ARG B O 1
ATOM 6035 N N . LEU B 1 342 ? 8.32600 -3.12100 9.08200 1.000 31.65071 365 LEU B N 1
ATOM 6036 C CA . LEU B 1 342 ? 9.61700 -3.79600 9.10100 1.000 36.62054 365 LEU B CA 1
ATOM 6037 C C . LEU B 1 342 ? 10.60600 -3.15200 10.06300 1.000 34.14504 365 LEU B C 1
ATOM 6038 O O . LEU B 1 342 ? 11.45900 -3.85000 10.62200 1.000 36.61102 365 LEU B O 1
ATOM 6043 N N . HIS B 1 343 ? 10.52700 -1.83700 10.26600 1.000 33.32947 366 HIS B N 1
ATOM 6044 C CA . HIS B 1 343 ? 11.51200 -1.11700 11.07600 1.000 36.07164 366 HIS B CA 1
ATOM 6045 C C . HIS B 1 343 ? 10.81700 -0.14400 12.02200 1.000 33.66465 366 HIS B C 1
ATOM 6046 O O . HIS B 1 343 ? 11.00400 1.07300 11.93100 1.000 29.43147 366 HIS B O 1
ATOM 6053 N N . PRO B 1 344 ? 10.01800 -0.64900 12.96000 1.000 32.43418 367 PRO B N 1
ATOM 6054 C CA . PRO B 1 344 ? 9.45700 0.23300 13.98900 1.000 34.60325 367 PRO B CA 1
ATOM 6055 C C . PRO B 1 344 ? 10.57700 0.91400 14.75300 1.000 29.72218 367 PRO B C 1
ATOM 6056 O O . PRO B 1 344 ? 11.55400 0.25500 15.14000 1.000 27.36656 367 PRO B O 1
ATOM 6060 N N . PRO B 1 345 ? 10.50200 2.23700 14.94000 1.000 32.82733 368 PRO B N 1
ATOM 6061 C CA . PRO B 1 345 ? 11.57900 2.92300 15.67500 1.000 33.76455 368 PRO B CA 1
ATOM 6062 C C . PRO B 1 345 ? 11.79800 2.35200 17.06200 1.000 30.67033 368 PRO B C 1
ATOM 6063 O O . PRO B 1 345 ? 12.94200 2.27100 17.52600 1.000 33.86204 368 PRO B O 1
ATOM 6067 N N . LEU B 1 346 ? 10.72400 1.93400 17.73100 1.000 34.34656 369 LEU B N 1
ATOM 6068 C CA . LEU B 1 346 ? 10.78700 1.23500 19.01100 1.000 31.29154 369 LEU B CA 1
ATOM 6069 C C . LEU B 1 346 ? 10.42500 -0.22400 18.75500 1.000 28.39428 369 LEU B C 1
ATOM 6070 O O . LEU B 1 346 ? 9.24600 -0.59900 18.84000 1.000 28.90593 369 LEU B O 1
ATOM 6075 N N . PRO B 1 347 ? 11.39100 -1.08400 18.41800 1.000 25.90399 370 PRO B N 1
ATOM 6076 C CA . PRO B 1 347 ? 11.04800 -2.48700 18.12800 1.000 30.20360 370 PRO B CA 1
ATOM 6077 C C . PRO B 1 347 ? 10.42600 -3.19900 19.31000 1.000 31.50318 370 PRO B C 1
ATOM 6078 O O . PRO B 1 347 ? 9.67500 -4.16500 19.12200 1.000 29.65189 370 PRO B O 1
ATOM 6082 N N . VAL B 1 348 ? 10.72300 -2.75300 20.52600 1.000 30.54465 371 VAL B N 1
ATOM 6083 C CA . VAL B 1 348 ? 10.12500 -3.28800 21.74200 1.000 23.98198 371 VAL B CA 1
ATOM 6084 C C . VAL B 1 348 ? 9.42300 -2.13800 22.44800 1.000 27.45366 371 VAL B C 1
ATOM 6085 O O . VAL B 1 348 ? 10.07200 -1.17000 22.86400 1.000 27.92797 371 VAL B O 1
ATOM 6089 N N . VAL B 1 349 ? 8.10300 -2.23300 22.56900 1.000 24.75447 372 VAL B N 1
ATOM 6090 C CA . VAL B 1 349 ? 7.30100 -1.22700 23.25500 1.000 31.16818 372 VAL B CA 1
ATOM 6091 C C . VAL B 1 349 ? 7.10200 -1.67000 24.69800 1.000 29.74723 372 VAL B C 1
ATOM 6092 O O . VAL B 1 349 ? 6.64800 -2.79200 24.95400 1.000 30.58746 372 VAL B O 1
ATOM 6096 N N . LYS B 1 350 ? 7.43600 -0.79100 25.63700 1.000 25.87885 373 LYS B N 1
ATOM 6097 C CA . LYS B 1 350 ? 7.42100 -1.11300 27.05700 1.000 31.97355 373 LYS B CA 1
ATOM 6098 C C . LYS B 1 350 ? 6.18800 -0.53000 27.73400 1.000 33.99999 373 LYS B C 1
ATOM 6099 O O . LYS B 1 350 ? 5.80200 0.61300 27.47400 1.000 31.84280 373 LYS B O 1
ATOM 6105 N N . ARG B 1 351 ? 5.57400 -1.32900 28.59900 1.000 20.70729 374 ARG B N 1
ATOM 6106 C CA . ARG B 1 351 ? 4.52200 -0.87700 29.49400 1.000 22.51282 374 ARG B CA 1
ATOM 6107 C C . ARG B 1 351 ? 4.76400 -1.47300 30.87400 1.000 20.11759 374 ARG B C 1
ATOM 6108 O O . ARG B 1 351 ? 5.58900 -2.37400 31.04800 1.000 24.44947 374 ARG B O 1
ATOM 6116 N N . LYS B 1 352 ? 4.03700 -0.95600 31.86200 1.000 24.25419 375 LYS B N 1
ATOM 6117 C CA . LYS B 1 352 ? 4.09000 -1.45400 33.22900 1.000 24.53798 375 LYS B CA 1
ATOM 6118 C C . LYS B 1 352 ? 2.69700 -1.90100 33.64400 1.000 24.46437 375 LYS B C 1
ATOM 6119 O O . LYS B 1 352 ? 1.71400 -1.19500 33.39500 1.000 24.49225 375 LYS B O 1
ATOM 6125 N N . CYS B 1 353 ? 2.61800 -3.07100 34.26700 1.000 26.88967 376 CYS B N 1
ATOM 6126 C CA . CYS B 1 353 ? 1.35400 -3.55000 34.80500 1.000 28.07875 376 CYS B CA 1
ATOM 6127 C C . CYS B 1 353 ? 0.98400 -2.74500 36.04600 1.000 28.41590 376 CYS B C 1
ATOM 6128 O O . CYS B 1 353 ? 1.79200 -2.60500 36.96900 1.000 26.55752 376 CYS B O 1
ATOM 6131 N N . THR B 1 354 ? -0.23800 -2.20700 36.06800 1.000 28.85369 377 THR B N 1
ATOM 6132 C CA . THR B 1 354 ? -0.66600 -1.33600 37.15800 1.000 26.06621 377 THR B CA 1
ATOM 6133 C C . THR B 1 354 ? -1.33600 -2.08300 38.30200 1.000 32.39163 377 THR B C 1
ATOM 6134 O O . THR B 1 354 ? -1.43700 -1.53400 39.40500 1.000 31.73791 377 THR B O 1
ATOM 6138 N N . GLN B 1 355 ? -1.79900 -3.30600 38.06500 1.000 33.41964 378 GLN B N 1
ATOM 6139 C CA . GLN B 1 355 ? -2.49800 -4.10400 39.06200 1.000 32.89409 378 GLN B CA 1
ATOM 6140 C C . GLN B 1 355 ? -2.56900 -5.53400 38.55400 1.000 33.58009 378 GLN B C 1
ATOM 6141 O O . GLN B 1 355 ? -2.58300 -5.76700 37.34300 1.000 30.09338 378 GLN B O 1
ATOM 6147 N N . GLU B 1 356 ? -2.61900 -6.48300 39.48800 1.000 32.26670 379 GLU B N 1
ATOM 6148 C CA . GLU B 1 356 ? -2.73100 -7.89100 39.12500 1.000 30.87305 379 GLU B CA 1
ATOM 6149 C C . GLU B 1 356 ? -3.90200 -8.10800 38.17500 1.000 31.98329 379 GLU B C 1
ATOM 6150 O O . GLU B 1 356 ? -4.99500 -7.57300 38.38200 1.000 32.19026 379 GLU B O 1
ATOM 6156 N N . CYS B 1 357 ? -3.66500 -8.88600 37.12200 1.000 31.41595 380 CYS B N 1
ATOM 6157 C CA . CYS B 1 357 ? -4.67700 -9.10500 36.10100 1.000 30.91071 380 CYS B CA 1
ATOM 6158 C C . CYS B 1 357 ? -4.47600 -10.47900 35.48000 1.000 32.96286 380 CYS B C 1
ATOM 6159 O O . CYS B 1 357 ? -3.45500 -11.13900 35.69000 1.000 32.46288 380 CYS B O 1
ATOM 6162 N N . GLU B 1 358 ? -5.47200 -10.90200 34.70900 1.000 35.19905 381 GLU B N 1
ATOM 6163 C CA . GLU B 1 358 ? -5.41100 -12.13700 33.94200 1.000 39.00242 381 GLU B CA 1
ATOM 6164 C C . GLU B 1 358 ? -5.32500 -11.79900 32.46100 1.000 37.65646 381 GLU B C 1
ATOM 6165 O O . GLU B 1 358 ? -6.10000 -10.97500 31.96300 1.000 41.01760 381 GLU B O 1
ATOM 6171 N N . ILE B 1 359 ? -4.37700 -12.42400 31.76800 1.000 39.37079 382 ILE B N 1
ATOM 6172 C CA . ILE B 1 359 ? -4.16000 -12.21700 30.34100 1.000 39.86131 382 ILE B CA 1
ATOM 6173 C C . ILE B 1 359 ? -4.02600 -13.59200 29.70300 1.000 43.47558 382 ILE B C 1
ATOM 6174 O O . ILE B 1 359 ? -3.03600 -14.29500 29.94100 1.000 40.31688 382 ILE B O 1
ATOM 6179 N N . ASP B 1 360 ? -5.01800 -13.97500 28.89600 1.000 44.53700 383 ASP B N 1
ATOM 6180 C CA . ASP B 1 360 ? -5.02800 -15.27200 28.21600 1.000 44.11870 383 ASP B CA 1
ATOM 6181 C C . ASP B 1 360 ? -4.90600 -16.41700 29.22000 1.000 44.21803 383 ASP B C 1
ATOM 6182 O O . ASP B 1 360 ? -4.17600 -17.38600 29.00200 1.000 40.65291 383 ASP B O 1
ATOM 6187 N N . GLY B 1 361 ? -5.62200 -16.30000 30.33700 1.000 38.90587 384 GLY B N 1
ATOM 6188 C CA . GLY B 1 361 ? -5.59800 -17.30900 31.37200 1.000 39.44614 384 GLY B CA 1
ATOM 6189 C C . GLY B 1 361 ? -4.42000 -17.24200 32.31700 1.000 37.90612 384 GLY B C 1
ATOM 6190 O O . GLY B 1 361 ? -4.45000 -17.90600 33.36000 1.000 42.82401 384 GLY B O 1
ATOM 6191 N N . TYR B 1 362 ? -3.38500 -16.47300 31.99600 1.000 35.77533 385 TYR B N 1
ATOM 6192 C CA . TYR B 1 362 ? -2.23000 -16.34400 32.87000 1.000 35.08044 385 TYR B CA 1
ATOM 6193 C C . TYR B 1 362 ? -2.37500 -15.12400 33.77300 1.000 35.63236 385 TYR B C 1
ATOM 6194 O O . TYR B 1 362 ? -3.09300 -14.17100 33.46500 1.000 41.04666 385 TYR B O 1
ATOM 6203 N N . VAL B 1 363 ? -1.67200 -15.16500 34.89900 1.000 30.48827 386 VAL B N 1
ATOM 6204 C CA . VAL B 1 363 ? -1.64600 -14.05700 35.84500 1.000 32.15524 386 VAL B CA 1
ATOM 6205 C C . VAL B 1 363 ? -0.46000 -13.16300 35.51600 1.000 27.08613 386 VAL B C 1
ATOM 6206 O O . VAL B 1 363 ? 0.65900 -13.64800 35.31000 1.000 32.51861 386 VAL B O 1
ATOM 6210 N N . VAL B 1 364 ? -0.70400 -11.86200 35.44700 1.000 22.76883 387 VAL B N 1
ATOM 6211 C CA . VAL B 1 364 ? 0.34200 -10.85600 35.30200 1.000 29.16661 387 VAL B CA 1
ATOM 6212 C C . VAL B 1 364 ? 0.38200 -10.04700 36.59500 1.000 28.70554 387 VAL B C 1
ATOM 6213 O O . VAL B 1 364 ? -0.62200 -9.41700 36.95300 1.000 29.71222 387 VAL B O 1
ATOM 6217 N N . PRO B 1 365 ? 1.49900 -10.03000 37.31600 1.000 28.30662 388 PRO B N 1
ATOM 6218 C CA . PRO B 1 365 ? 1.52000 -9.40200 38.63700 1.000 27.43012 388 PRO B CA 1
ATOM 6219 C C . PRO B 1 365 ? 1.67000 -7.88900 38.55300 1.000 26.51355 388 PRO B C 1
ATOM 6220 O O . PRO B 1 365 ? 2.17100 -7.33300 37.57500 1.000 27.80903 388 PRO B O 1
ATOM 6224 N N . GLU B 1 366 ? 1.22000 -7.22700 39.61700 1.000 29.26187 389 GLU B N 1
ATOM 6225 C CA . GLU B 1 366 ? 1.35200 -5.77900 39.70300 1.000 25.07451 389 GLU B CA 1
ATOM 6226 C C . GLU B 1 366 ? 2.82000 -5.37400 39.63400 1.000 28.55504 389 GLU B C 1
ATOM 6227 O O . GLU B 1 366 ? 3.67700 -5.97600 40.28600 1.000 28.16893 389 GLU B O 1
ATOM 6233 N N . GLY B 1 367 ? 3.10800 -4.35400 38.82600 1.000 28.47418 390 GLY B N 1
ATOM 6234 C CA . GLY B 1 367 ? 4.45400 -3.85100 38.67700 1.000 24.51059 390 GLY B CA 1
ATOM 6235 C C . GLY B 1 367 ? 5.29900 -4.56200 37.64400 1.000 24.24308 390 GLY B C 1
ATOM 6236 O O . GLY B 1 367 ? 6.43500 -4.13600 37.39900 1.000 24.68893 390 GLY B O 1
ATOM 6237 N N . ALA B 1 368 ? 4.78800 -5.62900 37.03400 1.000 20.79141 391 ALA B N 1
ATOM 6238 C CA . ALA B 1 368 ? 5.55200 -6.34400 36.02200 1.000 27.58493 391 ALA B CA 1
ATOM 6239 C C . ALA B 1 368 ? 5.85500 -5.43500 34.83900 1.000 23.20129 391 ALA B C 1
ATOM 6240 O O . ALA B 1 368 ? 5.02800 -4.61300 34.43900 1.000 25.26647 391 ALA B O 1
ATOM 6242 N N . LEU B 1 369 ? 7.06200 -5.57300 34.29800 1.000 25.12562 392 LEU B N 1
ATOM 6243 C CA . LEU B 1 369 ? 7.38900 -4.94000 33.03000 1.000 24.55994 392 LEU B CA 1
ATOM 6244 C C . LEU B 1 369 ? 6.73600 -5.72300 31.89900 1.000 25.21951 392 LEU B C 1
ATOM 6245 O O . LEU B 1 369 ? 6.76700 -6.95600 31.89000 1.000 24.88550 392 LEU B O 1
ATOM 6250 N N . ILE B 1 370 ? 6.12100 -5.01000 30.95800 1.000 24.24725 393 ILE B N 1
ATOM 6251 C CA . ILE B 1 370 ? 5.44100 -5.62000 29.82200 1.000 28.53762 393 ILE B CA 1
ATOM 6252 C C . ILE B 1 370 ? 6.15600 -5.18800 28.55200 1.000 26.23329 393 ILE B C 1
ATOM 6253 O O . ILE B 1 370 ? 6.35400 -3.99000 28.32300 1.000 25.84607 393 ILE B O 1
ATOM 6258 N N . LEU B 1 371 ? 6.53300 -6.16000 27.72400 1.000 27.80812 394 LEU B N 1
ATOM 6259 C CA . LEU B 1 371 ? 7.25400 -5.89700 26.48500 1.000 27.19058 394 LEU B CA 1
ATOM 6260 C C . LEU B 1 371 ? 6.40500 -6.34700 25.30700 1.000 26.73126 394 LEU B C 1
ATOM 6261 O O . LEU B 1 371 ? 6.07400 -7.53200 25.19200 1.000 28.10249 394 LEU B O 1
ATOM 6266 N N . PHE B 1 372 ? 6.04500 -5.39600 24.44800 1.000 28.90685 395 PHE B N 1
ATOM 6267 C CA . PHE B 1 372 ? 5.40300 -5.68800 23.16900 1.000 26.40072 395 PHE B CA 1
ATOM 6268 C C . PHE B 1 372 ? 6.50100 -5.85500 22.12700 1.000 25.28912 395 PHE B C 1
ATOM 6269 O O . PHE B 1 372 ? 7.21000 -4.89400 21.81000 1.000 35.96056 395 PHE B O 1
ATOM 6277 N N . ASN B 1 373 ? 6.65100 -7.06700 21.59100 1.000 28.07975 396 ASN B N 1
ATOM 6278 C CA . ASN B 1 373 ? 7.62600 -7.29800 20.52500 1.000 28.76524 396 ASN B CA 1
ATOM 6279 C C . ASN B 1 373 ? 6.98500 -6.92900 19.18500 1.000 25.69551 396 ASN B C 1
ATOM 6280 O O . ASN B 1 373 ? 6.60000 -7.77500 18.37600 1.000 28.05749 396 ASN B O 1
ATOM 6285 N N . VAL B 1 374 ? 6.87400 -5.61700 18.96600 1.000 26.01803 397 VAL B N 1
ATOM 6286 C CA . VAL B 1 374 ? 6.26700 -5.10400 17.74000 1.000 27.93605 397 VAL B CA 1
ATOM 6287 C C . VAL B 1 374 ? 7.08200 -5.52800 16.52600 1.000 29.78740 397 VAL B C 1
ATOM 6288 O O . VAL B 1 374 ? 6.52800 -5.85800 15.47100 1.000 32.37721 397 VAL B O 1
ATOM 6292 N N . TRP B 1 375 ? 8.41000 -5.52900 16.66000 1.000 31.16202 398 TRP B N 1
ATOM 6293 C CA . TRP B 1 375 ? 9.28200 -5.95200 15.56800 1.000 28.73730 398 TRP B CA 1
ATOM 6294 C C . TRP B 1 375 ? 8.97200 -7.38200 15.13300 1.000 34.98184 398 TRP B C 1
ATOM 6295 O O . TRP B 1 375 ? 8.96900 -7.68800 13.93300 1.000 31.38682 398 TRP B O 1
ATOM 6306 N N . ALA B 1 376 ? 8.70000 -8.26900 16.09600 1.000 29.58947 399 ALA B N 1
ATOM 6307 C CA . ALA B 1 376 ? 8.38300 -9.65600 15.76600 1.000 30.87534 399 ALA B CA 1
ATOM 6308 C C . ALA B 1 376 ? 7.06700 -9.76500 15.00900 1.000 29.83196 399 ALA B C 1
ATOM 6309 O O . ALA B 1 376 ? 6.95200 -10.54800 14.05900 1.000 31.81101 399 ALA B O 1
ATOM 6311 N N . VAL B 1 377 ? 6.05500 -9.00500 15.43100 1.000 31.91153 400 VAL B N 1
ATOM 6312 C CA . VAL B 1 377 ? 4.75700 -9.05700 14.76500 1.000 36.34541 400 VAL B CA 1
ATOM 6313 C C . VAL B 1 377 ? 4.88000 -8.59500 13.31900 1.000 38.74385 400 VAL B C 1
ATOM 6314 O O . VAL B 1 377 ? 4.28700 -9.18800 12.40800 1.000 36.07032 400 VAL B O 1
ATOM 6318 N N . GLY B 1 378 ? 5.67300 -7.54800 13.08100 1.000 29.93454 401 GLY B N 1
ATOM 6319 C CA . GLY B 1 378 ? 5.85200 -7.03600 11.73300 1.000 32.94617 401 GLY B CA 1
ATOM 6320 C C . GLY B 1 378 ? 6.50300 -8.01100 10.77300 1.000 38.26881 401 GLY B C 1
ATOM 6321 O O . GLY B 1 378 ? 6.36700 -7.85000 9.55500 1.000 38.23007 401 GLY B O 1
ATOM 6322 N N . ARG B 1 379 ? 7.20400 -9.02000 11.28600 1.000 39.97663 402 ARG B N 1
ATOM 6323 C CA . ARG B 1 379 ? 7.86600 -10.00600 10.44200 1.000 45.92523 402 ARG B CA 1
ATOM 6324 C C . ARG B 1 379 ? 7.26300 -11.39400 10.58600 1.000 39.33655 402 ARG B C 1
ATOM 6325 O O . ARG B 1 379 ? 7.82600 -12.36500 10.06900 1.000 39.29534 402 ARG B O 1
ATOM 6333 N N . ASP B 1 380 ? 6.12900 -11.50800 11.26100 1.000 39.20953 403 ASP B N 1
ATOM 6334 C CA . ASP B 1 380 ? 5.50300 -12.80100 11.48000 1.000 37.14457 403 ASP B CA 1
ATOM 6335 C C . ASP B 1 380 ? 4.70900 -13.20100 10.24200 1.000 35.05763 403 ASP B C 1
ATOM 6336 O O . ASP B 1 380 ? 3.78600 -12.47800 9.85300 1.000 34.31943 403 ASP B O 1
ATOM 6341 N N . PRO B 1 381 ? 5.02200 -14.33200 9.60300 1.000 35.13536 404 PRO B N 1
ATOM 6342 C CA . PRO B 1 381 ? 4.24300 -14.75200 8.42500 1.000 36.39495 404 PRO B CA 1
ATOM 6343 C C . PRO B 1 381 ? 2.79400 -15.08800 8.73600 1.000 40.75041 404 PRO B C 1
ATOM 6344 O O . PRO B 1 381 ? 1.99700 -15.22300 7.79900 1.000 45.60494 404 PRO B O 1
ATOM 6348 N N . LYS B 1 382 ? 2.42700 -15.23300 10.01100 1.000 42.66891 405 LYS B N 1
ATOM 6349 C CA . LYS B 1 382 ? 1.03400 -15.49800 10.35000 1.000 44.04076 405 LYS B CA 1
ATOM 6350 C C . LYS B 1 382 ? 0.14700 -14.28600 10.11100 1.000 43.11628 405 LYS B C 1
ATOM 6351 O O . LYS B 1 382 ? -1.07800 -14.43500 10.03000 1.000 45.57625 405 LYS B O 1
ATOM 6357 N N . TYR B 1 383 ? 0.73300 -13.09400 9.99100 1.000 35.23660 406 TYR B N 1
ATOM 6358 C CA . TYR B 1 383 ? -0.02000 -11.88200 9.70900 1.000 37.61384 406 TYR B CA 1
ATOM 6359 C C . TYR B 1 383 ? 0.31800 -11.24500 8.37100 1.000 38.29038 406 TYR B C 1
ATOM 6360 O O . TYR B 1 383 ? -0.47200 -10.42700 7.88500 1.000 43.09741 406 TYR B O 1
ATOM 6369 N N . TRP B 1 384 ? 1.44900 -11.59300 7.76100 1.000 36.07065 407 TRP B N 1
ATOM 6370 C CA . TRP B 1 384 ? 1.91200 -10.93000 6.54900 1.000 39.57246 407 TRP B CA 1
ATOM 6371 C C . TRP B 1 384 ? 2.39200 -11.96400 5.54200 1.000 41.01060 407 TRP B C 1
ATOM 6372 O O . TRP B 1 384 ? 3.16000 -12.86400 5.89300 1.000 47.51519 407 TRP B O 1
ATOM 6383 N N . VAL B 1 385 ? 1.94300 -11.83100 4.29600 1.000 46.24498 408 VAL B N 1
ATOM 6384 C CA . VAL B 1 385 ? 2.39300 -12.70200 3.21400 1.000 51.25176 408 VAL B CA 1
ATOM 6385 C C . VAL B 1 385 ? 3.79200 -12.27300 2.79200 1.000 47.03658 408 VAL B C 1
ATOM 6386 O O . VAL B 1 385 ? 4.00200 -11.12200 2.39500 1.000 45.64477 408 VAL B O 1
ATOM 6390 N N . LYS B 1 386 ? 4.74800 -13.20600 2.86700 1.000 40.24973 409 LYS B N 1
ATOM 6391 C CA . LYS B 1 386 ? 6.15900 -12.94900 2.59100 1.000 40.24176 409 LYS B CA 1
ATOM 6392 C C . LYS B 1 386 ? 6.60600 -11.69100 3.33000 1.000 42.91927 409 LYS B C 1
ATOM 6393 O O . LYS B 1 386 ? 6.87500 -10.66000 2.70100 1.000 39.10769 409 LYS B O 1
ATOM 6399 N N . PRO B 1 387 ? 6.69400 -11.73700 4.66300 1.000 41.62694 410 PRO B N 1
ATOM 6400 C CA . PRO B 1 387 ? 6.92600 -10.50000 5.42700 1.000 41.66790 410 PRO B CA 1
ATOM 6401 C C . PRO B 1 387 ? 8.29800 -9.88100 5.21900 1.000 44.40788 410 PRO B C 1
ATOM 6402 O O . PRO B 1 387 ? 8.48600 -8.71400 5.58500 1.000 44.47633 410 PRO B O 1
ATOM 6406 N N . LEU B 1 388 ? 9.26300 -10.61100 4.66100 1.000 37.30763 411 LEU B N 1
ATOM 6407 C CA . LEU B 1 388 ? 10.58200 -10.03700 4.43100 1.000 49.95466 411 LEU B CA 1
ATOM 6408 C C . LEU B 1 388 ? 10.63600 -9.14200 3.20000 1.000 49.94596 411 LEU B C 1
ATOM 6409 O O . LEU B 1 388 ? 11.66700 -8.50200 2.96600 1.000 52.17637 411 LEU B O 1
ATOM 6414 N N . GLU B 1 389 ? 9.56300 -9.07300 2.41800 1.000 43.86524 412 GLU B N 1
ATOM 6415 C CA . GLU B 1 389 ? 9.52800 -8.23500 1.22700 1.000 46.93293 412 GLU B CA 1
ATOM 6416 C C . GLU B 1 389 ? 8.99900 -6.85000 1.57200 1.000 44.35480 412 GLU B C 1
ATOM 6417 O O . GLU B 1 389 ? 7.95500 -6.72000 2.21900 1.000 43.00238 412 GLU B O 1
ATOM 6423 N N . PHE B 1 390 ? 9.71800 -5.81900 1.13400 1.000 50.67244 413 PHE B N 1
ATOM 6424 C CA . PHE B 1 390 ? 9.22500 -4.44600 1.22400 1.000 48.53698 413 PHE B CA 1
ATOM 6425 C C . PHE B 1 390 ? 8.24100 -4.25300 0.07800 1.000 44.13816 413 PHE B C 1
ATOM 6426 O O . PHE B 1 390 ? 8.61600 -3.94900 -1.05600 1.000 47.89727 413 PHE B O 1
ATOM 6434 N N . ARG B 1 391 ? 6.95800 -4.45200 0.37700 1.000 41.55151 414 ARG B N 1
ATOM 6435 C CA . ARG B 1 391 ? 5.90800 -4.44600 -0.63900 1.000 43.02095 414 ARG B CA 1
ATOM 6436 C C . ARG B 1 391 ? 4.72600 -3.64100 -0.11900 1.000 41.83018 414 ARG B C 1
ATOM 6437 O O . ARG B 1 391 ? 3.82000 -4.18200 0.52900 1.000 42.06175 414 ARG B O 1
ATOM 6445 N N . PRO B 1 392 ? 4.70700 -2.33200 -0.38000 1.000 40.96799 415 PRO B N 1
ATOM 6446 C CA . PRO B 1 392 ? 3.59800 -1.49800 0.11400 1.000 42.66930 415 PRO B CA 1
ATOM 6447 C C . PRO B 1 392 ? 2.24300 -1.88600 -0.44900 1.000 39.90892 415 PRO B C 1
ATOM 6448 O O . PRO B 1 392 ? 1.21800 -1.50500 0.13000 1.000 40.27022 415 PRO B O 1
ATOM 6452 N N . GLU B 1 393 ? 2.20000 -2.63200 -1.55600 1.000 48.98210 416 GLU B N 1
ATOM 6453 C CA . GLU B 1 393 ? 0.92400 -3.03300 -2.13600 1.000 46.70435 416 GLU B CA 1
ATOM 6454 C C . GLU B 1 393 ? 0.10700 -3.90800 -1.19400 1.000 44.78099 416 GLU B C 1
ATOM 6455 O O . GLU B 1 393 ? -1.11000 -4.02200 -1.37600 1.000 48.83275 416 GLU B O 1
ATOM 6461 N N . ARG B 1 394 ? 0.74400 -4.52300 -0.19100 1.000 43.76252 417 ARG B N 1
ATOM 6462 C CA . ARG B 1 394 ? 0.00500 -5.35400 0.75400 1.000 43.08799 417 ARG B CA 1
ATOM 6463 C C . ARG B 1 394 ? -1.02400 -4.54200 1.52900 1.000 49.96582 417 ARG B C 1
ATOM 6464 O O . ARG B 1 394 ? -2.04800 -5.08600 1.95700 1.000 55.91657 417 ARG B O 1
ATOM 6472 N N . PHE B 1 395 ? -0.77600 -3.24600 1.71700 1.000 46.16329 418 PHE B N 1
ATOM 6473 C CA . PHE B 1 395 ? -1.73100 -2.35600 2.36300 1.000 54.16128 418 PHE B CA 1
ATOM 6474 C C . PHE B 1 395 ? -2.74500 -1.77500 1.38700 1.000 61.87642 418 PHE B C 1
ATOM 6475 O O . PHE B 1 395 ? -3.62100 -1.01200 1.80600 1.000 70.41235 418 PHE B O 1
ATOM 6483 N N . ILE B 1 396 ? -2.64500 -2.11500 0.10400 1.000 60.05021 419 ILE B N 1
ATOM 6484 C CA . ILE B 1 396 ? -3.58600 -1.64600 -0.90500 1.000 66.52007 419 ILE B CA 1
ATOM 6485 C C . ILE B 1 396 ? -4.49900 -2.80400 -1.28700 1.000 75.71262 419 ILE B C 1
ATOM 6486 O O . ILE B 1 396 ? -5.65700 -2.60300 -1.67000 1.000 75.25453 419 ILE B O 1
ATOM 6491 N N . GLU B 1 397 ? -3.98500 -4.02400 -1.17000 1.000 84.61287 420 GLU B N 1
ATOM 6492 C CA . GLU B 1 397 ? -4.75100 -5.22100 -1.49500 1.000 89.25519 420 GLU B CA 1
ATOM 6493 C C . GLU B 1 397 ? -5.46000 -5.77100 -0.26100 1.000 98.45299 420 GLU B C 1
ATOM 6494 O O . GLU B 1 397 ? -4.87200 -6.51800 0.52300 1.000 106.07365 420 GLU B O 1
ATOM 6500 N N . ASP B 1 408 ? -3.11700 8.13700 11.87900 1.000 72.81407 431 ASP B N 1
ATOM 6501 C CA . ASP B 1 408 ? -3.10700 6.68800 11.72900 1.000 63.62992 431 ASP B CA 1
ATOM 6502 C C . ASP B 1 408 ? -2.33700 6.29100 10.47400 1.000 54.67418 431 ASP B C 1
ATOM 6503 O O . ASP B 1 408 ? -2.41400 5.15200 10.01400 1.000 50.52910 431 ASP B O 1
ATOM 6508 N N . LEU B 1 409 ? -1.57600 7.24800 9.93900 1.000 50.63401 432 LEU B N 1
ATOM 6509 C CA . LEU B 1 409 ? -0.84000 7.02300 8.69800 1.000 51.11215 432 LEU B CA 1
ATOM 6510 C C . LEU B 1 409 ? 0.25900 5.98000 8.86800 1.000 46.10659 432 LEU B C 1
ATOM 6511 O O . LEU B 1 409 ? 0.62300 5.30000 7.90200 1.000 41.75574 432 LEU B O 1
ATOM 6516 N N . ARG B 1 410 ? 0.80600 5.84300 10.07500 1.000 44.05807 433 ARG B N 1
ATOM 6517 C CA . ARG B 1 410 ? 1.85500 4.85900 10.30800 1.000 41.63673 433 ARG B CA 1
ATOM 6518 C C . ARG B 1 410 ? 1.31300 3.43600 10.34900 1.000 41.55427 433 ARG B C 1
ATOM 6519 O O . ARG B 1 410 ? 2.09500 2.48500 10.24200 1.000 40.60726 433 ARG B O 1
ATOM 6527 N N . GLY B 1 411 ? 0.00100 3.27100 10.50000 1.000 42.19715 434 GLY B N 1
ATOM 6528 C CA . GLY B 1 411 ? -0.59400 1.94800 10.48800 1.000 45.80695 434 GLY B CA 1
ATOM 6529 C C . GLY B 1 411 ? -0.22100 1.07700 11.66500 1.000 44.06402 434 GLY B C 1
ATOM 6530 O O . GLY B 1 411 ? -0.15800 -0.14800 11.52600 1.000 48.45991 434 GLY B O 1
ATOM 6531 N N . GLN B 1 412 ? 0.03500 1.67600 12.82400 1.000 38.07529 435 GLN B N 1
ATOM 6532 C CA . GLN B 1 412 ? 0.38900 0.91000 14.00700 1.000 41.41968 435 GLN B CA 1
ATOM 6533 C C . GLN B 1 412 ? -0.84900 0.25100 14.60500 1.000 42.97813 435 GLN B C 1
ATOM 6534 O O . GLN B 1 412 ? -1.97700 0.72100 14.43300 1.000 42.79602 435 GLN B O 1
ATOM 6540 N N . HIS B 1 413 ? -0.62600 -0.85800 15.31100 1.000 59.16845 436 HIS B N 1
ATOM 6541 C CA . HIS B 1 413 ? -1.73400 -1.61300 15.88200 1.000 76.80561 436 HIS B CA 1
ATOM 6542 C C . HIS B 1 413 ? -2.46000 -0.86000 16.98700 1.000 75.15972 436 HIS B C 1
ATOM 6543 O O . HIS B 1 413 ? -3.56800 -1.26100 17.35900 1.000 86.27997 436 HIS B O 1
ATOM 6550 N N . PHE B 1 414 ? -1.87800 0.21700 17.50700 1.000 57.09275 437 PHE B N 1
ATOM 6551 C CA . PHE B 1 414 ? -2.42800 0.90900 18.66500 1.000 46.75244 437 PHE B CA 1
ATOM 6552 C C . PHE B 1 414 ? -1.74600 2.26500 18.78900 1.000 44.07175 437 PHE B C 1
ATOM 6553 O O . PHE B 1 414 ? -0.78900 2.57100 18.07300 1.000 42.48435 437 PHE B O 1
ATOM 6561 N N . THR B 1 415 ? -2.25000 3.07000 19.71600 1.000 42.96819 438 THR B N 1
ATOM 6562 C CA . THR B 1 415 ? -1.66200 4.35300 20.06500 1.000 48.85235 438 THR B CA 1
ATOM 6563 C C . THR B 1 415 ? -1.00000 4.26100 21.43600 1.000 41.78385 438 THR B C 1
ATOM 6564 O O . THR B 1 415 ? -1.21200 3.31000 22.19400 1.000 39.67025 438 THR B O 1
ATOM 6568 N N . LEU B 1 416 ? -0.18000 5.26800 21.74800 1.000 41.35422 439 LEU B N 1
ATOM 6569 C CA . LEU B 1 416 ? 0.50100 5.28700 23.04100 1.000 41.75531 439 LEU B CA 1
ATOM 6570 C C . LEU B 1 416 ? -0.47900 5.54100 24.17800 1.000 38.17401 439 LEU B C 1
ATOM 6571 O O . LEU B 1 416 ? -0.37600 4.92700 25.24600 1.000 37.34043 439 LEU B O 1
ATOM 6576 N N . LEU B 1 417 ? -1.43100 6.43900 23.96500 1.000 35.04487 440 LEU B N 1
ATOM 6577 C CA . LEU B 1 417 ? -2.42900 6.83000 24.94400 1.000 34.55629 440 LEU B CA 1
ATOM 6578 C C . LEU B 1 417 ? -3.82400 6.55800 24.39400 1.000 37.51065 440 LEU B C 1
ATOM 6579 O O . LEU B 1 417 ? -4.01200 6.46900 23.17500 1.000 39.51601 440 LEU B O 1
ATOM 6584 N N . PRO B 1 418 ? -4.82400 6.40700 25.26100 1.000 42.34437 441 PRO B N 1
ATOM 6585 C CA . PRO B 1 418 ? -6.18400 6.15000 24.77500 1.000 44.62136 441 PRO B CA 1
ATOM 6586 C C . PRO B 1 418 ? -6.74500 7.33900 24.01000 1.000 49.34468 441 PRO B C 1
ATOM 6587 O O . PRO B 1 418 ? -6.26400 8.47000 24.11400 1.000 49.39737 441 PRO B O 1
ATOM 6591 N N . PHE B 1 419 ? -7.78200 7.05900 23.22100 1.000 49.46957 442 PHE B N 1
ATOM 6592 C CA . PHE B 1 419 ? -8.44900 8.11100 22.46800 1.000 50.35641 442 PHE B CA 1
ATOM 6593 C C . PHE B 1 419 ? -9.03000 9.15000 23.41800 1.000 47.73804 442 PHE B C 1
ATOM 6594 O O . PHE B 1 419 ? -9.51600 8.82300 24.50400 1.000 49.40320 442 PHE B O 1
ATOM 6602 N N . GLY B 1 420 ? -8.97300 10.41100 23.00300 1.000 41.39714 443 GLY B N 1
ATOM 6603 C CA . GLY B 1 420 ? -9.38600 11.50800 23.85000 1.000 47.11836 443 GLY B CA 1
ATOM 6604 C C . GLY B 1 420 ? -8.28700 12.11000 24.69400 1.000 48.90981 443 GLY B C 1
ATOM 6605 O O . GLY B 1 420 ? -8.58200 12.93700 25.56400 1.000 53.55007 443 GLY B O 1
ATOM 6606 N N . SER B 1 421 ? -7.03300 11.72700 24.46600 1.000 43.03636 444 SER B N 1
ATOM 6607 C CA . SER B 1 421 ? -5.90400 12.24700 25.22400 1.000 46.11991 444 SER B CA 1
ATOM 6608 C C . SER B 1 421 ? -5.27500 13.48000 24.58900 1.000 47.24681 444 SER B C 1
ATOM 6609 O O . SER B 1 421 ? -4.30200 14.00800 25.13400 1.000 39.52889 444 SER B O 1
ATOM 6612 N N . GLY B 1 422 ? -5.79700 13.94500 23.46100 1.000 47.45015 445 GLY B N 1
ATOM 6613 C CA . GLY B 1 422 ? -5.24400 15.09300 22.77700 1.000 50.76668 445 GLY B CA 1
ATOM 6614 C C . GLY B 1 422 ? -4.31900 14.78200 21.62100 1.000 41.87036 445 GLY B C 1
ATOM 6615 O O . GLY B 1 422 ? -3.54100 15.65800 21.22700 1.000 41.36423 445 GLY B O 1
ATOM 6616 N N . ARG B 1 423 ? -4.38500 13.56700 21.06700 1.000 34.79762 446 ARG B N 1
ATOM 6617 C CA . ARG B 1 423 ? -3.49800 13.17600 19.97400 1.000 39.47188 446 ARG B CA 1
ATOM 6618 C C . ARG B 1 423 ? -3.61300 14.12000 18.78100 1.000 41.88685 446 ARG B C 1
ATOM 6619 O O . ARG B 1 423 ? -2.60400 14.47900 18.16200 1.000 33.17325 446 ARG B O 1
ATOM 6627 N N . ARG B 1 424 ? -4.83500 14.53100 18.44000 1.000 39.04361 447 ARG B N 1
ATOM 6628 C CA . ARG B 1 424 ? -5.05000 15.38800 17.28000 1.000 47.79426 447 ARG B CA 1
ATOM 6629 C C . ARG B 1 424 ? -4.68800 16.84400 17.53900 1.000 49.21907 447 ARG B C 1
ATOM 6630 O O . ARG B 1 424 ? -4.70200 17.64300 16.59700 1.000 48.86825 447 ARG B O 1
ATOM 6638 N N . MET B 1 425 ? -4.36400 17.20100 18.78000 1.000 38.68800 448 MET B N 1
ATOM 6639 C CA . MET B 1 425 ? -3.93900 18.54500 19.14500 1.000 41.00765 448 MET B CA 1
ATOM 6640 C C . MET B 1 425 ? -2.42600 18.68200 19.23700 1.000 47.58160 448 MET B C 1
ATOM 6641 O O . MET B 1 425 ? -1.93600 19.75100 19.61400 1.000 46.67900 448 MET B O 1
ATOM 6646 N N . CYS B 1 426 ? -1.67600 17.63300 18.89900 1.000 41.51338 449 CYS B N 1
ATOM 6647 C CA . CYS B 1 426 ? -0.25400 17.58600 19.19400 1.000 39.31593 449 CYS B CA 1
ATOM 6648 C C . CYS B 1 426 ? 0.56800 17.85800 17.94700 1.000 38.45230 449 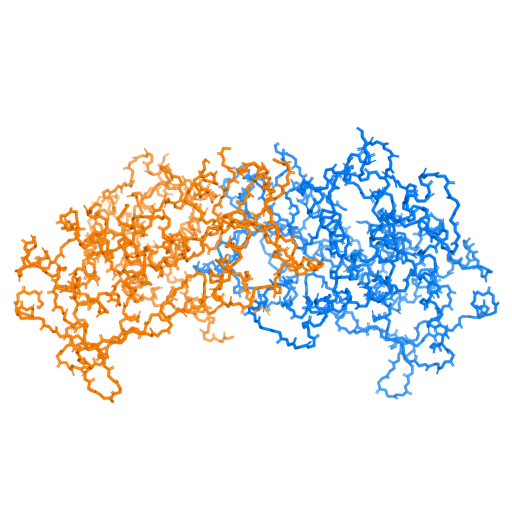CYS B C 1
ATOM 6649 O O . CYS B 1 426 ? 0.41700 17.14000 16.94600 1.000 40.39876 449 CYS B O 1
ATOM 6652 N N . PRO B 1 427 ? 1.45800 18.85400 17.96200 1.000 38.36497 450 PRO B N 1
ATOM 6653 C CA . PRO B 1 427 ? 2.32400 19.07100 16.79200 1.000 44.22491 450 PRO B CA 1
ATOM 6654 C C . PRO B 1 427 ? 3.30900 17.94000 16.55700 1.000 38.39089 450 PRO B C 1
ATOM 6655 O O . PRO B 1 427 ? 3.68700 17.69700 15.40400 1.000 32.72471 450 PRO B O 1
ATOM 6659 N N . GLY B 1 428 ? 3.74000 17.24400 17.61100 1.000 30.29295 451 GLY B N 1
ATOM 6660 C CA . GLY B 1 428 ? 4.69000 16.15700 17.43000 1.000 32.30597 451 GLY B CA 1
ATOM 6661 C C . GLY B 1 428 ? 4.08400 14.95900 16.72300 1.000 37.95363 451 GLY B C 1
ATOM 6662 O O . GLY B 1 428 ? 4.73000 14.33800 15.87400 1.000 34.69031 451 GLY B O 1
ATOM 6663 N N . VAL B 1 429 ? 2.84000 14.61300 17.06700 1.000 31.57380 452 VAL B N 1
ATOM 6664 C CA . VAL B 1 429 ? 2.14900 13.53700 16.36100 1.000 31.03003 452 VAL B CA 1
ATOM 6665 C C . VAL B 1 429 ? 1.97100 13.89300 14.89100 1.000 35.38184 452 VAL B C 1
ATOM 6666 O O . VAL B 1 429 ? 2.11700 13.04000 14.00700 1.000 32.22739 452 VAL B O 1
ATOM 6670 N N . ASN B 1 430 ? 1.66200 15.15900 14.60400 1.000 42.58983 453 ASN B N 1
ATOM 6671 C CA . ASN B 1 430 ? 1.49700 15.57000 13.21300 1.000 32.00002 453 ASN B CA 1
ATOM 6672 C C . ASN B 1 430 ? 2.80700 15.45800 12.44500 1.000 32.79770 453 ASN B C 1
ATOM 6673 O O . ASN B 1 430 ? 2.82700 14.96900 11.30900 1.000 34.31371 453 ASN B O 1
ATOM 6678 N N . LEU B 1 431 ? 3.91100 15.91000 13.04500 1.000 31.73148 454 LEU B N 1
ATOM 6679 C CA . LEU B 1 431 ? 5.21100 15.78900 12.39200 1.000 31.88443 454 LEU B CA 1
ATOM 6680 C C . LEU B 1 431 ? 5.58200 14.32700 12.16900 1.000 39.31468 454 LEU B C 1
ATOM 6681 O O . LEU B 1 431 ? 6.17500 13.97900 11.14000 1.000 37.68141 454 LEU B O 1
ATOM 6686 N N . ALA B 1 432 ? 5.23400 13.45500 13.11700 1.000 34.15951 455 ALA B N 1
ATOM 6687 C CA . ALA B 1 432 ? 5.55400 12.03700 13.01400 1.000 30.17747 455 ALA B CA 1
ATOM 6688 C C . ALA B 1 432 ? 4.70400 11.30500 11.98500 1.000 40.29752 455 ALA B C 1
ATOM 6689 O O . ALA B 1 432 ? 5.01300 10.15400 11.65800 1.000 35.53324 455 ALA B O 1
ATOM 6691 N N . THR B 1 433 ? 3.65100 11.93700 11.46600 1.000 33.75249 456 THR B N 1
ATOM 6692 C CA . THR B 1 433 ? 2.76300 11.28100 10.51800 1.000 31.97893 456 THR B CA 1
ATOM 6693 C C . THR B 1 433 ? 2.68400 12.07100 9.21700 1.000 35.19001 456 THR B C 1
ATOM 6694 O O . THR B 1 433 ? 3.37900 11.74900 8.24700 1.000 36.18653 456 THR B O 1
ATOM 6698 N N . ALA B 1 434 ? 1.84900 13.11300 9.19000 1.000 39.00167 457 ALA B N 1
ATOM 6699 C CA . ALA B 1 434 ? 1.69000 13.89800 7.97000 1.000 43.39037 457 ALA B CA 1
ATOM 6700 C C . ALA B 1 434 ? 2.98200 14.61500 7.60100 1.000 34.86296 457 ALA B C 1
ATOM 6701 O O . ALA B 1 434 ? 3.32100 14.72900 6.41800 1.000 42.15680 457 ALA B O 1
ATOM 6703 N N . GLY B 1 435 ? 3.72300 15.09300 8.60100 1.000 35.74446 458 GLY B N 1
ATOM 6704 C CA . GLY B 1 435 ? 4.92800 15.85300 8.31700 1.000 42.28886 458 GLY B CA 1
ATOM 6705 C C . GLY B 1 435 ? 6.02700 15.02100 7.68200 1.000 37.05637 458 GLY B C 1
ATOM 6706 O O . GLY B 1 435 ? 6.67600 15.46100 6.72900 1.000 35.40517 458 GLY B O 1
ATOM 6707 N N . MET B 1 436 ? 6.25400 13.81100 8.19700 1.000 37.36148 459 MET B N 1
ATOM 6708 C CA . MET B 1 436 ? 7.33200 12.98400 7.66300 1.000 35.87396 459 MET B CA 1
ATOM 6709 C C . MET B 1 436 ? 6.96900 12.38800 6.30600 1.000 34.71859 459 MET B C 1
ATOM 6710 O O . MET B 1 436 ? 7.85200 12.19500 5.46300 1.000 35.28994 459 MET B O 1
ATOM 6715 N N . ALA B 1 437 ? 5.68700 12.09400 6.07500 1.000 34.87498 460 ALA B N 1
ATOM 6716 C CA . ALA B 1 437 ? 5.26700 11.63600 4.75300 1.000 35.78241 460 ALA B CA 1
ATOM 6717 C C . ALA B 1 437 ? 5.47100 12.72500 3.70900 1.000 39.59903 460 ALA B C 1
ATOM 6718 O O . ALA B 1 437 ? 5.83600 12.43900 2.56300 1.000 37.66947 460 ALA B O 1
ATOM 6720 N N . THR B 1 438 ? 5.24000 13.98400 4.08700 1.000 36.94691 461 THR B N 1
ATOM 6721 C CA . THR B 1 438 ? 5.48700 15.08600 3.16500 1.000 38.00305 461 THR B CA 1
ATOM 6722 C C . THR B 1 438 ? 6.97600 15.23200 2.87000 1.000 38.24526 461 THR B C 1
ATOM 6723 O O . THR B 1 438 ? 7.36700 15.47700 1.72300 1.000 39.25844 461 THR B O 1
ATOM 6727 N N . MET B 1 439 ? 7.81900 15.07500 3.89400 1.000 37.38926 462 MET B N 1
ATOM 6728 C CA . MET B 1 439 ? 9.26300 15.16600 3.70000 1.000 37.63278 462 MET B CA 1
ATOM 6729 C C . MET B 1 439 ? 9.76300 14.07700 2.75900 1.000 40.16593 462 MET B C 1
ATOM 6730 O O . MET B 1 439 ? 10.57200 14.33900 1.86200 1.000 44.20897 462 MET B O 1
ATOM 6735 N N . ILE B 1 440 ? 9.29200 12.84400 2.95300 1.000 37.50697 463 ILE B N 1
ATOM 6736 C CA . ILE B 1 440 ? 9.71500 11.73600 2.09900 1.000 39.44271 463 ILE B CA 1
ATOM 6737 C C . ILE B 1 440 ? 9.26600 11.97300 0.66200 1.000 39.20415 463 ILE B C 1
ATOM 6738 O O . ILE B 1 440 ? 10.03600 11.78800 -0.28800 1.000 40.06471 463 ILE B O 1
ATOM 6743 N N . ALA B 1 441 ? 8.01000 12.39400 0.48500 1.000 39.38539 464 ALA B N 1
ATOM 6744 C CA . ALA B 1 441 ? 7.49800 12.65600 -0.85700 1.000 40.59631 464 ALA B CA 1
ATOM 6745 C C . ALA B 1 441 ? 8.21600 13.82600 -1.51500 1.000 46.92056 464 ALA B C 1
ATOM 6746 O O . ALA B 1 441 ? 8.39700 13.83100 -2.74000 1.000 42.65114 464 ALA B O 1
ATOM 6748 N N . SER B 1 442 ? 8.62700 14.82400 -0.72700 1.000 41.17078 465 SER B N 1
ATOM 6749 C CA . SER B 1 442 ? 9.34900 15.96300 -1.28600 1.000 42.10994 465 SER B CA 1
ATOM 6750 C C . SER B 1 442 ? 10.72200 15.55000 -1.79800 1.000 42.59698 465 SER B C 1
ATOM 6751 O O . SER B 1 442 ? 11.15900 16.00900 -2.86100 1.000 43.79859 465 SER B O 1
ATOM 6754 N N . ILE B 1 443 ? 11.41800 14.68700 -1.05400 1.000 41.74883 466 ILE B N 1
ATOM 6755 C CA . ILE B 1 443 ? 12.75500 14.25700 -1.45800 1.000 46.31257 466 ILE B CA 1
ATOM 6756 C C . ILE B 1 443 ? 12.68800 13.45000 -2.74900 1.000 44.03785 466 ILE B C 1
ATOM 6757 O O . ILE B 1 443 ? 13.46000 13.68000 -3.68800 1.000 44.31823 466 ILE B O 1
ATOM 6762 N N . ILE B 1 444 ? 11.76500 12.48800 -2.81800 1.000 42.80551 467 ILE B N 1
ATOM 6763 C CA . ILE B 1 444 ? 11.68300 11.65300 -4.00800 1.000 46.55008 467 ILE B CA 1
ATOM 6764 C C . ILE B 1 444 ? 11.09300 12.41700 -5.18300 1.000 44.94236 467 ILE B C 1
ATOM 6765 O O . ILE B 1 444 ? 11.31300 12.03400 -6.33700 1.000 46.04150 467 ILE B O 1
ATOM 6770 N N . GLN B 1 445 ? 10.36000 13.50300 -4.92500 1.000 49.73093 468 GLN B N 1
ATOM 6771 C CA . GLN B 1 445 ? 9.85700 14.32800 -6.01800 1.000 46.06356 468 GLN B CA 1
ATOM 6772 C C . GLN B 1 445 ? 10.97600 15.10800 -6.69500 1.000 49.23304 468 GLN B C 1
ATOM 6773 O O . GLN B 1 445 ? 10.91500 15.35400 -7.90500 1.000 48.44040 468 GLN B O 1
ATOM 6779 N N . CYS B 1 446 ? 12.00600 15.49200 -5.94100 1.000 49.25834 469 CYS B N 1
ATOM 6780 C CA . CYS B 1 446 ? 13.04300 16.38500 -6.43900 1.000 56.00176 469 CYS B CA 1
ATOM 6781 C C . CYS B 1 446 ? 14.37100 15.70700 -6.73300 1.000 60.51668 469 CYS B C 1
ATOM 6782 O O . CYS B 1 446 ? 15.07800 16.14300 -7.64300 1.000 60.35812 469 CYS B O 1
ATOM 6785 N N . PHE B 1 447 ? 14.73800 14.66400 -5.99200 1.000 60.18396 470 PHE B N 1
ATOM 6786 C CA . PHE B 1 447 ? 16.09800 14.15000 -6.03700 1.000 64.55829 470 PHE B CA 1
ATOM 6787 C C . PHE B 1 447 ? 16.12100 12.64000 -6.22000 1.000 67.28451 470 PHE B C 1
ATOM 6788 O O . PHE B 1 447 ? 15.23600 11.92000 -5.74900 1.000 63.74554 470 PHE B O 1
ATOM 6796 N N . ASP B 1 448 ? 17.15300 12.17800 -6.92100 1.000 67.36258 471 ASP B N 1
ATOM 6797 C CA . ASP B 1 448 ? 17.54900 10.77700 -6.93200 1.000 69.31364 471 ASP B CA 1
ATOM 6798 C C . ASP B 1 448 ? 18.66700 10.60200 -5.91200 1.000 67.40551 471 ASP B C 1
ATOM 6799 O O . ASP B 1 448 ? 19.68800 11.29400 -5.98200 1.000 69.37070 471 ASP B O 1
ATOM 6804 N N . LEU B 1 449 ? 18.47300 9.69000 -4.96400 1.000 73.73609 472 LEU B N 1
ATOM 6805 C CA . LEU B 1 449 ? 19.44800 9.45500 -3.90400 1.000 78.21463 472 LEU B CA 1
ATOM 6806 C C . LEU B 1 449 ? 20.46200 8.42400 -4.38900 1.000 82.80330 472 LEU B C 1
ATOM 6807 O O . LEU B 1 449 ? 20.15900 7.22800 -4.45900 1.000 87.52555 472 LEU B O 1
ATOM 6812 N N . GLN B 1 450 ? 21.66100 8.88700 -4.72500 1.000 78.49923 473 GLN B N 1
ATOM 6813 C CA . GLN B 1 450 ? 22.72500 8.01600 -5.19800 1.000 69.74686 473 GLN B CA 1
ATOM 6814 C C . GLN B 1 450 ? 23.53300 7.47700 -4.02300 1.000 60.97454 473 GLN B C 1
ATOM 6815 O O . GLN B 1 450 ? 23.63200 8.11000 -2.96900 1.000 56.09016 473 GLN B O 1
ATOM 6821 N N . VAL B 1 451 ? 24.11400 6.30000 -4.21800 1.000 62.62950 474 VAL B N 1
ATOM 6822 C CA . VAL B 1 451 ? 24.88700 5.61300 -3.18700 1.000 58.20003 474 VAL B CA 1
ATOM 6823 C C . VAL B 1 451 ? 26.36700 5.79800 -3.50600 1.000 66.13623 474 VAL B C 1
ATOM 6824 O O . VAL B 1 451 ? 26.79500 5.45100 -4.61800 1.000 64.13661 474 VAL B O 1
ATOM 6828 N N . PRO B 1 452 ? 27.17500 6.32700 -2.58200 1.000 75.57470 475 PRO B N 1
ATOM 6829 C CA . PRO B 1 452 ? 28.58500 6.58700 -2.89400 1.000 85.56031 475 PRO B CA 1
ATOM 6830 C C . PRO B 1 452 ? 29.51900 5.47200 -2.44800 1.000 97.47226 475 PRO B C 1
ATOM 6831 O O . PRO B 1 452 ? 29.12600 4.57800 -1.69200 1.000 97.43316 475 PRO B O 1
ATOM 6835 N N . GLY B 1 453 ? 30.76300 5.52300 -2.91700 1.000 105.48837 476 GLY B N 1
ATOM 6836 C CA . GLY B 1 453 ? 31.81200 4.63100 -2.47500 1.000 111.94015 476 GLY B CA 1
ATOM 6837 C C . GLY B 1 453 ? 32.76700 5.31300 -1.51400 1.000 114.31321 476 GLY B C 1
ATOM 6838 O O . GLY B 1 453 ? 32.44000 6.33700 -0.90400 1.000 114.52512 476 GLY B O 1
ATOM 6839 N N . GLN B 1 454 ? 33.97800 4.75100 -1.36800 1.000 113.82178 477 GLN B N 1
ATOM 6840 C CA . GLN B 1 454 ? 34.54300 3.53500 -1.99700 1.000 110.51150 477 GLN B CA 1
ATOM 6841 C C . GLN B 1 454 ? 34.48500 3.45800 -3.53200 1.000 108.95713 477 GLN B C 1
ATOM 6842 O O . GLN B 1 454 ? 33.72100 2.66700 -4.08600 1.000 108.65776 477 GLN B O 1
ATOM 6844 N N . HIS B 1 455 ? 35.29900 4.26200 -4.21500 1.000 107.37959 478 HIS B N 1
ATOM 6845 C CA . HIS B 1 455 ? 36.20000 5.21400 -3.57300 1.000 105.31163 478 HIS B CA 1
ATOM 6846 C C . HIS B 1 455 ? 35.52200 6.57400 -3.46000 1.000 104.70554 478 HIS B C 1
ATOM 6847 O O . HIS B 1 455 ? 35.25700 7.06100 -2.36100 1.000 102.41655 478 HIS B O 1
ATOM 6849 N N . GLY B 1 456 ? 35.24100 7.17800 -4.61000 1.000 104.22007 479 GLY B N 1
ATOM 6850 C CA . GLY B 1 456 ? 34.51000 8.42800 -4.65800 1.000 104.49925 479 GLY B CA 1
ATOM 6851 C C . GLY B 1 456 ? 33.43500 8.39900 -5.72200 1.000 106.51593 479 GLY B C 1
ATOM 6852 O O . GLY B 1 456 ? 32.78500 9.41400 -5.99300 1.000 111.20777 479 GLY B O 1
ATOM 6853 N N . GLU B 1 457 ? 33.24000 7.23200 -6.33300 1.000 99.95198 480 GLU B N 1
ATOM 6854 C CA . GLU B 1 457 ? 32.27500 7.06600 -7.39800 1.000 88.62731 480 GLU B CA 1
ATOM 6855 C C . GLU B 1 457 ? 30.88900 6.73300 -6.88100 1.000 78.79114 480 GLU B C 1
ATOM 6856 O O . GLU B 1 457 ? 30.62100 6.71400 -5.67800 1.000 74.59945 480 GLU B O 1
ATOM 6857 N N . ILE B 1 458 ? 29.99300 6.46200 -7.82600 1.000 73.24904 481 ILE B N 1
ATOM 6858 C CA . ILE B 1 458 ? 28.59500 6.16300 -7.54100 1.000 76.64499 481 ILE B CA 1
ATOM 6859 C C . ILE B 1 458 ? 28.34700 4.69300 -7.84400 1.000 82.33802 481 ILE B C 1
ATOM 6860 O O . ILE B 1 458 ? 28.75200 4.19200 -8.90000 1.000 84.76808 481 ILE B O 1
ATOM 6865 N N . LEU B 1 459 ? 27.68600 4.00300 -6.91800 1.000 78.62113 482 LEU B N 1
ATOM 6866 C CA . LEU B 1 459 ? 27.33100 2.60700 -7.12500 1.000 75.58154 482 LEU B CA 1
ATOM 6867 C C . LEU B 1 459 ? 26.11200 2.50500 -8.03400 1.000 79.29104 482 LEU B C 1
ATOM 6868 O O . LEU B 1 459 ? 25.17200 3.29900 -7.92900 1.000 82.00928 482 LEU B O 1
ATOM 6873 N N . ASN B 1 460 ? 26.13600 1.52600 -8.93500 1.000 77.40169 483 ASN B N 1
ATOM 6874 C CA . ASN B 1 460 ? 25.07800 1.34500 -9.91700 1.000 83.81515 483 ASN B CA 1
ATOM 6875 C C . ASN B 1 460 ? 24.57700 -0.09200 -9.88500 1.000 91.05551 483 ASN B C 1
ATOM 6876 O O . ASN B 1 460 ? 25.29900 -1.01100 -9.49100 1.000 90.23062 483 ASN B O 1
ATOM 6881 N N . GLY B 1 461 ? 23.32700 -0.27100 -10.30400 1.000 97.02853 484 GLY B N 1
ATOM 6882 C CA . GLY B 1 461 ? 22.76900 -1.61200 -10.39900 1.000 99.35742 484 GLY B CA 1
ATOM 6883 C C . GLY B 1 461 ? 22.58300 -2.23700 -9.03100 1.000 96.40766 484 GLY B C 1
ATOM 6884 O O . GLY B 1 461 ? 22.06300 -1.61100 -8.10000 1.000 95.46900 484 GLY B O 1
ATOM 6885 N N . ASP B 1 462 ? 23.00900 -3.49700 -8.90400 1.000 97.09665 485 ASP B N 1
ATOM 6886 C CA . ASP B 1 462 ? 22.90300 -4.20200 -7.63200 1.000 93.98533 485 ASP B CA 1
ATOM 6887 C C . ASP B 1 462 ? 23.80800 -3.60700 -6.56400 1.000 88.09065 485 ASP B C 1
ATOM 6888 O O . ASP B 1 462 ? 23.56000 -3.81800 -5.37200 1.000 85.89344 485 ASP B O 1
ATOM 6893 N N . TYR B 1 463 ? 24.85200 -2.87600 -6.96000 1.000 87.11206 486 TYR B N 1
ATOM 6894 C CA . TYR B 1 463 ? 25.72300 -2.23500 -5.98300 1.000 83.94736 486 TYR B CA 1
ATOM 6895 C C . TYR B 1 463 ? 25.04900 -1.05500 -5.29600 1.000 79.31888 486 TYR B C 1
ATOM 6896 O O . TYR B 1 463 ? 25.44100 -0.69900 -4.18000 1.000 75.87823 486 TYR B O 1
ATOM 6898 N N . ALA B 1 464 ? 24.04600 -0.44800 -5.92900 1.000 75.28032 487 ALA B N 1
ATOM 6899 C CA . ALA B 1 464 ? 23.34100 0.68300 -5.33800 1.000 70.31258 487 ALA B CA 1
ATOM 6900 C C . ALA B 1 464 ? 22.45800 0.23000 -4.18200 1.000 65.48870 487 ALA B C 1
ATOM 6901 O O . ALA B 1 464 ? 21.22700 0.25500 -4.28300 1.000 62.02474 487 ALA B O 1
ATOM 6903 N N . LYS B 1 465 ? 23.08000 -0.18700 -3.08200 1.000 63.96213 488 LYS B N 1
ATOM 6904 C CA . LYS B 1 465 ? 22.37100 -0.64700 -1.89900 1.000 58.10741 488 LYS B CA 1
ATOM 6905 C C . LYS B 1 465 ? 22.97400 0.00000 -0.66200 1.000 53.12149 488 LYS B C 1
ATOM 6906 O O . LYS B 1 465 ? 24.14800 0.38000 -0.65000 1.000 56.13260 488 LYS B O 1
ATOM 6912 N N . VAL B 1 466 ? 22.15700 0.12800 0.37900 1.000 50.30108 489 VAL B N 1
ATOM 6913 C CA . VAL B 1 466 ? 22.61100 0.62300 1.67000 1.000 45.25132 489 VAL B CA 1
ATOM 6914 C C . VAL B 1 466 ? 22.38200 -0.46700 2.70600 1.000 42.49401 489 VAL B C 1
ATOM 6915 O O . VAL B 1 466 ? 21.47300 -1.29400 2.57700 1.000 51.46540 489 VAL B O 1
ATOM 6919 N N . SER B 1 467 ? 23.22600 -0.47100 3.73400 1.000 41.17039 490 SER B N 1
ATOM 6920 C CA . SER B 1 467 ? 23.12100 -1.48100 4.77700 1.000 44.90331 490 SER B CA 1
ATOM 6921 C C . SER B 1 467 ? 21.86300 -1.26500 5.60700 1.000 40.49923 490 SER B C 1
ATOM 6922 O O . SER B 1 467 ? 21.45700 -0.12900 5.86800 1.000 44.23358 490 SER B O 1
ATOM 6925 N N . MET B 1 468 ? 21.23800 -2.37000 6.01400 1.000 39.77840 491 MET B N 1
ATOM 6926 C CA . MET B 1 468 ? 20.07900 -2.33600 6.89600 1.000 37.24148 491 MET B CA 1
ATOM 6927 C C . MET B 1 468 ? 20.40400 -2.88400 8.28100 1.000 41.77086 491 MET B C 1
ATOM 6928 O O . MET B 1 468 ? 19.49500 -3.25700 9.02900 1.000 44.98366 491 MET B O 1
ATOM 6933 N N . GLU B 1 469 ? 21.68700 -2.93900 8.63100 1.000 45.86175 492 GLU B N 1
ATOM 6934 C CA . GLU B 1 469 ? 22.09000 -3.35900 9.96500 1.000 43.03631 492 GLU B CA 1
ATOM 6935 C C . GLU B 1 469 ? 21.53000 -2.40600 11.01400 1.000 42.56620 492 GLU B C 1
ATOM 6936 O O . GLU B 1 469 ? 21.48200 -1.19000 10.80900 1.000 41.22677 492 GLU B O 1
ATOM 6942 N N . GLU B 1 470 ? 21.10200 -2.96800 12.14200 1.000 36.47922 493 GLU B N 1
ATOM 6943 C CA . GLU B 1 470 ? 20.49600 -2.19500 13.21500 1.000 40.22922 493 GLU B CA 1
ATOM 6944 C C . GLU B 1 470 ? 21.53800 -1.80600 14.25600 1.000 36.88059 493 GLU B C 1
ATOM 6945 O O . GLU B 1 470 ? 22.54700 -2.49100 14.44300 1.000 44.85596 493 GLU B O 1
ATOM 6951 N N . ARG B 1 471 ? 21.27800 -0.69500 14.93900 1.000 40.51164 494 ARG B N 1
ATOM 6952 C CA . ARG B 1 471 ? 22.08500 -0.26000 16.06600 1.000 40.09008 494 ARG B CA 1
ATOM 6953 C C . ARG B 1 471 ? 21.29300 -0.42600 17.35000 1.000 40.12939 494 ARG B C 1
ATOM 6954 O O . ARG B 1 471 ? 20.12300 -0.02100 17.40100 1.000 37.50256 494 ARG B O 1
ATOM 6962 N N . PRO B 1 472 ? 21.87800 -1.01600 18.39400 1.000 39.32165 495 PRO B N 1
ATOM 6963 C CA . PRO B 1 472 ? 21.11700 -1.25400 19.62600 1.000 31.54809 495 PRO B CA 1
ATOM 6964 C C . PRO B 1 472 ? 20.65600 0.04300 20.26900 1.000 37.20956 495 PRO B C 1
ATOM 6965 O O . PRO B 1 472 ? 21.31800 1.08000 20.18500 1.000 41.73327 495 PRO B O 1
ATOM 6969 N N . GLY B 1 473 ? 19.50500 -0.03200 20.92200 1.000 30.43809 496 GLY B N 1
ATOM 6970 C CA . GLY B 1 473 ? 18.95800 1.10800 21.62900 1.000 28.21084 496 GLY B CA 1
ATOM 6971 C C . GLY B 1 473 ? 17.49800 0.86900 21.93200 1.000 33.24144 496 GLY B C 1
ATOM 6972 O O . GLY B 1 473 ? 16.87900 -0.07900 21.44100 1.000 30.59733 496 GLY B O 1
ATOM 6973 N N . LEU B 1 474 ? 16.95400 1.73900 22.78400 1.000 30.85012 497 LEU B N 1
ATOM 6974 C CA . LEU B 1 474 ? 15.50600 1.77500 22.95100 1.000 33.70452 497 LEU B CA 1
ATOM 6975 C C . LEU B 1 474 ? 14.84000 2.16200 21.63900 1.000 33.47048 497 LEU B C 1
ATOM 6976 O O . LEU B 1 474 ? 13.87500 1.52500 21.20000 1.000 29.13629 497 LEU B O 1
ATOM 6981 N N . THR B 1 475 ? 15.34800 3.21200 21.00400 1.000 28.10579 498 THR B N 1
ATOM 6982 C CA . THR B 1 475 ? 15.05500 3.52900 19.61600 1.000 31.82993 498 THR B CA 1
ATOM 6983 C C . THR B 1 475 ? 16.16100 2.92700 18.76000 1.000 32.03391 498 THR B C 1
ATOM 6984 O O . THR B 1 475 ? 17.34600 3.14100 19.03600 1.000 34.95866 498 THR B O 1
ATOM 6988 N N . VAL B 1 476 ? 15.78000 2.15800 17.74400 1.000 29.91441 499 VAL B N 1
ATOM 6989 C CA . VAL B 1 476 ? 16.76400 1.40500 16.96800 1.000 32.15365 499 VAL B CA 1
ATOM 6990 C C . VAL B 1 476 ? 16.89800 1.99000 15.56600 1.000 40.88750 499 VAL B C 1
ATOM 6991 O O . VAL B 1 476 ? 16.02300 1.77700 14.71200 1.000 43.51817 499 VAL B O 1
ATOM 6995 N N . PRO B 1 477 ? 17.96900 2.73300 15.28600 1.000 42.91686 500 PRO B N 1
ATOM 6996 C CA . PRO B 1 477 ? 18.17000 3.26300 13.93500 1.000 41.77709 500 PRO B CA 1
ATOM 6997 C C . PRO B 1 477 ? 19.09800 2.38500 13.11300 1.000 38.22544 500 PRO B C 1
ATOM 6998 O O . PRO B 1 477 ? 19.57600 1.35300 13.59500 1.000 38.41207 500 PRO B O 1
ATOM 7002 N N . ARG B 1 478 ? 19.36500 2.79000 11.87600 1.000 40.24206 501 ARG B N 1
ATOM 7003 C CA . ARG B 1 478 ? 20.37700 2.11500 11.07800 1.000 40.53868 501 ARG B CA 1
ATOM 7004 C C . ARG B 1 478 ? 21.75400 2.33100 11.69100 1.000 41.36845 501 ARG B C 1
ATOM 7005 O O . ARG B 1 478 ? 22.08600 3.43000 12.14400 1.000 40.91540 501 ARG B O 1
ATOM 7013 N N . ALA B 1 479 ? 22.55900 1.26600 11.71000 1.000 43.88964 502 ALA B N 1
ATOM 7014 C CA . ALA B 1 479 ? 23.88600 1.35800 12.30800 1.000 49.27444 502 ALA B CA 1
ATOM 7015 C C . ALA B 1 479 ? 24.80700 2.26900 11.50600 1.000 52.02449 502 ALA B C 1
ATOM 7016 O O . ALA B 1 479 ? 25.68800 2.91700 12.08300 1.000 59.36390 502 ALA B O 1
ATOM 7018 N N . HIS B 1 480 ? 24.62100 2.33600 10.19200 1.000 50.90069 503 HIS B N 1
ATOM 7019 C CA . HIS B 1 480 ? 25.44400 3.16500 9.32300 1.000 55.35254 503 HIS B CA 1
ATOM 7020 C C . HIS B 1 480 ? 24.68900 4.43300 8.94600 1.000 53.71567 503 HIS B C 1
ATOM 7021 O O . HIS B 1 480 ? 23.49900 4.38600 8.62000 1.000 48.79451 503 HIS B O 1
ATOM 7028 N N . ASN B 1 481 ? 25.38700 5.56500 8.99600 1.000 53.99748 504 ASN B N 1
ATOM 7029 C CA . ASN B 1 481 ? 24.77700 6.83400 8.62600 1.000 56.48327 504 ASN B CA 1
ATOM 7030 C C . ASN B 1 481 ? 24.42200 6.84400 7.14500 1.000 52.07926 504 ASN B C 1
ATOM 7031 O O . ASN B 1 481 ? 25.21200 6.42300 6.29600 1.000 54.75332 504 ASN B O 1
ATOM 7036 N N . LEU B 1 482 ? 23.22100 7.32500 6.83900 1.000 48.06765 505 LEU B N 1
ATOM 7037 C CA . LEU B 1 482 ? 22.73900 7.37000 5.46100 1.000 51.84470 505 LEU B CA 1
ATOM 7038 C C . LEU B 1 482 ? 23.50600 8.44500 4.70300 1.000 53.56413 505 LEU B C 1
ATOM 7039 O O . LEU B 1 482 ? 23.22400 9.63900 4.83200 1.000 57.57339 505 LEU B O 1
ATOM 7044 N N . MET B 1 483 ? 24.49000 8.02200 3.91500 1.000 54.50277 506 MET B N 1
ATOM 7045 C CA . MET B 1 483 ? 25.25000 8.91400 3.05200 1.000 57.03256 506 MET B CA 1
ATOM 7046 C C . MET B 1 483 ? 24.68800 8.82700 1.64000 1.000 61.12052 506 MET B C 1
ATOM 7047 O O . MET B 1 483 ? 24.58200 7.73300 1.07600 1.000 56.86190 506 MET B O 1
ATOM 7052 N N . CYS B 1 484 ? 24.32500 9.97600 1.07600 1.000 67.87871 507 CYS B N 1
ATOM 7053 C CA . CYS B 1 484 ? 23.71800 10.02000 -0.24500 1.000 63.27742 507 CYS B CA 1
ATOM 7054 C C . CYS B 1 484 ? 24.28000 11.19000 -1.03600 1.000 56.65613 507 CYS B C 1
ATOM 7055 O O . CYS B 1 484 ? 24.59800 12.24600 -0.48100 1.000 55.44638 507 CYS B O 1
ATOM 7058 N N . VAL B 1 485 ? 24.40000 10.98600 -2.34300 1.000 48.64930 508 VAL B N 1
ATOM 7059 C CA . VAL B 1 485 ? 24.73200 12.06300 -3.26900 1.000 56.37068 508 VAL B CA 1
ATOM 7060 C C . VAL B 1 485 ? 23.45100 12.43600 -4.00400 1.000 52.56543 508 VAL B C 1
ATOM 7061 O O . VAL B 1 485 ? 23.03800 11.71900 -4.92800 1.000 57.25361 508 VAL B O 1
ATOM 7065 N N . PRO B 1 486 ? 22.77700 13.51800 -3.61600 1.000 51.21740 509 PRO B N 1
ATOM 7066 C CA . PRO B 1 486 ? 21.53000 13.88500 -4.29200 1.000 51.82234 509 PRO B CA 1
ATOM 7067 C C . PRO B 1 486 ? 21.77200 14.21800 -5.75500 1.000 55.38985 509 PRO B C 1
ATOM 7068 O O . PRO B 1 486 ? 22.86200 14.63400 -6.15100 1.000 55.75661 509 PRO B O 1
ATOM 7072 N N . LEU B 1 487 ? 20.73600 14.01000 -6.56200 1.000 61.97605 510 LEU B N 1
ATOM 7073 C CA . LEU B 1 487 ? 20.77500 14.32600 -7.98600 1.000 63.33571 510 LEU B CA 1
ATOM 7074 C C . LEU B 1 487 ? 19.42700 14.93000 -8.34900 1.000 66.67808 510 LEU B C 1
ATOM 7075 O O . LEU B 1 487 ? 18.40700 14.23500 -8.31500 1.000 58.43368 510 LEU B O 1
ATOM 7080 N N . ALA B 1 488 ? 19.42100 16.22100 -8.67700 1.000 69.70745 511 ALA B N 1
ATOM 7081 C CA . ALA B 1 488 ? 18.17700 16.90100 -9.00600 1.000 64.55561 511 ALA B CA 1
ATOM 7082 C C . ALA B 1 488 ? 17.55900 16.29900 -10.26000 1.000 66.23906 511 ALA B C 1
ATOM 7083 O O . ALA B 1 488 ? 18.21200 16.19400 -11.30200 1.000 70.79908 511 ALA B O 1
ATOM 7085 N N . ARG B 1 489 ? 16.29700 15.89100 -10.15200 1.000 60.23665 512 ARG B N 1
ATOM 7086 C CA . ARG B 1 489 ? 15.58200 15.35500 -11.29700 1.000 58.35023 512 ARG B CA 1
ATOM 7087 C C . ARG B 1 489 ? 15.37900 16.44300 -12.35100 1.000 57.63092 512 ARG B C 1
ATOM 7088 O O . ARG B 1 489 ? 15.58900 17.63500 -12.10600 1.000 60.68971 512 ARG B O 1
ATOM 7096 N N . ALA B 1 490 ? 14.96300 16.01500 -13.54100 1.000 62.58418 513 ALA B N 1
ATOM 7097 C CA . ALA B 1 490 ? 14.73100 16.93300 -14.63900 1.000 69.24535 513 ALA B CA 1
ATOM 7098 C C . ALA B 1 490 ? 13.64600 17.95000 -14.35200 1.000 73.94292 513 ALA B C 1
ATOM 7099 O O . ALA B 1 490 ? 12.49300 17.58600 -14.10300 1.000 76.12333 513 ALA B O 1
ATOM 7100 N N . GLY B 1 491 ? 14.00600 19.23000 -14.37800 1.000 80.84375 514 GLY B N 1
ATOM 7101 C CA . GLY B 1 491 ? 13.04800 20.29100 -14.13800 1.000 86.81036 514 GLY B CA 1
ATOM 7102 C C . GLY B 1 491 ? 12.66700 20.44200 -12.68100 1.000 92.81287 514 GLY B C 1
ATOM 7103 O O . GLY B 1 491 ? 11.48100 20.52200 -12.34700 1.000 99.34317 514 GLY B O 1
ATOM 7104 N N . VAL B 1 492 ? 13.66400 20.48100 -11.80200 1.000 91.28320 515 VAL B N 1
ATOM 7105 C CA . VAL B 1 492 ? 13.45500 20.64600 -10.36900 1.000 80.77189 515 VAL B CA 1
ATOM 7106 C C . VAL B 1 492 ? 13.95500 22.00300 -9.88900 1.000 85.24961 515 VAL B C 1
ATOM 7107 O O . VAL B 1 492 ? 13.23000 22.73900 -9.21800 1.000 87.03333 515 VAL B O 1
ATOM 7111 N N . ALA B 1 493 ? 15.19800 22.35200 -10.22600 1.000 92.42050 516 ALA B N 1
ATOM 7112 C CA . ALA B 1 493 ? 15.73600 23.64800 -9.83300 1.000 100.91909 516 ALA B CA 1
ATOM 7113 C C . ALA B 1 493 ? 15.06400 24.80100 -10.56600 1.000 109.71202 516 ALA B C 1
ATOM 7114 O O . ALA B 1 493 ? 15.16900 25.94800 -10.11800 1.000 113.19575 516 ALA B O 1
ATOM 7116 N N . ASP B 1 494 ? 14.37800 24.52700 -11.67300 1.000 113.48576 517 ASP B N 1
ATOM 7117 C CA . ASP B 1 494 ? 13.71300 25.56900 -12.42800 1.000 112.98099 517 ASP B CA 1
ATOM 7118 C C . ASP B 1 494 ? 12.25600 25.74800 -12.05600 1.000 106.64956 517 ASP B C 1
ATOM 7119 O O . ASP B 1 494 ? 11.75400 26.87500 -12.01700 1.000 112.42352 517 ASP B O 1
ATOM 7120 N N . LYS B 1 495 ? 11.56700 24.64500 -11.77500 1.000 93.12579 518 LYS B N 1
ATOM 7121 C CA . LYS B 1 495 ? 10.15400 24.70600 -11.45900 1.000 82.14522 518 LYS B CA 1
ATOM 7122 C C . LYS B 1 495 ? 9.84100 24.60200 -9.98000 1.000 75.53311 518 LYS B C 1
ATOM 7123 O O . LYS B 1 495 ? 8.84100 25.15600 -9.51400 1.000 69.96242 518 LYS B O 1
ATOM 7124 N N . LEU B 1 496 ? 10.68700 23.90100 -9.22900 1.000 71.86784 519 LEU B N 1
ATOM 7125 C CA . LEU B 1 496 ? 10.44000 23.63200 -7.81600 1.000 63.25485 519 LEU B CA 1
ATOM 7126 C C . LEU B 1 496 ? 11.41900 24.32400 -6.88100 1.000 62.87852 519 LEU B C 1
ATOM 7127 O O . LEU B 1 496 ? 11.00600 24.84500 -5.84200 1.000 61.01667 519 LEU B O 1
ATOM 7132 N N . LEU B 1 497 ? 12.70600 24.33900 -7.21400 1.000 65.83503 520 LEU B N 1
ATOM 7133 C CA . LEU B 1 497 ? 13.70900 24.94900 -6.34800 1.000 71.67687 520 LEU B CA 1
ATOM 7134 C C . LEU B 1 497 ? 14.49700 26.02400 -7.08900 1.000 80.54595 520 LEU B C 1
ATOM 7135 O O . LEU B 1 497 ? 14.12500 27.19800 -7.07900 1.000 85.93454 520 LEU B O 1
#

Sequence (923 aa):
SKGKLPPSPKPRLPFIGHLHLLDNPLLHHTLIKLGKRYGPLYTLYFGSMPTVVASTPDLFKLFLQTHSAISRLTYDNSVAMVPFAPYWKFIRKLIMNDLLNATTVNKLRPLRSREILKVLKVMANSAETQQPLDVTEELLKWTNSTISTMMLGEAEEVRDIARDVLKIFGEYSVTNFIWPLNKFKFGNYDKRTEEIFNKYDPIIEKVIKKRQEIVNKRKNGEIVEGEQNVVFLDTLLEFAQDEITKEQIKGLVVDFFSAGTDSTAVSTEWTLSELINNPRVLKKAREEIDSVVGKDRLVDESDVQNLPYIKAIVKEAFRLHPPLPVVKRKCTQECEIDGYVVPEGALILFNVWAVGRDPKYWVKPLEFRPERFIENDLRGTLLPFGSGRRMCPGVNLATAGMATMIASIIQCFDLQVPGQHGEILNGDYAKVSMEERPGLTVPRAHNLMCVPLARAGVADKLLKGKLPPSPKPRLPFIGHLHLLDNPLLHHTLIKLGKRYGPLYTLYFGSMPTVVASTPDLFKLFLQSAISRLTYDNSVAMVPFAPYWKFIRKLIMNDLLNATTVNKLRPLRSREILKVLKVMANSAETQQPLDVTEELLKWTNSTISTMMLGEAEEVRDIARDVLKIFGEYSVTNFIWPLNKFKFDKRTEEIFNKYDPIIEKVIKKRQEIVNKRKNGEIVEGEQNVVFLDTLLEFAQDEKITKEQIKGLVVDFFSAGTDSTAVSTEWTLSELINNPRVLKKAREEIDSVVGKDRLVDESDVQNLPYIKAIVKEAFRLHPPLPVVKRKCTQECEIDGYVVPEGALILFNVWAVGRDPKYWVKPLEFRPERFIEDLRGQHFTLLPFGSGRRMCPGVNLATAGMATMIASIIQCFDLQVPGQHGEILNGDYAKVSMEERPGLTVPRAHNLMCVPLARAGVADKLL

Nearest PDB structures (foldseek):
  8e83-assembly1_A  TM=1.002E+00  e=1.224E-74  Medicago truncatula
  8e83-assembly2_B  TM=9.855E-01  e=1.178E-67  Medicago truncatula
  7sv2-assembly2_B  TM=6.914E-01  e=1.561E-17  Homo sapiens
  5veu-assembly11_K  TM=7.176E-01  e=1.775E-16  Homo sapiens
  4d6z-assembly1_A  TM=7.159E-01  e=2.042E-16  Homo sapiens

Foldseek 3Di:
DQAAFQAEDDDQDQFQGCVVQQPDLQNLVSVVVVCVPRHQWYWTQRGPFIEIEGEAPVLLVLQLDPVVGQWAADVLWLLSCLVPPPLNVLVLVCVVVVLFFLVLLVLCQVLLVVLLVVLVVVLVVLQVVLHKDQLLVSLLLSLLLSLLCQAQHDDVLSVVLSVLLVVVVVVQCVCFDQETVPNDDPDDDDPVVVCSVVPNVVSVVVSLVVLLVVLVCVVVVHDDDDGPRDHPLSSCSNCVDPCDDPVVSVVVVRNSSTRCSCQLSQLLVLLVQLCLVPVVLLVVQLVLCCVQPNLQEFFGLVCVVVRLSLLLSSQLSCLQAPQQQKRKIFGCAWDARPNRIDHHGHIYIYRSNSNSQPCVVDPNSVDSDSCVVPVVVSNNDSDDPPSQLSSRSSNCCSHSVSSSSSSRQSNFWDWWDDDDPPDTDDDNRSHDDQDWDRYSRIHRPDRDITRTHTDPSPPVRYD/DAAFQAEDDDQDQFQGCVVQQPDLQRLVSVVVVCVVRHQWYWTQRGPFIEIEGEALVLVCVCAVVHQWAADVLWLPSCLVPPPLNVLVVVCVVVVLFFLVLLVLCQVLLVVLLVVLVVVLVVLQVVLAKDQLLVSLLLSLLLSLLCQAQHDDPLSVVLSVLLSVVVVVVQPPFFQDDPPDDDVDDVVVVSVVVNVVSVVVSLVVLLVVLVCVVVVHDDPDPPRDHPLNSSSNCCPPCHDDPVSSVVVVSSSSTRCSVQLSQLLVLLVQVCLQPVVLLVVQLVLCCVQPNLQEADGLVCVVVRLSLLLSLLLSCLQAPQQQKRKMFGCAWDARPNRIDHHGHIYIHRSNSNSQPCVVDPNSVDSDSCSVVCVSNVDSDDNDDPPSCLSRRNSNCCSHSSSSSSSSRQSNFWDWFDADDPGDTDDDNRSHDDQDWDGRSGIHRPDRDITRIHTDPNCVPRYD

B-factor: mean 44.95, std 20.99, range [15.04, 135.58]

Secondary structure (DSSP, 8-state):
---SPSP--SPPBTTTBTGGG---SSHHHHHHHHHHHH-SEEEEEETTEEEEEE-SHHHHHHHTSB--BSEEE-TTSGGGHHHH-GGGHHHHHHHHTTSSSHHHHHTTHHHHHHHHHHHHHHHHHHHHHT--EEHHHHHHHHHHHHHHHHHH-S-HHHHHHHHHHHHHHHHHHHT-SSSSSSS-------HHHHHHHHHHHHHHHHHHHHHHHHHHHHHTT----S--PPPHHHHHHHTTT----HHHHHHHHHHHHSS-THHHHHHHHHHHHHHHH-HHHHHHHHHHHHHHT-SSS---GGGGGG-HHHHHHHHHHHHHS-SSSEEEEEE-S-EEETTEEE-TT-EEEEEHHHHHT-TTTSSSTTS--GGGGT---TT---SPTTSSGGG-HHHHIIIIIHHHHHHHHHHHEEEEEE-TTS-EE-SSS------B--SSS--BSS--EEEEEEPTT-TTTT-/--SPSP--SPPBTTTBTGGG---SSHHHHHHHHHHHH-SEEEEEETTEEEEEE-SHHHHHHHH---SEEE-TTSGGGHHHH-GGGHHHHHHHHTTSS-HHHHHTTHHHHHHHHHHHHHHHHHHHHHT--EEHHHHHHHHHHHHHHHHHH-SSHHHHHHHHHHHHHHHHHGGG--SSS-------HHHHHHHHTHHHHHHHHHHHHHHHHHHHHTT---SS--SPPHHHHHHHTTT-----HHHHHHHHHHHHTS-THHHHHHHHHHHHHHHH-HHHHHHHHHHHHHHT-SSS---GGGGGG-HHHHHHHHHHHHH--SSSEEEEEE-S-EEETTEEE-TT-EEEEEHHHHHT-TTTSSSTTS--GGGGT--TT--SS-SS-TTSSGGG-HHHHIIIIIHHHHHHHHHHHEEEEPB-SSSSB--GGG------B--SSS--BSS--EEEEEEPTTSTTTT-

Organism: Medicago truncatula (NCBI:txid3880)

InterPro domains:
  IPR001128 Cytochrome P450 [PF00067] (36-480)
  IPR001128 Cytochrome P450 [PR00385] (304-321)
  IPR001128 Cytochrome P450 [PR00385] (357-368)
  IPR001128 Cytochrome P450 [PR00385] (440-449)
  IPR001128 Cytochrome P450 [PR00385] (449-460)
  IPR002401 Cytochrome P450, E-class, group I [PR00463] (64-83)
  IPR002401 Cytochrome P450, E-class, group I [PR00463] (293-310)
  IPR002401 Cytochrome P450, E-class, group I [PR00463] (313-339)
  IPR002401 Cytochrome P450, E-class, group I [PR00463] (356-374)
  IPR002401 Cytochrome P450, E-class, group I [PR00463] (396-420)
  IPR002401 Cytochrome P450, E-class, group I [PR00463] (439-449)
  IPR002401 Cytochrome P450, E-class, group I [PR00463] (449-472)
  IPR017972 Cytochrome P450, conserved site [PS00086] (442-451)
  IPR036396 Cytochrome P450 superfamily [G3DSA:1.10.630.10] (24-511)
  IPR036396 Cytochrome P450 superfamily [SSF48264] (30-512)

Radius of gyration: 32.1 Å; Cα contacts (8 Å, |Δi|>4): 1496; chains: 2; bounding box: 67×91×98 Å

Solvent-accessible surface area: 38552 Å² total; per-residue (Å²): 121,107,45,81,18,3,44,47,4,112,18,29,0,1,22,21,0,0,30,34,47,18,115,39,50,29,16,4,51,9,3,50,132,26,14,151,193,46,24,71,8,2,0,0,6,12,12,10,30,0,0,0,2,0,24,20,51,99,8,27,128,61,0,59,101,106,78,97,42,12,2,21,34,20,18,45,43,2,43,0,1,40,68,30,5,10,19,30,85,36,11,104,128,8,42,144,77,102,71,3,40,43,67,22,4,70,155,4,66,67,2,6,46,96,4,17,55,88,11,0,119,56,3,27,94,8,13,150,71,76,104,64,19,34,6,35,89,22,2,53,92,6,0,14,18,1,15,0,0,2,9,1,0,44,28,115,45,1,51,51,0,6,119,1,2,42,111,0,34,33,60,29,52,111,19,43,45,37,24,18,20,23,73,23,48,18,30,66,93,84,83,47,16,102,100,27,8,77,67,4,21,79,31,0,54,122,4,17,127,90,7,57,85,22,6,75,100,79,116,94,66,40,75,55,74,89,48,70,44,79,2,13,1,3,18,0,10,68,45,22,74,100,128,58,62,167,87,38,5,17,6,0,0,4,2,46,4,5,45,27,28,29,27,6,9,17,14,0,9,3,1,1,0,16,1,13,22,39,83,128,2,22,139,79,0,30,94,26,0,40,95,66,20,18,102,109,117,46,10,47,14,45,11,5,127,82,0,71,7,0,56,2,0,2,46,0,4,57,14,6,11,5,15,46,3,8,41,31,14,27,5,24,61,90,18,88,4,96,14,44,14,0,1,33,0,0,7,0,0,8,2,38,20,14,18,5,60,31,101,157,80,62,120,122,17,134,68,12,71,0,9,32,67,80,123,128,89,28,54,64,97,36,45,95,185,55,30,15,63,131,22,43,22,27,36,22,4,17,9,16,2,2,0,4,0,0,0,1,2,0,4,0,0,51,22,38,10,33,18,179,165,89,33,86,60,60,57,68,63,24,101,19,52,53,102,22,94,52,13,22,29,4,26,6,32,92,66,1,70,0,2,0,78,44,48,101,37,6,69,77,105,22,65,155,46,99,22,3,51,37,5,105,22,32,0,1,21,10,0,0,1,23,43,0,84,33,58,26,2,3,41,5,2,42,118,23,13,173,178,50,23,68,4,1,0,0,7,4,1,10,27,1,0,0,1,0,22,27,32,111,8,2,144,57,1,50,129,157,54,38,3,21,14,18,16,53,42,3,23,0,1,21,55,34,2,7,15,28,102,30,19,90,61,5,48,90,60,102,90,3,44,43,86,26,4,64,170,3,88,84,22,5,45,156,10,11,59,114,8,0,99,52,0,26,95,16,11,92,83,81,111,81,20,38,0,38,69,24,1,44,86,7,0,16,29,0,17,2,11,2,8,1,4,100,32,120,56,2,155,50,0,8,110,0,2,40,91,0,29,40,85,53,43,104,61,28,82,9,27,7,53,39,70,45,88,40,92,67,62,45,77,36,28,17,84,55,2,16,63,29,0,63,114,0,20,145,66,14,57,84,14,23,85,85,107,68,63,70,104,74,42,160,83,66,74,45,46,7,13,0,15,32,0,12,62,22,17,71,118,122,109,28,71,173,74,36,8,18,5,0,0,4,3,41,5,5,42,24,29,26,28,8,10,17,3,0,9,4,0,0,0,16,2,16,22,35,90,129,1,25,138,81,0,33,96,27,0,39,94,67,20,16,121,130,119,36,9,57,19,43,14,8,131,82,0,77,8,2,52,4,2,0,44,0,2,15,17,6,14,9,10,45,3,5,22,31,22,27,4,28,83,88,15,131,5,83,30,42,11,0,1,31,0,0,6,0,0,0,1,26,19,17,0,4,62,38,88,170,88,49,113,130,16,140,72,14,62,0,18,27,65,98,149,133,20,54,40,89,88,43,40,83,27,96,154,71,37,15,64,167,34,40,22,28,48,24,3,16,14,21,2,0,0,5,0,1,0,1,0,3,5,0,0,47,24,35,9,26,28,102,105,72,41,60,58,115,62,135,54,26,96,20,50,54,101,23,122,45,11,17,20,5,37,12,17,97,76,1,82,0,3,0,73,45,50,75,54,5,76,80,51,23,44